Protein AF-A0A2H0RWU6-F1 (afdb_monomer_lite)

Secondary structure (DSSP, 8-state):
------EEEEE-SSEEEEEETTEEEEEEB---------SSS-------BS--EEEE-PPP--S--HHHHHHHHHHHHHHHHHHHHHHHHHHHHHHHHHHHHHHHH-----HHHHHHHHHHHHHHSTT---GGGHHHHHHHH-GGGSHHHHHHHHHHHHHHHT--HHHHHHHHHHHHHHHHHHHHHHHHHHHHHHHHHHHHHHHHHHHHHTT--HHHHHHHHHHHHHHHHTSHHHHHHHHTT-----HHHHHHHHHHHHHHHHHHHHHHHHHHHHHHHHHHHHHH-HHHHHHTT---GGGTTTS-S---S----SPPPHHHHHHHHHHHHHHHHHHHHHT-TTEEEEEEPTTS--S-SEEE-SSS-EEEEEEHHHHHHHHHHHHHHHHTTSS-HHHHHHHHHHHHTTTSSS------TT--EEEEEEE-SS--EEEEEEEEEPTT-EEEEEEEESS-EEEEEEE---TT--EEEEEEETTPPTT-EEE--SSS--EEEEEEE-SEEEEEEEEE---GGGS-S--S-EEEEEEEEEEE--TTEEEEEE--TT-SS-EEEEEEE--EEE-TTS-EEE---SSS--TTSPPPPPP-TTS-EEEEE--TT--TTSHHHHHHHHHHHTTT-EEEEEE-HHHHS--STT--GGGGGHHHHHHHHHHHHHHTT--GGGEEEEEETHHHHHHHHHHHHHS--SS--S-TTSBSEEEEESPBP--TTT--S-GGG--SGGGBSSEEEEE-STTB-HHHHTTSSEEEEEE--HHHH-TT-TT--HHHHHHHHHHHHHHTSTTHHHHHHHHHHHTTT-TTSTTS-HHHHHHT---S----TTS-SEEEEEEEEEEEETTEEEEEEEEEEEE--

pLDDT: mean 78.06, std 20.07, range [28.64, 98.69]

Radius of gyration: 38.26 Å; chains: 1; bounding box: 80×99×127 Å

Sequence (861 aa):
MHEDLDVTLVDDGTTVTVTVGQYTVSGETTGSYSGFKTGVSNWSGRTVVDDYRIAYSPAAEEGGSQLQLMQAQIAVSAELTAQLQEEAVILETELAQESAVLLTSVSVRNQELSRIQGVQLFERSSFYVHGNEIEPILQRTLPHIFPENLQAYIEEQAVLLNEEPGHIQDRILMQQSDYRSIARGLLGYYENAMGDLLNASVDMSARVTAGESEHDLMEALRYQRAIAGNGRYLTEIAFYGIHLPTAEELYQEGRQLFGQEHDLLTKIQSEQDRLQTIENFRAGNRAWQLAHGVPDLAVLIGADEGSADNGYQGELSEAQQRRLGRAQRLVETAMSSMLDRRIQMRIVPDDMVIEDRLRYGGNGITYFDVHADEQETAVRGVTGVIQGNLTSVEGAAEGITASGATFLQTARVQFSEGTDISNLGLIDTETNLRSTESLHVPQGGESALFFTLTEEKMVNIWMNGMAMRDVSLTLQGGQLPAGGYSSAHEGAAGESVSLRLPSGTYTVSVRDDTNYDGGTMATGNFTVPLELEMKSFHSANIEGRISIAERPVTMPVSMRVADYIQNQDGQLVKNENYDGLDTTKPKVNGLNADKPVWVVVHGRGDREGSSKMNDLAKALSATGRQVVTSDWEDAAKDNGFGFLEGADWIPAVGSWIASQLKAAGFHGEQIRIAGHSWGSFVAYEIGKNFLGKDGNTENDFGVQSIVALDSAKDPLPVNSYPASEVSFADVSKASWALKSSFFGSSARANSADVSFDLVIPSELQEQNNPFLIPTQKALLDAAQAYLNEHGYAVSCFANLIRAQGEEGFAALNITDLEAGTLPAIPLNAGDADGHMFLDFVQVTDETGTWWQAVPKTLQIP

Structure (mmCIF, N/CA/C/O backbone):
data_AF-A0A2H0RWU6-F1
#
_entry.id   AF-A0A2H0RWU6-F1
#
loop_
_atom_site.group_PDB
_atom_site.id
_atom_site.type_symbol
_atom_site.label_atom_id
_atom_site.label_alt_id
_atom_site.label_comp_id
_atom_site.label_asym_id
_atom_site.label_entity_id
_atom_site.label_seq_id
_atom_site.pdbx_PDB_ins_code
_atom_site.Cartn_x
_atom_site.Cartn_y
_atom_site.Cartn_z
_atom_site.occupancy
_atom_site.B_iso_or_equiv
_atom_site.auth_seq_id
_atom_site.auth_comp_id
_atom_site.auth_asym_id
_atom_site.auth_atom_id
_atom_site.pdbx_PDB_model_num
ATOM 1 N N . MET A 1 1 ? 21.820 -35.920 66.438 1.00 35.28 1 MET A N 1
ATOM 2 C CA . MET A 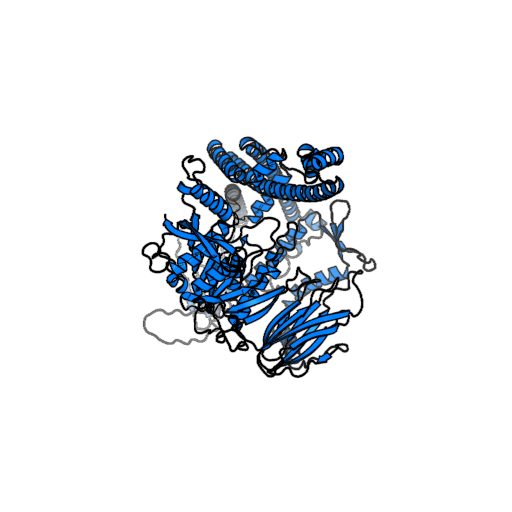1 1 ? 21.216 -36.952 67.305 1.00 35.28 1 MET A CA 1
ATOM 3 C C . MET A 1 1 ? 19.857 -37.256 66.707 1.00 35.28 1 MET A C 1
ATOM 5 O O . MET A 1 1 ? 19.067 -36.331 66.612 1.00 35.28 1 MET A O 1
ATOM 9 N N . HIS A 1 2 ? 19.631 -38.470 66.208 1.00 34.09 2 HIS A N 1
ATOM 10 C CA . HIS A 1 2 ? 18.296 -38.921 65.813 1.00 34.09 2 HIS A CA 1
ATOM 11 C C . HIS A 1 2 ? 17.783 -39.794 66.955 1.00 34.09 2 HIS A C 1
ATOM 13 O O . HIS A 1 2 ? 18.344 -40.860 67.192 1.00 34.09 2 HIS A O 1
ATOM 19 N N . GLU A 1 3 ? 16.810 -39.294 67.712 1.00 39.75 3 GLU A N 1
ATOM 20 C CA . GLU A 1 3 ? 16.007 -40.141 68.590 1.00 39.75 3 GLU A CA 1
ATOM 21 C C . GLU A 1 3 ? 14.830 -40.656 67.767 1.00 39.75 3 GLU A C 1
ATOM 23 O O . GLU A 1 3 ? 14.078 -39.869 67.187 1.00 39.75 3 GLU A O 1
ATOM 28 N N . ASP A 1 4 ? 14.711 -41.978 67.684 1.00 41.25 4 ASP A N 1
ATOM 29 C CA . ASP A 1 4 ? 13.541 -42.630 67.112 1.00 41.25 4 ASP A CA 1
ATOM 30 C C . ASP A 1 4 ? 12.363 -42.383 68.064 1.00 41.25 4 ASP A C 1
ATOM 32 O O . ASP A 1 4 ? 12.338 -42.877 69.191 1.00 41.25 4 ASP A O 1
ATOM 36 N N . LEU A 1 5 ? 11.411 -41.553 67.637 1.00 49.50 5 LEU A N 1
ATOM 37 C CA . LEU A 1 5 ? 10.178 -41.310 68.378 1.00 49.50 5 LEU A CA 1
ATOM 38 C C . LEU A 1 5 ? 9.178 -42.418 68.050 1.00 49.50 5 LEU A C 1
ATOM 40 O O . LEU A 1 5 ? 8.772 -42.572 66.897 1.00 49.50 5 LEU A O 1
ATOM 44 N N . ASP A 1 6 ? 8.752 -43.156 69.073 1.00 55.72 6 ASP A N 1
ATOM 45 C CA . ASP A 1 6 ? 7.683 -44.140 68.939 1.00 55.72 6 ASP A CA 1
ATOM 46 C C . ASP A 1 6 ? 6.375 -43.436 68.552 1.00 55.72 6 ASP A C 1
ATOM 48 O O . ASP A 1 6 ? 5.859 -42.584 69.285 1.00 55.72 6 ASP A O 1
ATOM 52 N N . VAL A 1 7 ? 5.839 -43.805 67.386 1.00 65.69 7 VAL A N 1
ATOM 53 C CA . VAL A 1 7 ? 4.535 -43.347 66.900 1.00 65.69 7 VAL A CA 1
ATOM 54 C C . VAL A 1 7 ? 3.529 -44.476 67.052 1.00 65.69 7 VAL A C 1
ATOM 56 O O . VAL A 1 7 ? 3.676 -45.534 66.443 1.00 65.69 7 VAL A O 1
ATOM 59 N N . THR A 1 8 ? 2.483 -44.247 67.845 1.00 70.06 8 THR A N 1
ATOM 60 C CA . THR A 1 8 ? 1.382 -45.207 68.010 1.00 70.06 8 THR A CA 1
ATOM 61 C C . THR A 1 8 ? 0.109 -44.632 67.406 1.00 70.06 8 THR A C 1
ATOM 63 O O . THR A 1 8 ? -0.274 -43.514 67.747 1.00 70.06 8 THR A O 1
ATOM 66 N N . LEU A 1 9 ? -0.542 -45.392 66.519 1.00 68.75 9 LEU A N 1
ATOM 67 C CA . LEU A 1 9 ? -1.797 -45.007 65.873 1.00 68.75 9 LEU A CA 1
ATOM 68 C C . LEU A 1 9 ? -2.908 -45.986 66.265 1.00 68.75 9 LEU A C 1
ATOM 70 O O . LEU A 1 9 ? -2.756 -47.198 66.106 1.00 68.75 9 LEU A O 1
ATOM 74 N N . VAL A 1 10 ? -4.012 -45.454 66.785 1.00 74.50 10 VAL A N 1
ATOM 75 C CA . VAL A 1 10 ? -5.193 -46.217 67.208 1.00 74.50 10 VAL A CA 1
ATOM 76 C C . VAL A 1 10 ? -6.423 -45.613 66.537 1.00 74.50 10 VAL A C 1
ATOM 78 O O . VAL A 1 10 ? -6.679 -44.424 66.690 1.00 74.50 10 VAL A O 1
ATOM 81 N N . ASP A 1 11 ? -7.167 -46.431 65.798 1.00 73.06 11 ASP A N 1
ATOM 82 C CA . ASP A 1 11 ? -8.431 -46.068 65.149 1.00 73.06 11 ASP A CA 1
ATOM 83 C C . ASP A 1 11 ? -9.517 -47.022 65.656 1.00 73.06 11 ASP A C 1
ATOM 85 O O . ASP A 1 11 ? -9.409 -48.240 65.483 1.00 73.06 11 ASP A O 1
ATOM 89 N N . ASP A 1 12 ? -10.525 -46.482 66.337 1.00 75.31 12 ASP A N 1
ATOM 90 C CA . ASP A 1 12 ? -11.632 -47.262 66.900 1.00 75.31 12 ASP A CA 1
ATOM 91 C C . ASP A 1 12 ? -12.898 -47.257 66.026 1.00 75.31 12 ASP A C 1
ATOM 93 O O . ASP A 1 12 ? -13.934 -47.797 66.424 1.00 75.31 12 ASP A O 1
ATOM 97 N N . GLY A 1 13 ? -12.811 -46.697 64.815 1.00 67.31 13 GLY A N 1
ATOM 98 C CA . GLY A 1 13 ? -13.922 -46.571 63.873 1.00 67.31 13 GLY A CA 1
ATOM 99 C C . GLY A 1 13 ? -14.808 -45.348 64.111 1.00 67.31 13 GLY A C 1
ATOM 100 O O . GLY A 1 13 ? -15.739 -45.123 63.340 1.00 67.31 13 GLY A O 1
ATOM 101 N N . THR A 1 14 ? -14.524 -44.559 65.149 1.00 66.19 14 THR A N 1
ATOM 102 C CA . THR A 1 14 ? -15.128 -43.240 65.373 1.00 66.19 14 THR A CA 1
ATOM 103 C C . THR A 1 14 ? -14.079 -42.149 65.529 1.00 66.19 14 THR A C 1
ATOM 105 O O . THR A 1 14 ? -14.297 -41.047 65.038 1.00 66.19 14 THR A O 1
ATOM 108 N N . THR A 1 15 ? -12.918 -42.455 66.111 1.00 65.19 15 THR A N 1
ATOM 109 C CA . THR A 1 15 ? -11.843 -41.494 66.385 1.00 65.19 15 THR A CA 1
ATOM 110 C C . THR A 1 15 ? -10.486 -42.099 66.032 1.00 65.19 15 THR A C 1
ATOM 112 O O . THR A 1 15 ? -10.191 -43.235 66.405 1.00 65.19 15 THR A O 1
ATOM 115 N N . VAL A 1 16 ? -9.625 -41.325 65.365 1.00 72.56 16 VAL A N 1
ATOM 116 C CA . VAL A 1 16 ? -8.216 -41.685 65.139 1.00 72.56 16 VAL A CA 1
ATOM 117 C C . VAL A 1 16 ? -7.359 -40.923 66.135 1.00 72.56 16 VAL A C 1
ATOM 119 O O . VAL A 1 16 ? -7.475 -39.705 66.244 1.00 72.56 16 VAL A O 1
ATOM 122 N N . THR A 1 17 ? -6.482 -41.629 66.846 1.00 73.38 17 THR A N 1
ATOM 123 C CA . THR A 1 17 ? -5.521 -41.056 67.794 1.00 73.38 17 THR A CA 1
ATOM 124 C C . THR A 1 17 ? -4.095 -41.420 67.395 1.00 73.38 17 THR A C 1
ATOM 126 O O . THR A 1 17 ? -3.781 -42.596 67.210 1.00 73.38 17 THR A O 1
ATOM 129 N N . VAL A 1 18 ? -3.228 -40.413 67.286 1.00 74.94 18 VAL A N 1
ATOM 130 C CA . VAL A 1 18 ? -1.797 -40.537 66.997 1.00 74.94 18 VAL A CA 1
ATOM 131 C C . VAL A 1 18 ? -1.004 -39.962 68.162 1.00 74.94 18 VAL A C 1
ATOM 133 O O . VAL A 1 18 ? -1.131 -38.781 68.486 1.00 74.94 18 VAL A O 1
ATOM 136 N N . THR A 1 19 ? -0.159 -40.781 68.778 1.00 74.69 19 THR A N 1
ATOM 137 C CA . THR A 1 19 ? 0.752 -40.345 69.841 1.00 74.69 19 THR A CA 1
ATOM 138 C C . THR A 1 19 ? 2.185 -40.371 69.331 1.00 74.69 19 THR A C 1
ATOM 140 O O . THR A 1 19 ? 2.629 -41.400 68.826 1.00 74.69 19 THR A O 1
ATOM 143 N N . VAL A 1 20 ? 2.894 -39.247 69.474 1.00 70.69 20 VAL A N 1
ATOM 144 C CA . VAL A 1 20 ? 4.311 -39.079 69.122 1.00 70.69 20 VAL A CA 1
ATOM 145 C C . VAL A 1 20 ? 5.041 -38.497 70.332 1.00 70.69 20 VAL A C 1
ATOM 147 O O . VAL A 1 20 ? 4.899 -37.316 70.660 1.00 70.69 20 VAL A O 1
ATOM 150 N N . GLY A 1 21 ? 5.803 -39.334 71.036 1.00 79.44 21 GLY A N 1
ATOM 151 C CA . GLY A 1 21 ? 6.446 -38.939 72.290 1.00 79.44 21 GLY A CA 1
ATOM 152 C C . GLY A 1 21 ? 5.427 -38.466 73.336 1.00 79.44 21 GLY A C 1
ATOM 153 O O . GLY A 1 21 ? 4.594 -39.241 73.796 1.00 79.44 21 GLY A O 1
ATOM 154 N N . GLN A 1 22 ? 5.495 -37.190 73.722 1.00 71.19 22 GLN A N 1
ATOM 155 C CA . GLN A 1 22 ? 4.634 -36.595 74.764 1.00 71.19 22 GLN A CA 1
ATOM 156 C C . GLN A 1 22 ? 3.366 -35.941 74.199 1.00 71.19 22 GLN A C 1
ATOM 158 O O . GLN A 1 22 ? 2.544 -35.415 74.950 1.00 71.19 22 GLN A O 1
ATOM 163 N N . TYR A 1 23 ? 3.217 -35.948 72.875 1.00 56.75 23 TYR A N 1
ATOM 164 C CA . TYR A 1 23 ? 2.129 -35.284 72.176 1.00 56.75 23 TYR A CA 1
ATOM 165 C C . TYR A 1 23 ? 1.133 -36.325 71.693 1.00 56.75 23 TYR A C 1
ATOM 167 O O . TYR A 1 23 ? 1.509 -37.319 71.075 1.00 56.75 23 TYR A O 1
ATOM 175 N N . THR A 1 24 ? -0.146 -36.093 71.969 1.00 71.00 24 THR A N 1
ATOM 176 C CA . THR A 1 24 ? -1.239 -36.910 71.438 1.00 71.00 24 THR A CA 1
ATOM 177 C C . THR A 1 24 ? -2.176 -36.022 70.635 1.00 71.00 24 THR A C 1
ATOM 179 O O . THR A 1 24 ? -2.599 -34.967 71.113 1.00 71.00 24 THR A O 1
ATOM 182 N N . VAL A 1 25 ? -2.477 -36.458 69.414 1.00 63.91 25 VAL A N 1
ATOM 183 C CA . VAL A 1 25 ? -3.409 -35.817 68.486 1.00 63.91 25 VAL A CA 1
ATOM 184 C C . VAL A 1 25 ? -4.552 -36.789 68.240 1.00 63.91 25 VAL A C 1
ATOM 186 O O . VAL A 1 25 ? -4.308 -37.930 67.865 1.00 63.91 25 VAL A O 1
ATOM 189 N N . SER A 1 26 ? -5.793 -36.360 68.454 1.00 72.50 26 SER A N 1
ATOM 190 C CA . SER A 1 26 ? -6.977 -37.187 68.179 1.00 72.50 26 SER A CA 1
ATOM 191 C C . SER A 1 26 ? -8.073 -36.382 67.493 1.00 72.50 26 SER A C 1
ATOM 193 O O . SER A 1 26 ? -8.179 -35.180 67.756 1.00 72.50 26 SER A O 1
ATOM 195 N N . GLY A 1 27 ? -8.870 -37.038 66.647 1.00 68.94 27 GLY A N 1
ATOM 196 C CA . GLY A 1 27 ? -10.033 -36.432 65.996 1.00 68.94 27 GLY A CA 1
ATOM 197 C C . GLY A 1 27 ? -11.018 -37.457 65.429 1.00 68.94 27 GLY A C 1
ATOM 198 O O . GLY A 1 27 ? -10.654 -38.607 65.168 1.00 68.94 27 GLY A O 1
ATOM 199 N N . GLU A 1 28 ? -12.280 -37.045 65.296 1.00 66.25 28 GLU A N 1
ATOM 200 C CA . GLU A 1 28 ? -13.385 -37.899 64.846 1.00 66.25 28 GLU A CA 1
ATOM 201 C C . GLU A 1 28 ? -13.336 -38.135 63.325 1.00 66.25 28 GLU A C 1
ATOM 203 O O . GLU A 1 28 ? -12.942 -37.263 62.550 1.00 66.25 28 GLU A O 1
ATOM 208 N N . THR A 1 29 ? -13.735 -39.329 62.883 1.00 61.88 29 THR A N 1
ATOM 209 C CA . THR A 1 29 ? -13.762 -39.715 61.463 1.00 61.88 29 THR A CA 1
ATOM 210 C C . THR A 1 29 ? -15.190 -39.667 60.923 1.00 61.88 29 THR A C 1
ATOM 212 O O . THR A 1 29 ? -16.081 -40.355 61.413 1.00 61.88 29 THR A O 1
ATOM 215 N N . THR A 1 30 ? -15.431 -38.856 59.893 1.00 52.88 30 THR A N 1
ATOM 216 C CA . THR A 1 30 ? -16.785 -38.567 59.372 1.00 52.88 30 THR A CA 1
ATOM 217 C C . THR A 1 30 ? -17.097 -39.242 58.023 1.00 52.88 30 THR A C 1
ATOM 219 O O . THR A 1 30 ? -18.114 -38.952 57.394 1.00 52.88 30 THR A O 1
ATOM 222 N N . GLY A 1 31 ? -16.268 -40.190 57.562 1.00 50.38 31 GLY A N 1
ATOM 223 C CA . GLY A 1 31 ? -16.379 -40.807 56.230 1.00 50.38 31 GLY A CA 1
ATOM 224 C C . GLY A 1 31 ? -16.878 -42.261 56.204 1.00 50.38 31 GLY A C 1
ATOM 225 O O . GLY A 1 31 ? -16.491 -43.085 57.026 1.00 50.38 31 GLY A O 1
ATOM 226 N N . SER A 1 32 ? -17.691 -42.608 55.196 1.00 46.53 32 SER A N 1
ATOM 227 C CA . SER A 1 32 ? -18.121 -43.988 54.908 1.00 46.53 32 SER A CA 1
ATOM 228 C C . SER A 1 32 ? -17.179 -44.688 53.915 1.00 46.53 32 SER A C 1
ATOM 230 O O . SER A 1 32 ? -16.816 -44.141 52.875 1.00 46.53 32 SER A O 1
ATOM 232 N N . TYR A 1 33 ? -16.785 -45.925 54.234 1.00 39.94 33 TYR A N 1
ATOM 233 C CA . TYR A 1 33 ? -15.858 -46.729 53.432 1.00 39.94 33 TYR A CA 1
ATOM 234 C C . TYR A 1 33 ? -16.553 -47.375 52.223 1.00 39.94 33 TYR A C 1
ATOM 236 O O . TYR A 1 33 ? -17.485 -48.163 52.384 1.00 39.94 33 TYR A O 1
ATOM 244 N N . SER A 1 34 ? -16.033 -47.151 51.012 1.00 35.94 34 SER A N 1
ATOM 245 C CA . SER A 1 34 ? -16.282 -48.044 49.873 1.00 35.94 34 SER A CA 1
ATOM 246 C C . SER A 1 34 ? -14.955 -48.458 49.239 1.00 35.94 34 SER A C 1
ATOM 248 O O . SER A 1 34 ? -14.191 -47.634 48.746 1.00 35.94 34 SER A O 1
ATOM 250 N N . GLY A 1 35 ? -14.644 -49.752 49.313 1.00 32.72 35 GLY A N 1
ATOM 251 C CA . GLY A 1 35 ? -13.457 -50.336 48.696 1.00 32.72 35 GLY A CA 1
ATOM 252 C C . GLY A 1 35 ? -13.851 -51.213 47.515 1.00 32.72 35 GLY A C 1
ATOM 253 O O . GLY A 1 35 ? -14.580 -52.188 47.696 1.00 32.72 35 GLY A O 1
ATOM 254 N N . PHE A 1 36 ? -13.333 -50.915 46.322 1.00 33.22 36 PHE A N 1
ATOM 255 C CA . PHE A 1 36 ? -13.278 -51.881 45.223 1.00 33.22 36 PHE A CA 1
ATOM 256 C C . PHE A 1 36 ? -11.876 -52.476 45.119 1.00 33.22 36 PHE A C 1
ATOM 258 O O . PHE A 1 36 ? -10.865 -51.791 45.251 1.00 33.22 36 PHE A O 1
ATOM 265 N N . LYS A 1 37 ? -11.838 -53.792 44.910 1.00 32.00 37 LYS A N 1
ATOM 266 C CA . LYS A 1 37 ? -10.637 -54.623 44.927 1.00 32.00 37 LYS A CA 1
ATOM 267 C C . LYS A 1 37 ? -10.116 -54.805 43.502 1.00 32.00 37 LYS A C 1
ATOM 269 O O . LYS A 1 37 ? -10.743 -55.512 42.716 1.00 32.00 37 LYS A O 1
ATOM 274 N N . THR A 1 38 ? -8.945 -54.260 43.197 1.00 34.97 38 THR A N 1
ATOM 275 C CA . THR A 1 38 ? -8.104 -54.728 42.086 1.00 34.97 38 THR A CA 1
ATOM 276 C C . THR A 1 38 ? -6.775 -55.212 42.666 1.00 34.97 38 THR A C 1
ATOM 278 O O . THR A 1 38 ? -6.262 -54.666 43.637 1.00 34.97 38 THR A O 1
ATOM 281 N N . GLY A 1 39 ? -6.308 -56.366 42.189 1.00 38.25 39 GLY A N 1
ATOM 282 C CA . GLY A 1 39 ? -5.172 -57.073 42.771 1.00 38.25 39 GLY A CA 1
ATOM 283 C C . GLY A 1 39 ? -3.847 -56.324 42.623 1.00 38.25 39 GLY A C 1
ATOM 284 O O . GLY A 1 39 ? -3.645 -55.594 41.660 1.00 38.25 39 GLY A O 1
ATOM 285 N N . VAL A 1 40 ? -2.938 -56.649 43.546 1.00 33.09 40 VAL A N 1
ATOM 286 C CA . VAL A 1 40 ? -1.588 -56.107 43.787 1.00 33.09 40 VAL A CA 1
ATOM 287 C C . VAL A 1 40 ? -1.575 -54.902 44.740 1.00 33.09 40 VAL A C 1
ATOM 289 O O . VAL A 1 40 ? -2.251 -53.900 44.568 1.00 33.09 40 VAL A O 1
ATOM 292 N N . SER A 1 41 ? -0.838 -55.099 45.829 1.00 44.00 41 SER A N 1
ATOM 293 C CA . SER A 1 41 ? -0.803 -54.353 47.085 1.00 44.00 41 SER A CA 1
ATOM 294 C C . SER A 1 41 ? -0.373 -52.891 46.951 1.00 44.00 41 SER A C 1
ATOM 296 O O . SER A 1 41 ? 0.797 -52.637 46.692 1.00 44.00 41 SER A O 1
ATOM 298 N N . ASN A 1 42 ? -1.298 -51.969 47.228 1.00 32.38 42 ASN A N 1
ATOM 299 C CA . ASN A 1 42 ? -1.075 -50.714 47.954 1.00 32.38 42 ASN A CA 1
ATOM 300 C C . ASN A 1 42 ? -2.439 -50.187 48.431 1.00 32.38 42 ASN A C 1
ATOM 302 O O . ASN A 1 42 ? -3.318 -49.904 47.623 1.00 32.38 42 ASN A O 1
ATOM 306 N N . TRP A 1 43 ? -2.633 -50.096 49.749 1.00 31.92 43 TRP A N 1
ATOM 307 C CA . TRP A 1 43 ? -3.770 -49.383 50.333 1.00 31.92 43 TRP A CA 1
ATOM 308 C C . TRP A 1 43 ? -3.363 -47.916 50.470 1.00 31.92 43 TRP A C 1
ATOM 310 O O . TRP A 1 43 ? -2.586 -47.583 51.356 1.00 31.92 43 TRP A O 1
ATOM 320 N N . SER A 1 44 ? -3.865 -47.036 49.607 1.00 36.09 44 SER A N 1
ATOM 321 C CA . SER A 1 44 ? -3.850 -45.593 49.863 1.00 36.09 44 SER A CA 1
ATOM 322 C C . SER A 1 44 ? -5.270 -45.159 50.213 1.00 36.09 44 SER A C 1
ATOM 324 O O . SER A 1 44 ? -6.077 -44.873 49.330 1.00 36.09 44 SER A O 1
ATOM 326 N N . GLY A 1 45 ? -5.592 -45.174 51.505 1.00 40.56 45 GLY A N 1
ATOM 327 C CA . GLY A 1 45 ? -6.782 -44.522 52.043 1.00 40.56 45 GLY A CA 1
ATOM 328 C C . GLY A 1 45 ? -6.390 -43.153 52.586 1.00 40.56 45 GLY A C 1
ATOM 329 O O . GLY A 1 45 ? -5.460 -43.060 53.383 1.00 40.56 45 GLY A O 1
ATOM 330 N N . ARG A 1 46 ? -7.066 -42.092 52.140 1.00 41.25 46 ARG A N 1
ATOM 331 C CA . ARG A 1 46 ? -6.939 -40.750 52.718 1.00 41.25 46 ARG A CA 1
ATOM 332 C C . ARG A 1 46 ? -8.072 -40.575 53.725 1.00 41.25 46 ARG A C 1
ATOM 334 O O . ARG A 1 46 ? -9.218 -40.418 53.316 1.00 41.25 46 ARG A O 1
ATOM 341 N N . THR A 1 47 ? -7.751 -40.607 55.013 1.00 45.94 47 THR A N 1
ATOM 342 C CA . THR A 1 47 ? -8.683 -40.212 56.077 1.00 45.94 47 THR A CA 1
ATOM 343 C C . THR A 1 47 ? -8.517 -38.714 56.305 1.00 45.94 47 THR A C 1
ATOM 345 O O . THR A 1 47 ? -7.412 -38.255 56.589 1.00 45.94 47 THR A O 1
ATOM 348 N N . VAL A 1 48 ? -9.590 -37.947 56.117 1.00 46.84 48 VAL A N 1
ATOM 349 C CA . VAL A 1 48 ? -9.643 -36.524 56.474 1.00 46.84 48 VAL A CA 1
ATOM 350 C C . VAL A 1 48 ? -10.226 -36.449 57.884 1.00 46.84 48 VAL A C 1
ATOM 352 O O . VAL A 1 48 ? -11.253 -37.068 58.150 1.00 46.84 48 VAL A O 1
ATOM 355 N N . VAL A 1 49 ? -9.514 -35.781 58.790 1.00 48.25 49 VAL A N 1
ATOM 356 C CA . VAL A 1 49 ? -9.924 -35.571 60.183 1.00 48.25 49 VAL A CA 1
ATOM 357 C C . VAL A 1 49 ? -10.207 -34.081 60.318 1.00 48.25 49 VAL A C 1
ATOM 359 O O . VAL A 1 49 ? -9.278 -33.282 60.221 1.00 48.25 49 VAL A O 1
ATOM 362 N N . ASP A 1 50 ? -11.481 -33.721 60.461 1.00 44.56 50 ASP A N 1
ATOM 363 C CA . ASP A 1 50 ? -11.936 -32.330 60.325 1.00 44.56 50 ASP A CA 1
ATOM 364 C C . ASP A 1 50 ? -11.763 -31.499 61.611 1.00 44.56 50 ASP A C 1
ATOM 366 O O . ASP A 1 50 ? -11.689 -30.279 61.533 1.00 44.56 50 ASP A O 1
ATOM 370 N N . ASP A 1 51 ? -11.606 -32.140 62.776 1.00 50.78 51 ASP A N 1
ATOM 371 C CA . ASP A 1 51 ? -11.385 -31.472 64.065 1.00 50.78 51 ASP A CA 1
ATOM 372 C C . ASP A 1 51 ? -10.314 -32.213 64.877 1.00 50.78 51 ASP A C 1
ATOM 374 O O . ASP A 1 51 ? -10.535 -33.338 65.334 1.00 50.78 51 ASP A O 1
ATOM 378 N N . TYR A 1 52 ? -9.148 -31.593 65.090 1.00 42.50 52 TYR A N 1
ATOM 379 C CA . TYR A 1 52 ? -8.091 -32.160 65.932 1.00 42.50 52 TYR A CA 1
ATOM 380 C C . TYR A 1 52 ? -7.891 -31.358 67.220 1.00 42.50 52 TYR A C 1
ATOM 382 O O . TYR A 1 52 ? -7.921 -30.128 67.240 1.00 42.50 52 TYR A O 1
ATOM 390 N N . ARG A 1 53 ? -7.628 -32.068 68.323 1.00 47.00 53 ARG A N 1
ATOM 391 C CA . ARG A 1 53 ? -7.162 -31.472 69.585 1.00 47.00 53 ARG A CA 1
ATOM 392 C C . ARG A 1 53 ? -5.753 -31.954 69.900 1.00 47.00 53 ARG A C 1
ATOM 394 O O . ARG A 1 53 ? -5.513 -33.159 69.949 1.00 47.00 53 ARG A O 1
ATOM 401 N N . ILE A 1 54 ? -4.845 -31.009 70.146 1.00 43.50 54 ILE A N 1
ATOM 402 C CA . ILE A 1 54 ? -3.488 -31.279 70.632 1.00 43.50 54 ILE A CA 1
ATOM 403 C C . ILE A 1 54 ? -3.473 -31.014 72.135 1.00 43.50 54 ILE A C 1
ATOM 405 O O . ILE A 1 54 ? -3.712 -29.888 72.570 1.00 43.50 54 ILE A O 1
ATOM 409 N N . ALA A 1 55 ? -3.198 -32.043 72.933 1.00 49.88 55 ALA A N 1
ATOM 410 C CA . ALA A 1 55 ? -3.049 -31.906 74.377 1.00 49.88 55 ALA A CA 1
ATOM 411 C C . ALA A 1 55 ? -1.588 -32.144 74.778 1.00 49.88 55 ALA A C 1
ATOM 413 O O . ALA A 1 55 ? -1.021 -33.197 74.485 1.00 49.88 55 ALA A O 1
ATOM 414 N N . TYR A 1 56 ? -0.995 -31.162 75.460 1.00 39.94 56 TYR A N 1
ATOM 415 C CA . TYR A 1 56 ? 0.319 -31.273 76.091 1.00 39.94 56 TYR A CA 1
ATOM 416 C C . TYR A 1 56 ? 0.133 -31.526 77.588 1.00 39.94 56 TYR A C 1
ATOM 418 O O . TYR A 1 56 ? -0.511 -30.730 78.272 1.00 39.94 56 TYR A O 1
ATOM 426 N N . SER A 1 57 ? 0.677 -32.627 78.104 1.00 43.59 57 SER A N 1
ATOM 427 C CA . SER A 1 57 ? 0.591 -32.967 79.527 1.00 43.59 57 SER A CA 1
ATOM 428 C C . SER A 1 57 ? 1.986 -32.937 80.149 1.00 43.59 57 SER A C 1
ATOM 430 O O . SER A 1 57 ? 2.716 -33.920 80.019 1.00 43.59 57 SER A O 1
ATOM 432 N N . PRO A 1 58 ? 2.388 -31.856 80.841 1.00 45.78 58 PRO A N 1
ATOM 433 C CA . PRO A 1 58 ? 3.666 -31.846 81.528 1.00 45.78 58 PRO A CA 1
ATOM 434 C C . PRO A 1 58 ? 3.561 -32.701 82.791 1.00 45.78 58 PRO A C 1
ATOM 436 O O . PRO A 1 58 ? 2.772 -32.420 83.697 1.00 45.78 58 PRO A O 1
ATOM 439 N N . ALA A 1 59 ? 4.363 -33.762 82.841 1.00 39.94 59 ALA A N 1
ATOM 440 C CA . ALA A 1 59 ? 4.615 -34.488 84.072 1.00 39.94 59 ALA A CA 1
ATOM 441 C C . ALA A 1 59 ? 5.226 -33.524 85.100 1.00 39.94 59 ALA A C 1
ATOM 443 O O . ALA A 1 59 ? 6.161 -32.779 84.809 1.00 39.94 59 ALA A O 1
ATOM 444 N N . ALA A 1 60 ? 4.631 -33.518 86.289 1.00 50.69 60 ALA A N 1
ATOM 445 C CA . ALA A 1 60 ? 5.005 -32.670 87.401 1.00 50.69 60 ALA A CA 1
ATOM 446 C C . ALA A 1 60 ? 6.420 -32.992 87.899 1.00 50.69 60 ALA A C 1
ATOM 448 O O . ALA A 1 60 ? 6.631 -34.073 88.439 1.00 50.69 60 ALA A O 1
ATOM 449 N N . GLU A 1 61 ? 7.335 -32.026 87.820 1.00 40.41 61 GLU A N 1
ATOM 450 C CA . GLU A 1 61 ? 8.425 -31.897 88.787 1.00 40.41 61 GLU A CA 1
ATOM 451 C C . GLU A 1 61 ? 8.600 -30.424 89.178 1.00 40.41 61 GLU A C 1
ATOM 453 O O . GLU A 1 61 ? 8.754 -29.522 88.352 1.00 40.41 61 GLU A O 1
ATOM 458 N N . GLU A 1 62 ? 8.477 -30.195 90.483 1.00 48.69 62 GLU A N 1
ATOM 459 C CA . GLU A 1 62 ? 8.588 -28.913 91.160 1.00 48.69 62 GLU A CA 1
ATOM 460 C C . GLU A 1 62 ? 10.041 -28.421 91.207 1.00 48.69 62 GLU A C 1
ATOM 462 O O . GLU A 1 62 ? 10.966 -29.178 91.487 1.00 48.69 62 GLU A O 1
ATOM 467 N N . GLY A 1 63 ? 10.209 -27.100 91.104 1.00 50.09 63 GLY A N 1
ATOM 468 C CA . GLY A 1 63 ? 11.219 -26.407 91.905 1.00 50.09 63 GLY A CA 1
ATOM 469 C C . GLY A 1 63 ? 12.547 -26.082 91.226 1.00 50.09 63 GLY A C 1
ATOM 470 O O . GLY A 1 63 ? 13.588 -26.596 91.617 1.00 50.09 63 GLY A O 1
ATOM 471 N N . GLY A 1 64 ? 12.530 -25.093 90.326 1.00 54.09 64 GLY A N 1
ATOM 472 C CA . GLY A 1 64 ? 13.710 -24.271 90.030 1.00 54.09 64 GLY A CA 1
ATOM 473 C C . GLY A 1 64 ? 13.947 -24.030 88.548 1.00 54.09 64 GLY A C 1
ATOM 474 O O . GLY A 1 64 ? 14.779 -24.698 87.955 1.00 54.09 64 GLY A O 1
ATOM 475 N N . SER A 1 65 ? 13.261 -23.061 87.931 1.00 53.03 65 SER A N 1
ATOM 476 C CA . SER A 1 65 ? 13.537 -22.771 86.513 1.00 53.03 65 SER A CA 1
ATOM 477 C C . SER A 1 65 ? 13.307 -21.340 86.035 1.00 53.03 65 SER A C 1
ATOM 479 O O . SER A 1 65 ? 13.741 -21.029 84.935 1.00 53.03 65 SER A O 1
ATOM 481 N N . GLN A 1 66 ? 12.739 -20.415 86.816 1.00 52.50 66 GLN A N 1
ATOM 482 C CA . GLN A 1 66 ? 12.474 -19.066 86.284 1.00 52.50 66 GLN A CA 1
ATOM 483 C C . GLN A 1 66 ? 13.750 -18.261 85.974 1.00 52.50 66 GLN A C 1
ATOM 485 O O . GLN A 1 66 ? 13.804 -17.560 84.968 1.00 52.50 66 GLN A O 1
ATOM 490 N N . LEU A 1 67 ? 14.808 -18.398 86.783 1.00 55.91 67 LEU A N 1
ATOM 491 C CA . LEU A 1 67 ? 16.072 -17.692 86.534 1.00 55.91 67 LEU A CA 1
ATOM 492 C C . LEU A 1 67 ? 16.878 -18.324 85.384 1.00 55.91 67 LEU A C 1
ATOM 494 O O . LEU A 1 67 ? 17.533 -17.612 84.630 1.00 55.91 67 LEU A O 1
ATOM 498 N N . GLN A 1 68 ? 16.802 -19.650 85.227 1.00 57.34 68 GLN A N 1
ATOM 499 C CA . GLN A 1 68 ? 17.471 -20.374 84.141 1.00 57.34 68 GLN A CA 1
ATOM 500 C C . GLN A 1 68 ? 16.755 -20.182 82.799 1.00 57.34 68 GLN A C 1
ATOM 502 O O . GLN A 1 68 ? 17.425 -20.006 81.788 1.00 57.34 68 GLN A O 1
ATOM 507 N N . LEU A 1 69 ? 15.418 -20.109 82.791 1.00 58.00 69 LEU A N 1
ATOM 508 C CA . LEU A 1 69 ? 14.637 -19.729 81.607 1.00 58.00 69 LEU A CA 1
ATOM 509 C C . LEU A 1 69 ? 14.962 -18.307 81.150 1.00 58.00 69 LEU A C 1
ATOM 511 O O . LEU A 1 69 ? 15.149 -18.082 79.959 1.00 58.00 69 LEU A O 1
ATOM 515 N N . MET A 1 70 ? 15.102 -17.363 82.085 1.00 63.38 70 MET A N 1
ATOM 516 C CA . MET A 1 70 ? 15.441 -15.982 81.738 1.00 63.38 70 MET A CA 1
ATOM 517 C C . MET A 1 70 ? 16.877 -15.861 81.200 1.00 63.38 70 MET A C 1
ATOM 519 O O . MET A 1 70 ? 17.119 -15.128 80.246 1.00 63.38 70 MET A O 1
ATOM 523 N N . GLN A 1 71 ? 17.832 -16.614 81.757 1.00 66.25 71 GLN A N 1
ATOM 524 C CA . GLN A 1 71 ? 19.207 -16.656 81.244 1.00 66.25 71 GLN A CA 1
ATOM 525 C C . GLN A 1 71 ? 19.303 -17.342 79.873 1.00 66.25 71 GLN A C 1
ATOM 527 O O . GLN A 1 71 ? 20.033 -16.858 79.010 1.00 66.25 71 GLN A O 1
ATOM 532 N N . ALA A 1 72 ? 18.533 -18.409 79.643 1.00 65.69 72 ALA A N 1
ATOM 533 C CA . ALA A 1 72 ? 18.449 -19.063 78.340 1.00 65.69 72 ALA A CA 1
ATOM 534 C C . ALA A 1 72 ? 17.803 -18.150 77.283 1.00 65.69 72 ALA A C 1
ATOM 536 O O . ALA A 1 72 ? 18.316 -18.053 76.175 1.00 65.69 72 ALA A O 1
ATOM 537 N N . GLN A 1 73 ? 16.744 -17.409 77.632 1.00 65.81 73 GLN A N 1
ATOM 538 C CA . GLN A 1 73 ? 16.126 -16.432 76.725 1.00 65.81 73 GLN A CA 1
ATOM 539 C C . GLN A 1 73 ? 17.078 -15.292 76.346 1.00 65.81 73 GLN A C 1
ATOM 541 O O . GLN A 1 73 ? 17.097 -14.875 75.190 1.00 65.81 73 GLN A O 1
ATOM 546 N N . ILE A 1 74 ? 17.895 -14.808 77.287 1.00 72.19 74 ILE A N 1
ATOM 547 C CA . ILE A 1 74 ? 18.896 -13.769 77.003 1.00 72.19 74 ILE A CA 1
ATOM 548 C C . ILE A 1 74 ? 19.997 -14.307 76.079 1.00 72.19 74 ILE A C 1
ATOM 550 O O . ILE A 1 74 ? 20.394 -13.612 75.147 1.00 72.19 74 ILE A O 1
ATOM 554 N N . ALA A 1 75 ? 20.465 -15.539 76.301 1.00 71.50 75 ALA A N 1
ATOM 555 C CA . ALA A 1 75 ? 21.486 -16.157 75.455 1.00 71.50 75 ALA A CA 1
ATOM 556 C C . ALA A 1 75 ? 20.980 -16.397 74.022 1.00 71.50 75 ALA A C 1
ATOM 558 O O . ALA A 1 75 ? 21.651 -16.009 73.070 1.00 71.50 75 ALA A O 1
ATOM 559 N N . VAL A 1 76 ? 19.765 -16.936 73.874 1.00 71.44 76 VAL A N 1
ATOM 560 C CA . VAL A 1 76 ? 19.137 -17.173 72.563 1.00 71.44 76 VAL A CA 1
ATOM 561 C C . VAL A 1 76 ? 18.881 -15.858 71.821 1.00 71.44 76 VAL A C 1
ATOM 563 O O . VAL A 1 76 ? 19.116 -15.778 70.621 1.00 71.44 76 VAL A O 1
ATOM 566 N N . SER A 1 77 ? 18.460 -14.801 72.523 1.00 69.75 77 SER A N 1
ATOM 567 C CA . SER A 1 77 ? 18.252 -13.475 71.921 1.00 69.75 77 SER A CA 1
ATOM 568 C C . SER A 1 77 ? 19.556 -12.852 71.402 1.00 69.75 77 SER A C 1
ATOM 570 O O . SER A 1 77 ? 19.586 -12.288 70.307 1.00 69.75 77 SER A O 1
ATOM 572 N N . ALA A 1 78 ? 20.657 -12.994 72.147 1.00 73.81 78 ALA A N 1
ATOM 573 C CA . ALA A 1 78 ? 21.963 -12.488 71.728 1.00 73.81 78 ALA A CA 1
ATOM 574 C C . ALA A 1 78 ? 22.519 -13.245 70.511 1.00 73.81 78 ALA A C 1
ATOM 576 O O . ALA A 1 78 ? 23.055 -12.623 69.596 1.00 73.81 78 ALA A O 1
ATOM 577 N N . GLU A 1 79 ? 22.358 -14.569 70.480 1.00 77.44 79 GLU A N 1
ATOM 578 C CA . GLU A 1 79 ? 22.809 -15.411 69.367 1.00 77.44 79 GLU A CA 1
ATOM 579 C C . GLU A 1 79 ? 21.983 -15.171 68.096 1.00 77.44 79 GLU A C 1
ATOM 581 O O . GLU A 1 79 ? 22.552 -15.002 67.019 1.00 77.44 79 GLU A O 1
ATOM 586 N N . LEU A 1 80 ? 20.660 -15.019 68.230 1.00 68.88 80 LEU A N 1
ATOM 587 C CA . LEU A 1 80 ? 19.780 -14.660 67.116 1.00 68.88 80 LEU A CA 1
ATOM 588 C C . LEU A 1 80 ? 20.107 -13.266 66.556 1.00 68.88 80 LEU A C 1
ATOM 590 O O . LEU A 1 80 ? 20.111 -13.066 65.347 1.00 68.88 80 LEU A O 1
ATOM 594 N N . THR A 1 81 ? 20.434 -12.304 67.424 1.00 72.50 81 THR A N 1
ATOM 595 C CA . THR A 1 81 ? 20.837 -10.955 66.990 1.00 72.50 81 THR A CA 1
ATOM 596 C C . THR A 1 81 ? 22.163 -10.982 66.223 1.00 72.50 81 THR A C 1
ATOM 598 O O . THR A 1 81 ? 22.309 -10.263 65.237 1.00 72.50 81 THR A O 1
ATOM 601 N N . ALA A 1 82 ? 23.116 -11.821 66.643 1.00 78.88 82 ALA A N 1
ATOM 602 C CA . ALA A 1 82 ? 24.390 -11.985 65.947 1.00 78.88 82 ALA A CA 1
ATOM 603 C C . ALA A 1 82 ? 24.215 -12.656 64.573 1.00 78.88 82 ALA A C 1
ATOM 605 O O . ALA A 1 82 ? 24.802 -12.188 63.600 1.00 78.88 82 ALA A O 1
ATOM 606 N N . GLN A 1 83 ? 23.362 -13.683 64.474 1.00 75.31 83 GLN A N 1
ATOM 607 C CA . GLN A 1 83 ? 23.036 -14.327 63.194 1.00 75.31 83 GLN A CA 1
ATOM 608 C C . GLN A 1 83 ? 22.359 -13.360 62.219 1.00 75.31 83 GLN A C 1
ATOM 610 O O . GLN A 1 83 ? 22.770 -13.278 61.068 1.00 75.31 83 GLN A O 1
ATOM 615 N N . LEU A 1 84 ? 21.392 -12.564 62.687 1.00 70.69 84 LEU A N 1
ATOM 616 C CA . LEU A 1 84 ? 20.720 -11.569 61.845 1.00 70.69 84 LEU A CA 1
ATOM 617 C C . LEU A 1 84 ? 21.673 -10.467 61.354 1.00 70.69 84 LEU A C 1
ATOM 619 O O . LEU A 1 84 ? 21.503 -9.958 60.251 1.00 70.69 84 LEU A O 1
ATOM 623 N N . GLN A 1 85 ? 22.686 -10.095 62.146 1.00 76.06 85 GLN A N 1
ATOM 624 C CA . GLN A 1 85 ? 23.715 -9.143 61.710 1.00 76.06 85 GLN A CA 1
ATOM 625 C C . GLN A 1 85 ? 24.657 -9.738 60.658 1.00 76.06 85 GLN A C 1
ATOM 627 O O . GLN A 1 85 ? 25.043 -9.032 59.731 1.00 76.06 85 GLN A O 1
ATOM 632 N N . GLU A 1 86 ? 25.022 -11.013 60.784 1.00 81.56 86 GLU A N 1
ATOM 633 C CA . GLU A 1 86 ? 25.853 -11.704 59.794 1.00 81.56 86 GLU A CA 1
ATOM 634 C C . GLU A 1 86 ? 25.099 -11.892 58.468 1.00 81.56 86 GLU A C 1
ATOM 636 O O . GLU A 1 86 ? 25.637 -11.597 57.402 1.00 81.56 86 GLU A O 1
ATOM 641 N N . GLU A 1 87 ? 23.823 -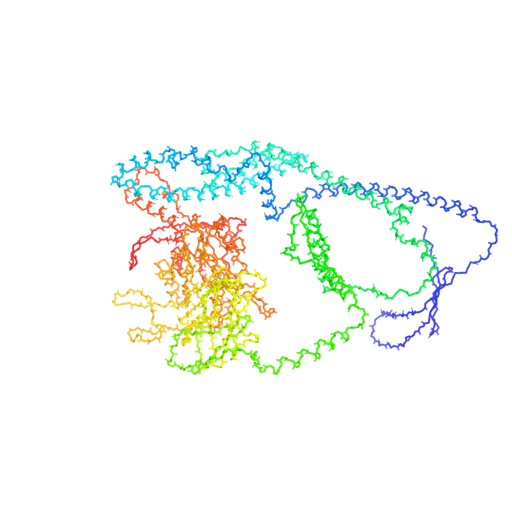12.273 58.537 1.00 73.94 87 GLU A N 1
ATOM 642 C CA . GLU A 1 87 ? 22.950 -12.444 57.373 1.00 73.94 87 GLU A CA 1
ATOM 643 C C . GLU A 1 87 ? 22.678 -11.109 56.656 1.00 73.94 87 GLU A C 1
ATOM 645 O O . GLU A 1 87 ? 22.720 -11.050 55.428 1.00 73.94 87 GLU A O 1
ATOM 650 N N . ALA A 1 88 ? 22.513 -10.008 57.402 1.00 69.25 88 ALA A N 1
ATOM 651 C CA . ALA A 1 88 ? 22.370 -8.669 56.828 1.00 69.25 88 ALA A CA 1
ATOM 652 C C . ALA A 1 88 ? 23.617 -8.213 56.047 1.00 69.25 88 ALA A C 1
ATOM 654 O O . ALA A 1 88 ? 23.483 -7.613 54.983 1.00 69.25 88 ALA A O 1
ATOM 655 N N . VAL A 1 89 ? 24.826 -8.524 56.532 1.00 81.25 89 VAL A N 1
ATOM 656 C CA . VAL A 1 89 ? 26.081 -8.190 55.830 1.00 81.25 89 VAL A CA 1
ATOM 657 C C . VAL A 1 89 ? 26.244 -9.017 54.551 1.00 81.25 89 VAL A C 1
ATOM 659 O O . VAL A 1 89 ? 26.727 -8.502 53.540 1.00 81.25 89 VAL A O 1
ATOM 662 N N . ILE A 1 90 ? 25.828 -10.288 54.570 1.00 77.19 90 ILE A N 1
ATOM 663 C CA . ILE A 1 90 ? 25.827 -11.149 53.379 1.00 77.19 90 ILE A CA 1
ATOM 664 C C . ILE A 1 90 ? 24.848 -10.597 52.336 1.00 77.19 90 ILE A C 1
ATOM 666 O O . ILE A 1 90 ? 25.252 -10.391 51.194 1.00 77.19 90 ILE A O 1
ATOM 670 N N . LEU A 1 91 ? 23.623 -10.250 52.742 1.00 67.19 91 LEU A N 1
ATOM 671 C CA . LEU A 1 91 ? 22.608 -9.640 51.875 1.00 67.19 91 LEU A CA 1
ATOM 672 C C . LEU A 1 91 ? 23.051 -8.292 51.291 1.00 67.19 91 LEU A C 1
ATOM 674 O O . LEU A 1 91 ? 22.853 -8.061 50.103 1.00 67.19 91 LEU A O 1
ATOM 678 N N . GLU A 1 92 ? 23.690 -7.413 52.072 1.00 70.00 92 GLU A N 1
ATOM 679 C CA . GLU A 1 92 ? 24.253 -6.158 51.542 1.00 70.00 92 GLU A CA 1
ATOM 680 C C . GLU A 1 92 ? 25.356 -6.417 50.503 1.00 70.00 92 GLU A C 1
ATOM 682 O O . GLU A 1 92 ? 25.449 -5.706 49.500 1.00 70.00 92 GLU A O 1
ATOM 687 N N . THR A 1 93 ? 26.178 -7.449 50.712 1.00 74.12 93 THR A N 1
ATOM 688 C CA . THR A 1 93 ? 27.264 -7.810 49.789 1.00 74.12 93 THR A CA 1
ATOM 689 C C . THR A 1 93 ? 26.721 -8.427 48.496 1.00 74.12 93 THR A C 1
ATOM 691 O O . THR A 1 93 ? 27.193 -8.083 47.410 1.00 74.12 93 THR A O 1
ATOM 694 N N . GLU A 1 94 ? 25.716 -9.299 48.597 1.00 67.75 94 GLU A N 1
ATOM 695 C CA . GLU A 1 94 ? 25.023 -9.900 47.453 1.00 67.75 94 GLU A CA 1
ATOM 696 C C . GLU A 1 94 ? 24.257 -8.839 46.658 1.00 67.75 94 GLU A C 1
ATOM 698 O O . GLU A 1 94 ? 24.424 -8.769 45.445 1.00 67.75 94 GLU A O 1
ATOM 703 N N . LEU A 1 95 ? 23.534 -7.931 47.324 1.00 60.31 95 LEU A N 1
ATOM 704 C CA . LEU A 1 95 ? 22.816 -6.831 46.674 1.00 60.31 95 LEU A CA 1
ATOM 705 C C . LEU A 1 95 ? 23.769 -5.864 45.956 1.00 60.31 95 LEU A C 1
ATOM 707 O O . LEU A 1 95 ? 23.458 -5.388 44.864 1.00 60.31 95 LEU A O 1
ATOM 711 N N . ALA A 1 96 ? 24.947 -5.587 46.526 1.00 60.00 96 ALA A N 1
ATOM 712 C CA . ALA A 1 96 ? 25.970 -4.769 45.875 1.00 60.00 96 ALA A CA 1
ATOM 713 C C . ALA A 1 96 ? 26.564 -5.460 44.631 1.00 60.00 96 ALA A C 1
ATOM 715 O O . ALA A 1 96 ? 26.807 -4.798 43.619 1.00 60.00 96 ALA A O 1
ATOM 716 N N . GLN A 1 97 ? 26.765 -6.784 44.673 1.00 56.41 97 GLN A N 1
ATOM 717 C CA . GLN A 1 97 ? 27.193 -7.567 43.507 1.00 56.41 97 GLN A CA 1
ATOM 718 C C . GLN A 1 97 ? 26.099 -7.649 42.438 1.00 56.41 97 GLN A C 1
ATOM 720 O O . GLN A 1 97 ? 26.385 -7.443 41.259 1.00 56.41 97 GLN A O 1
ATOM 725 N N . GLU A 1 98 ? 24.852 -7.894 42.832 1.00 47.88 98 GLU A N 1
ATOM 726 C CA . GLU A 1 98 ? 23.710 -7.993 41.925 1.00 47.88 98 GLU A CA 1
ATOM 727 C C . GLU A 1 98 ? 23.405 -6.639 41.272 1.00 47.88 98 GLU A C 1
ATOM 729 O O . GLU A 1 98 ? 23.182 -6.580 40.067 1.00 47.88 98 GLU A O 1
ATOM 734 N N . SER A 1 99 ? 23.525 -5.533 42.016 1.00 47.09 99 SER A N 1
ATOM 735 C CA . SER A 1 99 ? 23.400 -4.168 41.482 1.00 47.09 99 SER A CA 1
ATOM 736 C C . SER A 1 99 ? 24.501 -3.835 40.468 1.00 47.09 99 SER A C 1
ATOM 738 O O . SER A 1 99 ? 24.221 -3.220 39.440 1.00 47.09 99 SER A O 1
ATOM 740 N N . ALA A 1 100 ? 25.744 -4.281 40.697 1.00 46.00 100 ALA A N 1
ATOM 741 C CA . ALA A 1 100 ? 26.841 -4.111 39.738 1.00 46.00 100 ALA A CA 1
ATOM 742 C C . ALA A 1 100 ? 26.636 -4.940 38.450 1.00 46.00 100 ALA A C 1
ATOM 744 O O . ALA A 1 100 ? 26.992 -4.496 37.354 1.00 46.00 100 ALA A O 1
ATOM 745 N N . VAL A 1 101 ? 26.019 -6.122 38.564 1.00 43.31 101 VAL A N 1
ATOM 746 C CA . VAL A 1 101 ? 25.645 -6.979 37.424 1.00 43.31 101 VAL A CA 1
ATOM 747 C C . VAL A 1 101 ? 24.410 -6.438 36.690 1.00 43.31 101 VAL A C 1
ATOM 749 O O . VAL A 1 101 ? 24.368 -6.461 35.462 1.00 43.31 101 VAL A O 1
ATOM 752 N N . LEU A 1 102 ? 23.420 -5.884 37.391 1.00 39.09 102 LEU A N 1
ATOM 753 C CA . LEU A 1 102 ? 22.239 -5.241 36.799 1.00 39.09 102 LEU A CA 1
ATOM 754 C C . LEU A 1 102 ? 22.611 -3.965 36.033 1.00 39.09 102 LEU A C 1
ATOM 756 O O . LEU A 1 102 ? 22.162 -3.782 34.906 1.00 39.09 102 LEU A O 1
ATOM 760 N N . LEU A 1 103 ? 23.513 -3.138 36.568 1.00 39.81 103 LEU A N 1
ATOM 761 C CA . LEU A 1 103 ? 24.005 -1.935 35.879 1.00 39.81 103 LEU A CA 1
ATOM 762 C C . LEU A 1 103 ? 24.788 -2.240 34.590 1.00 39.81 103 LEU A C 1
ATOM 764 O O . LEU A 1 103 ? 24.852 -1.390 33.708 1.00 39.81 103 LEU A O 1
ATOM 768 N N . THR A 1 104 ? 25.354 -3.443 34.455 1.00 38.53 104 THR A N 1
ATOM 769 C CA . THR A 1 104 ? 26.090 -3.882 33.253 1.00 38.53 104 THR A CA 1
ATOM 770 C C . THR A 1 104 ? 25.259 -4.760 32.308 1.00 38.53 104 THR A C 1
ATOM 772 O O . THR A 1 104 ? 25.588 -4.865 31.128 1.00 38.53 104 THR A O 1
ATOM 775 N N . SER A 1 105 ? 24.162 -5.364 32.784 1.00 33.03 105 SER A N 1
ATOM 776 C CA . SER A 1 105 ? 23.272 -6.241 31.999 1.00 33.03 105 SER A CA 1
ATOM 777 C C . SER A 1 105 ? 21.987 -5.573 31.502 1.00 33.03 105 SER A C 1
ATOM 779 O O . SER A 1 105 ? 21.356 -6.105 30.587 1.00 33.03 105 SER A O 1
ATOM 781 N N . VAL A 1 106 ? 21.655 -4.363 31.971 1.00 35.34 106 VAL A N 1
ATOM 782 C CA . VAL A 1 106 ? 20.709 -3.449 31.297 1.00 35.34 106 VAL A CA 1
ATOM 783 C C . VAL A 1 106 ? 21.402 -2.814 30.078 1.00 35.34 106 VAL A C 1
ATOM 785 O O . VAL A 1 106 ? 21.452 -1.605 29.885 1.00 35.34 106 VAL A O 1
ATOM 788 N N . SER A 1 107 ? 21.967 -3.659 29.216 1.00 38.62 107 SER A N 1
ATOM 789 C CA . SER A 1 107 ? 22.276 -3.305 27.837 1.00 38.62 107 SER A CA 1
ATOM 790 C C . SER A 1 107 ? 20.944 -3.314 27.089 1.00 38.62 107 SER A C 1
ATOM 792 O O . SER A 1 107 ? 20.401 -4.358 26.719 1.00 38.62 107 SER A O 1
ATOM 794 N N . VAL A 1 108 ? 20.358 -2.123 26.991 1.00 40.03 108 VAL A N 1
ATOM 795 C CA . VAL A 1 108 ? 19.053 -1.826 26.399 1.00 40.03 108 VAL A CA 1
ATOM 796 C C . VAL A 1 108 ? 19.008 -2.333 24.952 1.00 40.03 108 VAL A C 1
ATOM 798 O O . VAL A 1 108 ? 19.501 -1.687 24.036 1.00 40.03 108 VAL A O 1
ATOM 801 N N . ARG A 1 109 ? 18.370 -3.488 24.723 1.00 39.38 109 ARG A N 1
ATOM 802 C CA . ARG A 1 109 ? 17.929 -3.948 23.389 1.00 39.38 109 ARG A CA 1
ATOM 803 C C . ARG A 1 109 ? 16.501 -3.500 23.087 1.00 39.38 109 ARG A C 1
ATOM 805 O O . ARG A 1 109 ? 15.687 -4.274 22.596 1.00 39.38 109 ARG A O 1
ATOM 812 N N . ASN A 1 110 ? 16.187 -2.254 23.413 1.00 47.72 110 ASN A N 1
ATOM 813 C CA . ASN A 1 110 ? 14.938 -1.630 23.013 1.00 47.72 110 ASN A CA 1
ATOM 814 C C . ASN A 1 110 ? 15.315 -0.405 22.182 1.00 47.72 110 ASN A C 1
ATOM 816 O O . ASN A 1 110 ? 15.643 0.639 22.741 1.00 47.72 110 ASN A O 1
ATOM 820 N N . GLN A 1 111 ? 15.358 -0.574 20.857 1.00 47.91 111 GLN A N 1
ATOM 821 C CA . GLN A 1 111 ? 15.830 0.451 19.914 1.00 47.91 111 GLN A CA 1
ATOM 822 C C . GLN A 1 111 ? 15.134 1.802 20.135 1.00 47.91 111 GLN A C 1
ATOM 824 O O . GLN A 1 111 ? 15.772 2.842 20.014 1.00 47.91 111 GLN A O 1
ATOM 829 N N . GLU A 1 112 ? 13.867 1.791 20.558 1.00 39.38 112 GLU A N 1
ATOM 830 C CA . GLU A 1 112 ? 13.102 3.008 20.832 1.00 39.38 112 GLU A CA 1
ATOM 831 C C . GLU A 1 112 ? 13.546 3.730 22.115 1.00 39.38 112 GLU A C 1
ATOM 833 O O . GLU A 1 112 ? 13.618 4.957 22.147 1.00 39.38 112 GLU A O 1
ATOM 838 N N . LEU A 1 113 ? 13.934 2.987 23.160 1.00 45.41 113 LEU A N 1
ATOM 839 C CA . LEU A 1 113 ? 14.532 3.584 24.360 1.00 45.41 113 LEU A CA 1
ATOM 840 C C . LEU A 1 113 ? 15.928 4.131 24.057 1.00 45.41 113 LEU A C 1
ATOM 842 O O . LEU A 1 113 ? 16.240 5.237 24.490 1.00 45.41 113 LEU A O 1
ATOM 846 N N . SER A 1 114 ? 16.729 3.410 23.267 1.00 59.44 114 SER A N 1
ATOM 847 C CA . SER A 1 114 ? 18.029 3.902 22.799 1.00 59.44 114 SER A CA 1
ATOM 848 C C . SER A 1 114 ? 17.881 5.172 21.958 1.00 59.44 114 SER A C 1
ATOM 850 O O . SER A 1 114 ? 18.674 6.096 22.113 1.00 59.44 114 SER A O 1
ATOM 852 N N . ARG A 1 115 ? 16.831 5.279 21.133 1.00 60.88 115 ARG A N 1
ATOM 853 C CA . ARG A 1 115 ? 16.524 6.487 20.354 1.00 60.88 115 ARG A CA 1
ATOM 854 C C . ARG A 1 115 ? 16.173 7.674 21.249 1.00 60.88 115 ARG A C 1
ATOM 856 O O . ARG A 1 115 ? 16.758 8.742 21.094 1.00 60.88 115 ARG A O 1
ATOM 863 N N . ILE A 1 116 ? 15.261 7.489 22.208 1.00 58.59 116 ILE A N 1
ATOM 864 C CA . ILE A 1 116 ? 14.872 8.542 23.165 1.00 58.59 116 ILE A CA 1
ATOM 865 C C . ILE A 1 116 ? 16.088 9.005 23.978 1.00 58.59 116 ILE A C 1
ATOM 867 O O . ILE A 1 116 ? 16.298 10.206 24.145 1.00 58.59 116 ILE A O 1
ATOM 871 N N . GLN A 1 117 ? 16.917 8.065 24.435 1.00 78.56 117 GLN A N 1
ATOM 872 C CA . GLN A 1 117 ? 18.172 8.369 25.123 1.00 78.56 117 GLN A CA 1
ATOM 873 C C . GLN A 1 117 ? 19.149 9.115 24.207 1.00 78.56 117 GLN A C 1
ATOM 875 O O . GLN A 1 117 ? 19.740 10.103 24.630 1.00 78.56 117 GLN A O 1
ATOM 880 N N . GLY A 1 118 ? 19.257 8.712 22.940 1.00 81.06 118 GLY A N 1
ATOM 881 C CA . GLY A 1 118 ? 20.113 9.359 21.945 1.00 81.06 118 GLY A CA 1
ATOM 882 C C . GLY A 1 118 ? 19.746 10.823 21.711 1.00 81.06 118 GLY A C 1
ATOM 883 O O . GLY A 1 118 ? 20.631 11.676 21.726 1.00 81.06 118 GLY A O 1
ATOM 884 N N . VAL A 1 119 ? 18.452 11.135 21.580 1.00 78.94 119 VAL A N 1
ATOM 885 C CA . VAL A 1 119 ? 17.961 12.520 21.440 1.00 78.94 119 VAL A CA 1
ATOM 886 C C . VAL A 1 119 ? 18.299 13.347 22.683 1.00 78.94 119 VAL A C 1
ATOM 888 O O . VAL A 1 119 ? 18.873 14.427 22.569 1.00 78.94 119 VAL A O 1
ATOM 891 N N . GLN A 1 120 ? 18.039 12.820 23.883 1.00 86.31 120 GLN A N 1
ATOM 892 C CA . GLN A 1 120 ? 18.356 13.520 25.135 1.00 86.31 120 GLN A CA 1
ATOM 893 C C . GLN A 1 120 ? 19.862 13.756 25.317 1.00 86.31 120 GLN A C 1
ATOM 895 O O . GLN A 1 120 ? 20.276 14.808 25.811 1.00 86.31 120 GLN A O 1
ATOM 900 N N . LEU A 1 121 ? 20.695 12.786 24.928 1.00 89.56 121 LEU A N 1
ATOM 901 C CA . LEU A 1 121 ? 22.148 12.937 24.936 1.00 89.56 121 LEU A CA 1
ATOM 902 C C . LEU A 1 121 ? 22.593 13.987 23.918 1.00 89.56 121 LEU A C 1
ATOM 904 O O . LEU A 1 121 ? 23.450 14.806 24.245 1.00 89.56 121 LEU A O 1
ATOM 908 N N . PHE A 1 122 ? 21.998 14.004 22.723 1.00 92.75 122 PHE A N 1
ATOM 909 C CA . PHE A 1 122 ? 22.296 14.996 21.696 1.00 92.75 122 PHE A CA 1
ATOM 910 C C . PHE A 1 122 ? 21.954 16.414 22.152 1.00 92.75 122 PHE A C 1
ATOM 912 O O . PHE A 1 122 ? 22.830 17.272 22.081 1.00 92.75 122 PHE A O 1
ATOM 919 N N . GLU A 1 123 ? 20.762 16.649 22.710 1.00 91.50 123 GLU A N 1
ATOM 920 C CA . GLU A 1 123 ? 20.338 17.953 23.252 1.00 91.50 123 GLU A CA 1
ATOM 921 C C . GLU A 1 123 ? 21.256 18.477 24.369 1.00 91.50 123 GLU A C 1
ATOM 923 O O . GLU A 1 123 ? 21.445 19.685 24.521 1.00 91.50 123 GLU A O 1
ATOM 928 N N . ARG A 1 124 ? 21.835 17.570 25.164 1.00 92.19 124 ARG A N 1
ATOM 929 C CA . ARG A 1 124 ? 22.786 17.900 26.239 1.00 92.19 124 ARG A CA 1
ATOM 930 C C . ARG A 1 124 ? 24.225 18.037 25.749 1.00 92.19 124 ARG A C 1
ATOM 932 O O . ARG A 1 124 ? 25.066 18.517 26.514 1.00 92.19 124 ARG A O 1
ATOM 939 N N . SER A 1 125 ? 24.513 17.586 24.531 1.00 95.81 125 SER A N 1
ATOM 940 C CA . SER A 1 125 ? 25.866 17.549 23.997 1.00 95.81 125 SER A CA 1
ATOM 941 C C . SER A 1 125 ? 26.335 18.915 23.506 1.00 95.81 125 SER A C 1
ATOM 943 O O . SER A 1 125 ? 25.547 19.754 23.066 1.00 95.81 125 SER A O 1
ATOM 945 N N . SER A 1 126 ? 27.650 19.116 23.479 1.00 95.62 126 SER A N 1
ATOM 946 C CA . SER A 1 126 ? 28.269 20.267 22.811 1.00 95.62 126 SER A CA 1
ATOM 947 C C . SER A 1 126 ? 28.083 20.283 21.282 1.00 95.62 126 SER A C 1
ATOM 949 O O . SER A 1 126 ? 28.388 21.292 20.644 1.00 95.62 126 SER A O 1
ATOM 951 N N . PHE A 1 127 ? 27.562 19.199 20.692 1.00 94.88 127 PHE A N 1
ATOM 952 C CA . PHE A 1 127 ? 27.288 19.069 19.256 1.00 94.88 127 PHE A CA 1
ATOM 953 C C . PHE A 1 127 ? 25.855 19.438 18.865 1.00 94.88 127 PHE A C 1
ATOM 955 O O . PHE A 1 127 ? 25.524 19.370 17.676 1.00 94.88 127 PHE A O 1
ATOM 962 N N . TYR A 1 128 ? 25.015 19.801 19.838 1.00 94.69 128 TYR A N 1
ATOM 963 C CA . TYR A 1 128 ? 23.642 20.214 19.592 1.00 94.69 128 TYR A CA 1
ATOM 964 C C . TYR A 1 128 ? 23.601 21.469 18.718 1.00 94.69 128 TYR A C 1
ATOM 966 O O . TYR A 1 128 ? 24.221 22.484 19.037 1.00 94.69 128 TYR A O 1
ATOM 974 N N . VAL A 1 129 ? 22.839 21.402 17.629 1.00 91.44 129 VAL A N 1
ATOM 975 C CA . VAL A 1 129 ? 22.580 22.541 16.747 1.00 91.44 129 VAL A CA 1
ATOM 976 C C . VAL A 1 129 ? 21.123 22.919 16.918 1.00 91.44 129 VAL A C 1
ATOM 978 O O . VAL A 1 129 ? 20.215 22.166 16.564 1.00 91.44 129 VAL A O 1
ATOM 981 N N . HIS A 1 130 ? 20.891 24.095 17.482 1.00 89.88 130 HIS A N 1
ATOM 982 C CA . HIS A 1 130 ? 19.544 24.514 17.831 1.00 89.88 130 HIS A CA 1
ATOM 983 C C . HIS A 1 130 ? 18.787 24.930 16.559 1.00 89.88 130 HIS A C 1
ATOM 985 O O . HIS A 1 130 ? 19.345 25.553 15.658 1.00 89.88 130 HIS A O 1
ATOM 991 N N . GLY A 1 131 ? 17.484 24.641 16.462 1.00 79.75 131 GLY A N 1
ATOM 992 C CA . GLY A 1 131 ? 16.709 24.928 15.240 1.00 79.75 131 GLY A CA 1
ATOM 993 C C . GLY A 1 131 ? 16.689 26.408 14.799 1.00 79.75 131 GLY A C 1
ATOM 994 O O . GLY A 1 131 ? 16.414 26.708 13.639 1.00 79.75 131 GLY A O 1
ATOM 995 N N . ASN A 1 132 ? 17.017 27.345 15.695 1.00 87.88 132 ASN A N 1
ATOM 996 C CA . ASN A 1 132 ? 17.171 28.773 15.391 1.00 87.88 132 ASN A CA 1
ATOM 997 C C . ASN A 1 132 ? 18.534 29.120 14.754 1.00 87.88 132 ASN A C 1
ATOM 999 O O . ASN A 1 132 ? 18.687 30.226 14.239 1.00 87.88 132 ASN A O 1
ATOM 1003 N N . GLU A 1 133 ? 19.497 28.198 14.743 1.00 87.44 133 GLU A N 1
ATOM 1004 C CA . GLU A 1 133 ? 20.804 28.352 14.095 1.00 87.44 133 GLU A CA 1
ATOM 1005 C C . GLU A 1 133 ? 20.763 28.042 12.594 1.00 87.44 133 GLU A C 1
ATOM 1007 O O . GLU A 1 133 ? 21.677 28.434 11.869 1.00 87.44 133 GLU A O 1
ATOM 1012 N N . ILE A 1 134 ? 19.681 27.427 12.100 1.00 85.19 134 ILE A N 1
ATOM 1013 C CA . ILE A 1 134 ? 19.502 27.103 10.675 1.00 85.19 134 ILE A CA 1
ATOM 1014 C C . ILE A 1 134 ? 19.610 28.359 9.804 1.00 85.19 134 ILE A C 1
ATOM 1016 O O . ILE A 1 134 ? 20.306 28.348 8.792 1.00 85.19 134 ILE A O 1
ATOM 1020 N N . GLU A 1 135 ? 18.956 29.456 10.190 1.00 86.19 135 GLU A N 1
ATOM 1021 C CA . GLU A 1 135 ? 18.972 30.686 9.390 1.00 86.19 135 GLU A CA 1
ATOM 1022 C C . GLU A 1 135 ? 20.378 31.329 9.361 1.00 86.19 135 GLU A C 1
ATOM 1024 O O . GLU A 1 135 ? 20.875 31.579 8.262 1.00 86.19 135 GLU A O 1
ATOM 1029 N N . PRO A 1 136 ? 21.093 31.508 10.496 1.00 90.44 136 PRO A N 1
ATOM 1030 C CA . PRO A 1 136 ? 22.510 31.891 10.491 1.00 90.44 136 PRO A CA 1
ATOM 1031 C C . PRO A 1 136 ? 23.421 30.971 9.662 1.00 90.44 136 PRO A C 1
ATOM 1033 O O . PRO A 1 136 ? 24.335 31.442 8.980 1.00 90.44 136 PRO A O 1
ATOM 1036 N N . ILE A 1 137 ? 23.187 29.657 9.706 1.00 87.38 137 ILE A N 1
ATOM 1037 C CA . ILE A 1 137 ? 23.948 28.663 8.940 1.00 87.38 137 ILE A CA 1
ATOM 1038 C C . ILE A 1 137 ? 23.734 28.863 7.437 1.00 87.38 137 ILE A C 1
ATOM 1040 O O . ILE A 1 137 ? 24.706 28.935 6.676 1.00 87.38 137 ILE A O 1
ATOM 1044 N N . LEU A 1 138 ? 22.480 29.010 7.008 1.00 87.69 138 LEU A N 1
ATOM 1045 C CA . LEU A 1 138 ? 22.131 29.300 5.620 1.00 87.69 138 LEU A CA 1
ATOM 1046 C C . LEU A 1 138 ? 22.685 30.665 5.186 1.00 87.69 138 LEU A C 1
ATOM 1048 O O . LEU A 1 138 ? 23.255 30.760 4.103 1.00 87.69 138 LEU A O 1
ATOM 1052 N N . GLN A 1 139 ? 22.625 31.693 6.039 1.00 90.12 139 GLN A N 1
ATOM 1053 C CA . GLN A 1 139 ? 23.210 33.016 5.763 1.00 90.12 139 GLN A CA 1
ATOM 1054 C C . GLN A 1 139 ? 24.710 32.947 5.500 1.00 90.12 139 GLN A C 1
ATOM 1056 O O . GLN A 1 139 ? 25.223 33.623 4.610 1.00 90.12 139 GLN A O 1
ATOM 1061 N N . ARG A 1 140 ? 25.429 32.123 6.262 1.00 90.12 140 ARG A N 1
ATOM 1062 C CA . ARG A 1 140 ? 26.876 31.952 6.109 1.00 90.12 140 ARG A CA 1
ATOM 1063 C C . ARG A 1 140 ? 27.245 31.164 4.852 1.00 90.12 140 ARG A C 1
ATOM 1065 O O . ARG A 1 140 ? 28.270 31.449 4.239 1.00 90.12 140 ARG A O 1
ATOM 1072 N N . THR A 1 141 ? 26.452 30.157 4.501 1.00 86.88 141 THR A N 1
ATOM 1073 C CA . THR A 1 141 ? 26.778 29.177 3.447 1.00 86.88 141 THR A CA 1
ATOM 1074 C C . THR A 1 141 ? 26.244 29.586 2.081 1.00 86.88 141 THR A C 1
ATOM 1076 O O . THR A 1 141 ? 26.915 29.398 1.068 1.00 86.88 141 THR A O 1
ATOM 1079 N N . LEU A 1 142 ? 25.078 30.225 2.057 1.00 88.25 142 LEU A N 1
ATOM 1080 C CA . LEU A 1 142 ? 24.400 30.725 0.869 1.00 88.25 142 LEU A CA 1
ATOM 1081 C C . LEU A 1 142 ? 24.085 32.222 1.033 1.00 88.25 142 LEU A C 1
ATOM 1083 O O . LEU A 1 142 ? 22.934 32.627 0.926 1.00 88.25 142 LEU A O 1
ATOM 1087 N N . PRO A 1 143 ? 25.076 33.105 1.254 1.00 92.25 143 PRO A N 1
ATOM 1088 C CA . PRO A 1 143 ? 24.808 34.516 1.553 1.00 92.25 143 PRO A CA 1
ATOM 1089 C C . PRO A 1 143 ? 24.024 35.242 0.450 1.00 92.25 143 PRO A C 1
ATOM 1091 O O . PRO A 1 143 ? 23.344 36.227 0.723 1.00 92.25 143 PRO A O 1
ATOM 1094 N N . HIS A 1 144 ? 24.104 34.757 -0.791 1.00 86.06 144 HIS A N 1
ATOM 1095 C CA . HIS A 1 144 ? 23.467 35.337 -1.972 1.00 86.06 144 HIS A CA 1
ATOM 1096 C C . HIS A 1 144 ? 21.943 35.161 -2.008 1.00 86.06 144 HIS A C 1
ATOM 1098 O O . HIS A 1 144 ? 21.270 35.943 -2.674 1.00 86.06 144 HIS A O 1
ATOM 1104 N N . ILE A 1 145 ? 21.386 34.187 -1.276 1.00 84.12 145 ILE A N 1
ATOM 1105 C CA . ILE A 1 145 ? 19.930 34.015 -1.189 1.00 84.12 145 ILE A CA 1
ATOM 1106 C C . ILE A 1 145 ? 19.305 34.865 -0.079 1.00 84.12 145 ILE A C 1
ATOM 1108 O O . ILE A 1 145 ? 18.105 34.772 0.118 1.00 84.12 145 ILE A O 1
ATOM 1112 N N . PHE A 1 146 ? 20.058 35.694 0.649 1.00 89.25 146 PHE A N 1
ATOM 1113 C CA . PHE A 1 146 ? 19.522 36.508 1.749 1.00 89.25 146 PHE A CA 1
ATOM 1114 C C . PHE A 1 146 ? 19.298 37.966 1.354 1.00 89.25 146 PHE A C 1
ATOM 1116 O O . PHE A 1 146 ? 20.011 38.455 0.476 1.00 89.25 146 PHE A O 1
ATOM 1123 N N . PRO A 1 147 ? 18.328 38.673 1.972 1.00 86.12 147 PRO A N 1
ATOM 1124 C CA . PRO A 1 147 ? 17.883 40.002 1.539 1.00 86.12 147 PRO A CA 1
ATOM 1125 C C . PRO A 1 147 ? 19.007 41.014 1.296 1.00 86.12 147 PRO A C 1
ATOM 1127 O O . PRO A 1 147 ? 18.901 41.840 0.393 1.00 86.12 147 PRO A O 1
ATOM 1130 N N . GLU A 1 148 ? 20.093 40.931 2.063 1.00 86.50 148 GLU A N 1
ATOM 1131 C CA . GLU A 1 148 ? 21.247 41.824 1.977 1.00 86.50 148 GLU A CA 1
ATOM 1132 C C . GLU A 1 148 ? 22.005 41.700 0.644 1.00 86.50 148 GLU A C 1
ATOM 1134 O O . GLU A 1 148 ? 22.566 42.687 0.172 1.00 86.50 148 GLU A O 1
ATOM 1139 N N . ASN A 1 149 ? 21.996 40.515 0.022 1.00 90.31 149 ASN A N 1
ATOM 1140 C CA . ASN A 1 149 ? 22.693 40.223 -1.239 1.00 90.31 149 ASN A CA 1
ATOM 1141 C C . ASN A 1 149 ? 21.746 39.796 -2.375 1.00 90.31 149 ASN A C 1
ATOM 1143 O O . ASN A 1 149 ? 22.169 39.712 -3.530 1.00 90.31 149 ASN A O 1
ATOM 1147 N N . LEU A 1 150 ? 20.473 39.542 -2.059 1.00 90.06 150 LEU A N 1
ATOM 1148 C CA . LEU A 1 150 ? 19.489 38.941 -2.956 1.00 90.06 150 LEU A CA 1
ATOM 1149 C C . LEU A 1 150 ? 19.294 39.761 -4.231 1.00 90.06 150 LEU A C 1
ATOM 1151 O O . LEU A 1 150 ? 19.261 39.197 -5.318 1.00 90.06 150 LEU A O 1
ATOM 1155 N N . GLN A 1 151 ? 19.221 41.089 -4.118 1.00 93.38 151 GLN A N 1
ATOM 1156 C CA . GLN A 1 151 ? 19.007 41.958 -5.278 1.00 93.38 151 GLN A CA 1
ATOM 1157 C C . GLN A 1 151 ? 20.177 41.897 -6.272 1.00 93.38 151 GLN A C 1
ATOM 1159 O O . GLN A 1 151 ? 19.957 41.766 -7.473 1.00 93.38 151 GLN A O 1
ATOM 1164 N N . ALA A 1 152 ? 21.417 41.936 -5.775 1.00 92.94 152 ALA A N 1
ATOM 1165 C CA . ALA A 1 152 ? 22.607 41.841 -6.620 1.00 92.94 152 ALA A CA 1
ATOM 1166 C C . ALA A 1 152 ? 22.702 40.466 -7.302 1.00 92.94 152 ALA A C 1
ATOM 1168 O O . ALA A 1 152 ? 23.048 40.379 -8.478 1.00 92.94 152 ALA A O 1
ATOM 1169 N N . TYR A 1 153 ? 22.338 39.402 -6.582 1.00 92.44 153 TYR A N 1
ATOM 1170 C CA . TYR A 1 153 ? 22.306 38.047 -7.123 1.00 92.44 153 TYR A CA 1
ATOM 1171 C C . TYR A 1 153 ? 21.205 37.860 -8.180 1.00 92.44 153 TYR A C 1
ATOM 1173 O O . TYR A 1 153 ? 21.459 37.266 -9.227 1.00 92.44 153 TYR A O 1
ATOM 1181 N N . ILE A 1 154 ? 20.006 38.415 -7.958 1.00 93.50 154 ILE A N 1
ATOM 1182 C CA . ILE A 1 154 ? 18.917 38.425 -8.947 1.00 93.50 154 ILE A CA 1
ATOM 1183 C C . ILE A 1 154 ? 19.375 39.105 -10.240 1.00 93.50 154 ILE A C 1
ATOM 1185 O O . ILE A 1 154 ? 19.169 38.563 -11.323 1.00 93.50 154 ILE A O 1
ATOM 1189 N N . GLU A 1 155 ? 20.006 40.276 -10.136 1.00 95.19 155 GLU A N 1
ATOM 1190 C CA . GLU A 1 155 ? 20.494 41.029 -11.295 1.00 95.19 155 GLU A CA 1
ATOM 1191 C C . GLU A 1 155 ? 21.580 40.260 -12.062 1.00 95.19 155 GLU A C 1
ATOM 1193 O O . GLU A 1 155 ? 21.542 40.202 -13.292 1.00 95.19 155 GLU A O 1
ATOM 1198 N N . GLU A 1 156 ? 22.508 39.611 -11.354 1.00 94.56 156 GLU A N 1
ATOM 1199 C CA . GLU A 1 156 ? 23.543 38.766 -11.959 1.00 94.56 156 GLU A CA 1
ATOM 1200 C C . GLU A 1 156 ? 22.942 37.562 -12.704 1.00 94.56 156 GLU A C 1
ATOM 1202 O O . GLU A 1 156 ? 23.287 37.305 -13.861 1.00 94.56 156 GLU A O 1
ATOM 1207 N N . GLN A 1 157 ? 22.011 36.842 -12.072 1.00 94.19 157 GLN A N 1
ATOM 1208 C CA . GLN A 1 157 ? 21.365 35.668 -12.665 1.00 94.19 157 GLN A CA 1
ATOM 1209 C C . GLN A 1 157 ? 20.440 36.034 -13.834 1.00 94.19 157 GLN A C 1
ATOM 1211 O O . GLN A 1 157 ? 20.406 35.312 -14.830 1.00 94.19 157 GLN A O 1
ATOM 1216 N N . ALA A 1 158 ? 19.741 37.170 -13.761 1.00 95.06 158 ALA A N 1
ATOM 1217 C CA . ALA A 1 158 ? 18.911 37.687 -14.850 1.00 95.06 158 ALA A CA 1
ATOM 1218 C C . ALA A 1 158 ? 19.739 37.951 -16.116 1.00 95.06 158 ALA A C 1
ATOM 1220 O O . ALA A 1 158 ? 19.347 37.552 -17.214 1.00 95.06 158 ALA A O 1
ATOM 1221 N N . VAL A 1 159 ? 20.930 38.545 -15.963 1.00 95.44 159 VAL A N 1
ATOM 1222 C CA . VAL A 1 159 ? 21.873 38.749 -17.074 1.00 95.44 159 VAL A CA 1
ATOM 1223 C C . VAL A 1 159 ? 22.409 37.418 -17.601 1.00 95.44 159 VAL A C 1
ATOM 1225 O O . VAL A 1 159 ? 22.466 37.227 -18.816 1.00 95.44 159 VAL A O 1
ATOM 1228 N N . LEU A 1 160 ? 22.788 36.495 -16.711 1.00 92.94 160 LEU A N 1
ATOM 1229 C CA . LEU A 1 160 ? 23.354 35.196 -17.089 1.00 92.94 160 LEU A CA 1
ATOM 1230 C C . LEU A 1 160 ? 22.361 34.331 -17.881 1.00 92.94 160 LEU A C 1
ATOM 1232 O O . LEU A 1 160 ? 22.746 33.688 -18.857 1.00 92.94 160 LEU A O 1
ATOM 1236 N N . LEU A 1 161 ? 21.098 34.317 -17.457 1.00 92.50 161 LEU A N 1
ATOM 1237 C CA . LEU A 1 161 ? 20.040 33.484 -18.032 1.00 92.50 161 LEU A CA 1
ATOM 1238 C C . LEU A 1 161 ? 19.230 34.202 -19.121 1.00 92.50 161 LEU A C 1
ATOM 1240 O O . LEU A 1 161 ? 18.421 33.564 -19.791 1.00 92.50 161 LEU A O 1
ATOM 1244 N N . ASN A 1 162 ? 19.476 35.500 -19.336 1.00 95.69 162 ASN A N 1
ATOM 1245 C CA . ASN A 1 162 ? 18.713 36.353 -20.248 1.00 95.69 162 ASN A CA 1
ATOM 1246 C C . ASN A 1 162 ? 17.200 36.327 -19.932 1.00 95.69 162 ASN A C 1
ATOM 1248 O O . ASN A 1 162 ? 16.360 36.181 -20.823 1.00 95.69 162 ASN A O 1
ATOM 1252 N N . GLU A 1 163 ? 16.872 36.451 -18.645 1.00 95.81 163 GLU A N 1
ATOM 1253 C CA . GLU A 1 163 ? 15.508 36.472 -18.107 1.00 95.81 163 GLU A CA 1
ATOM 1254 C C . GLU A 1 163 ? 15.222 37.794 -17.374 1.00 95.81 163 GLU A C 1
ATOM 1256 O O . GLU A 1 163 ? 16.134 38.493 -16.936 1.00 95.81 163 GLU A O 1
ATOM 1261 N N . GLU A 1 164 ? 13.941 38.137 -17.210 1.00 95.12 164 GLU A N 1
ATOM 1262 C CA . GLU A 1 164 ? 13.531 39.296 -16.409 1.00 95.12 164 GLU A CA 1
ATOM 1263 C C . GLU A 1 164 ? 13.806 39.052 -14.907 1.00 95.12 164 GLU A C 1
ATOM 1265 O O . GLU A 1 164 ? 13.457 37.982 -14.394 1.00 95.12 164 GLU A O 1
ATOM 1270 N N . PRO A 1 165 ? 14.345 40.041 -14.162 1.00 93.00 165 PRO A N 1
ATOM 1271 C CA . PRO A 1 165 ? 14.650 39.922 -12.731 1.00 93.00 165 PRO A CA 1
ATOM 1272 C C . PRO A 1 165 ? 13.504 39.389 -11.861 1.00 93.00 165 PRO A C 1
ATOM 1274 O O . PRO A 1 165 ? 13.753 38.654 -10.909 1.00 93.00 165 PRO A O 1
ATOM 1277 N N . GLY A 1 166 ? 12.249 39.708 -12.199 1.00 91.81 166 GLY A N 1
ATOM 1278 C CA . GLY A 1 166 ? 11.078 39.220 -11.461 1.00 91.81 166 GLY A CA 1
ATOM 1279 C C . GLY A 1 166 ? 10.926 37.694 -11.498 1.00 91.81 166 GLY A C 1
ATOM 1280 O O . GLY A 1 166 ? 10.649 37.084 -10.472 1.00 91.81 166 GLY A O 1
ATOM 1281 N N . HIS A 1 167 ? 11.196 37.051 -12.639 1.00 89.00 167 HIS A N 1
ATOM 1282 C CA . HIS A 1 167 ? 11.122 35.586 -12.743 1.00 89.00 167 HIS A CA 1
ATOM 1283 C C . HIS A 1 167 ? 12.243 34.898 -11.956 1.00 89.00 167 HIS A C 1
ATOM 1285 O O . HIS A 1 167 ? 12.042 33.838 -11.359 1.00 89.00 167 HIS A O 1
ATOM 1291 N N . ILE A 1 168 ? 13.426 35.514 -11.936 1.00 90.94 168 ILE A N 1
ATOM 1292 C CA . ILE A 1 168 ? 14.559 35.057 -11.133 1.00 90.94 168 ILE A CA 1
ATOM 1293 C C . ILE A 1 168 ? 14.249 35.206 -9.640 1.00 90.94 168 ILE A C 1
ATOM 1295 O O . ILE A 1 168 ? 14.516 34.287 -8.867 1.00 90.94 168 ILE A O 1
ATOM 1299 N N . GLN A 1 169 ? 13.623 36.315 -9.240 1.00 90.06 169 GLN A N 1
ATOM 1300 C CA . GLN A 1 169 ? 13.189 36.553 -7.866 1.00 90.06 169 GLN A CA 1
ATOM 1301 C C . GLN A 1 169 ? 12.195 35.489 -7.384 1.00 90.06 169 GLN A C 1
ATOM 1303 O O . GLN A 1 169 ? 12.415 34.906 -6.324 1.00 90.06 169 GLN A O 1
ATOM 1308 N N . ASP A 1 170 ? 11.152 35.191 -8.162 1.00 84.94 170 ASP A N 1
ATOM 1309 C CA . ASP A 1 170 ? 10.157 34.171 -7.802 1.00 84.94 170 ASP A CA 1
ATOM 1310 C C . ASP A 1 170 ? 10.798 32.782 -7.657 1.00 84.94 170 ASP A C 1
ATOM 1312 O O . ASP A 1 170 ? 10.523 32.051 -6.701 1.00 84.94 170 ASP A O 1
ATOM 1316 N N . ARG A 1 171 ? 11.731 32.438 -8.558 1.00 85.62 171 ARG A N 1
ATOM 1317 C CA . ARG A 1 171 ? 12.490 31.181 -8.496 1.00 85.62 171 ARG A CA 1
ATOM 1318 C C . ARG A 1 171 ? 13.359 31.105 -7.242 1.00 85.62 171 ARG A C 1
ATOM 1320 O O . ARG A 1 171 ? 13.390 30.059 -6.600 1.00 85.62 171 ARG A O 1
ATOM 1327 N N . ILE A 1 172 ? 14.034 32.193 -6.871 1.00 84.19 172 ILE A N 1
ATOM 1328 C CA . ILE A 1 172 ? 14.882 32.227 -5.674 1.00 84.19 172 ILE A CA 1
ATOM 1329 C C . ILE A 1 172 ? 14.039 32.172 -4.395 1.00 84.19 172 ILE A C 1
ATOM 1331 O O . ILE A 1 172 ? 14.425 31.484 -3.456 1.00 84.19 172 ILE A O 1
ATOM 1335 N N . LEU A 1 173 ? 12.879 32.834 -4.344 1.00 79.94 173 LEU A N 1
ATOM 1336 C CA . LEU A 1 173 ? 11.970 32.747 -3.194 1.00 79.94 173 LEU A CA 1
ATOM 1337 C C . LEU A 1 173 ? 11.451 31.318 -2.987 1.00 79.94 173 LEU A C 1
ATOM 1339 O O . LEU A 1 173 ? 11.397 30.841 -1.852 1.00 79.94 173 LEU A O 1
ATOM 1343 N N . MET A 1 174 ? 11.137 30.610 -4.075 1.00 75.25 174 MET A N 1
ATOM 1344 C CA . MET A 1 174 ? 10.795 29.187 -4.022 1.00 75.25 174 MET A CA 1
ATOM 1345 C C . MET A 1 174 ? 11.987 28.353 -3.522 1.00 75.25 174 MET A C 1
ATOM 1347 O O . MET A 1 174 ? 11.857 27.609 -2.552 1.00 75.25 174 MET A O 1
ATOM 1351 N N . GLN A 1 175 ? 13.179 28.578 -4.083 1.00 79.94 175 GLN A N 1
ATOM 1352 C CA . GLN A 1 175 ? 14.407 27.899 -3.661 1.00 79.94 175 GLN A CA 1
ATOM 1353 C C . GLN A 1 175 ? 14.768 28.162 -2.191 1.00 79.94 175 GLN A C 1
ATOM 1355 O O . GLN A 1 175 ? 15.262 27.261 -1.527 1.00 79.94 175 GLN A O 1
ATOM 1360 N N . GLN A 1 176 ? 14.518 29.354 -1.640 1.00 81.62 176 GLN A N 1
ATOM 1361 C CA . GLN A 1 176 ? 14.745 29.635 -0.214 1.00 81.62 176 GLN A CA 1
ATOM 1362 C C . GLN A 1 176 ? 13.889 28.740 0.686 1.00 81.62 176 GLN A C 1
ATOM 1364 O O . GLN A 1 176 ? 14.366 28.265 1.719 1.00 81.62 176 GLN A O 1
ATOM 1369 N N . SER A 1 177 ? 12.625 28.523 0.314 1.00 75.88 177 SER A N 1
ATOM 1370 C CA . SER A 1 177 ? 11.744 27.597 1.029 1.00 75.88 177 SER A CA 1
ATOM 1371 C C . SER A 1 177 ? 12.294 26.172 0.955 1.00 75.88 177 SER A C 1
ATOM 1373 O O . SER A 1 177 ? 12.390 25.495 1.982 1.00 75.88 177 SER A O 1
ATOM 1375 N N . ASP A 1 178 ? 12.751 25.758 -0.229 1.00 76.44 178 ASP A N 1
ATOM 1376 C CA . ASP A 1 178 ? 13.335 24.435 -0.450 1.00 76.44 178 ASP A CA 1
ATOM 1377 C C . ASP A 1 178 ? 14.623 24.240 0.358 1.00 76.44 178 ASP A C 1
ATOM 1379 O O . ASP A 1 178 ? 14.759 23.240 1.058 1.00 76.44 178 ASP A O 1
ATOM 1383 N N . TYR A 1 179 ? 15.541 25.211 0.361 1.00 80.38 179 TYR A N 1
ATOM 1384 C CA . TYR A 1 179 ? 16.782 25.139 1.139 1.00 80.38 179 TYR A CA 1
ATOM 1385 C C . TYR A 1 179 ? 16.524 25.069 2.644 1.00 80.38 179 TYR A C 1
ATOM 1387 O O . TYR A 1 179 ? 17.211 24.324 3.339 1.00 80.38 179 TYR A O 1
ATOM 1395 N N . ARG A 1 180 ? 15.518 25.788 3.164 1.00 82.69 180 ARG A N 1
ATOM 1396 C CA . ARG A 1 180 ? 15.121 25.670 4.577 1.00 82.69 180 ARG A CA 1
ATOM 1397 C C . ARG A 1 180 ? 14.551 24.291 4.891 1.00 82.69 180 ARG A C 1
ATOM 1399 O O . ARG 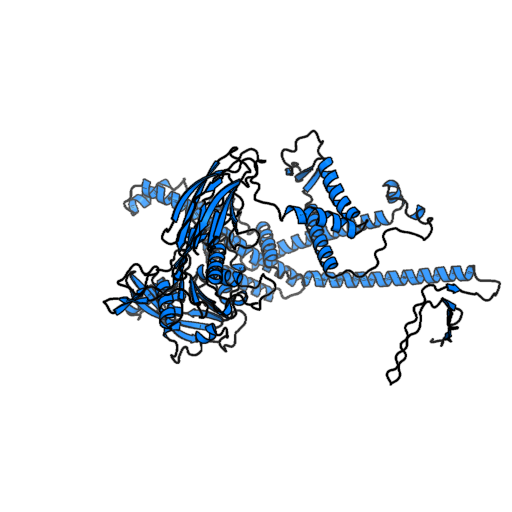A 1 180 ? 14.863 23.739 5.944 1.00 82.69 180 ARG A O 1
ATOM 1406 N N . SER A 1 181 ? 13.736 23.737 3.995 1.00 78.06 181 SER A N 1
ATOM 1407 C CA . SER A 1 181 ? 13.187 22.385 4.139 1.00 78.06 181 SER A CA 1
ATOM 1408 C C . SER A 1 181 ? 14.296 21.327 4.121 1.00 78.06 181 SER A C 1
ATOM 1410 O O . SER A 1 181 ? 14.397 20.517 5.041 1.00 78.06 181 SER A O 1
ATOM 1412 N N . ILE A 1 182 ? 15.206 21.408 3.145 1.00 79.38 182 ILE A N 1
ATOM 1413 C CA . ILE A 1 182 ? 16.373 20.528 3.019 1.00 79.38 182 ILE A CA 1
ATOM 1414 C C . ILE A 1 182 ? 17.270 20.640 4.254 1.00 79.38 182 ILE A C 1
ATOM 1416 O O . ILE A 1 182 ? 17.630 19.619 4.828 1.00 79.38 182 ILE A O 1
ATOM 1420 N N . ALA A 1 183 ? 17.596 21.854 4.708 1.00 82.06 183 ALA A N 1
ATOM 1421 C CA . ALA A 1 183 ? 18.435 22.057 5.887 1.00 82.06 183 ALA A CA 1
ATOM 1422 C C . ALA A 1 183 ? 17.801 21.475 7.159 1.00 82.06 183 ALA A C 1
ATOM 1424 O O . ALA A 1 183 ? 18.504 20.852 7.950 1.00 82.06 183 ALA A O 1
ATOM 1425 N N . ARG A 1 184 ? 16.479 21.611 7.340 1.00 82.94 184 ARG A N 1
ATOM 1426 C CA . ARG A 1 184 ? 15.754 20.967 8.451 1.00 82.94 184 ARG A CA 1
ATOM 1427 C C . ARG A 1 184 ? 15.785 19.446 8.352 1.00 82.94 184 ARG A C 1
ATOM 1429 O O . ARG A 1 184 ? 16.033 18.788 9.356 1.00 82.94 184 ARG A O 1
ATOM 1436 N N . GLY A 1 185 ? 15.568 18.896 7.158 1.00 79.75 185 GLY A N 1
ATOM 1437 C CA . GLY A 1 185 ? 15.649 17.454 6.925 1.00 79.75 185 GLY A CA 1
ATOM 1438 C C . GLY A 1 185 ? 17.041 16.908 7.243 1.00 79.75 185 GLY A C 1
ATOM 1439 O O . GLY A 1 185 ? 17.174 15.962 8.013 1.00 79.75 185 GLY A O 1
ATOM 1440 N N . LEU A 1 186 ? 18.087 17.556 6.719 1.00 83.25 186 LEU A N 1
ATOM 1441 C CA . LEU A 1 186 ? 19.483 17.227 7.015 1.00 83.25 186 LEU A CA 1
ATOM 1442 C C . LEU A 1 186 ? 19.790 17.318 8.509 1.00 83.25 186 LEU A C 1
ATOM 1444 O O . LEU A 1 186 ? 20.460 16.432 9.034 1.00 83.25 186 LEU A O 1
ATOM 1448 N N . LEU A 1 187 ? 19.270 18.337 9.200 1.00 86.12 187 LEU A N 1
ATOM 1449 C CA . LEU A 1 187 ? 19.454 18.490 10.640 1.00 86.12 187 LEU A CA 1
ATOM 1450 C C . LEU A 1 187 ? 18.821 17.340 11.431 1.00 86.12 187 LEU A C 1
ATOM 1452 O O . LEU A 1 187 ? 19.467 16.821 12.332 1.00 86.12 187 LEU A O 1
ATOM 1456 N N . GLY A 1 188 ? 17.625 16.883 11.050 1.00 83.44 188 GLY A N 1
ATOM 1457 C CA . GLY A 1 188 ? 17.003 15.707 11.667 1.00 83.44 188 GLY A CA 1
ATOM 1458 C C . GLY A 1 188 ? 17.807 14.418 11.445 1.00 83.44 188 GLY A C 1
ATOM 1459 O O . GLY A 1 188 ? 17.929 13.590 12.345 1.00 83.44 188 GLY A O 1
ATOM 1460 N N . TYR A 1 189 ? 18.423 14.245 10.269 1.00 84.44 189 TYR A N 1
ATOM 1461 C CA . TYR A 1 189 ? 19.342 13.123 10.035 1.00 84.44 189 TYR A CA 1
ATOM 1462 C C . TYR A 1 189 ? 20.618 13.227 10.874 1.00 84.44 189 TYR A C 1
ATOM 1464 O O . TYR A 1 189 ? 21.096 12.215 11.388 1.00 84.44 189 TYR A O 1
ATOM 1472 N N . TYR A 1 190 ? 21.167 14.436 11.005 1.00 88.94 190 TYR A N 1
ATOM 1473 C CA . TYR A 1 190 ? 22.329 14.703 11.847 1.00 88.94 190 TYR A CA 1
ATOM 1474 C C . TYR A 1 190 ? 22.030 14.414 13.317 1.00 88.94 190 TYR A C 1
ATOM 1476 O O . TYR A 1 190 ? 22.803 13.704 13.946 1.00 88.94 190 TYR A O 1
ATOM 1484 N N . GLU A 1 191 ? 20.892 14.879 13.832 1.00 89.62 191 GLU A N 1
ATOM 1485 C CA . GLU A 1 191 ? 20.417 14.611 15.192 1.00 89.62 191 GLU A CA 1
ATOM 1486 C C . GLU A 1 191 ? 20.342 13.109 15.485 1.00 89.62 191 GLU A C 1
ATOM 1488 O O . GLU A 1 191 ? 20.938 12.649 16.457 1.00 89.62 191 GLU A O 1
ATOM 1493 N N . ASN A 1 192 ? 19.703 12.326 14.610 1.00 85.25 192 ASN A N 1
ATOM 1494 C CA . ASN A 1 192 ? 19.599 10.876 14.794 1.00 85.25 192 ASN A CA 1
ATOM 1495 C C . ASN A 1 192 ? 20.976 10.195 14.800 1.00 85.25 192 ASN A C 1
ATOM 1497 O O . ASN A 1 192 ? 21.302 9.450 15.722 1.00 85.25 192 ASN A O 1
ATOM 1501 N N . ALA A 1 193 ? 21.811 10.485 13.798 1.00 88.25 193 ALA A N 1
ATOM 1502 C CA . ALA A 1 193 ? 23.141 9.889 13.704 1.00 88.25 193 ALA A CA 1
ATOM 1503 C C . ALA A 1 193 ? 24.041 10.290 14.886 1.00 88.25 193 ALA A C 1
ATOM 1505 O O . ALA A 1 193 ? 24.826 9.480 15.376 1.00 88.25 193 ALA A O 1
ATOM 1506 N N . MET A 1 194 ? 23.924 11.530 15.362 1.00 93.25 194 MET A N 1
ATOM 1507 C CA . MET A 1 194 ? 24.647 12.004 16.536 1.00 93.25 194 MET A CA 1
ATOM 1508 C C . MET A 1 194 ? 24.137 11.366 17.825 1.00 93.25 194 MET A C 1
ATOM 1510 O O . MET A 1 194 ? 24.960 11.020 18.669 1.00 93.25 194 MET A O 1
ATOM 1514 N N . GLY A 1 195 ? 22.829 11.149 17.965 1.00 90.44 195 GLY A N 1
ATOM 1515 C CA . GLY A 1 195 ? 22.252 10.409 19.086 1.00 90.44 195 GLY A CA 1
ATOM 1516 C C . GLY A 1 195 ? 22.814 8.989 19.192 1.00 90.44 195 GLY A C 1
ATOM 1517 O O . GLY A 1 195 ? 23.249 8.579 20.268 1.00 90.44 195 GLY A O 1
ATOM 1518 N N . ASP A 1 196 ? 22.907 8.271 18.070 1.00 88.31 196 ASP A N 1
ATOM 1519 C CA . ASP A 1 196 ? 23.497 6.926 18.020 1.00 88.31 196 ASP A CA 1
ATOM 1520 C C . ASP A 1 196 ? 24.988 6.930 18.395 1.00 88.31 196 ASP A C 1
ATOM 1522 O O . ASP A 1 196 ? 25.444 6.110 19.198 1.00 88.31 196 ASP A O 1
ATOM 1526 N N . LEU A 1 197 ? 25.757 7.883 17.857 1.00 94.19 197 LEU A N 1
ATOM 1527 C CA . LEU A 1 197 ? 27.188 8.013 18.149 1.00 94.19 197 LEU A CA 1
ATOM 1528 C C . LEU A 1 197 ? 27.456 8.423 19.605 1.00 94.19 197 LEU A C 1
ATOM 1530 O O . LEU A 1 197 ? 28.424 7.955 20.208 1.00 94.19 197 LEU A O 1
ATOM 1534 N N . LEU A 1 198 ? 26.608 9.274 20.188 1.00 95.12 198 LEU A N 1
ATOM 1535 C CA . LEU A 1 198 ? 26.700 9.673 21.592 1.00 95.12 198 LEU A CA 1
ATOM 1536 C C . LEU A 1 198 ? 26.319 8.526 22.529 1.00 95.12 198 LEU A C 1
ATOM 1538 O O . LEU A 1 198 ? 27.025 8.310 23.512 1.00 95.12 198 LEU A O 1
ATOM 1542 N N . ASN A 1 199 ? 25.287 7.745 22.201 1.00 91.06 199 ASN A N 1
ATOM 1543 C CA . ASN A 1 199 ? 24.948 6.519 22.929 1.00 91.06 199 ASN A CA 1
ATOM 1544 C C . ASN A 1 199 ? 26.133 5.548 22.968 1.00 91.06 199 ASN A C 1
ATOM 1546 O O . ASN A 1 199 ? 26.536 5.101 24.041 1.00 91.06 199 ASN A O 1
ATOM 1550 N N . ALA A 1 200 ? 26.735 5.267 21.809 1.00 91.44 200 ALA A N 1
ATOM 1551 C CA . ALA A 1 200 ? 27.902 4.395 21.729 1.00 91.44 200 ALA A CA 1
ATOM 1552 C C . ALA A 1 200 ? 29.100 4.936 22.524 1.00 91.44 200 ALA A C 1
ATOM 1554 O O . ALA A 1 200 ? 29.841 4.177 23.145 1.00 91.44 200 ALA A O 1
ATOM 1555 N N . SER A 1 201 ? 29.281 6.256 22.534 1.00 95.12 201 SER A N 1
ATOM 1556 C CA . SER A 1 201 ? 30.340 6.913 23.295 1.00 95.12 201 SER A CA 1
ATOM 1557 C C . SER A 1 201 ? 30.126 6.854 24.820 1.00 95.12 201 SER A C 1
ATOM 1559 O O . SER A 1 201 ? 31.077 6.653 25.585 1.00 95.12 201 SER A O 1
ATOM 1561 N N . VAL A 1 202 ? 28.878 6.989 25.283 1.00 91.56 202 VAL A N 1
ATOM 1562 C CA . VAL A 1 202 ? 28.505 6.821 26.698 1.00 91.56 202 VAL A CA 1
ATOM 1563 C C . VAL A 1 202 ? 28.687 5.363 27.135 1.00 91.56 202 VAL A C 1
ATOM 1565 O O . VAL A 1 202 ? 29.303 5.128 28.175 1.00 91.56 202 VAL A O 1
ATOM 1568 N N . ASP A 1 203 ? 28.248 4.391 26.325 1.00 88.50 203 ASP A N 1
ATOM 1569 C CA . ASP A 1 203 ? 28.483 2.956 26.567 1.00 88.50 203 ASP A CA 1
ATOM 1570 C C . ASP A 1 203 ? 29.981 2.645 26.657 1.00 88.50 203 ASP A C 1
ATOM 1572 O O . ASP A 1 203 ? 30.456 2.054 27.629 1.00 88.50 203 ASP A O 1
ATOM 1576 N N . MET A 1 204 ? 30.758 3.142 25.692 1.00 91.69 204 MET A N 1
ATOM 1577 C CA . MET A 1 204 ? 32.210 3.034 25.718 1.00 91.69 204 MET A CA 1
ATOM 1578 C C . MET A 1 204 ? 32.794 3.598 27.024 1.00 91.69 204 MET A C 1
ATOM 1580 O O . MET A 1 204 ? 33.662 2.970 27.629 1.00 91.69 204 MET A O 1
ATOM 1584 N N . SER A 1 205 ? 32.324 4.760 27.483 1.00 90.56 205 SER A N 1
ATOM 1585 C CA . SER A 1 205 ? 32.802 5.386 28.724 1.00 90.56 205 SER A CA 1
ATOM 1586 C C . SER A 1 205 ? 32.500 4.533 29.962 1.00 90.56 205 SER A C 1
ATOM 1588 O O . SER A 1 205 ? 33.354 4.399 30.847 1.00 90.56 205 SER A O 1
ATOM 1590 N N . ALA A 1 206 ? 31.323 3.905 30.008 1.00 85.75 206 ALA A N 1
ATOM 1591 C CA . ALA A 1 206 ? 30.951 2.962 31.058 1.00 85.75 206 ALA A CA 1
ATOM 1592 C C . ALA A 1 206 ? 31.854 1.714 31.052 1.00 85.75 206 ALA A C 1
ATOM 1594 O O . ALA A 1 206 ? 32.371 1.314 32.096 1.00 85.75 206 ALA A O 1
ATOM 1595 N N . ARG A 1 207 ? 32.130 1.147 29.872 1.00 89.44 207 ARG A N 1
ATOM 1596 C CA . ARG A 1 207 ? 32.967 -0.053 29.699 1.00 89.44 207 ARG A CA 1
ATOM 1597 C C . ARG A 1 207 ? 34.439 0.187 30.025 1.00 89.44 207 ARG A C 1
ATOM 1599 O O . ARG A 1 207 ? 35.061 -0.628 30.705 1.00 89.44 207 ARG A O 1
ATOM 1606 N N . VAL A 1 208 ? 34.985 1.344 29.644 1.00 91.44 208 VAL A N 1
ATOM 1607 C CA . VAL A 1 208 ? 36.327 1.771 30.087 1.00 91.44 208 VAL A CA 1
ATOM 1608 C C . VAL A 1 208 ? 36.377 1.894 31.613 1.00 91.44 208 VAL A C 1
ATOM 1610 O O . VAL A 1 208 ? 37.345 1.462 32.237 1.00 91.44 208 VAL A O 1
ATOM 1613 N N . THR A 1 209 ? 35.318 2.419 32.238 1.00 86.12 209 THR A N 1
ATOM 1614 C CA . THR A 1 209 ? 35.219 2.518 33.706 1.00 86.12 209 THR A CA 1
ATOM 1615 C C . THR A 1 209 ? 35.141 1.132 34.364 1.00 86.12 209 THR A C 1
ATOM 1617 O O . THR A 1 209 ? 35.686 0.937 35.450 1.00 86.12 209 THR A O 1
ATOM 1620 N N . ALA A 1 210 ? 34.553 0.148 33.678 1.00 87.44 210 ALA A N 1
ATOM 1621 C CA . ALA A 1 210 ? 34.521 -1.260 34.077 1.00 87.44 210 ALA A CA 1
ATOM 1622 C C . ALA A 1 210 ? 35.841 -2.027 33.822 1.00 87.44 210 ALA A C 1
ATOM 1624 O O . ALA A 1 210 ? 35.941 -3.206 34.160 1.00 87.44 210 ALA A O 1
ATOM 1625 N N . GLY A 1 211 ? 36.872 -1.373 33.272 1.00 92.81 211 GLY A N 1
ATOM 1626 C CA . GLY A 1 211 ? 38.205 -1.947 33.067 1.00 92.81 211 GLY A CA 1
ATOM 1627 C C . GLY A 1 211 ? 38.456 -2.545 31.681 1.00 92.81 211 GLY A C 1
ATOM 1628 O O . GLY A 1 211 ? 39.482 -3.202 31.491 1.00 92.81 211 GLY A O 1
ATOM 1629 N N . GLU A 1 212 ? 37.562 -2.330 30.711 1.00 93.50 212 GLU A N 1
ATOM 1630 C CA . GLU A 1 212 ? 37.806 -2.720 29.320 1.00 93.50 212 GLU A CA 1
ATOM 1631 C C . GLU A 1 212 ? 38.873 -1.844 28.637 1.00 93.50 212 GLU A C 1
ATOM 1633 O O . GLU A 1 212 ? 39.152 -0.711 29.035 1.00 93.50 212 GLU A O 1
ATOM 1638 N N . SER A 1 213 ? 39.487 -2.388 27.582 1.00 95.31 213 SER A N 1
ATOM 1639 C CA . SER A 1 213 ? 40.529 -1.717 26.799 1.00 95.31 213 SER A CA 1
ATOM 1640 C C . SER A 1 213 ? 39.966 -0.502 26.054 1.00 95.31 213 SER A C 1
ATOM 1642 O O . SER A 1 213 ? 39.228 -0.637 25.079 1.00 95.31 213 SER A O 1
ATOM 1644 N N . GLU A 1 214 ? 40.371 0.700 26.472 1.00 95.75 214 GLU A N 1
ATOM 1645 C CA . GLU A 1 214 ? 40.027 1.962 25.798 1.00 95.75 214 GLU A CA 1
ATOM 1646 C C . GLU A 1 214 ? 40.447 1.965 24.320 1.00 95.75 214 GLU A C 1
ATOM 1648 O O . GLU A 1 214 ? 39.767 2.554 23.484 1.00 95.75 214 GLU A O 1
ATOM 1653 N N . HIS A 1 215 ? 41.540 1.275 23.978 1.00 94.31 215 HIS A N 1
ATOM 1654 C CA . HIS A 1 215 ? 42.028 1.195 22.604 1.00 94.31 215 HIS A CA 1
ATOM 1655 C C . HIS A 1 215 ? 41.041 0.478 21.673 1.00 94.31 215 HIS A C 1
ATOM 1657 O O . HIS A 1 215 ? 40.688 1.027 20.629 1.00 94.31 215 HIS A O 1
ATOM 1663 N N . ASP A 1 216 ? 40.565 -0.703 22.073 1.00 89.81 216 ASP A N 1
ATOM 1664 C CA . ASP A 1 216 ? 39.700 -1.545 21.237 1.00 89.81 216 ASP A CA 1
ATOM 1665 C C . ASP A 1 216 ? 38.318 -0.900 21.060 1.00 89.81 216 ASP A C 1
ATOM 1667 O O . ASP A 1 216 ? 37.745 -0.886 19.968 1.00 89.81 216 ASP A O 1
ATOM 1671 N N . LEU A 1 217 ? 37.810 -0.273 22.125 1.00 88.69 217 LEU A N 1
ATOM 1672 C CA . LEU A 1 217 ? 36.557 0.478 22.082 1.00 88.69 217 LEU A CA 1
ATOM 1673 C C . LEU A 1 217 ? 36.666 1.729 21.198 1.00 88.69 217 LEU A C 1
ATOM 1675 O O . LEU A 1 217 ? 35.717 2.068 20.490 1.00 88.69 217 LEU A O 1
ATOM 1679 N N . MET A 1 218 ? 37.834 2.382 21.162 1.00 96.88 218 MET A N 1
ATOM 1680 C CA . MET A 1 218 ? 38.059 3.533 20.286 1.00 96.88 218 MET A CA 1
ATOM 1681 C C . MET A 1 218 ? 38.064 3.138 18.806 1.00 96.88 218 MET A C 1
ATOM 1683 O O . MET A 1 218 ? 37.577 3.894 17.964 1.00 96.88 218 MET A O 1
ATOM 1687 N N . GLU A 1 219 ? 38.583 1.956 18.461 1.00 92.69 219 GLU A N 1
ATOM 1688 C CA . GLU A 1 219 ? 38.476 1.435 17.093 1.00 92.69 219 GLU A CA 1
ATOM 1689 C C . GLU A 1 219 ? 37.021 1.152 16.703 1.00 92.69 219 GLU A C 1
ATOM 1691 O O . GLU A 1 219 ? 36.603 1.529 15.605 1.00 92.69 219 GLU A O 1
ATOM 1696 N N . ALA A 1 220 ? 36.224 0.588 17.616 1.00 88.94 220 ALA A N 1
ATOM 1697 C CA . ALA A 1 220 ? 34.796 0.371 17.393 1.00 88.94 220 ALA A CA 1
ATOM 1698 C C . ALA A 1 220 ? 34.036 1.692 17.175 1.00 88.94 220 ALA A C 1
ATOM 1700 O O . ALA A 1 220 ? 33.257 1.805 16.225 1.00 88.94 220 ALA A O 1
ATOM 1701 N N . LEU A 1 221 ? 34.313 2.723 17.982 1.00 94.00 221 LEU A N 1
ATOM 1702 C CA . LEU A 1 221 ? 33.695 4.042 17.827 1.00 94.00 221 LEU A CA 1
ATOM 1703 C C . LEU A 1 221 ? 34.100 4.715 16.503 1.00 94.00 221 LEU A C 1
ATOM 1705 O O . LEU A 1 221 ? 33.262 5.302 15.817 1.00 94.00 221 LEU A O 1
ATOM 1709 N N . ARG A 1 222 ? 35.368 4.590 16.083 1.00 96.06 222 ARG A N 1
ATOM 1710 C CA . ARG A 1 222 ? 35.828 5.066 14.762 1.00 96.06 222 ARG A CA 1
ATOM 1711 C C . ARG A 1 222 ? 35.113 4.355 13.618 1.00 96.06 222 ARG A C 1
ATOM 1713 O O . ARG A 1 222 ? 34.770 5.006 12.631 1.00 96.06 222 ARG A O 1
ATOM 1720 N N . TYR A 1 223 ? 34.883 3.051 13.748 1.00 90.69 223 TYR A N 1
ATOM 1721 C CA . TYR A 1 223 ? 34.155 2.261 12.761 1.00 90.69 223 TYR A CA 1
ATOM 1722 C C . TYR A 1 223 ? 32.682 2.682 12.665 1.00 90.69 223 TYR A C 1
ATOM 1724 O O . TYR A 1 223 ? 32.200 2.966 11.569 1.00 90.69 223 TYR A O 1
ATOM 1732 N N . GLN A 1 224 ? 31.990 2.834 13.796 1.00 88.69 224 GLN A N 1
ATOM 1733 C CA . GLN A 1 224 ? 30.607 3.327 13.825 1.00 88.69 224 GLN A CA 1
ATOM 1734 C C . GLN A 1 224 ? 30.487 4.742 13.255 1.00 88.69 224 GLN A C 1
ATOM 1736 O O . GLN A 1 224 ? 29.605 5.010 12.440 1.00 88.69 224 GLN A O 1
ATOM 1741 N N . ARG A 1 225 ? 31.430 5.632 13.588 1.00 92.56 225 ARG A N 1
ATOM 1742 C CA . ARG A 1 225 ? 31.525 6.962 12.976 1.00 92.56 225 ARG A CA 1
ATOM 1743 C C . ARG A 1 225 ? 31.726 6.883 11.464 1.00 92.56 225 ARG A C 1
ATOM 1745 O O . ARG A 1 225 ? 31.139 7.681 10.742 1.00 92.56 225 ARG A O 1
ATOM 1752 N N . ALA A 1 226 ? 32.554 5.963 10.972 1.00 86.88 226 ALA A N 1
ATOM 1753 C CA . ALA A 1 226 ? 32.760 5.787 9.536 1.00 86.88 226 ALA A CA 1
ATOM 1754 C C . ALA A 1 226 ? 31.479 5.304 8.834 1.00 86.88 226 ALA A C 1
ATOM 1756 O O . ALA A 1 226 ? 31.150 5.814 7.766 1.00 86.88 226 ALA A O 1
ATOM 1757 N N . ILE A 1 227 ? 30.721 4.390 9.452 1.00 82.12 227 ILE A N 1
ATOM 1758 C CA . ILE A 1 227 ? 29.412 3.949 8.945 1.00 82.12 227 ILE A CA 1
ATOM 1759 C C . ILE A 1 227 ? 28.429 5.119 8.900 1.00 82.12 227 ILE A C 1
ATOM 1761 O O . ILE A 1 227 ? 27.837 5.376 7.852 1.00 82.12 227 ILE A O 1
ATOM 1765 N N . ALA A 1 228 ? 28.297 5.858 10.004 1.00 82.31 228 ALA A N 1
ATOM 1766 C CA . ALA A 1 228 ? 27.430 7.028 10.073 1.00 82.31 228 ALA A CA 1
ATOM 1767 C C . ALA A 1 228 ? 27.841 8.078 9.022 1.00 82.31 228 ALA A C 1
ATOM 1769 O O . ALA A 1 228 ? 26.999 8.608 8.297 1.00 82.31 228 ALA A O 1
ATOM 1770 N N . GLY A 1 229 ? 29.149 8.322 8.877 1.00 75.75 229 GLY A N 1
ATOM 1771 C CA . GLY A 1 229 ? 29.740 9.273 7.931 1.00 75.75 229 GLY A CA 1
ATOM 1772 C C . GLY A 1 229 ? 29.575 8.902 6.455 1.00 75.75 229 GLY A C 1
ATOM 1773 O O . GLY A 1 229 ? 29.548 9.795 5.611 1.00 75.75 229 GLY A O 1
ATOM 1774 N N . ASN A 1 230 ? 29.411 7.615 6.134 1.00 72.12 230 ASN A N 1
ATOM 1775 C CA . ASN A 1 230 ? 29.074 7.162 4.781 1.00 72.12 230 ASN A CA 1
ATOM 1776 C C . ASN A 1 230 ? 27.609 7.456 4.409 1.00 72.12 230 ASN A C 1
ATOM 1778 O O . ASN A 1 230 ? 27.238 7.379 3.236 1.00 72.12 230 ASN A O 1
ATOM 1782 N N . GLY A 1 231 ? 26.773 7.835 5.381 1.00 67.12 231 GLY A N 1
ATOM 1783 C CA . GLY A 1 231 ? 25.473 8.427 5.113 1.00 67.12 231 GLY A CA 1
ATOM 1784 C C . GLY A 1 231 ? 25.637 9.770 4.400 1.00 67.12 231 GLY A C 1
ATOM 1785 O O . GLY A 1 231 ? 26.209 10.712 4.950 1.00 67.12 231 GLY A O 1
ATOM 1786 N N . ARG A 1 232 ? 25.083 9.875 3.183 1.00 60.28 232 ARG A N 1
ATOM 1787 C CA . ARG A 1 232 ? 25.043 11.099 2.357 1.00 60.28 232 ARG A CA 1
ATOM 1788 C C . ARG A 1 232 ? 24.675 12.359 3.161 1.00 60.28 232 ARG A C 1
ATOM 1790 O O . ARG A 1 232 ? 25.210 13.429 2.912 1.00 60.28 232 ARG A O 1
ATOM 1797 N N . TYR A 1 233 ? 23.823 12.219 4.173 1.00 68.81 233 TYR A N 1
ATOM 1798 C CA . TYR A 1 233 ? 23.309 13.333 4.966 1.00 68.81 233 TYR A CA 1
ATOM 1799 C C . TYR A 1 233 ? 24.328 13.961 5.932 1.00 68.81 233 TYR A C 1
ATOM 1801 O O . TYR A 1 233 ? 24.310 15.177 6.102 1.00 68.81 233 TYR A O 1
ATOM 1809 N N . LEU A 1 234 ? 25.260 13.193 6.519 1.00 76.06 234 LEU A N 1
ATOM 1810 C CA . LEU A 1 234 ? 26.297 13.773 7.391 1.00 76.06 234 LEU A CA 1
ATOM 1811 C C . LEU A 1 234 ? 27.345 14.544 6.585 1.00 76.06 234 LEU A C 1
ATOM 1813 O O . LEU A 1 234 ? 27.792 15.616 6.985 1.00 76.06 234 LEU A O 1
ATOM 1817 N N . THR A 1 235 ? 27.716 14.033 5.415 1.00 76.12 235 THR A N 1
ATOM 1818 C CA . THR A 1 235 ? 28.635 14.743 4.516 1.00 76.12 235 THR A CA 1
ATOM 1819 C C . THR A 1 235 ? 27.985 15.985 3.904 1.00 76.12 235 THR A C 1
ATOM 1821 O O . THR A 1 235 ? 28.643 17.019 3.788 1.00 76.12 235 THR A O 1
ATOM 1824 N N . GLU A 1 236 ? 26.688 15.935 3.591 1.00 80.69 236 GLU A N 1
ATOM 1825 C CA . GLU A 1 236 ? 25.928 17.100 3.127 1.00 80.69 236 GLU A CA 1
ATOM 1826 C C . GLU A 1 236 ? 25.737 18.155 4.219 1.00 80.69 236 GLU A C 1
ATOM 1828 O O . GLU A 1 236 ? 25.858 19.343 3.931 1.00 80.69 236 GLU A O 1
ATOM 1833 N N . ILE A 1 237 ? 25.510 17.776 5.482 1.00 85.88 237 ILE A N 1
ATOM 1834 C CA . ILE A 1 237 ? 25.361 18.778 6.545 1.00 85.88 237 ILE A CA 1
ATOM 1835 C C . ILE A 1 237 ? 26.684 19.487 6.874 1.00 85.88 237 ILE A C 1
ATOM 1837 O O . ILE A 1 237 ? 26.695 20.676 7.200 1.00 85.88 237 ILE A O 1
ATOM 1841 N N . ALA A 1 238 ? 27.819 18.806 6.683 1.00 86.88 238 ALA A N 1
ATOM 1842 C CA . ALA A 1 238 ? 29.141 19.418 6.796 1.00 86.88 238 ALA A CA 1
ATOM 1843 C C . ALA A 1 238 ? 29.369 20.531 5.757 1.00 86.88 238 ALA A C 1
ATOM 1845 O O . ALA A 1 238 ? 30.080 21.498 6.040 1.00 86.88 238 ALA A O 1
ATOM 1846 N N . PHE A 1 239 ? 28.722 20.460 4.585 1.00 85.81 239 PHE A N 1
ATOM 1847 C CA . PHE A 1 239 ? 28.743 21.543 3.593 1.00 85.81 239 PHE A CA 1
ATOM 1848 C C . PHE A 1 239 ? 28.130 22.840 4.143 1.00 85.81 239 PHE A C 1
ATOM 1850 O O . PHE A 1 239 ? 28.576 23.935 3.800 1.00 85.81 239 PHE A O 1
ATOM 1857 N N . TYR A 1 240 ? 27.179 22.728 5.075 1.00 85.44 240 TYR A N 1
ATOM 1858 C CA . TYR A 1 240 ? 26.601 23.870 5.782 1.00 85.44 240 TYR A CA 1
ATOM 1859 C C . TYR A 1 240 ? 27.502 24.397 6.929 1.00 85.44 240 TYR A C 1
ATOM 1861 O O . TYR A 1 240 ? 27.149 25.313 7.680 1.00 85.44 240 TYR A O 1
ATOM 1869 N N . GLY A 1 241 ? 28.720 23.865 7.060 1.00 88.12 241 GLY A N 1
ATOM 1870 C CA . GLY A 1 241 ? 29.681 24.261 8.085 1.00 88.12 241 GLY A CA 1
ATOM 1871 C C . GLY A 1 241 ? 29.292 23.794 9.487 1.00 88.12 241 GLY A C 1
ATOM 1872 O O . GLY A 1 241 ? 29.671 24.445 10.463 1.00 88.12 241 GLY A O 1
ATOM 1873 N N . ILE A 1 242 ? 28.508 22.716 9.581 1.00 90.88 242 ILE A N 1
ATOM 1874 C CA . ILE A 1 242 ? 28.275 21.993 10.833 1.00 90.88 242 ILE A CA 1
ATOM 1875 C C . ILE A 1 242 ? 29.469 21.064 11.066 1.00 90.88 242 ILE A C 1
ATOM 1877 O O . ILE A 1 242 ? 29.895 20.345 10.161 1.00 90.88 242 ILE A O 1
ATOM 1881 N N . HIS A 1 243 ? 30.053 21.130 12.263 1.00 91.81 243 HIS A N 1
ATOM 1882 C CA . HIS A 1 243 ? 31.224 20.332 12.626 1.00 91.81 243 HIS A CA 1
ATOM 1883 C C . HIS A 1 243 ? 30.827 18.867 12.810 1.00 91.81 243 HIS A C 1
ATOM 1885 O O . HIS A 1 243 ? 29.956 18.568 13.618 1.00 91.81 243 HIS A O 1
ATOM 1891 N N . LEU A 1 244 ? 31.482 17.959 12.084 1.00 92.50 244 LEU A N 1
ATOM 1892 C CA . LEU A 1 244 ? 31.347 16.522 12.316 1.00 92.50 244 LEU A CA 1
ATOM 1893 C C . LEU A 1 244 ? 32.416 16.083 13.322 1.00 92.50 244 LEU A C 1
ATOM 1895 O O . LEU A 1 244 ? 33.601 16.076 12.957 1.00 92.50 244 LEU A O 1
ATOM 1899 N N . PRO A 1 245 ? 32.043 15.677 14.546 1.00 94.62 245 PRO A N 1
ATOM 1900 C CA . PRO A 1 245 ? 33.030 15.357 15.559 1.00 94.62 245 PRO A CA 1
ATOM 1901 C C . PRO A 1 245 ? 33.855 14.132 15.177 1.00 94.62 245 PRO A C 1
ATOM 1903 O O . PRO A 1 245 ? 33.398 13.201 14.509 1.00 94.62 245 PRO A O 1
ATOM 1906 N N . THR A 1 246 ? 35.115 14.147 15.581 1.00 96.19 246 THR A N 1
ATOM 1907 C CA . THR A 1 246 ? 36.033 13.006 15.559 1.00 96.19 246 THR A CA 1
ATOM 1908 C C . THR A 1 246 ? 35.619 11.961 16.598 1.00 96.19 246 THR A C 1
ATOM 1910 O O . THR A 1 246 ? 34.829 12.244 17.496 1.00 96.19 246 THR A O 1
ATOM 1913 N N . ALA A 1 247 ? 36.139 10.734 16.491 1.00 95.94 247 ALA A N 1
ATOM 1914 C CA . ALA A 1 247 ? 35.865 9.705 17.500 1.00 95.94 247 ALA A CA 1
ATOM 1915 C C . ALA A 1 247 ? 36.400 10.124 18.880 1.00 95.94 247 ALA A C 1
ATOM 1917 O O . ALA A 1 247 ? 35.778 9.856 19.901 1.00 95.94 247 ALA A O 1
ATOM 1918 N N . GLU A 1 248 ? 37.515 10.853 18.903 1.00 97.19 248 GLU A N 1
ATOM 1919 C CA . GLU A 1 248 ? 38.108 11.407 20.112 1.00 97.19 248 GLU A CA 1
ATOM 1920 C C . GLU A 1 248 ? 37.218 12.489 20.741 1.00 97.19 248 GLU A C 1
ATOM 1922 O O . GLU A 1 248 ? 37.022 12.476 21.953 1.00 97.19 248 GLU A O 1
ATOM 1927 N N . GLU A 1 249 ? 36.650 13.398 19.941 1.00 97.19 249 GLU A N 1
ATOM 1928 C CA . GLU A 1 249 ? 35.686 14.400 20.423 1.00 97.19 249 GLU A CA 1
ATOM 1929 C C . GLU A 1 249 ? 34.398 13.742 20.932 1.00 97.19 249 GLU A C 1
ATOM 1931 O O . GLU A 1 249 ? 33.946 14.072 22.027 1.00 97.19 249 GLU A O 1
ATOM 1936 N N . LEU A 1 250 ? 33.856 12.768 20.189 1.00 96.69 250 LEU A N 1
ATOM 1937 C CA . LEU A 1 250 ? 32.704 11.970 20.621 1.00 96.69 250 LEU A CA 1
ATOM 1938 C C . LEU A 1 250 ? 32.974 11.303 21.966 1.00 96.69 250 LEU A C 1
ATOM 1940 O O . LEU A 1 250 ? 32.123 11.358 22.848 1.00 96.69 250 LEU A O 1
ATOM 1944 N N . TYR A 1 251 ? 34.149 10.701 22.140 1.00 96.50 251 TYR A N 1
ATOM 1945 C CA . TYR A 1 251 ? 34.547 10.035 23.377 1.00 96.50 251 TYR A CA 1
ATOM 1946 C C . TYR A 1 251 ? 34.671 10.989 24.567 1.00 96.50 251 TYR A C 1
ATOM 1948 O O . TYR A 1 251 ? 34.185 10.678 25.653 1.00 96.50 251 TYR A O 1
ATOM 1956 N N . GLN A 1 252 ? 35.274 12.168 24.385 1.00 96.94 252 GLN A N 1
ATOM 1957 C CA . GLN A 1 252 ? 35.334 13.166 25.459 1.00 96.94 252 GLN A CA 1
ATOM 1958 C C . GLN A 1 252 ? 33.936 13.646 25.863 1.00 96.94 252 GLN A C 1
ATOM 1960 O O . GLN A 1 252 ? 33.645 13.744 27.057 1.00 96.94 252 GLN A O 1
ATOM 1965 N N . GLU A 1 253 ? 33.061 13.879 24.884 1.00 97.19 253 GLU A N 1
ATOM 1966 C CA . GLU A 1 253 ? 31.672 14.263 25.134 1.00 97.19 253 GLU A CA 1
ATOM 1967 C C . GLU A 1 253 ? 30.904 13.146 25.857 1.00 97.19 253 GLU A C 1
ATOM 1969 O O . GLU A 1 253 ? 30.249 13.393 26.867 1.00 97.19 253 GLU A O 1
ATOM 1974 N N . GLY A 1 254 ? 31.047 11.893 25.413 1.00 94.94 254 GLY A N 1
ATOM 1975 C CA . GLY A 1 254 ? 30.426 10.734 26.059 1.00 94.94 254 GLY A CA 1
ATOM 1976 C C . GLY A 1 254 ? 30.892 10.543 27.498 1.00 94.94 254 GLY A C 1
ATOM 1977 O O . GLY A 1 254 ? 30.069 10.282 28.371 1.00 94.94 254 GLY A O 1
ATOM 1978 N N . ARG A 1 255 ? 32.178 10.773 27.794 1.00 95.06 255 ARG A N 1
ATOM 1979 C CA . ARG A 1 255 ? 32.692 10.760 29.173 1.00 95.06 255 ARG A CA 1
ATOM 1980 C C . ARG A 1 255 ? 32.079 11.857 30.033 1.00 95.06 255 ARG A C 1
ATOM 1982 O O . ARG A 1 255 ? 31.761 11.608 31.197 1.00 95.06 255 ARG A O 1
ATOM 1989 N N . GLN A 1 256 ? 31.933 13.063 29.486 1.00 96.50 256 GLN A N 1
ATOM 1990 C CA . GLN A 1 256 ? 31.277 14.170 30.178 1.00 96.50 256 GLN A CA 1
ATOM 1991 C C . GLN A 1 256 ? 29.813 13.829 30.480 1.00 96.50 256 GLN A C 1
ATOM 1993 O O . GLN A 1 256 ? 29.381 13.977 31.625 1.00 96.50 256 GLN A O 1
ATOM 1998 N N . LEU A 1 257 ? 29.063 13.360 29.480 1.00 92.50 257 LEU A N 1
ATOM 1999 C CA . LEU A 1 257 ? 27.651 12.998 29.614 1.00 92.50 257 LEU A CA 1
ATOM 2000 C C . LEU A 1 257 ? 27.459 11.829 30.590 1.00 92.50 257 LEU A C 1
ATOM 2002 O O . LEU A 1 257 ? 26.614 11.920 31.479 1.00 92.50 257 LEU A O 1
ATOM 2006 N N . PHE A 1 258 ? 28.298 10.793 30.502 1.00 92.25 258 PHE A N 1
ATOM 2007 C CA . PHE A 1 258 ? 28.315 9.670 31.442 1.00 92.25 258 PHE A CA 1
ATOM 2008 C C . PHE A 1 258 ? 28.563 10.134 32.882 1.00 92.25 258 PHE A C 1
ATOM 2010 O O . PHE A 1 258 ? 27.846 9.724 33.789 1.00 92.25 258 PHE A O 1
ATOM 2017 N N . GLY A 1 259 ? 29.529 11.033 33.103 1.00 87.06 259 GLY A N 1
ATOM 2018 C CA . GLY A 1 259 ? 29.799 11.590 34.431 1.00 87.06 259 GLY A CA 1
ATOM 2019 C C . GLY A 1 259 ? 28.608 12.362 35.007 1.00 87.06 259 GLY A C 1
ATOM 2020 O O . GLY A 1 259 ? 28.256 12.178 36.170 1.00 87.06 259 GLY A O 1
ATOM 2021 N N . GLN A 1 260 ? 27.940 13.179 34.187 1.00 87.62 260 GLN A N 1
ATOM 2022 C CA . GLN A 1 260 ? 26.730 13.893 34.606 1.00 87.62 260 GLN A CA 1
ATOM 2023 C C . GLN A 1 260 ? 25.582 12.937 34.959 1.00 87.62 260 GLN A C 1
ATOM 2025 O O . GLN A 1 260 ? 24.865 13.178 35.931 1.00 87.62 260 GLN A O 1
ATOM 2030 N N . GLU A 1 261 ? 25.402 11.873 34.173 1.00 83.56 261 GLU A N 1
ATOM 2031 C CA . GLU A 1 261 ? 24.355 10.875 34.399 1.00 83.56 261 GLU A CA 1
ATOM 2032 C C . GLU A 1 261 ? 24.631 10.050 35.658 1.00 83.56 261 GLU A C 1
ATOM 2034 O O . GLU A 1 261 ? 23.759 9.886 36.508 1.00 83.56 261 GLU A O 1
ATOM 2039 N N . HIS A 1 262 ? 25.878 9.623 35.845 1.00 79.94 262 HIS A N 1
ATOM 2040 C CA . HIS A 1 262 ? 26.324 8.933 37.048 1.00 79.94 262 HIS A CA 1
ATOM 2041 C C . HIS A 1 262 ? 26.111 9.788 38.312 1.00 79.94 262 HIS A C 1
ATOM 2043 O O . HIS A 1 262 ? 25.609 9.294 39.325 1.00 79.94 262 HIS A O 1
ATOM 2049 N N . ASP A 1 263 ? 26.430 11.085 38.263 1.00 77.94 263 ASP A N 1
ATOM 2050 C CA . ASP A 1 263 ? 26.188 12.016 39.371 1.00 77.94 263 ASP A CA 1
ATOM 2051 C C . ASP A 1 263 ? 24.691 12.189 39.671 1.00 77.94 263 ASP A C 1
ATOM 2053 O O . ASP A 1 263 ? 24.294 12.317 40.835 1.00 77.94 263 ASP A O 1
ATOM 2057 N N . LEU A 1 264 ? 23.846 12.207 38.635 1.00 71.44 264 LEU A N 1
ATOM 2058 C CA . LEU A 1 264 ? 22.394 12.275 38.785 1.00 71.44 264 LEU A CA 1
ATOM 2059 C C . LEU A 1 264 ? 21.846 10.997 39.428 1.00 71.44 264 LEU A C 1
ATOM 2061 O O . LEU A 1 264 ? 21.102 11.092 40.404 1.00 71.44 264 LEU A O 1
ATOM 2065 N N . LEU A 1 265 ? 22.255 9.825 38.941 1.00 70.88 265 LEU A N 1
ATOM 2066 C CA . LEU A 1 265 ? 21.867 8.530 39.503 1.00 70.88 265 LEU A CA 1
ATOM 2067 C C . LEU A 1 265 ? 22.317 8.399 40.960 1.00 70.88 265 LEU A C 1
ATOM 2069 O O . LEU A 1 265 ? 21.527 8.006 41.812 1.00 70.88 265 LEU A O 1
ATOM 2073 N N . THR A 1 266 ? 23.534 8.842 41.280 1.00 73.75 266 THR A N 1
ATOM 2074 C CA . THR A 1 266 ? 24.044 8.869 42.660 1.00 73.75 266 THR A CA 1
ATOM 2075 C C . THR A 1 266 ? 23.186 9.763 43.560 1.00 73.75 266 THR A C 1
ATOM 2077 O O . THR A 1 266 ? 22.878 9.400 44.695 1.00 73.75 266 THR A O 1
ATOM 2080 N N . LYS A 1 267 ? 22.747 10.929 43.064 1.00 71.81 267 LYS A N 1
ATOM 2081 C CA . LYS A 1 267 ? 21.832 11.817 43.800 1.00 71.81 267 LYS A CA 1
ATOM 2082 C C . LYS A 1 267 ? 20.460 11.183 44.001 1.00 71.81 267 LYS A C 1
ATOM 2084 O O . LYS A 1 267 ? 19.935 11.266 45.108 1.00 71.81 267 LYS A O 1
ATOM 2089 N N . ILE A 1 268 ? 19.894 10.565 42.963 1.00 65.69 268 ILE A N 1
ATOM 2090 C CA . ILE A 1 268 ? 18.601 9.871 43.037 1.00 65.69 268 ILE A CA 1
ATOM 2091 C C . ILE A 1 268 ? 18.678 8.740 44.059 1.00 65.69 268 ILE A C 1
ATOM 2093 O O . ILE A 1 268 ? 17.832 8.696 44.948 1.00 65.69 268 ILE A O 1
ATOM 2097 N N . GLN A 1 269 ? 19.719 7.909 43.997 1.00 68.75 269 GLN A N 1
ATOM 2098 C CA . GLN A 1 269 ? 19.950 6.838 44.962 1.00 68.75 269 GLN A CA 1
ATOM 2099 C C . GLN A 1 269 ? 20.068 7.399 46.382 1.00 68.75 269 GLN A C 1
ATOM 2101 O O . GLN A 1 269 ? 19.353 6.964 47.275 1.00 68.75 269 GLN A O 1
ATOM 2106 N N . SER A 1 270 ? 20.868 8.452 46.587 1.00 74.75 270 SER A N 1
ATOM 2107 C CA . SER A 1 270 ? 21.001 9.079 47.910 1.00 74.75 270 SER A CA 1
ATOM 2108 C C . SER A 1 270 ? 19.683 9.655 48.444 1.00 74.75 270 SER A C 1
ATOM 2110 O O . SER A 1 270 ? 19.439 9.651 49.650 1.00 74.75 270 SER A O 1
ATOM 2112 N N . GLU A 1 271 ? 18.815 10.152 47.559 1.00 73.06 271 GLU A N 1
ATOM 2113 C CA . GLU A 1 271 ? 17.500 10.669 47.927 1.00 73.06 271 GLU A CA 1
ATOM 2114 C C . GLU A 1 271 ? 16.525 9.530 48.232 1.00 73.06 271 GLU A C 1
ATOM 2116 O O . GLU A 1 271 ? 15.745 9.646 49.174 1.00 73.06 271 GLU A O 1
ATOM 2121 N N . GLN A 1 272 ? 16.589 8.422 47.493 1.00 70.62 272 GLN A N 1
ATOM 2122 C CA . GLN A 1 272 ? 15.840 7.203 47.797 1.00 70.62 272 GLN A CA 1
ATOM 2123 C C . GLN A 1 272 ? 16.263 6.631 49.151 1.00 70.62 272 GLN A C 1
ATOM 2125 O O . GLN A 1 272 ? 15.403 6.406 49.998 1.00 70.62 272 GLN A O 1
ATOM 2130 N N . ASP A 1 273 ? 17.564 6.522 49.416 1.00 76.50 273 ASP A N 1
ATOM 2131 C CA . ASP A 1 273 ? 18.099 6.084 50.708 1.00 76.50 273 ASP A CA 1
ATOM 2132 C C . ASP A 1 273 ? 17.645 7.023 51.840 1.00 76.50 273 ASP A C 1
ATOM 2134 O O . ASP A 1 273 ? 17.267 6.584 52.934 1.00 76.50 273 ASP A O 1
ATOM 2138 N N . ARG A 1 274 ? 17.608 8.340 51.581 1.00 86.38 274 ARG A N 1
ATOM 2139 C CA . ARG A 1 274 ? 17.077 9.339 52.520 1.00 86.38 274 ARG A CA 1
ATOM 2140 C C . ARG A 1 274 ? 15.584 9.136 52.775 1.00 86.38 274 ARG A C 1
ATOM 2142 O O . ARG A 1 274 ? 15.163 9.193 53.931 1.00 86.38 274 ARG A O 1
ATOM 2149 N N . LEU A 1 275 ? 14.782 8.926 51.732 1.00 75.06 275 LEU A N 1
ATOM 2150 C CA . LEU A 1 275 ? 13.340 8.690 51.844 1.00 75.06 275 LEU A CA 1
ATOM 2151 C C . LEU A 1 275 ? 13.056 7.385 52.590 1.00 75.06 275 LEU A C 1
ATOM 2153 O O . LEU A 1 275 ? 12.273 7.405 53.537 1.00 75.06 275 LEU A O 1
ATOM 2157 N N . GLN A 1 276 ? 13.773 6.311 52.267 1.00 81.06 276 GLN A N 1
ATOM 2158 C CA . GLN A 1 276 ? 13.698 5.036 52.972 1.00 81.06 276 GLN A CA 1
ATOM 2159 C C . GLN A 1 276 ? 14.074 5.196 54.448 1.00 81.06 276 GLN A C 1
ATOM 2161 O O . GLN A 1 276 ? 13.396 4.677 55.330 1.00 81.06 276 GLN A O 1
ATOM 2166 N N . THR A 1 277 ? 15.110 5.981 54.754 1.00 83.25 277 THR A N 1
ATOM 2167 C CA . THR A 1 277 ? 15.493 6.293 56.140 1.00 83.25 277 THR A CA 1
ATOM 2168 C C . THR A 1 277 ? 14.381 7.044 56.878 1.00 83.25 277 THR A C 1
ATOM 2170 O O . THR A 1 277 ? 14.110 6.762 58.047 1.00 83.25 277 THR A O 1
ATOM 2173 N N . ILE A 1 278 ? 13.708 7.988 56.212 1.00 78.44 278 ILE A N 1
ATOM 2174 C CA . ILE A 1 278 ? 12.559 8.708 56.778 1.00 78.44 278 ILE A CA 1
ATOM 2175 C C . ILE A 1 278 ? 11.389 7.753 57.011 1.00 78.44 278 ILE A C 1
ATOM 2177 O O . ILE A 1 278 ? 10.757 7.828 58.062 1.00 78.44 278 ILE A O 1
ATOM 2181 N N . GLU A 1 279 ? 11.091 6.864 56.069 1.00 76.62 279 GLU A N 1
ATOM 2182 C CA . GLU A 1 279 ? 10.033 5.864 56.212 1.00 76.62 279 GLU A CA 1
ATOM 2183 C C . GLU A 1 279 ? 10.330 4.888 57.346 1.00 76.62 279 GLU A C 1
ATOM 2185 O O . GLU A 1 279 ? 9.483 4.697 58.216 1.00 76.62 279 GLU A O 1
ATOM 2190 N N . ASN A 1 280 ? 11.560 4.384 57.434 1.00 79.94 280 ASN A N 1
ATOM 2191 C CA . ASN A 1 280 ? 12.017 3.542 58.535 1.00 79.94 280 ASN A CA 1
ATOM 2192 C C . ASN A 1 280 ? 11.918 4.281 59.881 1.00 79.94 280 ASN A C 1
ATOM 2194 O O . ASN A 1 280 ? 11.463 3.713 60.874 1.00 79.94 280 ASN A O 1
ATOM 2198 N N . PHE A 1 281 ? 12.264 5.574 59.931 1.00 85.62 281 PHE A N 1
ATOM 2199 C CA . PHE A 1 281 ? 12.068 6.406 61.123 1.00 85.62 281 PHE A CA 1
ATOM 2200 C C . PHE A 1 281 ? 10.584 6.563 61.478 1.00 85.62 281 PHE A C 1
ATOM 2202 O O . PHE A 1 281 ? 10.221 6.439 62.645 1.00 85.62 281 PHE A O 1
ATOM 2209 N N . ARG A 1 282 ? 9.713 6.814 60.496 1.00 80.69 282 ARG A N 1
ATOM 2210 C CA . ARG A 1 282 ? 8.257 6.917 60.699 1.00 80.69 282 ARG A CA 1
ATOM 2211 C C . ARG A 1 282 ? 7.663 5.594 61.179 1.00 80.69 282 ARG A C 1
ATOM 2213 O O . ARG A 1 282 ? 6.790 5.606 62.041 1.00 80.69 282 ARG A O 1
ATOM 2220 N N . ALA A 1 283 ? 8.153 4.471 60.662 1.00 73.81 283 ALA A N 1
ATOM 2221 C CA . ALA A 1 283 ? 7.752 3.126 61.059 1.00 73.81 283 ALA A CA 1
ATOM 2222 C C . ALA A 1 283 ? 8.260 2.752 62.466 1.00 73.81 283 ALA A C 1
ATOM 2224 O O . ALA A 1 283 ? 7.548 2.092 63.218 1.00 73.81 283 ALA A O 1
ATOM 2225 N N . GLY A 1 284 ? 9.455 3.209 62.856 1.00 77.75 284 GLY A N 1
ATOM 2226 C CA . GLY A 1 284 ? 10.060 2.912 64.159 1.00 77.75 284 GLY A CA 1
ATOM 2227 C C . GLY A 1 284 ? 9.747 3.910 65.285 1.00 77.75 284 GLY A C 1
ATOM 2228 O O . GLY A 1 284 ? 9.920 3.586 66.460 1.00 77.75 284 GLY A O 1
ATOM 2229 N N . ASN A 1 285 ? 9.296 5.131 64.975 1.00 84.75 285 ASN A N 1
ATOM 2230 C CA . ASN A 1 285 ? 9.087 6.190 65.966 1.00 84.75 285 ASN A CA 1
ATOM 2231 C C . ASN A 1 285 ? 7.617 6.314 66.392 1.00 84.75 285 ASN A C 1
ATOM 2233 O O . ASN A 1 285 ? 6.828 7.064 65.813 1.00 84.75 285 ASN A O 1
ATOM 2237 N N . ARG A 1 286 ? 7.283 5.647 67.499 1.00 76.12 286 ARG A N 1
ATOM 2238 C CA . ARG A 1 286 ? 5.939 5.650 68.099 1.00 76.12 286 ARG A CA 1
ATOM 2239 C C . ARG A 1 286 ? 5.400 7.049 68.418 1.00 76.12 286 ARG A C 1
ATOM 2241 O O . ARG A 1 286 ? 4.212 7.300 68.251 1.00 76.12 286 ARG A O 1
ATOM 2248 N N . ALA A 1 287 ? 6.246 7.978 68.867 1.00 76.50 287 ALA A N 1
ATOM 2249 C CA . ALA A 1 287 ? 5.806 9.341 69.175 1.00 76.50 287 ALA A CA 1
ATOM 2250 C C . ALA A 1 287 ? 5.405 10.107 67.903 1.00 76.50 287 ALA A C 1
ATOM 2252 O O . ALA A 1 287 ? 4.425 10.850 67.918 1.00 76.50 287 ALA A O 1
ATOM 2253 N N . TRP A 1 288 ? 6.129 9.891 66.799 1.00 83.62 288 TRP A N 1
ATOM 2254 C CA . TRP A 1 288 ? 5.776 10.447 65.494 1.00 83.62 288 TRP A CA 1
ATOM 2255 C C . TRP A 1 288 ? 4.452 9.865 64.976 1.00 83.62 288 TRP A C 1
ATOM 2257 O O . TRP A 1 288 ? 3.587 10.633 64.559 1.00 83.62 288 TRP A O 1
ATOM 2267 N N . GLN A 1 289 ? 4.263 8.544 65.080 1.00 78.31 289 GLN A N 1
ATOM 2268 C CA . GLN A 1 289 ? 3.031 7.845 64.680 1.00 78.31 289 GLN A CA 1
ATOM 2269 C C . GLN A 1 289 ? 1.797 8.359 65.434 1.00 78.31 289 GLN A C 1
ATOM 2271 O O . GLN A 1 289 ? 0.806 8.742 64.812 1.00 78.31 289 GLN A O 1
ATOM 2276 N N . LEU A 1 290 ? 1.890 8.462 66.765 1.00 77.44 290 LEU A N 1
ATOM 2277 C CA . LEU A 1 290 ? 0.810 8.971 67.616 1.00 77.44 290 LEU A CA 1
ATOM 2278 C C . LEU A 1 290 ? 0.475 10.440 67.320 1.00 77.44 290 LEU A C 1
ATOM 2280 O O . LEU A 1 290 ? -0.696 10.815 67.300 1.00 77.44 290 LEU A O 1
ATOM 2284 N N . ALA A 1 291 ? 1.486 11.277 67.067 1.00 79.00 291 ALA A N 1
ATOM 2285 C CA . ALA A 1 291 ? 1.283 12.692 66.753 1.00 79.00 291 ALA A CA 1
ATOM 2286 C C . ALA A 1 291 ? 0.610 12.928 65.387 1.00 79.00 291 ALA A C 1
ATOM 2288 O O . ALA A 1 291 ? 0.018 13.987 65.187 1.00 79.00 291 ALA A O 1
ATOM 2289 N N . HIS A 1 292 ? 0.679 11.960 64.467 1.00 81.75 292 HIS A N 1
ATOM 2290 C CA . HIS A 1 292 ? 0.126 12.062 63.110 1.00 81.75 292 HIS A CA 1
ATOM 2291 C C . HIS A 1 292 ? -1.093 11.157 62.888 1.00 81.75 292 HIS A C 1
ATOM 2293 O O . HIS A 1 292 ? -1.448 10.868 61.748 1.00 81.75 292 HIS A O 1
ATOM 2299 N N . GLY A 1 293 ? -1.757 10.725 63.966 1.00 71.56 293 GLY A N 1
ATOM 2300 C CA . GLY A 1 293 ? -3.031 10.009 63.883 1.00 71.56 293 GLY A CA 1
ATOM 2301 C C . GLY A 1 293 ? -2.934 8.603 63.292 1.00 71.56 293 GLY A C 1
ATOM 2302 O O . GLY A 1 293 ? -3.964 8.038 62.930 1.00 71.56 293 GLY A O 1
ATOM 2303 N N . VAL A 1 294 ? -1.731 8.023 63.210 1.00 65.69 294 VAL A N 1
ATOM 2304 C CA . VAL A 1 294 ? -1.578 6.596 62.917 1.00 65.69 294 VAL A CA 1
ATOM 2305 C C . VAL A 1 294 ? -2.102 5.849 64.151 1.00 65.69 294 VAL A C 1
ATOM 2307 O O . VAL A 1 294 ? -1.560 6.062 65.241 1.00 65.69 294 VAL A O 1
ATOM 2310 N N . PRO A 1 295 ? -3.181 5.048 64.034 1.00 53.16 295 PRO A N 1
ATOM 2311 C CA . PRO A 1 295 ? -3.778 4.388 65.186 1.00 53.16 295 PRO A CA 1
ATOM 2312 C C . PRO A 1 295 ? -2.730 3.526 65.889 1.00 53.16 295 PRO A C 1
ATOM 2314 O O . PRO A 1 295 ? -1.985 2.795 65.236 1.00 53.16 295 PRO A O 1
ATOM 2317 N N . ASP A 1 296 ? -2.668 3.615 67.218 1.00 50.34 296 ASP A N 1
ATOM 2318 C CA . ASP A 1 296 ? -1.771 2.790 68.025 1.00 50.34 296 ASP A CA 1
ATOM 2319 C C . ASP A 1 296 ? -2.188 1.320 67.879 1.00 50.34 296 ASP A C 1
ATOM 2321 O O . ASP A 1 296 ? -3.110 0.854 68.549 1.00 50.34 296 ASP A O 1
ATOM 2325 N N . LEU A 1 297 ? -1.531 0.585 66.978 1.00 48.94 297 LEU A N 1
ATOM 2326 C CA . LEU A 1 297 ? -1.803 -0.836 66.756 1.00 48.94 297 LEU A CA 1
ATOM 2327 C C . LEU A 1 297 ? -1.574 -1.669 68.024 1.00 48.94 297 LEU A C 1
ATOM 2329 O O . LEU A 1 297 ? -2.173 -2.731 68.149 1.00 48.94 297 LEU A O 1
ATOM 2333 N N . ALA A 1 298 ? -0.808 -1.179 69.008 1.00 46.50 298 ALA A N 1
ATOM 2334 C CA . ALA A 1 298 ? -0.674 -1.851 70.300 1.00 46.50 298 ALA A CA 1
ATOM 2335 C C . ALA A 1 298 ? -1.954 -1.774 71.160 1.00 46.50 298 ALA A C 1
ATOM 2337 O O . ALA A 1 298 ? -2.107 -2.565 72.086 1.00 46.50 298 ALA A O 1
ATOM 2338 N N . VAL A 1 299 ? -2.892 -0.871 70.849 1.00 46.25 299 VAL A N 1
ATOM 2339 C CA . VAL A 1 299 ? -4.227 -0.820 71.475 1.00 46.25 299 VAL A CA 1
ATOM 2340 C C . VAL A 1 299 ? -5.208 -1.785 70.787 1.00 46.25 299 VAL A C 1
ATOM 2342 O O . VAL A 1 299 ? -6.237 -2.122 71.368 1.00 46.25 299 VAL A O 1
ATOM 2345 N N . LEU A 1 300 ? -4.872 -2.305 69.598 1.00 39.62 300 LEU A N 1
ATOM 2346 C CA . LEU A 1 300 ? -5.657 -3.328 68.894 1.00 39.62 300 LEU A CA 1
ATOM 2347 C C . LEU A 1 300 ? -5.259 -4.778 69.229 1.00 39.62 300 LEU A C 1
ATOM 2349 O O . LEU A 1 300 ? -6.007 -5.690 68.886 1.00 39.62 300 LEU A O 1
ATOM 2353 N N . ILE A 1 301 ? -4.163 -5.021 69.961 1.00 41.12 301 ILE A N 1
ATOM 2354 C CA . ILE A 1 301 ? -3.751 -6.374 70.407 1.00 41.12 301 ILE A CA 1
ATOM 2355 C C . ILE A 1 301 ? -4.444 -6.741 71.734 1.00 41.12 301 ILE A C 1
ATOM 2357 O O . ILE A 1 301 ? -3.823 -7.113 72.727 1.00 41.12 301 ILE A O 1
ATOM 2361 N N . GLY A 1 302 ? -5.764 -6.572 71.758 1.00 39.94 302 GLY A N 1
ATOM 2362 C CA . GLY A 1 302 ? -6.643 -6.983 72.854 1.00 39.94 302 GLY A CA 1
ATOM 2363 C C . GLY A 1 302 ? -8.015 -7.463 72.380 1.00 39.94 302 GLY A C 1
ATOM 2364 O O . GLY A 1 302 ? -8.905 -7.633 73.207 1.00 39.94 302 GLY A O 1
ATOM 2365 N N . ALA A 1 303 ? -8.201 -7.651 71.071 1.00 33.56 303 ALA A N 1
ATOM 2366 C CA . ALA A 1 303 ? -9.411 -8.230 70.507 1.00 33.56 303 ALA A CA 1
ATOM 2367 C C . ALA A 1 303 ? -9.157 -9.702 70.162 1.00 33.56 303 ALA A C 1
ATOM 2369 O O . ALA A 1 303 ? -8.159 -10.025 69.520 1.00 33.56 303 ALA A O 1
ATOM 2370 N N . ASP A 1 304 ? -10.057 -10.555 70.647 1.00 33.31 304 ASP A N 1
ATOM 2371 C CA . ASP A 1 304 ? -10.108 -12.000 70.444 1.00 33.31 304 ASP A CA 1
ATOM 2372 C C . ASP A 1 304 ? -9.786 -12.428 69.004 1.00 33.31 304 ASP A C 1
ATOM 2374 O O . ASP A 1 304 ? -10.291 -11.871 68.026 1.00 33.31 304 ASP A O 1
ATOM 2378 N N . GLU A 1 305 ? -8.987 -13.488 68.895 1.00 41.22 305 GLU A N 1
ATOM 2379 C CA . GLU A 1 305 ? -8.825 -14.286 67.684 1.00 41.22 305 GLU A CA 1
ATOM 2380 C C . GLU A 1 305 ? -10.183 -14.890 67.287 1.00 41.22 305 GLU A C 1
ATOM 2382 O O . GLU A 1 305 ? -10.625 -15.898 67.836 1.00 41.22 305 GLU A O 1
ATOM 2387 N N . GLY A 1 306 ? -10.878 -14.267 66.336 1.00 36.38 306 GLY A N 1
ATOM 2388 C CA . GLY A 1 306 ? -12.113 -14.823 65.793 1.00 36.38 306 GLY A CA 1
ATOM 2389 C C . GLY A 1 306 ? -12.913 -13.836 64.953 1.00 36.38 306 GLY A C 1
ATOM 2390 O O . GLY A 1 306 ? -13.556 -12.940 65.485 1.00 36.38 306 GLY A O 1
ATOM 2391 N N . SER A 1 307 ? -12.942 -14.086 63.643 1.00 39.72 307 SER A N 1
ATOM 2392 C CA . SER A 1 307 ? -13.673 -13.375 62.578 1.00 39.72 307 SER A CA 1
ATOM 2393 C C . SER A 1 307 ? -13.064 -12.050 62.087 1.00 39.72 307 SER A C 1
ATOM 2395 O O . SER A 1 307 ? -13.400 -10.958 62.535 1.00 39.72 307 SER A O 1
ATOM 2397 N N . ALA A 1 308 ? -12.200 -12.166 61.073 1.00 32.31 308 ALA A N 1
ATOM 2398 C CA . ALA A 1 308 ? -12.055 -11.141 60.044 1.00 32.31 308 ALA A CA 1
ATOM 2399 C C . ALA A 1 308 ? -12.833 -11.597 58.794 1.00 32.31 308 ALA A C 1
ATOM 2401 O O . ALA A 1 308 ? -12.593 -12.675 58.249 1.00 32.31 308 ALA A O 1
ATOM 2402 N N . ASP A 1 309 ? -13.788 -10.768 58.386 1.00 40.12 309 ASP A N 1
ATOM 2403 C CA . ASP A 1 309 ? -14.838 -10.988 57.384 1.00 40.12 309 ASP A CA 1
ATOM 2404 C C . ASP A 1 309 ? -14.369 -10.827 55.918 1.00 40.12 309 ASP A C 1
ATOM 2406 O O . ASP A 1 309 ? -15.057 -10.246 55.082 1.00 40.12 309 ASP A O 1
ATOM 2410 N N . ASN A 1 310 ? -13.176 -11.302 55.556 1.00 38.75 310 ASN A N 1
ATOM 2411 C CA . ASN A 1 310 ? -12.685 -11.168 54.173 1.00 38.75 310 ASN A CA 1
ATOM 2412 C C . ASN A 1 310 ? -11.729 -12.281 53.719 1.00 38.75 310 ASN A C 1
ATOM 2414 O O . ASN A 1 310 ? -10.805 -12.044 52.943 1.00 38.75 310 ASN A O 1
ATOM 2418 N N . GLY A 1 311 ? -11.985 -13.513 54.165 1.00 46.34 311 GLY A N 1
ATOM 2419 C CA . GLY A 1 311 ? -11.224 -14.706 53.798 1.00 46.34 311 GLY A CA 1
ATOM 2420 C C . GLY A 1 311 ? -10.977 -14.879 52.294 1.00 46.34 311 GLY A C 1
ATOM 2421 O O . GLY A 1 311 ? -11.840 -15.357 51.561 1.00 46.34 311 GLY A O 1
ATOM 2422 N N . TYR A 1 312 ? -9.748 -14.608 51.854 1.00 35.34 312 TYR A N 1
ATOM 2423 C CA . TYR A 1 312 ? -9.234 -15.137 50.596 1.00 35.34 312 TYR A CA 1
ATOM 2424 C C . TYR A 1 312 ? -7.906 -15.859 50.844 1.00 35.34 312 TYR A C 1
ATOM 2426 O O . TYR A 1 312 ? -6.863 -15.238 51.032 1.00 35.34 312 TYR A O 1
ATOM 2434 N N . GLN A 1 313 ? -7.959 -17.192 50.850 1.00 37.31 313 GLN A N 1
ATOM 2435 C CA . GLN A 1 313 ? -6.803 -18.081 50.731 1.00 37.31 313 GLN A CA 1
ATOM 2436 C C . GLN A 1 313 ? -7.096 -19.077 49.600 1.00 37.31 313 GLN A C 1
ATOM 2438 O O . GLN A 1 313 ? -7.748 -20.095 49.812 1.00 37.31 313 GLN A O 1
ATOM 2443 N N . GLY A 1 314 ? -6.663 -18.760 48.378 1.00 43.44 314 GLY A N 1
ATOM 2444 C CA . GLY A 1 314 ? -6.788 -19.640 47.214 1.00 43.44 314 GLY A CA 1
ATOM 2445 C C . GLY A 1 314 ? -5.843 -19.220 46.088 1.00 43.44 314 GLY A C 1
ATOM 2446 O O . GLY A 1 314 ? -5.588 -18.027 45.911 1.00 43.44 314 GLY A O 1
ATOM 2447 N N . GLU A 1 315 ? -5.312 -20.195 45.344 1.00 39.69 315 GLU A N 1
ATOM 2448 C CA . GLU A 1 315 ? -4.445 -19.939 44.189 1.00 39.69 315 GLU A CA 1
ATOM 2449 C C . GLU A 1 315 ? -5.204 -19.184 43.090 1.00 39.69 315 GLU A C 1
ATOM 2451 O O . GLU A 1 315 ? -6.341 -19.508 42.738 1.00 39.69 315 GLU A O 1
ATOM 2456 N N . LEU A 1 316 ? -4.566 -18.139 42.559 1.00 42.16 316 LEU A N 1
ATOM 2457 C CA . LEU A 1 316 ? -5.133 -17.291 41.517 1.00 42.16 316 LEU A CA 1
ATOM 2458 C C . LEU A 1 316 ? -5.156 -18.049 40.189 1.00 42.16 316 LEU A C 1
ATOM 2460 O O . LEU A 1 316 ? -4.120 -18.490 39.697 1.00 42.16 316 LEU A O 1
ATOM 2464 N N . SER A 1 317 ? -6.329 -18.128 39.563 1.00 54.69 317 SER A N 1
ATOM 2465 C CA . SER A 1 317 ? -6.446 -18.599 38.184 1.00 54.69 317 SER A CA 1
ATOM 2466 C C . SER A 1 317 ? -5.647 -17.704 37.230 1.00 54.69 317 SER A C 1
ATOM 2468 O O . SER A 1 317 ? -5.482 -16.502 37.447 1.00 54.69 317 SER A O 1
ATOM 2470 N N . GLU A 1 318 ? -5.207 -18.263 36.109 1.00 42.03 318 GLU A N 1
ATOM 2471 C CA . GLU A 1 318 ? -4.435 -17.556 35.079 1.00 42.03 318 GLU A CA 1
ATOM 2472 C C . GLU A 1 318 ? -5.162 -16.291 34.553 1.00 42.03 318 GLU A C 1
ATOM 2474 O O . GLU A 1 318 ? -4.556 -15.273 34.215 1.00 42.03 318 GLU A O 1
ATOM 2479 N N . ALA A 1 319 ? -6.501 -16.296 34.558 1.00 42.28 319 ALA A N 1
ATOM 2480 C CA . ALA A 1 319 ? -7.318 -15.124 34.244 1.00 42.28 319 ALA A CA 1
ATOM 2481 C C . ALA A 1 319 ? -7.273 -14.039 35.338 1.00 42.28 319 ALA A C 1
ATOM 2483 O O . ALA A 1 319 ? -7.293 -12.849 35.015 1.00 42.28 319 ALA A O 1
ATOM 2484 N N . GLN A 1 320 ? -7.188 -14.426 36.615 1.00 43.38 320 GLN A N 1
ATOM 2485 C CA . GLN A 1 320 ? -6.989 -13.507 37.739 1.00 43.38 320 GLN A CA 1
ATOM 2486 C C . GLN A 1 320 ? -5.570 -12.931 37.740 1.00 43.38 320 GLN A C 1
ATOM 2488 O O . GLN A 1 320 ? -5.428 -11.727 37.929 1.00 43.38 320 GLN A O 1
ATOM 2493 N N . GLN A 1 321 ? -4.547 -13.725 37.411 1.00 45.91 321 GLN A N 1
ATOM 2494 C CA . GLN A 1 321 ? -3.177 -13.229 37.221 1.00 45.91 321 GLN A CA 1
ATOM 2495 C C . GLN A 1 321 ? -3.089 -12.223 36.064 1.00 45.91 321 GLN A C 1
ATOM 2497 O O . GLN A 1 321 ? -2.510 -11.151 36.220 1.00 45.91 321 GLN A O 1
ATOM 2502 N N . ARG A 1 322 ? -3.753 -12.487 34.928 1.00 48.47 322 ARG A N 1
ATOM 2503 C CA . ARG A 1 322 ? -3.839 -11.528 33.807 1.00 48.47 322 ARG A CA 1
ATOM 2504 C C . ARG A 1 322 ? -4.568 -10.235 34.181 1.00 48.47 322 ARG A C 1
ATOM 2506 O O . ARG A 1 322 ? -4.208 -9.164 33.695 1.00 48.47 322 ARG A O 1
ATOM 2513 N N . ARG A 1 323 ? -5.594 -10.312 35.035 1.00 43.66 323 ARG A N 1
ATOM 2514 C CA . ARG A 1 323 ? -6.310 -9.134 35.557 1.00 43.66 323 ARG A CA 1
ATOM 2515 C C . ARG A 1 323 ? -5.451 -8.345 36.547 1.00 43.66 323 ARG A C 1
ATOM 2517 O O . ARG A 1 323 ? -5.406 -7.126 36.416 1.00 43.66 323 ARG A O 1
ATOM 2524 N N . LEU A 1 324 ? -4.722 -9.019 37.440 1.00 43.03 324 LEU A N 1
ATOM 2525 C CA . LEU A 1 324 ? -3.750 -8.383 38.333 1.00 43.03 324 LEU A CA 1
ATOM 2526 C C . LEU A 1 324 ? -2.624 -7.709 37.543 1.00 43.03 324 LEU A C 1
ATOM 2528 O O . LEU A 1 324 ? -2.325 -6.556 37.805 1.00 43.03 324 LEU A O 1
ATOM 2532 N N . GLY A 1 325 ? -2.078 -8.363 36.515 1.00 47.84 325 GLY A N 1
ATOM 2533 C CA . GLY A 1 325 ? -1.044 -7.777 35.657 1.00 47.84 325 GLY A CA 1
ATOM 2534 C C . GLY A 1 325 ? -1.533 -6.569 34.850 1.00 47.84 325 GLY A C 1
ATOM 2535 O O . GLY A 1 325 ? -0.768 -5.648 34.586 1.00 47.84 325 GLY A O 1
ATOM 2536 N N . ARG A 1 326 ? -2.822 -6.517 34.480 1.00 49.22 326 ARG A N 1
ATOM 2537 C CA . ARG A 1 326 ? -3.423 -5.310 33.882 1.00 49.22 326 ARG A CA 1
ATOM 2538 C C . ARG A 1 326 ? -3.619 -4.194 34.903 1.00 49.22 326 ARG A C 1
ATOM 2540 O O . ARG A 1 326 ? -3.319 -3.053 34.581 1.00 49.22 326 ARG A O 1
ATOM 2547 N N . ALA A 1 327 ? -4.083 -4.517 36.109 1.00 40.56 327 ALA A N 1
ATOM 2548 C CA . ALA A 1 327 ? -4.226 -3.546 37.191 1.00 40.56 327 ALA A CA 1
ATOM 2549 C C . ALA A 1 327 ? -2.865 -2.982 37.624 1.00 40.56 327 ALA A C 1
ATOM 2551 O O . ALA A 1 327 ? -2.739 -1.779 37.805 1.00 40.56 327 ALA A O 1
ATOM 2552 N N . GLN A 1 328 ? -1.835 -3.826 37.699 1.00 42.47 328 GLN A N 1
ATOM 2553 C CA . GLN A 1 328 ? -0.466 -3.427 38.001 1.00 42.47 328 GLN A CA 1
ATOM 2554 C C . GLN A 1 328 ? 0.105 -2.515 36.913 1.00 42.47 328 GLN A C 1
ATOM 2556 O O . GLN A 1 328 ? 0.619 -1.461 37.251 1.00 42.47 328 GLN A O 1
ATOM 2561 N N . ARG A 1 329 ? -0.082 -2.833 35.623 1.00 46.38 329 ARG A N 1
ATOM 2562 C CA . ARG A 1 329 ? 0.315 -1.931 34.527 1.00 46.38 329 ARG A CA 1
ATOM 2563 C C . ARG A 1 329 ? -0.428 -0.598 34.558 1.00 46.38 329 ARG A C 1
ATOM 2565 O O . ARG A 1 329 ? 0.181 0.434 34.339 1.00 46.38 329 ARG A O 1
ATOM 2572 N N . LEU A 1 330 ? -1.721 -0.600 34.880 1.00 41.44 330 LEU A N 1
ATOM 2573 C CA . LEU A 1 330 ? -2.504 0.628 35.062 1.00 41.44 330 LEU A CA 1
ATOM 2574 C C . LEU A 1 330 ? -2.016 1.458 36.255 1.00 41.44 330 LEU A C 1
ATOM 2576 O O . LEU A 1 330 ? -1.990 2.681 36.167 1.00 41.44 330 LEU A O 1
ATOM 2580 N N . VAL A 1 331 ? -1.595 0.810 37.343 1.00 38.84 331 VAL A N 1
ATOM 2581 C CA . VAL A 1 331 ? -0.972 1.470 38.497 1.00 38.84 331 VAL A CA 1
ATOM 2582 C C . VAL A 1 331 ? 0.434 1.960 38.154 1.00 38.84 331 VAL A C 1
ATOM 2584 O O . VAL A 1 331 ? 0.771 3.068 38.532 1.00 38.84 331 VAL A O 1
ATOM 2587 N N . GLU A 1 332 ? 1.232 1.221 37.388 1.00 41.25 332 GLU A N 1
ATOM 2588 C CA . GLU A 1 332 ? 2.547 1.653 36.896 1.00 41.25 332 GLU A CA 1
ATOM 2589 C C . GLU A 1 332 ? 2.422 2.839 35.933 1.00 41.25 332 GLU A C 1
ATOM 2591 O O . GLU A 1 332 ? 3.180 3.796 36.050 1.00 41.25 332 GLU A O 1
ATOM 2596 N N . THR A 1 333 ? 1.420 2.849 35.049 1.00 41.72 333 THR A N 1
ATOM 2597 C CA . THR A 1 333 ? 1.093 3.998 34.192 1.00 41.72 333 THR A CA 1
ATOM 2598 C C . THR A 1 333 ? 0.589 5.179 35.021 1.00 41.72 333 THR A C 1
ATOM 2600 O O . THR A 1 333 ? 1.054 6.300 34.826 1.00 41.72 333 THR A O 1
ATOM 2603 N N . ALA A 1 334 ? -0.297 4.957 35.996 1.00 40.19 334 ALA A N 1
ATOM 2604 C CA . ALA A 1 334 ? -0.780 6.006 36.892 1.00 40.19 334 ALA A CA 1
ATOM 2605 C C . ALA A 1 334 ? 0.337 6.564 37.791 1.00 40.19 334 ALA A C 1
ATOM 2607 O O . ALA A 1 334 ? 0.408 7.771 37.986 1.00 40.19 334 ALA A O 1
ATOM 2608 N N . MET A 1 335 ? 1.258 5.726 38.275 1.00 39.78 335 MET A N 1
ATOM 2609 C CA . MET A 1 335 ? 2.423 6.148 39.054 1.00 39.78 335 MET A CA 1
ATOM 2610 C C . MET A 1 335 ? 3.480 6.825 38.179 1.00 39.78 335 MET A C 1
ATOM 2612 O O . MET A 1 335 ? 4.040 7.827 38.600 1.00 39.78 335 MET A O 1
ATOM 2616 N N . SER A 1 336 ? 3.709 6.364 36.948 1.00 38.50 336 SER A N 1
ATOM 2617 C CA . SER A 1 336 ? 4.556 7.049 35.962 1.00 38.50 336 SER A CA 1
ATOM 2618 C C . SER A 1 336 ? 4.007 8.443 35.625 1.00 38.50 336 SER A C 1
ATOM 2620 O O . SER A 1 336 ? 4.779 9.391 35.515 1.00 38.50 336 SER A O 1
ATOM 2622 N N . SER A 1 337 ? 2.678 8.588 35.583 1.00 38.69 337 SER A N 1
ATOM 2623 C CA . SER A 1 337 ? 1.981 9.872 35.404 1.00 38.69 337 SER A CA 1
ATOM 2624 C C . SER A 1 337 ? 2.015 10.751 36.664 1.00 38.69 337 SER A C 1
ATOM 2626 O O . SER A 1 337 ? 2.130 11.968 36.569 1.00 38.69 337 SER A O 1
ATOM 2628 N N . MET A 1 338 ? 1.935 10.146 37.856 1.00 37.34 338 MET A N 1
ATOM 2629 C CA . MET A 1 338 ? 1.992 10.832 39.158 1.00 37.34 338 MET A CA 1
ATOM 2630 C C . MET A 1 338 ? 3.417 11.206 39.597 1.00 37.34 338 MET A C 1
ATOM 2632 O O . MET A 1 338 ? 3.582 12.036 40.491 1.00 37.34 338 MET A O 1
ATOM 2636 N N . LEU A 1 339 ? 4.449 10.610 38.993 1.00 39.75 339 LEU A N 1
ATOM 2637 C CA . LEU A 1 339 ? 5.857 10.912 39.268 1.00 39.75 339 LEU A CA 1
ATOM 2638 C C . LEU A 1 339 ? 6.422 12.042 38.403 1.00 39.75 339 LEU A C 1
ATOM 2640 O O . LEU A 1 339 ? 7.535 12.501 38.683 1.00 39.75 339 LEU A O 1
ATOM 2644 N N . ASP A 1 340 ? 5.658 12.582 37.444 1.00 43.94 340 ASP A N 1
ATOM 2645 C CA . ASP A 1 340 ? 5.952 13.930 36.971 1.00 43.94 340 ASP A CA 1
ATOM 2646 C C . ASP A 1 340 ? 5.628 14.903 38.114 1.00 43.94 340 ASP A C 1
ATOM 2648 O O . ASP A 1 340 ? 4.485 15.305 38.334 1.00 43.94 340 ASP A O 1
ATOM 2652 N N . ARG A 1 341 ? 6.669 15.292 38.866 1.00 46.16 341 ARG A N 1
ATOM 2653 C CA . ARG A 1 341 ? 6.602 16.263 39.978 1.00 46.16 341 ARG A CA 1
ATOM 2654 C C . ARG A 1 341 ? 6.003 17.616 39.565 1.00 46.16 341 ARG A C 1
ATOM 2656 O O . ARG A 1 341 ? 5.813 18.484 40.418 1.00 46.16 341 ARG A O 1
ATOM 2663 N N . ARG A 1 342 ? 5.729 17.800 38.274 1.00 53.47 342 ARG A N 1
ATOM 2664 C CA . ARG A 1 342 ? 5.093 18.960 37.677 1.00 53.47 342 ARG A CA 1
ATOM 2665 C C . ARG A 1 342 ? 3.584 18.803 37.505 1.00 53.47 342 ARG A C 1
ATOM 2667 O O . ARG A 1 342 ? 3.013 19.751 37.006 1.00 53.47 342 ARG A O 1
ATOM 2674 N N . ILE A 1 343 ? 2.908 17.713 37.891 1.00 46.47 343 ILE A N 1
ATOM 2675 C CA . ILE A 1 343 ? 1.431 17.639 37.814 1.00 46.47 343 ILE A CA 1
ATOM 2676 C C . ILE A 1 343 ? 0.805 17.394 39.195 1.00 46.47 343 ILE A C 1
ATOM 2678 O O . ILE A 1 343 ? 1.137 16.428 39.874 1.00 46.47 343 ILE A O 1
ATOM 2682 N N . GLN A 1 344 ? -0.103 18.273 39.637 1.00 68.06 344 GLN A N 1
ATOM 2683 C CA . GLN A 1 344 ? -0.781 18.174 40.941 1.00 68.06 344 GLN A CA 1
ATOM 2684 C C . GLN A 1 344 ? -2.301 18.272 40.803 1.00 68.06 344 GLN A C 1
ATOM 2686 O O . GLN A 1 344 ? -2.808 19.229 40.229 1.00 68.06 344 GLN A O 1
ATOM 2691 N N . MET A 1 345 ? -3.047 17.329 41.380 1.00 65.81 345 MET A N 1
ATOM 2692 C CA . MET A 1 345 ? -4.510 17.416 41.425 1.00 65.81 345 MET A CA 1
ATOM 2693 C C . MET A 1 345 ? -4.954 18.476 42.438 1.00 65.81 345 MET A C 1
ATOM 2695 O O . MET A 1 345 ? -4.492 18.483 43.582 1.00 65.81 345 MET A O 1
ATOM 2699 N N . ARG A 1 346 ? -5.857 19.366 42.026 1.00 85.50 346 ARG A N 1
ATOM 2700 C CA . ARG A 1 346 ? -6.388 20.446 42.859 1.00 85.50 346 ARG A CA 1
ATOM 2701 C C . ARG A 1 346 ? -7.911 20.424 42.809 1.00 85.50 346 ARG A C 1
ATOM 2703 O O . ARG A 1 346 ? -8.505 20.479 41.742 1.00 85.50 346 ARG A O 1
ATOM 2710 N N . ILE A 1 347 ? -8.538 20.361 43.979 1.00 83.75 347 ILE A N 1
ATOM 2711 C CA . ILE A 1 347 ? -9.997 20.415 44.086 1.00 83.75 347 ILE A CA 1
ATOM 2712 C C . ILE A 1 347 ? -10.418 21.879 43.991 1.00 83.75 347 ILE A C 1
ATOM 2714 O O . ILE A 1 347 ? -9.961 22.704 44.791 1.00 83.75 347 ILE A O 1
ATOM 2718 N N . VAL A 1 348 ? -11.265 22.205 43.022 1.00 85.50 348 VAL A N 1
ATOM 2719 C CA . VAL A 1 348 ? -11.858 23.537 42.882 1.00 85.50 348 VAL A CA 1
ATOM 2720 C C . VAL A 1 348 ? -13.277 23.565 43.467 1.00 85.50 348 VAL A C 1
ATOM 2722 O O . VAL A 1 348 ? -13.962 22.543 43.451 1.00 85.50 348 VAL A O 1
ATOM 2725 N N . PRO A 1 349 ? -13.731 24.709 44.014 1.00 87.81 349 PRO A N 1
ATOM 2726 C CA . PRO A 1 349 ? -15.100 24.860 44.506 1.00 87.81 349 PRO A CA 1
ATOM 2727 C C . PRO A 1 349 ? -16.150 24.547 43.430 1.00 87.81 349 PRO A C 1
ATOM 2729 O O . PRO A 1 349 ? -15.960 24.886 42.265 1.00 87.81 349 PRO A O 1
ATOM 2732 N N . ASP A 1 350 ? -17.278 23.953 43.821 1.00 76.50 350 ASP A N 1
ATOM 2733 C CA . ASP A 1 350 ? -18.340 23.524 42.892 1.00 76.50 350 ASP A CA 1
ATOM 2734 C C . ASP A 1 350 ? -19.013 24.689 42.137 1.00 76.50 350 ASP A C 1
ATOM 2736 O O . ASP A 1 350 ? -19.647 24.485 41.105 1.00 76.50 350 ASP A O 1
ATOM 2740 N N . ASP A 1 351 ? -18.873 25.928 42.619 1.00 80.38 351 ASP A N 1
ATOM 2741 C CA . ASP A 1 351 ? -19.366 27.140 41.955 1.00 80.38 351 ASP A CA 1
ATOM 2742 C C . ASP A 1 351 ? -18.356 27.767 40.973 1.00 80.38 351 ASP A C 1
ATOM 2744 O O . ASP A 1 351 ? -18.678 28.745 40.292 1.00 80.38 351 ASP A O 1
ATOM 2748 N N . MET A 1 352 ? -17.144 27.211 40.868 1.00 76.56 352 MET A N 1
ATOM 2749 C CA . MET A 1 352 ? -16.079 27.702 39.997 1.00 76.56 352 MET A CA 1
ATOM 2750 C C . MET A 1 352 ? -16.008 26.897 38.697 1.00 76.56 352 MET A C 1
ATOM 2752 O O . MET A 1 352 ? -15.494 25.789 38.681 1.00 76.56 352 MET A O 1
ATOM 2756 N N . VAL A 1 353 ? -16.444 27.478 37.578 1.00 75.69 353 VAL A N 1
ATOM 2757 C CA . VAL A 1 353 ? -16.335 26.834 36.257 1.00 75.69 353 VAL A CA 1
ATOM 2758 C C . VAL A 1 353 ? -14.864 26.539 35.925 1.00 75.69 353 VAL A C 1
ATOM 2760 O O . VAL A 1 353 ? -14.041 27.456 35.862 1.00 75.69 353 VAL A O 1
ATOM 2763 N N . ILE A 1 354 ? -14.530 25.262 35.710 1.00 81.94 354 ILE A N 1
ATOM 2764 C CA . ILE A 1 354 ? -13.207 24.837 35.235 1.00 81.94 354 ILE A CA 1
ATOM 2765 C C . ILE A 1 354 ? -13.130 25.103 33.730 1.00 81.94 354 ILE A C 1
ATOM 2767 O O . ILE A 1 354 ? -13.617 24.314 32.927 1.00 81.94 354 ILE A O 1
ATOM 2771 N N . GLU A 1 355 ? -12.537 26.231 33.346 1.00 71.38 355 GLU A N 1
ATOM 2772 C CA . GLU A 1 355 ? -12.345 26.585 31.929 1.00 71.38 355 GLU A CA 1
ATOM 2773 C C . GLU A 1 355 ? -11.251 25.738 31.254 1.00 71.38 355 GLU A C 1
ATOM 2775 O O . GLU A 1 355 ? -11.313 25.502 30.051 1.00 71.38 355 GLU A O 1
ATOM 2780 N N . ASP A 1 356 ? -10.271 25.259 32.028 1.00 70.25 356 ASP A N 1
ATOM 2781 C CA . ASP A 1 356 ? -9.205 24.361 31.580 1.00 70.25 356 ASP A CA 1
ATOM 2782 C C . ASP A 1 356 ? -8.806 23.428 32.732 1.00 70.25 356 ASP A C 1
ATOM 2784 O O . ASP A 1 356 ? -8.430 23.887 33.816 1.00 70.25 356 ASP A O 1
ATOM 2788 N N . ARG A 1 357 ? -8.915 22.113 32.510 1.00 74.75 357 ARG A N 1
ATOM 2789 C CA . ARG A 1 357 ? -8.599 21.104 33.529 1.00 74.75 357 ARG A CA 1
ATOM 2790 C C . ARG A 1 357 ? -7.101 20.982 33.767 1.00 74.75 357 ARG A C 1
ATOM 2792 O O . ARG A 1 357 ? -6.731 20.504 34.830 1.00 74.75 357 ARG A O 1
ATOM 2799 N N . LEU A 1 358 ? -6.247 21.401 32.830 1.00 66.25 358 LEU A N 1
ATOM 2800 C CA . LEU A 1 358 ? -4.792 21.369 32.978 1.00 66.25 358 LEU A CA 1
ATOM 2801 C C . LEU A 1 358 ? -4.240 22.789 33.017 1.00 66.25 358 LEU A C 1
ATOM 2803 O O . LEU A 1 358 ? -3.902 23.393 32.005 1.00 66.25 358 LEU A O 1
ATOM 2807 N N . ARG A 1 359 ? -4.090 23.329 34.222 1.00 75.06 359 ARG A N 1
ATOM 2808 C CA . ARG A 1 359 ? -3.697 24.723 34.407 1.00 75.06 359 ARG A CA 1
ATOM 2809 C C . ARG A 1 359 ? -2.234 24.866 34.796 1.00 75.06 359 ARG A C 1
ATOM 2811 O O . ARG A 1 359 ? -1.844 24.508 35.904 1.00 75.06 359 ARG A O 1
ATOM 2818 N N . TYR A 1 360 ? -1.425 25.497 33.949 1.00 67.12 360 TYR A N 1
ATOM 2819 C CA . TYR A 1 360 ? -0.035 25.800 34.295 1.00 67.12 360 TYR A CA 1
ATOM 2820 C C . TYR A 1 360 ? 0.052 26.843 35.424 1.00 67.12 360 TYR A C 1
ATOM 2822 O O . TYR A 1 360 ? -0.372 27.991 35.286 1.00 67.12 360 TYR A O 1
ATOM 2830 N N . GLY A 1 361 ? 0.621 26.445 36.559 1.00 70.19 361 GLY A N 1
ATOM 2831 C CA . GLY A 1 361 ? 0.715 27.221 37.794 1.00 70.19 361 GLY A CA 1
ATOM 2832 C C . GLY A 1 361 ? 1.781 28.315 37.820 1.00 70.19 361 GLY A C 1
ATOM 2833 O O . GLY A 1 361 ? 1.917 29.007 38.826 1.00 70.19 361 GLY A O 1
ATOM 2834 N N . GLY A 1 362 ? 2.573 28.468 36.752 1.00 54.12 362 GLY A N 1
ATOM 2835 C CA . GLY A 1 362 ? 3.659 29.456 36.658 1.00 54.12 362 GLY A CA 1
ATOM 2836 C C . GLY A 1 362 ? 4.907 29.142 37.499 1.00 54.12 362 GLY A C 1
ATOM 2837 O O . GLY A 1 362 ? 5.936 29.785 37.329 1.00 54.12 362 GLY A O 1
ATOM 2838 N N . ASN A 1 363 ? 4.853 28.129 38.364 1.00 69.06 363 ASN A N 1
ATOM 2839 C CA . ASN A 1 363 ? 5.946 27.624 39.204 1.00 69.06 363 ASN A CA 1
ATOM 2840 C C . ASN A 1 363 ? 6.563 26.314 38.672 1.00 69.06 363 ASN A C 1
ATOM 2842 O O . ASN A 1 363 ? 7.283 25.638 39.402 1.00 69.06 363 ASN A O 1
ATOM 2846 N N . GLY A 1 364 ? 6.263 25.940 37.424 1.00 56.44 364 GLY A N 1
ATOM 2847 C CA . GLY A 1 364 ? 6.658 24.651 36.854 1.00 56.44 364 GLY A CA 1
ATOM 2848 C C . GLY A 1 364 ? 5.745 23.487 37.241 1.00 56.44 364 GLY A C 1
ATOM 2849 O O . GLY A 1 364 ? 6.088 22.358 36.919 1.00 56.44 364 GLY A O 1
ATOM 2850 N N . ILE A 1 365 ? 4.612 23.743 37.910 1.00 61.94 365 ILE A N 1
ATOM 2851 C CA . ILE A 1 365 ? 3.588 22.746 38.246 1.00 61.94 365 ILE A CA 1
ATOM 2852 C C . ILE A 1 365 ? 2.312 23.055 37.454 1.00 61.94 365 ILE A C 1
ATOM 2854 O O . ILE A 1 365 ? 1.760 24.147 37.549 1.00 61.94 365 ILE A O 1
ATOM 2858 N N . THR A 1 366 ? 1.838 22.096 36.680 1.00 66.75 366 THR A N 1
ATOM 2859 C CA . THR A 1 366 ? 0.525 22.019 36.050 1.00 66.75 366 THR A CA 1
ATOM 2860 C C . THR A 1 366 ? -0.477 21.428 37.040 1.00 66.75 366 THR A C 1
ATOM 2862 O O . THR A 1 366 ? -0.262 20.366 37.615 1.00 66.75 366 THR A O 1
ATOM 2865 N N . TYR A 1 367 ? -1.585 22.116 37.267 1.00 78.44 367 TYR A N 1
ATOM 2866 C CA . TYR A 1 367 ? -2.651 21.646 38.136 1.00 78.44 367 TYR A CA 1
ATOM 2867 C C . TYR A 1 367 ? -3.709 20.907 37.322 1.00 78.44 367 TYR A C 1
ATOM 2869 O O . TYR A 1 367 ? -4.126 21.411 36.284 1.00 78.44 367 TYR A O 1
ATOM 2877 N N . PHE A 1 368 ? -4.130 19.735 37.795 1.00 78.00 368 PHE A N 1
ATOM 2878 C CA . PHE A 1 368 ? -5.304 19.035 37.289 1.00 78.00 368 PHE A CA 1
ATOM 2879 C C . PHE A 1 368 ? -6.510 19.405 38.156 1.00 78.00 368 PHE A C 1
ATOM 2881 O O . PHE A 1 368 ? -6.643 18.902 39.276 1.00 78.00 368 PHE A O 1
ATOM 2888 N N . ASP A 1 369 ? -7.325 20.342 37.677 1.00 86.19 369 ASP A N 1
ATOM 2889 C CA . ASP A 1 369 ? -8.471 20.868 38.416 1.00 86.19 369 ASP A CA 1
ATOM 2890 C C . ASP A 1 369 ? -9.669 19.912 38.291 1.00 86.19 369 ASP A C 1
ATOM 2892 O O . ASP A 1 369 ? -10.064 19.529 37.187 1.00 86.19 369 ASP A O 1
ATOM 2896 N N . VAL A 1 370 ? -10.244 19.525 39.430 1.00 81.31 370 VAL A N 1
ATOM 2897 C CA . VAL A 1 370 ? -11.455 18.689 39.515 1.00 81.31 370 VAL A CA 1
ATOM 2898 C C . VAL A 1 370 ? -12.421 19.261 40.541 1.00 81.31 370 VAL A C 1
ATOM 2900 O O . VAL A 1 370 ? -11.992 19.859 41.531 1.00 81.31 370 VAL A O 1
ATOM 2903 N N . HIS A 1 371 ? -13.718 19.065 40.333 1.00 86.88 371 HIS A N 1
ATOM 2904 C CA . HIS A 1 371 ? -14.718 19.396 41.348 1.00 86.88 371 HIS A CA 1
ATOM 2905 C C . HIS A 1 371 ? -14.750 18.359 42.477 1.00 86.88 371 HIS A C 1
ATOM 2907 O O . HIS A 1 371 ? -14.230 17.243 42.347 1.00 86.88 371 HIS A O 1
ATOM 2913 N N . ALA A 1 372 ? -15.328 18.732 43.623 1.00 76.31 372 ALA A N 1
ATOM 2914 C CA . ALA A 1 372 ? -15.359 17.861 44.795 1.00 76.31 372 ALA A CA 1
ATOM 2915 C C . ALA A 1 372 ? -16.224 16.612 44.554 1.00 76.31 372 ALA A C 1
ATOM 2917 O O . ALA A 1 372 ? -15.872 15.521 45.002 1.00 76.31 372 ALA A O 1
ATOM 2918 N N . ASP A 1 373 ? -17.312 16.750 43.800 1.00 65.38 373 ASP A N 1
ATOM 2919 C CA . ASP A 1 373 ? -18.203 15.659 43.406 1.00 65.38 373 ASP A CA 1
ATOM 2920 C C . ASP A 1 373 ? -17.581 14.732 42.352 1.00 65.38 373 ASP A C 1
ATOM 2922 O O . ASP A 1 373 ? -17.809 13.526 42.392 1.00 65.38 373 ASP A O 1
ATOM 2926 N N . GLU A 1 374 ? -16.749 15.248 41.449 1.00 62.28 374 GLU A N 1
ATOM 2927 C CA . GLU A 1 374 ? -15.974 14.460 40.485 1.00 62.28 374 GLU A CA 1
ATOM 2928 C C . GLU A 1 374 ? -14.897 13.631 41.182 1.00 62.28 374 GLU A C 1
ATOM 2930 O O . GLU A 1 374 ? -14.742 12.439 40.906 1.00 62.28 374 GLU A O 1
ATOM 2935 N N . GLN A 1 375 ? -14.191 14.236 42.141 1.00 76.00 375 GLN A N 1
ATOM 2936 C CA . GLN A 1 375 ? -13.261 13.520 43.004 1.00 76.00 375 GLN A CA 1
ATOM 2937 C C . GLN A 1 375 ? -14.007 12.460 43.824 1.00 76.00 375 GLN A C 1
ATOM 2939 O O . GLN A 1 375 ? -13.565 11.315 43.895 1.00 76.00 375 GLN A O 1
ATOM 2944 N N . GLU A 1 376 ? -15.155 12.806 44.409 1.00 56.69 376 GLU A N 1
ATOM 2945 C CA . GLU A 1 376 ? -15.980 11.870 45.168 1.00 56.69 376 GLU A CA 1
ATOM 2946 C C . GLU A 1 376 ? -16.545 10.760 44.273 1.00 56.69 376 GLU A C 1
ATOM 2948 O O . GLU A 1 376 ? -16.627 9.619 44.709 1.00 56.69 376 GLU A O 1
ATOM 2953 N N . THR A 1 377 ? -16.866 11.040 43.011 1.00 53.75 377 THR A N 1
ATOM 2954 C CA . THR A 1 377 ? -17.345 10.061 42.024 1.00 53.75 377 THR A CA 1
ATOM 2955 C C . THR A 1 377 ? -16.225 9.137 41.565 1.00 53.75 377 THR A C 1
ATOM 2957 O O . THR A 1 377 ? -16.440 7.932 41.469 1.00 53.75 377 THR A O 1
ATOM 2960 N N . ALA A 1 378 ? -15.008 9.648 41.370 1.00 47.97 378 ALA A N 1
ATOM 2961 C CA . ALA A 1 378 ? -13.826 8.830 41.113 1.00 47.97 378 ALA A CA 1
ATOM 2962 C C . ALA A 1 378 ? -13.497 7.942 42.326 1.00 47.97 378 ALA A C 1
ATOM 2964 O O . ALA A 1 378 ? -13.273 6.740 42.185 1.00 47.97 378 ALA A O 1
ATOM 2965 N N . VAL A 1 379 ? -13.574 8.502 43.537 1.00 49.56 379 VAL A N 1
ATOM 2966 C CA . VAL A 1 379 ? -13.398 7.769 44.797 1.00 49.56 379 VAL A CA 1
ATOM 2967 C C . VAL A 1 379 ? -14.518 6.746 44.998 1.00 49.56 379 VAL A C 1
ATOM 2969 O O . VAL A 1 379 ? -14.231 5.621 45.393 1.00 49.56 379 VAL A O 1
ATOM 2972 N N . ARG A 1 380 ? -15.776 7.058 44.671 1.00 45.97 380 ARG A N 1
ATOM 2973 C CA . ARG A 1 380 ? -16.923 6.135 44.727 1.00 45.97 380 ARG A CA 1
ATOM 2974 C C . ARG A 1 380 ? -16.880 5.086 43.625 1.00 45.97 380 ARG A C 1
ATOM 2976 O O . ARG A 1 380 ? -17.340 3.981 43.866 1.00 45.97 380 ARG A O 1
ATOM 2983 N N . GLY A 1 381 ? -16.307 5.379 42.462 1.00 42.56 381 GLY A N 1
ATOM 2984 C CA . GLY A 1 381 ? -16.049 4.406 41.401 1.00 42.56 381 GLY A CA 1
ATOM 2985 C C . GLY A 1 381 ? -15.002 3.388 41.840 1.00 42.56 381 GLY A C 1
ATOM 2986 O O . GLY A 1 381 ? -15.229 2.185 41.749 1.00 42.56 381 GLY A O 1
ATOM 2987 N N . VAL A 1 382 ? -13.911 3.857 42.449 1.00 41.81 382 VAL A N 1
ATOM 2988 C CA . VAL A 1 382 ? -12.898 2.995 43.075 1.00 41.81 382 VAL A CA 1
ATOM 2989 C C . VAL A 1 382 ? -13.495 2.221 44.258 1.00 41.81 382 VAL A C 1
ATOM 2991 O O . VAL A 1 382 ? -13.305 1.014 44.366 1.00 41.81 382 VAL A O 1
ATOM 2994 N N . THR A 1 383 ? -14.306 2.869 45.096 1.00 39.16 383 THR A N 1
ATOM 2995 C CA . THR A 1 383 ? -14.979 2.231 46.242 1.00 39.16 383 THR A CA 1
ATOM 2996 C C . THR A 1 383 ? -16.069 1.252 45.797 1.00 39.16 383 THR A C 1
ATOM 2998 O O . THR A 1 383 ? -16.265 0.234 46.444 1.00 39.16 383 THR A O 1
ATOM 3001 N N . GLY A 1 384 ? -16.732 1.496 44.668 1.00 41.62 384 GLY A N 1
ATOM 3002 C CA . GLY A 1 384 ? -17.738 0.628 44.057 1.00 41.62 384 GLY A CA 1
ATOM 3003 C C . GLY A 1 384 ? -17.125 -0.590 43.371 1.00 41.62 384 GLY A C 1
ATOM 3004 O O . GLY A 1 384 ? -17.700 -1.671 43.426 1.00 41.62 384 GLY A O 1
ATOM 3005 N N . VAL A 1 385 ? -15.915 -0.460 42.823 1.00 43.84 385 VAL A N 1
ATOM 3006 C CA . VAL A 1 385 ? -15.094 -1.597 42.372 1.00 43.84 385 VAL A CA 1
ATOM 3007 C C . VAL A 1 385 ? -14.589 -2.421 43.566 1.00 43.84 385 VAL A C 1
ATOM 3009 O O . VAL A 1 385 ? -14.501 -3.646 43.479 1.00 43.84 385 VAL A O 1
ATOM 3012 N N . ILE A 1 386 ? -14.324 -1.777 44.708 1.00 42.44 386 ILE A N 1
ATOM 3013 C CA . ILE A 1 386 ? -13.945 -2.447 45.963 1.00 42.44 386 ILE A CA 1
ATOM 3014 C C . ILE A 1 386 ? -15.157 -3.129 46.634 1.00 42.44 386 ILE A C 1
ATOM 3016 O O . ILE A 1 386 ? -15.037 -4.256 47.107 1.00 42.44 386 ILE A O 1
ATOM 3020 N N . GLN A 1 387 ? -16.337 -2.501 46.644 1.00 39.00 387 GLN A N 1
ATOM 3021 C CA . GLN A 1 387 ? -17.550 -3.008 47.307 1.00 39.00 387 GLN A CA 1
ATOM 3022 C C . GLN A 1 387 ? -18.371 -3.970 46.435 1.00 39.00 387 GLN A C 1
ATOM 3024 O O . GLN A 1 387 ? -18.990 -4.892 46.962 1.00 39.00 387 GLN A O 1
ATOM 3029 N N . GLY A 1 388 ? -18.338 -3.823 45.108 1.00 42.81 388 GLY A N 1
ATOM 3030 C CA . GLY A 1 388 ? -18.992 -4.729 44.154 1.00 42.81 388 GLY A CA 1
ATOM 3031 C C . GLY A 1 388 ? -18.388 -6.138 44.107 1.00 42.81 388 GLY A C 1
ATOM 3032 O O . GLY A 1 388 ? -18.994 -7.047 43.549 1.00 42.81 388 GLY A O 1
ATOM 3033 N N . ASN A 1 389 ? -17.233 -6.346 44.745 1.00 44.59 389 ASN A N 1
ATOM 3034 C CA . ASN A 1 389 ? -16.610 -7.657 44.929 1.00 44.59 389 ASN A CA 1
ATOM 3035 C C . ASN A 1 389 ? -17.081 -8.408 46.192 1.00 44.59 389 ASN A C 1
ATOM 3037 O O . ASN A 1 389 ? -16.570 -9.495 46.452 1.00 44.59 389 ASN A O 1
ATOM 3041 N N . LEU A 1 390 ? -18.034 -7.878 46.978 1.00 40.81 390 LEU A N 1
ATOM 3042 C CA . LEU A 1 390 ? -18.335 -8.409 48.320 1.00 40.81 390 LEU A CA 1
ATOM 3043 C C . LEU A 1 390 ? -19.739 -9.005 48.560 1.00 40.81 390 LEU A C 1
ATOM 3045 O O . LEU A 1 390 ? -19.989 -9.427 49.685 1.00 40.81 390 LEU A O 1
ATOM 3049 N N . THR A 1 391 ? -20.660 -9.116 47.588 1.00 42.72 391 THR A N 1
ATOM 3050 C CA . THR A 1 391 ? -22.040 -9.590 47.907 1.00 42.72 391 THR A CA 1
ATOM 3051 C C . THR A 1 391 ? -22.722 -10.566 46.926 1.00 42.72 391 THR A C 1
ATOM 3053 O O . THR A 1 391 ? -23.943 -10.682 46.939 1.00 42.72 391 THR A O 1
ATOM 3056 N N . SER A 1 392 ? -21.950 -11.386 46.198 1.00 45.44 392 SER A N 1
ATOM 3057 C CA . SER A 1 392 ? -22.355 -12.560 45.373 1.00 45.44 392 SER A CA 1
ATOM 3058 C C . SER A 1 392 ? -22.435 -12.364 43.849 1.00 45.44 392 SER A C 1
ATOM 3060 O O . SER A 1 392 ? -22.981 -11.396 43.322 1.00 45.44 392 SER A O 1
ATOM 3062 N N . VAL A 1 393 ? -21.887 -13.363 43.144 1.00 42.69 393 VAL A N 1
ATOM 3063 C CA . VAL A 1 393 ? -21.783 -13.481 41.676 1.00 42.69 393 VAL A CA 1
ATOM 3064 C C . VAL A 1 393 ? -23.155 -13.644 41.003 1.00 42.69 393 VAL A C 1
ATOM 3066 O O . VAL A 1 393 ? -23.330 -13.233 39.857 1.00 42.69 393 VAL A O 1
ATOM 3069 N N . GLU A 1 394 ? -24.150 -14.175 41.716 1.00 43.16 394 GLU A N 1
ATOM 3070 C CA . GLU A 1 394 ? -25.498 -14.421 41.182 1.00 43.16 394 GLU A CA 1
ATOM 3071 C C . GLU A 1 394 ? -26.313 -13.125 41.041 1.00 43.16 394 GLU A C 1
ATOM 3073 O O . GLU A 1 394 ? -26.975 -12.934 40.024 1.00 43.16 394 GLU A O 1
ATOM 3078 N N . GLY A 1 395 ? -26.160 -12.159 41.958 1.00 40.56 395 GLY A N 1
ATOM 3079 C CA . GLY A 1 395 ? -26.819 -10.849 41.843 1.00 40.56 395 GLY A CA 1
ATOM 3080 C C . GLY A 1 395 ? -26.257 -9.967 40.719 1.00 40.56 395 GLY A C 1
ATOM 3081 O O . GLY A 1 395 ? -27.003 -9.233 40.068 1.00 40.56 395 GLY A O 1
ATOM 3082 N N . ALA A 1 396 ? -24.952 -10.071 40.442 1.00 42.88 396 ALA A N 1
ATOM 3083 C CA . ALA A 1 396 ? -24.301 -9.349 39.348 1.00 42.88 396 ALA A CA 1
ATOM 3084 C C . ALA A 1 396 ? -24.631 -9.961 37.974 1.00 42.88 396 ALA A C 1
ATOM 3086 O O . ALA A 1 396 ? -24.832 -9.232 37.003 1.00 42.88 396 ALA A O 1
ATOM 3087 N N . ALA A 1 397 ? -24.744 -11.291 37.892 1.00 40.75 397 ALA A N 1
ATOM 3088 C CA . ALA A 1 397 ? -25.126 -11.979 36.666 1.00 40.75 397 ALA A CA 1
ATOM 3089 C C . ALA A 1 397 ? -26.619 -11.789 36.341 1.00 40.75 397 ALA A C 1
ATOM 3091 O O . ALA A 1 397 ? -26.954 -11.470 35.201 1.00 40.75 397 ALA A O 1
ATOM 3092 N N . GLU A 1 398 ? -27.532 -11.898 37.309 1.00 40.31 398 GLU A N 1
ATOM 3093 C CA . GLU A 1 398 ? -28.974 -11.764 37.045 1.00 40.31 398 GLU A CA 1
ATOM 3094 C C . GLU A 1 398 ? -29.390 -10.325 36.696 1.00 40.31 398 GLU A C 1
ATOM 3096 O O . GLU A 1 398 ? -30.224 -10.131 35.809 1.00 40.31 398 GLU A O 1
ATOM 3101 N N . GLY A 1 399 ? -28.750 -9.307 37.287 1.00 37.53 399 GLY A N 1
ATOM 3102 C CA . GLY A 1 399 ? -29.011 -7.897 36.958 1.00 37.53 399 GLY A CA 1
ATOM 3103 C C . GLY A 1 399 ? -28.563 -7.489 35.547 1.00 37.53 399 GLY A C 1
ATOM 3104 O O . GLY A 1 399 ? -29.242 -6.702 34.880 1.00 37.53 399 GLY A O 1
ATOM 3105 N N . ILE A 1 400 ? -27.457 -8.066 35.064 1.00 41.12 400 ILE A N 1
ATOM 3106 C CA . ILE A 1 400 ? -26.899 -7.799 33.727 1.00 41.12 400 ILE A CA 1
ATOM 3107 C C . ILE A 1 400 ? -27.633 -8.620 32.652 1.00 41.12 400 ILE A C 1
ATOM 3109 O O . ILE A 1 400 ? -27.919 -8.114 31.565 1.00 41.12 400 ILE A O 1
ATOM 3113 N N . THR A 1 401 ? -28.016 -9.863 32.960 1.00 39.56 401 THR A N 1
ATOM 3114 C CA . THR A 1 401 ? -28.614 -10.778 31.971 1.00 39.56 401 THR A CA 1
ATOM 3115 C C . THR A 1 401 ? -30.114 -10.527 31.761 1.00 39.56 401 THR A C 1
ATOM 3117 O O . THR A 1 401 ? -30.600 -10.645 30.636 1.00 39.56 401 THR A O 1
ATOM 3120 N N . ALA A 1 402 ? -30.853 -10.106 32.797 1.00 35.12 402 ALA A N 1
ATOM 3121 C CA . ALA A 1 402 ? -32.295 -9.853 32.691 1.00 35.12 402 ALA A CA 1
ATOM 3122 C C . ALA A 1 402 ? -32.648 -8.524 31.988 1.00 35.12 402 ALA A C 1
ATOM 3124 O O . ALA A 1 402 ? -33.725 -8.409 31.401 1.00 35.12 402 ALA A O 1
ATOM 3125 N N . SER A 1 403 ? -31.735 -7.544 31.989 1.00 33.50 403 SER A N 1
ATOM 3126 C CA . SER A 1 403 ? -31.958 -6.227 31.365 1.00 33.50 403 SER A CA 1
ATOM 3127 C C . SER A 1 403 ? -31.422 -6.128 29.927 1.00 33.50 403 SER A C 1
ATOM 3129 O O . SER A 1 403 ? -31.932 -5.334 29.142 1.00 33.50 403 SER A O 1
ATOM 3131 N N . GLY A 1 404 ? -30.430 -6.945 29.545 1.00 32.59 404 GLY A N 1
ATOM 3132 C CA . GLY A 1 404 ? -29.791 -6.867 28.221 1.00 32.59 404 GLY A CA 1
ATOM 3133 C C . GLY A 1 404 ? -30.423 -7.747 27.136 1.00 32.59 404 GLY A C 1
ATOM 3134 O O . GLY A 1 404 ? -30.480 -7.357 25.970 1.00 32.59 404 GLY A O 1
ATOM 3135 N N . ALA A 1 405 ? -30.943 -8.925 27.495 1.00 30.36 405 ALA A N 1
ATOM 3136 C CA . ALA A 1 405 ? -31.328 -9.935 26.502 1.00 30.36 405 ALA A CA 1
ATOM 3137 C C . ALA A 1 405 ? -32.691 -9.680 25.826 1.00 30.36 405 ALA A C 1
AT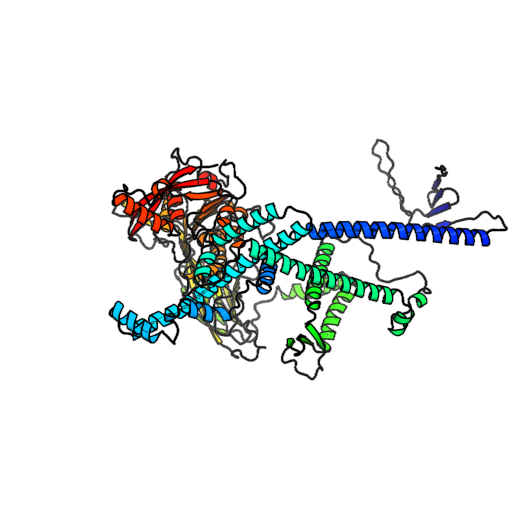OM 3139 O O . ALA A 1 405 ? -32.921 -10.137 24.710 1.00 30.36 405 ALA A O 1
ATOM 3140 N N . THR A 1 406 ? -33.578 -8.898 26.449 1.00 31.08 406 THR A N 1
ATOM 3141 C CA . THR A 1 406 ? -34.906 -8.570 25.885 1.00 31.08 406 THR A CA 1
ATOM 3142 C C . THR A 1 406 ? -34.926 -7.234 25.126 1.00 31.08 406 THR A C 1
ATOM 3144 O O . THR A 1 406 ? -35.894 -6.930 24.430 1.00 31.08 406 THR A O 1
ATOM 3147 N N . PHE A 1 407 ? -33.845 -6.450 25.216 1.00 31.95 407 PHE A N 1
ATOM 3148 C CA . PHE A 1 407 ? -33.704 -5.145 24.560 1.00 31.95 407 PHE A CA 1
ATOM 3149 C C . PHE A 1 407 ? -33.164 -5.263 23.122 1.00 31.95 407 PHE A C 1
ATOM 3151 O O . PHE A 1 407 ? -33.567 -4.506 22.244 1.00 31.95 407 PHE A O 1
ATOM 3158 N N . LEU A 1 408 ? -32.329 -6.269 22.839 1.00 28.64 408 LEU A N 1
ATOM 3159 C CA . LEU A 1 408 ? -31.624 -6.389 21.553 1.00 28.64 408 LEU A CA 1
ATOM 3160 C C . LEU A 1 408 ? -32.353 -7.203 20.472 1.00 28.64 408 LEU A C 1
ATOM 3162 O O . LEU A 1 408 ? -31.936 -7.183 19.319 1.00 28.64 408 LEU A O 1
ATOM 3166 N N . GLN A 1 409 ? -33.459 -7.882 20.795 1.00 34.56 409 GLN A N 1
ATOM 3167 C CA . GLN A 1 409 ? -34.168 -8.740 19.829 1.00 34.56 409 GLN A CA 1
ATOM 3168 C C . GLN A 1 409 ? -35.508 -8.173 19.331 1.00 34.56 409 GLN A C 1
ATOM 3170 O O . GLN A 1 409 ? -36.119 -8.741 18.427 1.00 34.56 409 GLN A O 1
ATOM 3175 N N . THR A 1 410 ? -35.937 -7.020 19.861 1.00 30.45 410 THR A N 1
ATOM 3176 C CA . THR A 1 410 ? -37.153 -6.313 19.404 1.00 30.45 410 THR A CA 1
ATOM 3177 C C . THR A 1 410 ? -36.899 -4.858 19.007 1.00 30.45 410 THR A C 1
ATOM 3179 O O . THR A 1 410 ? -37.852 -4.117 18.759 1.00 30.45 410 THR A O 1
ATOM 3182 N N . ALA A 1 411 ? -35.631 -4.459 18.864 1.00 31.34 411 ALA A N 1
ATOM 3183 C CA . ALA A 1 411 ? -35.255 -3.256 18.137 1.00 31.34 411 ALA A CA 1
ATOM 3184 C C . ALA A 1 411 ? -35.514 -3.475 16.633 1.00 31.34 411 ALA A C 1
ATOM 3186 O O . ALA A 1 411 ? -34.610 -3.643 15.820 1.00 31.34 411 ALA A O 1
ATOM 3187 N N . ARG A 1 412 ? -36.797 -3.430 16.242 1.00 35.72 412 ARG A N 1
ATOM 3188 C CA . ARG A 1 412 ? -37.147 -2.662 15.045 1.00 35.72 412 ARG A CA 1
ATOM 3189 C C . ARG A 1 412 ? -36.432 -1.336 15.209 1.00 35.72 412 ARG A C 1
ATOM 3191 O O . ARG A 1 412 ? -36.588 -0.743 16.271 1.00 35.72 412 ARG A O 1
ATOM 3198 N N . VAL A 1 413 ? -35.677 -0.929 14.195 1.00 40.06 413 VAL A N 1
ATOM 3199 C CA . VAL A 1 413 ? -35.046 0.384 14.093 1.00 40.06 413 VAL A CA 1
ATOM 3200 C C . VAL A 1 413 ? -36.087 1.446 14.459 1.00 40.06 413 VAL A C 1
ATOM 3202 O O . VAL A 1 413 ? -36.907 1.856 13.640 1.00 40.06 413 VAL A O 1
ATOM 3205 N N . GLN A 1 414 ? -36.145 1.803 15.741 1.00 36.75 414 GLN A N 1
ATOM 3206 C CA . GLN A 1 414 ? -36.804 2.999 16.209 1.00 36.75 414 GLN A CA 1
ATOM 3207 C C . GLN A 1 414 ? -35.756 4.057 15.966 1.00 36.75 414 GLN A C 1
ATOM 3209 O O . GLN A 1 414 ? -34.934 4.346 16.829 1.00 36.75 414 GLN A O 1
ATOM 3214 N N . PHE A 1 415 ? -35.748 4.548 14.732 1.00 46.78 415 PHE A N 1
ATOM 3215 C CA . PHE A 1 415 ? -35.181 5.845 14.437 1.00 46.78 415 PHE A CA 1
ATOM 3216 C C . PHE A 1 415 ? -35.636 6.801 15.537 1.00 46.78 415 PHE A C 1
ATOM 3218 O O . PHE A 1 415 ? -36.830 6.843 15.865 1.00 46.78 415 PHE A O 1
ATOM 3225 N N . SER A 1 416 ? -34.687 7.491 16.166 1.00 48.28 416 SER A N 1
ATOM 3226 C CA . SER A 1 416 ? -35.015 8.571 17.086 1.00 48.28 416 SER A CA 1
ATOM 3227 C C . SER A 1 416 ? -35.954 9.546 16.364 1.00 48.28 416 SER A C 1
ATOM 3229 O O . SER A 1 416 ? -35.894 9.693 15.140 1.00 48.28 416 SER A O 1
ATOM 3231 N N . GLU A 1 417 ? -36.889 10.167 17.090 1.00 46.28 417 GLU A N 1
ATOM 3232 C CA . GLU A 1 417 ? -37.756 11.200 16.514 1.00 46.28 417 GLU A CA 1
ATOM 3233 C C . GLU A 1 417 ? -36.872 12.296 15.885 1.00 46.28 417 GLU A C 1
ATOM 3235 O O . GLU A 1 417 ? -36.309 13.121 16.599 1.00 46.28 417 GLU A O 1
ATOM 3240 N N . GLY A 1 418 ? -36.702 12.268 14.556 1.00 57.62 418 GLY A N 1
ATOM 3241 C CA . GLY A 1 418 ? -35.814 13.185 13.834 1.00 57.62 418 GLY A CA 1
ATOM 3242 C C . GLY A 1 418 ? -34.997 12.601 12.673 1.00 57.62 418 GLY A C 1
ATOM 3243 O O . GLY A 1 418 ? -34.445 13.398 11.920 1.00 57.62 418 GLY A O 1
ATOM 3244 N N . THR A 1 419 ? -34.919 11.277 12.479 1.00 67.25 419 THR A N 1
ATOM 3245 C CA . THR A 1 419 ? -34.177 10.709 11.333 1.00 67.25 419 THR A CA 1
ATOM 3246 C C . THR A 1 419 ? -34.878 10.999 10.006 1.00 67.25 419 THR A C 1
ATOM 3248 O O . THR A 1 419 ? -36.020 10.581 9.795 1.00 67.25 419 THR A O 1
ATOM 3251 N N . ASP A 1 420 ? -34.183 11.687 9.098 1.00 75.88 420 ASP A N 1
ATOM 3252 C CA . ASP A 1 420 ? -34.626 11.820 7.713 1.00 75.88 420 ASP A CA 1
ATOM 3253 C C . ASP A 1 420 ? -34.352 10.502 6.977 1.00 75.88 420 ASP A C 1
ATOM 3255 O O . ASP A 1 420 ? -33.235 9.976 7.004 1.00 75.88 420 ASP A O 1
ATOM 3259 N N . ILE A 1 421 ? -35.399 9.938 6.374 1.00 81.06 421 ILE A N 1
ATOM 3260 C CA . ILE A 1 421 ? -35.356 8.640 5.701 1.00 81.06 421 ILE A CA 1
ATOM 3261 C C . ILE A 1 421 ? -35.585 8.861 4.213 1.00 81.06 421 ILE A C 1
ATOM 3263 O O . ILE A 1 421 ? -36.692 9.174 3.770 1.00 81.06 421 ILE A O 1
ATOM 3267 N N . SER A 1 422 ? -34.542 8.605 3.434 1.00 84.44 422 SER A N 1
ATOM 3268 C CA . SER A 1 422 ? -34.586 8.578 1.974 1.00 84.44 422 SER A CA 1
ATOM 3269 C C . SER A 1 422 ? -34.601 7.129 1.469 1.00 84.44 422 SER A C 1
ATOM 3271 O O . SER A 1 422 ? -34.102 6.214 2.123 1.00 84.44 422 SER A O 1
ATOM 3273 N N . ASN A 1 423 ? -35.230 6.872 0.320 1.00 91.19 423 ASN A N 1
ATOM 3274 C CA . ASN A 1 423 ? -35.370 5.521 -0.231 1.00 91.19 423 ASN A CA 1
ATOM 3275 C C . ASN A 1 423 ? -35.093 5.530 -1.738 1.00 91.19 423 ASN A C 1
ATOM 3277 O O . ASN A 1 423 ? -35.883 6.088 -2.499 1.00 91.19 423 ASN A O 1
ATOM 3281 N N . LEU A 1 424 ? -34.007 4.877 -2.159 1.00 91.94 424 LEU A N 1
ATOM 3282 C CA . LEU A 1 424 ? -33.656 4.684 -3.572 1.00 91.94 424 LEU A CA 1
ATOM 3283 C C . LEU A 1 424 ? -34.554 3.656 -4.270 1.00 91.94 424 LEU A C 1
ATOM 3285 O O . LEU A 1 424 ? -34.580 3.576 -5.496 1.00 91.94 424 LEU A O 1
ATOM 3289 N N . GLY A 1 425 ? -35.299 2.862 -3.502 1.00 92.38 425 GLY A N 1
ATOM 3290 C CA . GLY A 1 425 ? -36.180 1.829 -4.015 1.00 92.38 425 GLY A CA 1
ATOM 3291 C C . GLY A 1 425 ? -35.431 0.565 -4.431 1.00 92.38 425 GLY A C 1
ATOM 3292 O O . GLY A 1 425 ? -34.540 0.078 -3.730 1.00 92.38 425 GLY A O 1
ATOM 3293 N N . LEU A 1 426 ? -35.877 -0.016 -5.544 1.00 92.38 426 LEU A N 1
ATOM 3294 C CA . LEU A 1 426 ? -35.371 -1.274 -6.080 1.00 92.38 426 LEU A CA 1
ATOM 3295 C C . LEU A 1 426 ? -34.264 -0.996 -7.100 1.00 92.38 426 LEU A C 1
ATOM 3297 O O . LEU A 1 426 ? -34.510 -0.306 -8.086 1.00 92.38 426 LEU A O 1
ATOM 3301 N N . ILE A 1 427 ? -33.085 -1.574 -6.886 1.00 92.62 427 ILE A N 1
ATOM 3302 C CA . ILE A 1 427 ? -31.966 -1.543 -7.829 1.00 92.62 427 ILE A CA 1
ATOM 3303 C C . ILE A 1 427 ? -31.892 -2.910 -8.507 1.00 92.62 427 ILE A C 1
ATOM 3305 O O . ILE A 1 427 ? -31.617 -3.924 -7.856 1.00 92.62 427 ILE A O 1
ATOM 3309 N N . ASP A 1 428 ? -32.209 -2.930 -9.800 1.00 88.38 428 ASP A N 1
ATOM 3310 C CA . ASP A 1 428 ? -32.349 -4.154 -10.584 1.00 88.38 428 ASP A CA 1
ATOM 3311 C C . ASP A 1 428 ? -31.065 -4.571 -11.324 1.00 88.38 428 ASP A C 1
ATOM 3313 O O . ASP A 1 428 ? -29.982 -3.996 -11.164 1.00 88.38 428 ASP A O 1
ATOM 3317 N N . THR A 1 429 ? -31.177 -5.636 -12.117 1.00 73.38 429 THR A N 1
ATOM 3318 C CA . THR A 1 429 ? -30.050 -6.286 -12.788 1.00 73.38 429 THR A CA 1
ATOM 3319 C C . THR A 1 429 ? -29.453 -5.468 -13.932 1.00 73.38 429 THR A C 1
ATOM 3321 O O . THR A 1 429 ? -28.264 -5.584 -14.209 1.00 73.38 429 THR A O 1
ATOM 3324 N N . GLU A 1 430 ? -30.250 -4.630 -14.598 1.00 77.50 430 GLU A N 1
ATOM 3325 C CA . GLU A 1 430 ? -29.803 -3.860 -15.769 1.00 77.50 430 GLU A CA 1
ATOM 3326 C C . GLU A 1 430 ? -29.241 -2.486 -15.385 1.00 77.50 430 GLU A C 1
ATOM 3328 O O . GLU A 1 430 ? -28.522 -1.856 -16.165 1.00 77.50 430 GLU A O 1
ATOM 3333 N N . THR A 1 431 ? -29.535 -2.024 -14.170 1.00 78.94 431 THR A N 1
ATOM 3334 C CA . THR A 1 431 ? -29.183 -0.678 -13.730 1.00 78.94 431 THR A CA 1
ATOM 3335 C C . THR A 1 431 ? -27.839 -0.669 -13.001 1.00 78.94 431 THR A C 1
ATOM 3337 O O . THR A 1 431 ? -27.749 -1.010 -11.821 1.00 78.94 431 THR A O 1
ATOM 3340 N N . ASN A 1 432 ? -26.785 -0.222 -13.689 1.00 90.19 432 ASN A N 1
ATOM 3341 C CA . ASN A 1 432 ? -25.617 0.336 -13.005 1.00 90.19 432 ASN A CA 1
ATOM 3342 C C . ASN A 1 432 ? -26.016 1.713 -12.466 1.00 90.19 432 ASN A C 1
ATOM 3344 O O . ASN A 1 432 ? -26.317 2.621 -13.245 1.00 90.19 432 ASN A O 1
ATOM 3348 N N . LEU A 1 433 ? -26.048 1.863 -11.146 1.00 94.44 433 LEU A N 1
ATOM 3349 C CA . LEU A 1 433 ? -26.398 3.126 -10.508 1.00 94.44 433 LEU A CA 1
ATOM 3350 C C . LEU A 1 433 ? -25.126 3.915 -10.219 1.00 94.44 433 LEU A C 1
ATOM 3352 O O . LEU A 1 433 ? -24.208 3.401 -9.587 1.00 94.44 433 LEU A O 1
ATOM 3356 N N . ARG A 1 434 ? -25.110 5.184 -10.620 1.00 95.75 434 ARG A N 1
ATOM 3357 C CA . ARG A 1 434 ? -24.199 6.191 -10.079 1.00 95.75 434 ARG A CA 1
ATOM 3358 C C . ARG A 1 434 ? -25.033 7.406 -9.697 1.00 95.75 434 ARG A C 1
ATOM 3360 O O . ARG A 1 434 ? -25.637 8.013 -10.580 1.00 95.75 434 ARG A O 1
ATOM 3367 N N . SER A 1 435 ? -25.112 7.707 -8.407 1.00 95.25 435 SER A N 1
ATOM 3368 C CA . SER A 1 435 ? -25.932 8.800 -7.873 1.00 95.25 435 SER A CA 1
ATOM 3369 C C . SER A 1 435 ? -25.195 9.545 -6.771 1.00 95.25 435 SER A C 1
ATOM 3371 O O . SER A 1 435 ? -24.311 8.987 -6.126 1.00 95.25 435 SER A O 1
ATOM 3373 N N . THR A 1 436 ? -25.612 10.783 -6.541 1.00 96.56 436 THR A N 1
ATOM 3374 C CA . THR A 1 436 ? -25.202 11.592 -5.397 1.00 96.56 436 THR A CA 1
ATOM 3375 C C . THR A 1 436 ? -26.467 11.986 -4.651 1.00 96.56 436 THR A C 1
ATOM 3377 O O . THR A 1 436 ? -27.284 12.750 -5.169 1.00 96.56 436 THR A O 1
ATOM 3380 N N . GLU A 1 437 ? -26.640 11.472 -3.441 1.00 96.50 437 GLU A N 1
ATOM 3381 C CA . GLU A 1 437 ? -27.789 11.774 -2.593 1.00 96.50 437 GLU A CA 1
ATOM 3382 C C . GLU A 1 437 ? -27.412 12.826 -1.554 1.00 96.50 437 GLU A C 1
ATOM 3384 O O . GLU A 1 437 ? -26.343 12.784 -0.957 1.00 96.50 437 GLU A O 1
ATOM 3389 N N . SER A 1 438 ? -28.291 13.798 -1.328 1.00 96.12 438 SER A N 1
ATOM 3390 C CA . SER A 1 438 ? -28.093 14.816 -0.294 1.00 96.12 438 SER A CA 1
ATOM 3391 C C . SER A 1 438 ? -28.831 14.403 0.972 1.00 96.12 438 SER A C 1
ATOM 3393 O O . SER A 1 438 ? -30.055 14.500 1.026 1.00 96.12 438 SER A O 1
ATOM 3395 N N . LEU A 1 439 ? -28.097 13.955 1.989 1.00 96.12 439 LEU A N 1
ATOM 3396 C CA . LEU A 1 439 ? -28.672 13.570 3.277 1.00 96.12 439 LEU A CA 1
ATOM 3397 C C . LEU A 1 439 ? -28.628 14.742 4.247 1.00 96.12 439 LEU A C 1
ATOM 3399 O O . LEU A 1 439 ? -27.564 15.287 4.529 1.00 96.12 439 LEU A O 1
ATOM 3403 N N . HIS A 1 440 ? -29.786 15.135 4.767 1.00 96.31 440 HIS A N 1
ATOM 3404 C CA . HIS A 1 440 ? -29.883 16.179 5.781 1.00 96.31 440 HIS A CA 1
ATOM 3405 C C . HIS A 1 440 ? -29.676 15.570 7.167 1.00 96.31 440 HIS A C 1
ATOM 3407 O O . HIS A 1 440 ? -30.577 14.910 7.672 1.00 96.31 440 HIS A O 1
ATOM 3413 N N . VAL A 1 441 ? -28.500 15.759 7.765 1.00 96.25 441 VAL A N 1
ATOM 3414 C CA . VAL A 1 441 ? -28.094 15.157 9.045 1.00 96.25 441 VAL A CA 1
ATOM 3415 C C . VAL A 1 441 ? -28.354 16.146 10.190 1.00 96.25 441 VAL A C 1
ATOM 3417 O O . VAL A 1 441 ? -27.815 17.264 10.175 1.00 96.25 441 VAL A O 1
ATOM 3420 N N . PRO A 1 442 ? -29.204 15.795 11.176 1.00 94.75 442 PRO A N 1
ATOM 3421 C CA . PRO A 1 442 ? -29.387 16.609 12.369 1.00 94.75 442 PRO A CA 1
ATOM 3422 C C . PRO A 1 442 ? -28.108 16.686 13.208 1.00 94.75 442 PRO A C 1
ATOM 3424 O O . PRO A 1 442 ? -27.327 15.742 13.233 1.00 94.75 442 PRO A O 1
ATOM 3427 N N . GLN A 1 443 ? -27.922 17.783 13.945 1.00 93.56 443 GLN A N 1
ATOM 3428 C CA . GLN A 1 443 ? -26.794 17.916 14.874 1.00 93.56 443 GLN A CA 1
ATOM 3429 C C . GLN A 1 443 ? -26.808 16.795 15.933 1.00 93.56 443 GLN A C 1
ATOM 3431 O O . GLN A 1 443 ? -27.795 16.652 16.656 1.00 93.56 443 GLN A O 1
ATOM 3436 N N . GLY A 1 444 ? -25.716 16.031 16.030 1.00 93.00 444 GLY A N 1
ATOM 3437 C CA . GLY A 1 444 ? -25.583 14.844 16.885 1.00 93.00 444 GLY A CA 1
ATOM 3438 C C . GLY A 1 444 ? -26.552 13.710 16.528 1.00 93.00 444 GLY A C 1
ATOM 3439 O O . GLY A 1 444 ? -26.800 12.824 17.345 1.00 93.00 444 GLY A O 1
ATOM 3440 N N . GLY A 1 445 ? -27.182 13.797 15.354 1.00 94.69 445 GLY A N 1
ATOM 3441 C CA . GLY A 1 445 ? -28.199 12.876 14.876 1.00 94.69 445 GLY A CA 1
ATOM 3442 C C . GLY A 1 445 ? -27.690 11.958 13.774 1.00 94.69 445 GLY A C 1
ATOM 3443 O O . GLY A 1 445 ? -26.504 11.893 13.461 1.00 94.69 445 GLY A O 1
ATOM 3444 N N . GLU A 1 446 ? -28.630 11.239 13.175 1.00 95.88 446 GLU A N 1
ATOM 3445 C CA . GLU A 1 446 ? -28.376 10.259 12.126 1.00 95.88 446 GLU A CA 1
ATOM 3446 C C . GLU A 1 446 ? -29.437 10.406 11.036 1.00 95.88 446 GLU A C 1
ATOM 3448 O O . GLU A 1 446 ? -30.621 10.594 11.343 1.00 95.88 446 GLU A O 1
ATOM 3453 N N . SER A 1 447 ? -29.007 10.289 9.781 1.00 96.12 447 SER A N 1
ATOM 3454 C CA . SER A 1 447 ? -29.881 10.212 8.608 1.00 96.12 447 SER A CA 1
ATOM 3455 C C . SER A 1 447 ? -29.605 8.951 7.816 1.00 96.12 447 SER A C 1
ATOM 3457 O O . SER A 1 447 ? -28.461 8.512 7.725 1.00 96.12 447 SER A O 1
ATOM 3459 N N . ALA A 1 448 ? -30.656 8.369 7.241 1.00 96.06 448 ALA A N 1
ATOM 3460 C CA . ALA A 1 448 ? -30.577 7.057 6.617 1.00 96.06 448 ALA A CA 1
ATOM 3461 C C . ALA A 1 448 ? -31.113 7.046 5.180 1.00 96.06 448 ALA A C 1
ATOM 3463 O O . ALA A 1 448 ? -32.081 7.728 4.830 1.00 96.06 448 ALA A O 1
ATOM 3464 N N . LEU A 1 449 ? -30.491 6.208 4.357 1.00 96.38 449 LEU A N 1
ATOM 3465 C CA . LEU A 1 449 ? -30.863 5.897 2.985 1.00 96.38 449 LEU A CA 1
ATOM 3466 C C . LEU A 1 449 ? -31.107 4.392 2.864 1.00 96.38 449 LEU A C 1
ATOM 3468 O O . LEU A 1 449 ? -30.277 3.579 3.266 1.00 96.38 449 LEU A O 1
ATOM 3472 N N . PHE A 1 450 ? -32.231 4.013 2.268 1.00 96.12 450 PHE A N 1
ATOM 3473 C CA . PHE A 1 450 ? -32.586 2.615 2.036 1.00 96.12 450 PHE A CA 1
ATOM 3474 C C . PHE A 1 450 ? -32.499 2.254 0.561 1.00 96.12 450 PHE A C 1
ATOM 3476 O O . PHE A 1 450 ? -32.896 3.035 -0.305 1.00 96.12 450 PHE A O 1
ATOM 3483 N N . PHE A 1 451 ? -32.066 1.030 0.280 1.00 96.69 451 PHE A N 1
ATOM 3484 C CA . PHE A 1 451 ? -32.165 0.439 -1.050 1.00 96.69 451 PHE A CA 1
ATOM 3485 C C . PHE A 1 451 ? -32.359 -1.076 -0.965 1.00 96.69 451 PHE A C 1
ATOM 3487 O O . PHE A 1 451 ? -32.032 -1.718 0.034 1.00 96.69 451 PHE A O 1
ATOM 3494 N N . THR A 1 452 ? -32.926 -1.667 -2.014 1.00 96.44 452 THR A N 1
ATOM 3495 C CA . THR A 1 452 ? -33.038 -3.124 -2.154 1.00 96.44 452 THR A CA 1
ATOM 3496 C C . THR A 1 452 ? -32.350 -3.576 -3.429 1.00 96.44 452 THR A C 1
ATOM 3498 O O . THR A 1 452 ? -32.692 -3.109 -4.511 1.00 96.44 452 THR A O 1
ATOM 3501 N N . LEU A 1 453 ? -31.413 -4.511 -3.297 1.00 96.62 453 LEU A N 1
ATOM 3502 C CA . LEU A 1 453 ? -30.741 -5.161 -4.414 1.00 96.62 453 LEU A CA 1
ATOM 3503 C C . LEU A 1 453 ? -31.503 -6.429 -4.808 1.00 96.62 453 LEU A C 1
ATOM 3505 O O . LEU A 1 453 ? -31.755 -7.290 -3.959 1.00 96.62 453 LEU A O 1
ATOM 3509 N N . THR A 1 454 ? -31.850 -6.576 -6.088 1.00 96.06 454 THR A N 1
ATOM 3510 C CA . THR A 1 454 ? -32.471 -7.817 -6.598 1.00 96.06 454 THR A CA 1
ATOM 3511 C C . THR A 1 454 ? -31.467 -8.931 -6.858 1.00 96.06 454 THR A C 1
ATOM 3513 O O . THR A 1 454 ? -31.850 -10.089 -6.997 1.00 96.06 454 THR A O 1
ATOM 3516 N N . GLU A 1 455 ? -30.192 -8.581 -6.961 1.00 94.75 455 GLU A N 1
ATOM 3517 C CA . GLU A 1 455 ? -29.087 -9.485 -7.246 1.00 94.75 455 GLU A CA 1
ATOM 3518 C C . GLU A 1 455 ? -27.832 -9.031 -6.505 1.00 94.75 455 GLU A C 1
ATOM 3520 O O . GLU A 1 455 ? -27.833 -8.025 -5.799 1.00 94.75 455 GLU A O 1
ATOM 3525 N N . GLU A 1 456 ? -26.757 -9.780 -6.684 1.00 95.25 456 GLU A N 1
ATOM 3526 C CA . GLU A 1 456 ? -25.456 -9.415 -6.158 1.00 95.25 456 GLU A CA 1
ATOM 3527 C C . GLU A 1 456 ? -24.834 -8.228 -6.910 1.00 95.25 456 GLU A C 1
ATOM 3529 O O . GLU A 1 456 ? -24.764 -8.218 -8.142 1.00 95.25 456 GLU A O 1
ATOM 3534 N N . LYS A 1 457 ? -24.335 -7.241 -6.162 1.00 96.25 457 LYS A N 1
ATOM 3535 C CA . LYS A 1 457 ? -23.680 -6.042 -6.698 1.00 96.25 457 LYS A CA 1
ATOM 3536 C C . LYS A 1 457 ? -22.363 -5.768 -5.970 1.00 96.25 457 LYS A C 1
ATOM 3538 O O . LYS A 1 457 ? -22.221 -6.065 -4.785 1.00 96.25 457 LYS A O 1
ATOM 3543 N N . MET A 1 458 ? -21.419 -5.149 -6.673 1.00 96.81 458 MET A N 1
ATOM 3544 C CA . MET A 1 458 ? -20.367 -4.359 -6.043 1.00 96.81 458 MET A CA 1
ATOM 3545 C C . MET A 1 458 ? -20.964 -3.001 -5.674 1.00 96.81 458 MET A C 1
ATOM 3547 O O . MET A 1 458 ? -21.453 -2.288 -6.554 1.00 96.81 458 MET A O 1
ATOM 3551 N N . VAL A 1 459 ? -20.963 -2.671 -4.385 1.00 97.56 459 VAL A N 1
ATOM 3552 C CA . VAL A 1 459 ? -21.550 -1.443 -3.847 1.00 97.56 459 VAL A CA 1
ATOM 3553 C C . VAL A 1 459 ? -20.454 -0.594 -3.225 1.00 97.56 459 VAL A C 1
ATOM 3555 O O . VAL A 1 459 ? -19.842 -0.991 -2.235 1.00 97.56 459 VAL A O 1
ATOM 3558 N N . ASN A 1 460 ? -20.247 0.579 -3.818 1.00 98.12 460 ASN A N 1
ATOM 3559 C CA . ASN A 1 460 ? -19.322 1.605 -3.366 1.00 98.12 460 ASN A CA 1
ATOM 3560 C C . ASN A 1 460 ? -20.128 2.809 -2.887 1.00 98.12 460 ASN A C 1
ATOM 3562 O O . ASN A 1 460 ? -20.918 3.375 -3.641 1.00 98.12 460 ASN A O 1
ATOM 3566 N N . ILE A 1 461 ? -19.937 3.193 -1.634 1.00 98.12 461 ILE A N 1
ATOM 3567 C CA . ILE A 1 461 ? -20.628 4.308 -0.992 1.00 98.12 461 ILE A CA 1
ATOM 3568 C C . ILE A 1 461 ? -19.569 5.136 -0.300 1.00 98.12 461 ILE A C 1
ATOM 3570 O O . ILE A 1 461 ? -18.760 4.579 0.438 1.00 98.12 461 ILE A O 1
ATOM 3574 N N . TRP A 1 462 ? -19.540 6.439 -0.541 1.00 98.12 462 TRP A N 1
ATOM 3575 C CA . TRP A 1 462 ? -18.534 7.284 0.082 1.00 98.12 462 TRP A CA 1
ATOM 3576 C C . TRP A 1 462 ? -18.992 8.724 0.251 1.00 98.12 462 TRP A C 1
ATOM 3578 O O . TRP A 1 462 ? -19.930 9.193 -0.392 1.00 98.12 462 TRP A O 1
ATOM 3588 N N . MET A 1 463 ? -18.286 9.440 1.113 1.00 97.50 463 MET A N 1
ATOM 3589 C CA . MET A 1 463 ? -18.362 10.888 1.241 1.00 97.50 463 MET A CA 1
ATOM 3590 C C . MET A 1 463 ? -16.962 11.427 1.522 1.00 97.50 463 MET A C 1
ATOM 3592 O O . MET A 1 463 ? -16.144 10.766 2.160 1.00 97.50 463 MET A O 1
ATOM 3596 N N . ASN A 1 464 ? -16.675 12.631 1.040 1.00 96.50 464 ASN A N 1
ATOM 3597 C CA . ASN A 1 464 ? -15.485 13.345 1.487 1.00 96.50 464 ASN A CA 1
ATOM 3598 C C . ASN A 1 464 ? -15.759 13.977 2.852 1.00 96.50 464 ASN A C 1
ATOM 3600 O O . ASN A 1 464 ? -16.900 14.313 3.175 1.00 96.50 464 ASN A O 1
ATOM 3604 N N . GLY A 1 465 ? -14.692 14.166 3.615 1.00 93.19 465 GLY A N 1
ATOM 3605 C CA . GLY A 1 465 ? -14.749 14.801 4.914 1.00 93.19 465 GLY A CA 1
ATOM 3606 C C . GLY A 1 465 ? -15.242 16.235 4.818 1.00 93.19 465 GLY A C 1
ATOM 3607 O O . GLY A 1 465 ? -14.994 16.954 3.843 1.00 93.19 465 GLY A O 1
ATOM 3608 N N . MET A 1 466 ? -15.964 16.660 5.846 1.00 92.56 466 MET A N 1
ATOM 3609 C CA . MET A 1 466 ? -16.508 18.007 5.929 1.00 92.56 466 MET A CA 1
ATOM 3610 C C . MET A 1 466 ? -15.760 18.797 6.989 1.00 92.56 466 MET A C 1
ATOM 3612 O O . MET A 1 466 ? -15.537 18.331 8.102 1.00 92.56 466 MET A O 1
ATOM 3616 N N . ALA A 1 467 ? -15.403 20.035 6.657 1.00 90.06 467 ALA A N 1
ATOM 3617 C CA . ALA A 1 467 ? -14.707 20.901 7.594 1.00 90.06 467 ALA A CA 1
ATOM 3618 C C . ALA A 1 467 ? -15.492 21.037 8.911 1.00 90.06 467 ALA A C 1
ATOM 3620 O O . ALA A 1 467 ? -16.657 21.441 8.906 1.00 90.06 467 ALA A O 1
ATOM 3621 N N . MET A 1 468 ? -14.815 20.759 10.030 1.00 89.31 468 MET A N 1
ATOM 3622 C CA . MET A 1 468 ? -15.355 20.865 11.394 1.00 89.31 468 MET A CA 1
ATOM 3623 C C . MET A 1 468 ? -16.524 19.917 11.707 1.00 89.31 468 MET A C 1
ATOM 3625 O O . MET A 1 468 ? -17.302 20.217 12.612 1.00 89.31 468 MET A O 1
ATOM 3629 N N . ARG A 1 469 ? -16.688 18.818 10.962 1.00 92.75 469 ARG A N 1
ATOM 3630 C CA . ARG A 1 469 ? -17.659 17.769 11.289 1.00 92.75 469 ARG A CA 1
ATOM 3631 C C . ARG A 1 469 ? -16.959 16.424 11.331 1.00 92.75 469 ARG A C 1
ATOM 3633 O O . ARG A 1 469 ? -16.211 16.114 10.412 1.00 92.75 469 ARG A O 1
ATOM 3640 N N . ASP A 1 470 ? -17.238 15.679 12.384 1.00 94.50 470 ASP A N 1
ATOM 3641 C CA . ASP A 1 470 ? -16.906 14.269 12.515 1.00 94.50 470 ASP A CA 1
ATOM 3642 C C . ASP A 1 470 ? -18.155 13.471 12.149 1.00 94.50 470 ASP A C 1
ATOM 3644 O O . ASP A 1 470 ? -19.228 13.692 12.722 1.00 94.50 470 ASP A O 1
ATOM 3648 N N . VAL A 1 471 ? -18.055 12.652 11.107 1.00 95.94 471 VAL A N 1
ATOM 3649 C CA . VAL A 1 471 ? -19.188 11.899 10.574 1.00 95.94 471 VAL A CA 1
ATOM 3650 C C . VAL A 1 471 ? -18.790 10.464 10.336 1.00 95.94 471 VAL A C 1
ATOM 3652 O O . VAL A 1 471 ? -17.739 10.215 9.768 1.00 95.94 471 VAL A O 1
ATOM 3655 N N . SER A 1 472 ? -19.678 9.535 10.675 1.00 96.81 472 SER A N 1
ATOM 3656 C CA . SER A 1 472 ? -19.498 8.120 10.368 1.00 96.81 472 SER A CA 1
ATOM 3657 C C . SER A 1 472 ? -20.510 7.627 9.340 1.00 96.81 472 SER A C 1
ATOM 3659 O O . SER A 1 472 ? -21.643 8.111 9.235 1.00 96.81 472 SER A O 1
ATOM 3661 N N . LEU A 1 473 ? -20.089 6.629 8.567 1.00 97.56 473 LEU A N 1
ATOM 3662 C CA . LEU A 1 473 ? -20.870 5.942 7.549 1.00 97.56 473 LEU A CA 1
ATOM 3663 C C . LEU A 1 473 ? -21.047 4.476 7.946 1.00 97.56 473 LEU A C 1
ATOM 3665 O O . LEU A 1 473 ? -20.085 3.710 8.007 1.00 97.56 473 LEU A O 1
ATOM 3669 N N . THR A 1 474 ? -22.289 4.048 8.152 1.00 97.38 474 THR A N 1
ATOM 3670 C CA . THR A 1 474 ? -22.607 2.647 8.452 1.00 97.38 474 THR A CA 1
ATOM 3671 C C . THR A 1 474 ? -23.483 2.032 7.372 1.00 97.38 474 THR A C 1
ATOM 3673 O O . THR A 1 474 ? -24.323 2.698 6.771 1.00 97.38 474 THR A O 1
ATOM 3676 N N . LEU A 1 475 ? -23.284 0.743 7.112 1.00 97.25 475 LEU A N 1
ATOM 3677 C CA . LEU A 1 475 ? -24.087 -0.062 6.201 1.00 97.25 475 LEU A CA 1
ATOM 3678 C C . LEU A 1 475 ? -24.578 -1.311 6.935 1.00 97.25 475 LEU A C 1
ATOM 3680 O O . LEU A 1 475 ? -23.784 -2.119 7.416 1.00 97.25 475 LEU A O 1
ATOM 3684 N N . GLN A 1 476 ? -25.892 -1.501 6.980 1.00 97.25 476 GLN A N 1
ATOM 3685 C CA . GLN A 1 476 ? -26.543 -2.617 7.662 1.00 97.25 476 GLN A CA 1
ATOM 3686 C C . GLN A 1 476 ? -27.597 -3.283 6.772 1.00 97.25 476 GLN A C 1
ATOM 3688 O O . GLN A 1 476 ? -28.038 -2.724 5.768 1.00 97.25 476 GLN A O 1
ATOM 3693 N N . GLY A 1 477 ? -28.030 -4.486 7.158 1.00 95.94 477 GLY A N 1
ATOM 3694 C CA . GLY A 1 477 ? -29.078 -5.240 6.467 1.00 95.94 477 GLY A CA 1
ATOM 3695 C C . GLY A 1 477 ? -28.559 -6.385 5.594 1.00 95.94 477 GLY A C 1
ATOM 3696 O O . GLY A 1 477 ? -27.385 -6.757 5.628 1.00 95.94 477 GLY A O 1
ATOM 3697 N N . GLY A 1 478 ? -29.475 -6.989 4.835 1.00 93.75 478 GLY A N 1
ATOM 3698 C CA . GLY A 1 478 ? -29.201 -8.163 4.006 1.00 93.75 478 GLY A CA 1
ATOM 3699 C C . GLY A 1 478 ? -28.569 -9.326 4.782 1.00 93.75 478 GLY A C 1
ATOM 3700 O O . GLY A 1 478 ? -29.076 -9.743 5.821 1.00 93.75 478 GLY A O 1
ATOM 3701 N N . GLN A 1 479 ? -27.475 -9.864 4.237 1.00 93.12 479 GLN A N 1
ATOM 3702 C CA . GLN A 1 479 ? -26.687 -10.957 4.828 1.00 93.12 479 GLN A CA 1
ATOM 3703 C C . GLN A 1 479 ? -25.376 -10.477 5.475 1.00 93.12 479 GLN A C 1
ATOM 3705 O O . GLN A 1 479 ? -24.452 -11.271 5.646 1.00 93.12 479 GLN A O 1
ATOM 3710 N N . LEU A 1 480 ? -25.256 -9.186 5.800 1.00 91.94 480 LEU A N 1
ATOM 3711 C CA . LEU A 1 480 ? -24.074 -8.690 6.505 1.00 91.94 480 LEU A CA 1
ATOM 3712 C C . LEU A 1 480 ? -24.000 -9.280 7.930 1.00 91.94 480 LEU A C 1
ATOM 3714 O O . LEU A 1 480 ? -25.042 -9.604 8.511 1.00 91.94 480 LEU A O 1
ATOM 3718 N N . PRO A 1 481 ? -22.791 -9.417 8.512 1.00 87.81 481 PRO A N 1
ATOM 3719 C CA . PRO A 1 481 ? -22.626 -9.812 9.908 1.00 87.81 481 PRO A CA 1
ATOM 3720 C C . PRO A 1 481 ? -23.422 -8.922 10.872 1.00 87.81 481 PRO A C 1
ATOM 3722 O O . PRO A 1 481 ? -23.751 -7.774 10.563 1.00 87.81 481 PRO A O 1
ATOM 3725 N N . ALA A 1 482 ? -23.705 -9.438 12.071 1.00 82.31 482 ALA A N 1
ATOM 3726 C CA . ALA A 1 482 ? -24.334 -8.645 13.123 1.00 82.31 482 ALA A CA 1
ATOM 3727 C C . ALA A 1 482 ? -23.473 -7.404 13.432 1.00 82.31 482 ALA A C 1
ATOM 3729 O O . ALA A 1 482 ? -22.294 -7.538 13.742 1.00 82.31 482 ALA A O 1
ATOM 3730 N N . GLY A 1 483 ? -24.069 -6.213 13.322 1.00 85.31 483 GLY A N 1
ATOM 3731 C CA . GLY A 1 483 ? -23.369 -4.924 13.418 1.00 85.31 483 GLY A CA 1
ATOM 3732 C C . GLY A 1 483 ? -23.103 -4.241 12.070 1.00 85.31 483 GLY A C 1
ATOM 3733 O O . GLY A 1 483 ? -22.883 -3.035 12.046 1.00 85.31 483 GLY A O 1
ATOM 3734 N N . GLY A 1 484 ? -23.215 -4.963 10.950 1.00 92.38 484 GLY A N 1
ATOM 3735 C CA . GLY A 1 484 ? -22.996 -4.412 9.613 1.00 92.38 484 GLY A CA 1
ATOM 3736 C C . GLY A 1 484 ? -21.534 -4.055 9.338 1.00 92.38 484 GLY A C 1
ATOM 3737 O O . GLY A 1 484 ? -20.618 -4.679 9.870 1.00 92.38 484 GLY A O 1
ATOM 3738 N N . TYR A 1 485 ? -21.328 -3.063 8.477 1.00 93.44 485 TYR A N 1
ATOM 3739 C CA . TYR A 1 485 ? -20.038 -2.431 8.216 1.00 93.44 485 TYR A CA 1
ATOM 3740 C C . TYR A 1 485 ? -20.087 -0.980 8.697 1.00 93.44 485 TYR A C 1
ATOM 3742 O O . TYR A 1 485 ? -21.110 -0.316 8.537 1.00 93.44 485 TYR A O 1
ATOM 3750 N N . SER A 1 486 ? -18.988 -0.484 9.258 1.00 93.62 486 SER A N 1
ATOM 3751 C CA . SER A 1 486 ? -18.865 0.896 9.725 1.00 93.62 486 SER A CA 1
ATOM 3752 C C . SER A 1 486 ? -17.523 1.463 9.292 1.00 93.62 486 SER A C 1
ATOM 3754 O O . SER A 1 486 ? -16.486 0.856 9.549 1.00 93.62 486 SER A O 1
ATOM 3756 N N . SER A 1 487 ? -17.567 2.636 8.676 1.00 92.88 487 SER A N 1
ATOM 3757 C CA . SER A 1 487 ? -16.440 3.538 8.482 1.00 92.88 487 SER A CA 1
ATOM 3758 C C . SER A 1 487 ? -16.693 4.703 9.443 1.00 92.88 487 SER A C 1
ATOM 3760 O O . SER A 1 487 ? -17.718 5.371 9.333 1.00 92.88 487 SER A O 1
ATOM 3762 N N . ALA A 1 488 ? -15.888 4.796 10.498 1.00 92.19 488 ALA A N 1
ATOM 3763 C CA . ALA A 1 488 ? -16.064 5.744 11.601 1.00 92.19 488 ALA A CA 1
ATOM 3764 C C . ALA A 1 488 ? -14.687 6.263 12.009 1.00 92.19 488 ALA A C 1
ATOM 3766 O O . ALA A 1 488 ? -14.120 5.892 13.039 1.00 92.19 488 ALA A O 1
ATOM 3767 N N . HIS A 1 489 ? -14.100 6.998 11.086 1.00 92.12 489 HIS A N 1
ATOM 3768 C CA . HIS A 1 489 ? -12.838 7.669 11.246 1.00 92.12 489 HIS A CA 1
ATOM 3769 C C . HIS A 1 489 ? -13.030 8.948 12.064 1.00 92.12 489 HIS A C 1
ATOM 3771 O O . HIS A 1 489 ? -13.981 9.683 11.846 1.00 92.12 489 HIS A O 1
ATOM 3777 N N . GLU A 1 490 ? -12.117 9.230 12.992 1.00 88.69 490 GLU A N 1
ATOM 3778 C CA . GLU A 1 490 ? -12.220 10.438 13.814 1.00 88.69 490 GLU A CA 1
ATOM 3779 C C . GLU A 1 490 ? -11.951 11.714 13.000 1.00 88.69 490 GLU A C 1
ATOM 3781 O O . GLU A 1 490 ? -11.109 11.753 12.098 1.00 88.69 490 GLU A O 1
ATOM 3786 N N . GLY A 1 491 ? -12.607 12.803 13.394 1.00 89.12 491 GLY A N 1
ATOM 3787 C CA . GLY A 1 491 ? -12.396 14.126 12.821 1.00 89.12 491 GLY A CA 1
ATOM 3788 C C . GLY A 1 491 ? -13.013 14.304 11.432 1.00 89.12 491 GLY A C 1
ATOM 3789 O O . GLY A 1 491 ? -13.982 13.663 11.058 1.00 89.12 491 GLY A O 1
ATOM 3790 N N . ALA A 1 492 ? -12.475 15.239 10.648 1.00 90.50 492 ALA A N 1
ATOM 3791 C CA . ALA A 1 492 ? -13.031 15.602 9.340 1.00 90.50 492 ALA A CA 1
ATOM 3792 C C . ALA A 1 492 ? -12.614 14.633 8.218 1.00 90.50 492 ALA A C 1
ATOM 3794 O O . ALA A 1 492 ? -12.275 15.083 7.123 1.00 90.50 492 ALA A O 1
ATOM 3795 N N . ALA A 1 493 ? -12.573 13.330 8.489 1.00 92.88 493 ALA A N 1
ATOM 3796 C CA . ALA A 1 493 ? -12.125 12.319 7.543 1.00 92.88 493 ALA A CA 1
ATOM 3797 C C . ALA A 1 493 ? -13.164 12.050 6.442 1.00 92.88 493 ALA A C 1
ATOM 3799 O O . ALA A 1 493 ? -14.360 12.290 6.603 1.00 92.88 493 ALA A O 1
ATOM 3800 N N . GLY A 1 494 ? -12.705 11.565 5.289 1.00 93.88 494 GLY A N 1
ATOM 3801 C CA . GLY A 1 494 ? -13.591 10.928 4.320 1.00 93.88 494 GLY A CA 1
ATOM 3802 C C . GLY A 1 494 ? -14.057 9.577 4.850 1.00 93.88 494 GLY A C 1
ATOM 3803 O O . GLY A 1 494 ? -13.342 8.938 5.612 1.00 93.88 494 GLY A O 1
ATOM 3804 N N . GLU A 1 495 ? -15.217 9.114 4.397 1.00 96.56 495 GLU A N 1
ATOM 3805 C CA . GLU A 1 495 ? -15.770 7.817 4.792 1.00 96.56 495 GLU A CA 1
ATOM 3806 C C . GLU A 1 495 ? -16.121 6.989 3.564 1.00 96.56 495 GLU A C 1
ATOM 3808 O O . GLU A 1 495 ? -16.638 7.524 2.578 1.00 96.56 495 GLU A O 1
ATOM 3813 N N . SER A 1 496 ? -15.852 5.681 3.603 1.00 97.38 496 SER A N 1
ATOM 3814 C CA . SER A 1 496 ? -16.131 4.804 2.466 1.00 97.38 496 SER A CA 1
ATOM 3815 C C . SER A 1 496 ? -16.496 3.368 2.849 1.00 97.38 496 SER A C 1
ATOM 3817 O O . SER A 1 496 ? -15.982 2.778 3.797 1.00 97.38 496 SER A O 1
ATOM 3819 N N . VAL A 1 497 ? -17.388 2.780 2.054 1.00 96.88 497 VAL A N 1
ATOM 3820 C CA . VAL A 1 497 ? -17.786 1.372 2.096 1.00 96.88 497 VAL A CA 1
ATOM 3821 C C . VAL A 1 497 ? -17.697 0.819 0.681 1.00 96.88 497 VAL A C 1
ATOM 3823 O O . VAL A 1 497 ? -18.370 1.327 -0.211 1.00 96.88 497 VAL A O 1
ATOM 3826 N N . SER A 1 498 ? -16.903 -0.232 0.475 1.00 97.38 498 SER A N 1
ATOM 3827 C CA . SER A 1 498 ? -16.738 -0.883 -0.834 1.00 97.38 498 SER A CA 1
ATOM 3828 C C . SER A 1 498 ? -16.863 -2.396 -0.691 1.00 97.38 498 SER A C 1
ATOM 3830 O O . SER A 1 498 ? -15.882 -3.084 -0.393 1.00 97.38 498 SER A O 1
ATOM 3832 N N . LEU A 1 499 ? -18.077 -2.920 -0.869 1.00 96.50 499 LEU A N 1
ATOM 3833 C CA . LEU A 1 499 ? -18.411 -4.308 -0.545 1.00 96.50 499 LEU A CA 1
ATOM 3834 C C . LEU A 1 499 ? -19.173 -5.010 -1.672 1.00 96.50 499 LEU A C 1
ATOM 3836 O O . LEU A 1 499 ? -20.052 -4.438 -2.316 1.00 96.50 499 LEU A O 1
ATOM 3840 N N . ARG A 1 500 ? -18.898 -6.308 -1.829 1.00 96.12 500 ARG A N 1
ATOM 3841 C CA . ARG A 1 500 ? -19.774 -7.246 -2.538 1.00 96.12 500 ARG A CA 1
ATOM 3842 C C . ARG A 1 500 ? -21.001 -7.514 -1.665 1.00 96.12 500 ARG A C 1
ATOM 3844 O O . ARG A 1 500 ? -20.881 -8.144 -0.615 1.00 96.12 500 ARG A O 1
ATOM 3851 N N . LEU A 1 501 ? -22.173 -7.059 -2.096 1.00 96.38 501 LEU A N 1
ATOM 3852 C CA . LEU A 1 501 ? -23.434 -7.272 -1.386 1.00 96.38 501 LEU A CA 1
ATOM 3853 C C . LEU A 1 501 ? -24.324 -8.254 -2.158 1.00 96.38 501 LEU A C 1
ATOM 3855 O O . LEU A 1 501 ? -24.563 -8.027 -3.345 1.00 96.38 501 LEU A O 1
ATOM 3859 N N . PRO A 1 502 ? -24.838 -9.322 -1.518 1.00 96.00 502 PRO A N 1
ATOM 3860 C CA . PRO A 1 502 ? -25.846 -10.184 -2.130 1.00 96.00 502 PRO A CA 1
ATOM 3861 C C . PRO A 1 502 ? -27.192 -9.455 -2.297 1.00 96.00 502 PRO A C 1
ATOM 3863 O O . PRO A 1 502 ? -27.379 -8.322 -1.858 1.00 96.00 502 PRO A O 1
ATOM 3866 N N . SER A 1 503 ? -28.172 -10.121 -2.910 1.00 96.31 503 SER A N 1
ATOM 3867 C CA . SER A 1 503 ? -29.541 -9.596 -2.960 1.00 96.31 503 SER A CA 1
ATOM 3868 C C . SER A 1 503 ? -30.099 -9.408 -1.545 1.00 96.31 503 SER A C 1
ATOM 3870 O O . SER A 1 503 ? -30.018 -10.322 -0.718 1.00 96.31 503 SER A O 1
ATOM 3872 N N . GLY A 1 504 ? -30.723 -8.268 -1.277 1.00 96.62 504 GLY A N 1
ATOM 3873 C CA . GLY A 1 504 ? -31.239 -7.943 0.047 1.00 96.62 504 GLY A CA 1
ATOM 3874 C C . GLY A 1 504 ? -31.626 -6.478 0.179 1.00 96.62 504 GLY A C 1
ATOM 3875 O O . GLY A 1 504 ? -31.386 -5.673 -0.718 1.00 96.62 504 GLY A O 1
ATOM 3876 N N . THR A 1 505 ? -32.244 -6.138 1.307 1.00 96.81 505 THR A N 1
ATOM 3877 C CA . THR A 1 505 ? -32.526 -4.748 1.676 1.00 96.81 505 THR A CA 1
ATOM 3878 C C . THR A 1 505 ? -31.450 -4.257 2.626 1.00 96.81 505 THR A C 1
ATOM 3880 O O . THR A 1 505 ? -31.153 -4.923 3.623 1.00 96.81 505 THR A O 1
ATOM 3883 N N . TYR A 1 506 ? -30.905 -3.091 2.307 1.00 97.44 506 TYR A N 1
ATOM 3884 C CA . TYR A 1 506 ? -29.810 -2.463 3.021 1.00 97.44 506 TYR A CA 1
ATOM 3885 C C . TYR A 1 506 ? -30.198 -1.059 3.467 1.00 97.44 506 TYR A C 1
ATOM 3887 O O . TYR A 1 506 ? -30.976 -0.368 2.800 1.00 97.44 506 TYR A O 1
ATOM 3895 N N . THR A 1 507 ? -29.622 -0.658 4.592 1.00 96.88 507 THR A N 1
ATOM 3896 C CA . THR A 1 507 ? -29.720 0.685 5.150 1.00 96.88 507 THR A CA 1
ATOM 3897 C C . THR A 1 507 ? -28.319 1.251 5.254 1.00 96.88 507 THR A C 1
ATOM 3899 O O . THR A 1 507 ? -27.439 0.620 5.837 1.00 96.88 507 THR A O 1
ATOM 3902 N N . VAL A 1 508 ? -28.126 2.433 4.688 1.00 97.25 508 VAL A N 1
ATOM 3903 C CA . VAL A 1 508 ? -26.928 3.247 4.862 1.00 97.25 508 VAL A CA 1
ATOM 3904 C C . VAL A 1 508 ? -27.287 4.357 5.816 1.00 97.25 508 VAL A C 1
ATOM 3906 O O . VAL A 1 508 ? -28.254 5.068 5.557 1.00 97.25 508 VAL A O 1
ATOM 3909 N N . SER A 1 509 ? -26.512 4.531 6.870 1.00 96.94 509 SER A N 1
ATOM 3910 C CA . SER A 1 509 ? -26.700 5.637 7.793 1.00 96.94 509 SER A CA 1
ATOM 3911 C C . SER A 1 509 ? -25.468 6.518 7.830 1.00 96.94 509 SER A C 1
ATOM 3913 O O . SER A 1 509 ? -24.343 6.021 7.870 1.00 96.94 509 SER A O 1
ATOM 3915 N N . VAL A 1 510 ? -25.705 7.825 7.844 1.00 97.25 510 VAL A N 1
ATOM 3916 C CA . VAL A 1 510 ? -24.697 8.846 8.106 1.00 97.25 510 VAL A CA 1
ATOM 3917 C C . VAL A 1 510 ? -25.015 9.466 9.450 1.00 97.25 510 VAL A C 1
ATOM 3919 O O . VAL A 1 510 ? -26.109 10.008 9.638 1.00 97.25 510 VAL A O 1
ATOM 3922 N N . ARG A 1 511 ? -24.071 9.367 10.378 1.00 96.75 511 ARG A N 1
ATOM 3923 C CA . ARG A 1 511 ? -24.212 9.888 11.732 1.00 96.75 511 ARG A CA 1
ATOM 3924 C C . ARG A 1 511 ? -23.236 11.030 11.952 1.00 96.75 511 ARG A C 1
ATOM 3926 O O . ARG A 1 511 ? -22.116 10.998 11.463 1.00 96.75 511 ARG A O 1
ATOM 3933 N N . ASP A 1 512 ? -23.694 12.042 12.671 1.00 96.56 512 ASP A N 1
ATOM 3934 C CA . ASP A 1 512 ? -22.866 13.132 13.163 1.00 96.56 512 ASP A CA 1
ATOM 3935 C C . ASP A 1 512 ? -22.286 12.774 14.535 1.00 96.56 512 ASP A C 1
ATOM 3937 O O . ASP A 1 512 ? -23.006 12.775 15.538 1.00 96.56 512 ASP A O 1
ATOM 3941 N N . ASP A 1 513 ? -20.992 12.477 14.570 1.00 95.00 513 ASP A N 1
ATOM 3942 C CA . ASP A 1 513 ? -20.238 12.132 15.777 1.00 95.00 513 ASP A CA 1
ATOM 3943 C C . ASP A 1 513 ? -19.437 13.329 16.327 1.00 95.00 513 ASP A C 1
ATOM 3945 O O . ASP A 1 513 ? -18.676 13.206 17.288 1.00 95.00 513 ASP A O 1
ATOM 3949 N N . THR A 1 514 ? -19.661 14.527 15.774 1.00 93.50 514 THR A N 1
ATOM 3950 C CA . THR A 1 514 ? -18.991 15.763 16.190 1.00 93.50 514 THR A CA 1
ATOM 3951 C C . THR A 1 514 ? -19.206 16.060 17.679 1.00 93.50 514 THR A C 1
ATOM 3953 O O . THR A 1 514 ? -20.334 16.215 18.155 1.00 93.50 514 THR A O 1
ATOM 3956 N N . ASN A 1 515 ? -18.112 16.249 18.421 1.00 92.44 515 ASN A N 1
ATOM 3957 C CA . ASN A 1 515 ? -18.168 16.676 19.818 1.00 92.44 515 ASN A CA 1
ATOM 3958 C C . ASN A 1 515 ? -18.417 18.193 19.952 1.00 92.44 515 ASN A C 1
ATOM 3960 O O . ASN A 1 515 ? -17.487 18.997 19.921 1.00 92.44 515 ASN A O 1
ATOM 3964 N N . TYR A 1 516 ? -19.666 18.601 20.166 1.00 89.56 516 TYR A N 1
ATOM 3965 C CA . TYR A 1 516 ? -20.052 20.017 20.251 1.00 89.56 516 TYR A CA 1
ATOM 3966 C C . TYR A 1 516 ? -19.624 20.760 21.524 1.00 89.56 516 TYR A C 1
ATOM 3968 O O . TYR A 1 516 ? -19.793 21.982 21.585 1.00 89.56 516 TYR A O 1
ATOM 3976 N N . ASP A 1 517 ? -19.038 20.084 22.513 1.00 85.75 517 ASP A N 1
ATOM 3977 C CA . ASP A 1 517 ? -18.729 20.689 23.814 1.00 85.75 517 ASP A CA 1
ATOM 3978 C C . ASP A 1 517 ? -17.558 21.702 23.755 1.00 85.75 517 ASP A C 1
ATOM 3980 O O . ASP A 1 517 ? -17.363 22.490 24.678 1.00 85.75 517 ASP A O 1
ATOM 3984 N N . GLY A 1 518 ? -16.814 21.763 22.638 1.00 76.12 518 GLY A N 1
ATOM 3985 C CA . GLY A 1 518 ? -15.619 22.606 22.440 1.00 76.12 518 GLY A CA 1
ATOM 3986 C C . GLY A 1 518 ? -15.837 24.064 21.982 1.00 76.12 518 GLY A C 1
ATOM 3987 O O . GLY A 1 518 ? -14.881 24.732 21.586 1.00 76.12 518 GLY A O 1
ATOM 3988 N N . GLY A 1 519 ? -17.071 24.581 21.978 1.00 60.84 519 GLY A N 1
ATOM 3989 C CA . GLY A 1 519 ? -17.370 26.025 21.883 1.00 60.84 519 GLY A CA 1
ATOM 3990 C C . GLY A 1 519 ? -17.079 26.763 20.558 1.00 60.84 519 GLY A C 1
ATOM 3991 O O . GLY A 1 519 ? -17.399 27.946 20.456 1.00 60.84 519 GLY A O 1
ATOM 3992 N N . THR A 1 520 ? -16.519 26.117 19.529 1.00 60.72 520 THR A N 1
ATOM 3993 C CA . THR A 1 520 ? -16.168 26.779 18.246 1.00 60.72 520 THR A CA 1
ATOM 3994 C C . THR A 1 520 ? -16.645 26.062 16.981 1.00 60.72 520 THR A C 1
ATOM 3996 O O . THR A 1 520 ? -16.444 26.578 15.882 1.00 60.72 520 THR A O 1
ATOM 3999 N N . MET A 1 521 ? -17.315 24.915 17.098 1.00 69.81 521 MET A N 1
ATOM 4000 C CA . MET A 1 521 ? -17.770 24.163 15.926 1.00 69.81 521 MET A CA 1
ATOM 4001 C C . MET A 1 521 ? -19.084 24.695 15.355 1.00 69.81 521 MET A C 1
ATOM 4003 O O . MET A 1 521 ? -19.910 25.276 16.062 1.00 69.81 521 MET A O 1
ATOM 4007 N N . ALA A 1 522 ? -19.266 24.509 14.045 1.00 71.69 522 ALA A N 1
ATOM 4008 C CA . ALA A 1 522 ? -20.500 24.866 13.362 1.00 71.69 522 ALA A CA 1
ATOM 4009 C C . ALA A 1 522 ? -21.669 24.116 14.018 1.00 71.69 522 ALA A C 1
ATOM 4011 O O . ALA A 1 522 ? -21.733 22.895 13.959 1.00 71.69 522 ALA A O 1
ATOM 4012 N N . THR A 1 523 ? -22.583 24.836 14.664 1.00 81.75 523 THR A N 1
ATOM 4013 C CA . THR A 1 523 ? -23.798 24.247 15.234 1.00 81.75 523 THR A CA 1
ATOM 4014 C C . THR A 1 523 ? -24.894 24.156 14.176 1.00 81.75 523 THR A C 1
ATOM 4016 O O . THR A 1 523 ? -24.887 24.868 13.168 1.00 81.75 523 THR A O 1
ATOM 4019 N N . GLY A 1 524 ? -25.852 23.263 14.403 1.00 88.31 524 GLY A N 1
ATOM 4020 C CA . GLY A 1 524 ? -26.993 23.044 13.526 1.00 88.31 524 GLY A CA 1
ATOM 4021 C C . GLY A 1 524 ? -26.802 21.923 12.510 1.00 88.31 524 GLY A C 1
ATOM 4022 O O . GLY A 1 524 ? -25.698 21.417 12.287 1.00 88.31 524 GLY A O 1
ATOM 4023 N N . ASN A 1 525 ? -27.935 21.553 11.914 1.00 92.25 525 ASN A N 1
ATOM 4024 C CA . ASN A 1 525 ? -28.052 20.514 10.899 1.00 92.25 525 ASN A CA 1
ATOM 4025 C C . ASN A 1 525 ? -27.223 20.862 9.657 1.00 92.25 525 ASN A C 1
ATOM 4027 O O . ASN A 1 525 ? -27.072 22.037 9.312 1.00 92.25 525 ASN A O 1
ATOM 4031 N N . PHE A 1 526 ? -26.756 19.845 8.949 1.00 94.88 526 PHE A N 1
ATOM 4032 C CA . PHE A 1 526 ? -25.979 20.004 7.724 1.00 94.88 526 PHE A CA 1
ATOM 4033 C C . PHE A 1 526 ? -26.427 18.999 6.667 1.00 94.88 526 PHE A C 1
ATOM 4035 O O . PHE A 1 526 ? -27.170 18.063 6.946 1.00 94.88 526 PHE A O 1
ATOM 4042 N N . THR A 1 527 ? -26.000 19.220 5.428 1.00 96.19 527 THR A N 1
ATOM 4043 C CA . THR A 1 527 ? -26.292 18.319 4.314 1.00 96.19 527 THR A CA 1
ATOM 4044 C C . THR A 1 527 ? -25.008 17.644 3.868 1.00 96.19 527 THR A C 1
ATOM 4046 O O . THR A 1 527 ? -24.035 18.328 3.556 1.00 96.19 527 THR A O 1
ATOM 4049 N N . VAL A 1 528 ? -25.028 16.316 3.817 1.00 95.50 528 VAL A N 1
ATOM 4050 C CA . VAL A 1 528 ? -23.913 15.486 3.362 1.00 95.50 528 VAL A CA 1
ATOM 4051 C C . VAL A 1 528 ? -24.185 15.013 1.939 1.00 95.50 528 VAL A C 1
ATOM 4053 O O . VAL A 1 528 ? -25.237 14.410 1.708 1.00 95.50 528 VAL A O 1
ATOM 4056 N N . PRO A 1 529 ? -23.271 15.251 0.982 1.00 96.94 529 PRO A N 1
ATOM 4057 C CA . PRO A 1 529 ? -23.313 14.580 -0.307 1.00 96.94 529 PRO A CA 1
ATOM 4058 C C . PRO A 1 529 ? -22.813 13.140 -0.138 1.00 96.94 529 PRO A C 1
ATOM 4060 O O . PRO A 1 529 ? -21.621 12.903 0.056 1.00 96.94 529 PRO A O 1
ATOM 4063 N N . LEU A 1 530 ? -23.734 12.184 -0.196 1.00 97.50 530 LEU A N 1
ATOM 4064 C CA . LEU A 1 530 ? -23.439 10.760 -0.202 1.00 97.50 530 LEU A CA 1
ATOM 4065 C C . LEU A 1 530 ? -23.332 10.285 -1.651 1.00 97.50 530 LEU A C 1
ATOM 4067 O O . LEU A 1 530 ? -24.320 10.264 -2.383 1.00 97.50 530 LEU A O 1
ATOM 4071 N N . GLU A 1 531 ? -22.134 9.906 -2.070 1.00 98.06 531 GLU A N 1
ATOM 4072 C CA . GLU A 1 531 ? -21.879 9.355 -3.396 1.00 98.06 531 GLU A CA 1
ATOM 4073 C C . GLU A 1 531 ? -22.111 7.841 -3.379 1.00 98.06 531 GLU A C 1
ATOM 4075 O O . GLU A 1 531 ? -21.649 7.139 -2.475 1.00 98.06 531 GLU A O 1
ATOM 4080 N N . LEU A 1 532 ? -22.822 7.327 -4.383 1.00 97.56 532 LEU A N 1
ATOM 4081 C CA . LEU A 1 532 ? -23.118 5.906 -4.538 1.00 97.56 532 LEU A CA 1
ATOM 4082 C C . LEU A 1 532 ? -22.775 5.433 -5.946 1.00 97.56 532 LEU A C 1
ATOM 4084 O O . LEU A 1 532 ? -23.179 6.033 -6.943 1.00 97.56 532 LEU A O 1
ATOM 4088 N N . GLU A 1 533 ? -22.104 4.292 -6.024 1.00 97.62 533 GLU A N 1
ATOM 4089 C CA . GLU A 1 533 ? -21.867 3.551 -7.253 1.00 97.62 533 GLU A CA 1
ATOM 4090 C C . GLU A 1 533 ? -22.162 2.067 -7.019 1.00 97.62 533 GLU A C 1
ATOM 4092 O O . GLU A 1 533 ? -21.509 1.401 -6.218 1.00 97.62 533 GLU A O 1
ATOM 4097 N N . MET A 1 534 ? -23.170 1.543 -7.714 1.00 97.06 534 MET A N 1
ATOM 4098 C CA . MET A 1 534 ? -23.592 0.146 -7.623 1.00 97.06 534 MET A CA 1
ATOM 4099 C C . MET A 1 534 ? -23.511 -0.489 -9.006 1.00 97.06 534 MET A C 1
ATOM 4101 O O . MET A 1 534 ? -24.217 -0.076 -9.930 1.00 97.06 534 MET A O 1
ATOM 4105 N N . LYS A 1 535 ? -22.657 -1.501 -9.147 1.00 95.38 535 LYS A N 1
ATOM 4106 C CA . LYS A 1 535 ? -22.441 -2.240 -10.400 1.00 95.38 535 LYS A CA 1
ATOM 4107 C C . LYS A 1 535 ? -22.644 -3.726 -10.172 1.00 95.38 535 LYS A C 1
ATOM 4109 O O . LYS A 1 535 ? -22.472 -4.208 -9.056 1.00 95.38 535 LYS A O 1
ATOM 4114 N N . SER A 1 536 ? -22.989 -4.476 -11.213 1.00 93.31 536 SER A N 1
ATOM 4115 C CA . SER A 1 536 ? -22.967 -5.941 -11.116 1.00 93.31 536 SER A CA 1
ATOM 4116 C C . SER A 1 536 ? -21.573 -6.418 -10.701 1.00 93.31 536 SER A C 1
ATOM 4118 O O . SER A 1 536 ? -20.563 -5.933 -11.215 1.00 93.31 536 SER A O 1
ATOM 4120 N N . PHE A 1 537 ? -21.508 -7.335 -9.731 1.00 93.69 537 PHE A N 1
ATOM 4121 C CA . PHE A 1 537 ? -20.224 -7.832 -9.245 1.00 93.69 537 PHE A CA 1
ATOM 4122 C C . PHE A 1 537 ? -19.568 -8.712 -10.316 1.00 93.69 537 PHE A C 1
ATOM 4124 O O . PHE A 1 537 ? -20.110 -9.738 -10.737 1.00 93.69 537 PHE A O 1
ATOM 4131 N N . HIS A 1 538 ? -18.381 -8.312 -10.764 1.00 93.75 538 HIS A N 1
ATOM 4132 C CA . HIS A 1 538 ? -17.579 -9.061 -11.721 1.00 93.75 538 HIS A CA 1
ATOM 4133 C C . HIS A 1 538 ? -16.170 -9.203 -11.167 1.00 93.75 538 HIS A C 1
ATOM 4135 O O . HIS A 1 538 ? -15.404 -8.248 -11.158 1.00 93.75 538 HIS A O 1
ATOM 4141 N N . SER A 1 539 ? -15.787 -10.413 -10.758 1.00 96.38 539 SER A N 1
ATOM 4142 C CA . SER A 1 539 ? -14.448 -10.656 -10.205 1.00 96.38 539 SER A CA 1
ATOM 4143 C C . SER A 1 539 ? -13.306 -10.393 -11.200 1.00 96.38 539 SER A C 1
ATOM 4145 O O . SER A 1 539 ? -12.151 -10.352 -10.796 1.00 96.38 539 SER A O 1
ATOM 4147 N N . ALA A 1 540 ? -13.616 -10.187 -12.487 1.00 97.31 540 ALA A N 1
ATOM 4148 C CA . ALA A 1 540 ? -12.662 -9.746 -13.503 1.00 97.31 540 ALA A CA 1
ATOM 4149 C C . ALA A 1 540 ? -12.278 -8.253 -13.395 1.00 97.31 540 ALA A C 1
ATOM 4151 O O . ALA A 1 540 ? -11.183 -7.890 -13.816 1.00 97.31 540 ALA A O 1
ATOM 4152 N N . ASN A 1 541 ? -13.160 -7.402 -12.857 1.00 97.44 541 ASN A N 1
ATOM 4153 C CA . ASN A 1 541 ? -12.939 -5.968 -12.651 1.00 97.44 541 ASN A CA 1
ATOM 4154 C C . ASN A 1 541 ? -13.701 -5.514 -11.400 1.00 97.44 541 ASN A C 1
ATOM 4156 O O . ASN A 1 541 ? -14.913 -5.293 -11.449 1.00 97.44 541 ASN A O 1
ATOM 4160 N N . ILE A 1 542 ? -12.984 -5.396 -10.285 1.00 97.56 542 ILE A N 1
ATOM 4161 C CA . ILE A 1 542 ? -13.529 -4.924 -9.014 1.00 97.56 542 ILE A CA 1
ATOM 4162 C C . ILE A 1 542 ? -13.017 -3.504 -8.788 1.00 97.56 542 ILE A C 1
ATOM 4164 O O . ILE A 1 542 ? -11.812 -3.272 -8.762 1.00 97.56 542 ILE A O 1
ATOM 4168 N N . GLU A 1 543 ? -13.929 -2.556 -8.615 1.00 97.75 543 GLU A N 1
ATOM 4169 C CA . GLU A 1 543 ? -13.627 -1.141 -8.385 1.00 97.75 543 GLU A CA 1
ATOM 4170 C C . GLU A 1 543 ? -14.179 -0.729 -7.026 1.00 97.75 543 GLU A C 1
ATOM 4172 O O . GLU A 1 543 ? -15.248 -1.199 -6.629 1.00 97.75 543 GLU A O 1
ATOM 4177 N N . GLY A 1 544 ? -13.466 0.146 -6.324 1.00 97.75 544 GLY A N 1
ATOM 4178 C CA . GLY A 1 544 ? -13.825 0.577 -4.984 1.00 97.75 544 GLY A CA 1
ATOM 4179 C C . GLY A 1 544 ? -13.280 1.944 -4.600 1.00 97.75 544 GLY A C 1
ATOM 4180 O O . GLY A 1 544 ? -12.656 2.662 -5.384 1.00 97.75 544 GLY A O 1
ATOM 4181 N N . ARG A 1 545 ? -13.555 2.289 -3.348 1.00 97.81 545 ARG A N 1
ATOM 4182 C CA . ARG A 1 545 ? -13.097 3.474 -2.630 1.00 97.81 545 ARG A CA 1
ATOM 4183 C C . ARG A 1 545 ? -12.491 3.065 -1.296 1.00 97.81 545 ARG A C 1
ATOM 4185 O O . ARG A 1 545 ? -12.984 2.131 -0.660 1.00 97.81 545 ARG A O 1
ATOM 4192 N N . ILE A 1 546 ? -11.464 3.797 -0.888 1.00 97.56 546 ILE A N 1
ATOM 4193 C CA . ILE A 1 546 ? -10.860 3.713 0.442 1.00 97.56 546 ILE A CA 1
ATOM 4194 C C . ILE A 1 546 ? -10.863 5.083 1.122 1.00 97.56 546 ILE A C 1
ATOM 4196 O O . ILE A 1 546 ? -10.798 6.121 0.456 1.00 97.56 546 ILE A O 1
ATOM 4200 N N . SER A 1 547 ? -10.906 5.061 2.448 1.00 96.69 547 SER A N 1
ATOM 4201 C CA . SER A 1 547 ? -10.817 6.198 3.367 1.00 96.69 547 SER A CA 1
ATOM 4202 C C . SER A 1 547 ? -9.818 5.874 4.480 1.00 96.69 547 SER A C 1
ATOM 4204 O O . SER A 1 547 ? -9.564 4.698 4.753 1.00 96.69 547 SER A O 1
ATOM 4206 N N . ILE A 1 548 ? -9.241 6.912 5.087 1.00 95.12 548 ILE A N 1
ATOM 4207 C CA . ILE A 1 548 ? -8.387 6.826 6.280 1.00 95.12 548 ILE A CA 1
ATOM 4208 C C . ILE A 1 548 ? -8.680 8.012 7.199 1.00 95.12 548 ILE A C 1
ATOM 4210 O O . ILE A 1 548 ? -9.183 9.036 6.733 1.00 95.12 548 ILE A O 1
ATOM 4214 N N . ALA A 1 549 ? -8.346 7.891 8.484 1.00 92.56 549 ALA A N 1
ATOM 4215 C CA . ALA A 1 549 ? -8.787 8.849 9.494 1.00 92.56 549 ALA A CA 1
ATOM 4216 C C . ALA A 1 549 ? -8.161 10.236 9.365 1.00 92.56 549 ALA A C 1
ATOM 4218 O O . ALA A 1 549 ? -8.760 11.255 9.687 1.00 92.56 549 ALA A O 1
ATOM 4219 N N . GLU A 1 550 ? -6.964 10.298 8.814 1.00 90.06 550 GLU A N 1
ATOM 4220 C CA . GLU A 1 550 ? -6.182 11.517 8.736 1.00 90.06 550 GLU A CA 1
ATOM 4221 C C . GLU A 1 550 ? -6.550 12.365 7.509 1.00 90.06 550 GLU A C 1
ATOM 4223 O O . GLU A 1 550 ? -6.010 13.461 7.327 1.00 90.06 550 GLU A O 1
ATOM 4228 N N . ARG A 1 551 ? -7.435 11.873 6.624 1.00 92.81 551 ARG A N 1
ATOM 4229 C CA . ARG A 1 551 ? -7.655 12.468 5.299 1.00 92.81 551 ARG A CA 1
ATOM 4230 C C . ARG A 1 551 ? -9.126 12.774 5.024 1.00 92.81 551 ARG A C 1
ATOM 4232 O O . ARG A 1 551 ? -9.947 11.866 5.039 1.00 92.81 551 ARG A O 1
ATOM 4239 N N . PRO A 1 552 ? -9.464 14.012 4.614 1.00 94.62 552 PRO A N 1
ATOM 4240 C CA . PRO A 1 552 ? -10.835 14.420 4.300 1.00 94.62 552 PRO A CA 1
ATOM 4241 C C . PRO A 1 552 ? -11.301 13.963 2.908 1.00 94.62 552 PRO A C 1
ATOM 4243 O O . PRO A 1 552 ? -12.238 14.522 2.343 1.00 94.62 552 PRO A O 1
ATOM 4246 N N . VAL A 1 553 ? -10.622 13.004 2.288 1.00 95.19 553 VAL A N 1
ATOM 4247 C CA . VAL A 1 553 ? -10.898 12.565 0.917 1.00 95.19 553 VAL A CA 1
ATOM 4248 C C . VAL A 1 553 ? -10.984 11.053 0.869 1.00 95.19 553 VAL A C 1
ATOM 4250 O O . VAL A 1 553 ? -10.461 10.370 1.740 1.00 95.19 553 VAL A O 1
ATOM 4253 N N . THR A 1 554 ? -11.625 10.535 -0.170 1.00 96.25 554 THR A N 1
ATOM 4254 C CA . THR A 1 554 ? -11.615 9.102 -0.474 1.00 96.25 554 THR A CA 1
ATOM 4255 C C . THR A 1 554 ? -10.892 8.858 -1.788 1.00 96.25 554 THR A C 1
ATOM 4257 O O . THR A 1 554 ? -11.039 9.626 -2.744 1.00 96.25 554 THR A O 1
ATOM 4260 N N . MET A 1 555 ? -10.121 7.777 -1.856 1.00 97.25 555 MET A N 1
ATOM 4261 C CA . MET A 1 555 ? -9.314 7.456 -3.033 1.00 97.25 555 MET A CA 1
ATOM 4262 C C . MET A 1 555 ? -9.922 6.290 -3.814 1.00 97.25 555 MET A C 1
ATOM 4264 O O . MET A 1 555 ? -10.407 5.337 -3.197 1.00 97.25 555 MET A O 1
ATOM 4268 N N . PRO A 1 556 ? -9.949 6.350 -5.158 1.00 98.00 556 PRO A N 1
ATOM 4269 C CA . PRO A 1 556 ? -10.345 5.209 -5.965 1.00 98.00 556 PRO A CA 1
ATOM 4270 C C . PRO A 1 556 ? -9.273 4.119 -5.910 1.00 98.00 556 PRO A C 1
ATOM 4272 O O . PRO A 1 556 ? -8.074 4.397 -5.901 1.00 98.00 556 PRO A O 1
ATOM 4275 N N . VAL A 1 557 ? -9.726 2.871 -5.911 1.00 98.38 557 VAL A N 1
ATOM 4276 C CA . VAL A 1 557 ? -8.883 1.677 -6.007 1.00 98.38 557 VAL A CA 1
ATOM 4277 C C . VAL A 1 557 ? -9.552 0.659 -6.918 1.00 98.38 557 VAL A C 1
ATOM 4279 O O . VAL A 1 557 ? -10.778 0.640 -7.057 1.00 98.38 557 VAL A O 1
ATOM 4282 N N . SER A 1 558 ? -8.767 -0.202 -7.557 1.00 98.50 558 SER A N 1
ATOM 4283 C CA . SER A 1 558 ? -9.323 -1.288 -8.362 1.00 98.50 558 SER A CA 1
ATOM 4284 C C . SER A 1 558 ? -8.416 -2.510 -8.427 1.00 98.50 558 SER A C 1
ATOM 4286 O O . SER A 1 558 ? -7.207 -2.414 -8.236 1.00 98.50 558 SER A O 1
ATOM 4288 N N . MET A 1 559 ? -9.023 -3.664 -8.700 1.00 98.44 559 MET A N 1
ATOM 4289 C CA . MET A 1 559 ? -8.360 -4.942 -8.927 1.00 98.44 559 MET A CA 1
ATOM 4290 C C . MET A 1 559 ? -8.911 -5.563 -10.213 1.00 98.44 559 MET A C 1
ATOM 4292 O O . MET A 1 559 ? -10.112 -5.832 -10.316 1.00 98.44 559 MET A O 1
ATOM 4296 N N . ARG A 1 560 ? -8.039 -5.790 -11.200 1.00 98.44 560 ARG A N 1
ATOM 4297 C CA . ARG A 1 560 ? -8.424 -6.225 -12.553 1.00 98.44 560 ARG A CA 1
ATOM 4298 C C . ARG A 1 560 ? -7.673 -7.472 -12.978 1.00 98.44 560 ARG A C 1
ATOM 4300 O O . ARG A 1 560 ? -6.470 -7.571 -12.763 1.00 98.44 560 ARG A O 1
ATOM 4307 N N . VAL A 1 561 ? -8.358 -8.416 -13.617 1.00 98.38 561 VAL A N 1
ATOM 4308 C CA . VAL A 1 561 ? -7.713 -9.604 -14.194 1.00 98.38 561 VAL A CA 1
ATOM 4309 C C . VAL A 1 561 ? -6.819 -9.190 -15.365 1.00 98.38 561 VAL A C 1
ATOM 4311 O O . VAL A 1 561 ? -7.267 -8.545 -16.309 1.00 98.38 561 VAL A O 1
ATOM 4314 N N . ALA A 1 562 ? -5.551 -9.593 -15.325 1.00 97.69 562 ALA A N 1
ATOM 4315 C CA . ALA A 1 562 ? -4.587 -9.355 -16.392 1.00 97.69 562 ALA A CA 1
ATOM 4316 C C . ALA A 1 562 ? -4.615 -10.506 -17.415 1.00 97.69 562 ALA A C 1
ATOM 4318 O O . ALA A 1 562 ? -3.778 -11.416 -17.405 1.00 97.69 562 ALA A O 1
ATOM 4319 N N . ASP A 1 563 ? -5.615 -10.462 -18.296 1.00 96.94 563 ASP A N 1
ATOM 4320 C CA . ASP A 1 563 ? -5.730 -11.331 -19.471 1.00 96.94 563 ASP A CA 1
ATOM 4321 C C . ASP A 1 563 ? -5.087 -10.664 -20.697 1.00 96.94 563 ASP A C 1
ATOM 4323 O O . ASP A 1 563 ? -5.138 -9.441 -20.839 1.00 96.94 563 ASP A O 1
ATOM 4327 N N . TYR A 1 564 ? -4.473 -11.446 -21.588 1.00 96.62 564 TYR A N 1
ATOM 4328 C CA . TYR A 1 564 ? -3.764 -10.922 -22.761 1.00 96.62 564 TYR A CA 1
ATOM 4329 C C . TYR A 1 564 ? -4.194 -11.641 -24.037 1.00 96.62 564 TYR A C 1
ATOM 4331 O O . TYR A 1 564 ? -4.167 -12.868 -24.124 1.00 96.62 564 TYR A O 1
ATOM 4339 N N . ILE A 1 565 ? -4.520 -10.861 -25.066 1.00 96.12 565 ILE A N 1
ATOM 4340 C CA . ILE A 1 565 ? -4.922 -11.350 -26.390 1.00 96.12 565 ILE A CA 1
ATOM 4341 C C . ILE A 1 565 ? -3.948 -10.860 -27.456 1.00 96.12 565 ILE A C 1
ATOM 4343 O O . ILE A 1 565 ? -3.325 -9.810 -27.312 1.00 96.12 565 ILE A O 1
ATOM 4347 N N . GLN A 1 566 ? -3.808 -11.611 -28.548 1.00 96.06 566 GLN A N 1
ATOM 4348 C CA . GLN A 1 566 ? -3.052 -11.139 -29.708 1.00 96.06 566 GLN A CA 1
ATOM 4349 C C . GLN A 1 566 ? -3.886 -10.123 -30.493 1.00 96.06 566 GLN A C 1
ATOM 4351 O O . GLN A 1 566 ? -5.027 -10.405 -30.865 1.00 96.06 566 GLN A O 1
ATOM 4356 N N . ASN A 1 567 ? -3.318 -8.948 -30.753 1.00 93.38 567 ASN A N 1
ATOM 4357 C CA . ASN A 1 567 ? -3.894 -7.972 -31.672 1.00 93.38 567 ASN A CA 1
ATOM 4358 C C . ASN A 1 567 ? -3.660 -8.388 -33.144 1.00 93.38 567 ASN A C 1
ATOM 4360 O O . ASN A 1 567 ? -3.099 -9.447 -33.433 1.00 93.38 567 ASN A O 1
ATOM 4364 N N . GLN A 1 568 ? -4.088 -7.549 -34.093 1.00 93.62 568 GLN A N 1
ATOM 4365 C CA . GLN A 1 568 ? -3.943 -7.821 -35.532 1.00 93.62 568 GLN A CA 1
ATOM 4366 C C . GLN A 1 568 ? -2.478 -7.926 -35.992 1.00 93.62 568 GLN A C 1
ATOM 4368 O O . GLN A 1 568 ? -2.200 -8.614 -36.972 1.00 93.62 568 GLN A O 1
ATOM 4373 N N . ASP A 1 569 ? -1.553 -7.306 -35.256 1.00 93.31 569 ASP A N 1
ATOM 4374 C CA . ASP A 1 569 ? -0.111 -7.338 -35.514 1.00 93.31 569 ASP A CA 1
ATOM 4375 C C . ASP A 1 569 ? 0.590 -8.521 -34.816 1.00 93.31 569 ASP A C 1
ATOM 4377 O O . ASP A 1 569 ? 1.814 -8.646 -34.861 1.00 93.31 569 ASP A O 1
ATOM 4381 N N . GLY A 1 570 ? -0.171 -9.403 -34.153 1.00 92.31 570 GLY A N 1
ATOM 4382 C CA . GLY A 1 570 ? 0.348 -10.549 -33.402 1.00 92.31 570 GLY A CA 1
ATOM 4383 C C . GLY A 1 570 ? 0.967 -10.184 -32.048 1.00 92.31 570 GLY A C 1
ATOM 4384 O O . GLY A 1 570 ? 1.527 -11.050 -31.373 1.00 92.31 570 GLY A O 1
ATOM 4385 N N . GLN A 1 571 ? 0.870 -8.922 -31.622 1.00 89.19 571 GLN A N 1
ATOM 4386 C CA . GLN A 1 571 ? 1.361 -8.467 -30.325 1.00 89.19 571 GLN A CA 1
ATOM 4387 C C . GLN A 1 571 ? 0.350 -8.804 -29.228 1.00 89.19 571 GLN A C 1
ATOM 4389 O O . GLN A 1 571 ? -0.850 -8.582 -29.377 1.00 89.19 571 GLN A O 1
ATOM 4394 N N . LEU A 1 572 ? 0.840 -9.322 -28.103 1.00 91.81 572 LEU A N 1
ATOM 4395 C CA . LEU A 1 572 ? 0.025 -9.538 -26.909 1.00 91.81 572 LEU A CA 1
ATOM 4396 C C . LEU A 1 572 ? -0.281 -8.199 -26.224 1.00 91.81 572 LEU A C 1
ATOM 4398 O O . LEU A 1 572 ? 0.645 -7.564 -25.707 1.00 91.81 572 LEU A O 1
ATOM 4402 N N . VAL A 1 573 ? -1.560 -7.832 -26.191 1.00 93.88 573 VAL A N 1
ATOM 4403 C CA . VAL A 1 573 ? -2.120 -6.631 -25.551 1.00 93.88 573 VAL A CA 1
ATOM 4404 C C . VAL A 1 573 ? -3.081 -7.030 -24.430 1.00 93.88 573 VAL A C 1
ATOM 4406 O O . VAL A 1 573 ? -3.689 -8.101 -24.500 1.00 93.88 573 VAL A O 1
ATOM 4409 N N . LYS A 1 574 ? -3.215 -6.193 -23.391 1.00 95.75 574 LYS A N 1
ATOM 4410 C CA . LYS A 1 574 ? -4.136 -6.452 -22.270 1.00 95.75 574 LYS A CA 1
ATOM 4411 C C . LYS A 1 574 ? -5.581 -6.477 -22.791 1.00 95.75 574 LYS A C 1
ATOM 4413 O O . LYS A 1 574 ? -5.989 -5.617 -23.574 1.00 95.75 574 LYS A O 1
ATOM 4418 N N . ASN A 1 575 ? -6.345 -7.491 -22.405 1.00 96.88 575 ASN A N 1
ATOM 4419 C CA . ASN A 1 575 ? -7.757 -7.621 -22.729 1.00 96.88 575 ASN A CA 1
ATOM 4420 C C . ASN A 1 575 ? -8.590 -6.910 -21.660 1.00 96.88 575 ASN A C 1
ATOM 4422 O O . ASN A 1 575 ? -8.644 -7.353 -20.521 1.00 96.88 575 ASN A O 1
ATOM 4426 N N . GLU A 1 576 ? -9.250 -5.817 -22.036 1.00 95.94 576 GLU A N 1
ATOM 4427 C CA . GLU A 1 576 ? -10.055 -4.994 -21.120 1.00 95.94 576 GLU A CA 1
ATOM 4428 C C . GLU A 1 576 ? -11.568 -5.225 -21.278 1.00 95.94 576 GLU A C 1
ATOM 4430 O O . GLU A 1 576 ? -12.381 -4.461 -20.764 1.00 95.94 576 GLU A O 1
ATOM 4435 N N . ASN A 1 577 ? -11.980 -6.278 -21.997 1.00 96.38 577 ASN A N 1
ATOM 4436 C CA . ASN A 1 577 ? -13.392 -6.614 -22.199 1.00 96.38 577 ASN A CA 1
ATOM 4437 C C . ASN A 1 577 ? -13.986 -7.351 -20.982 1.00 96.38 577 ASN A C 1
ATOM 4439 O O . ASN A 1 577 ? -14.384 -8.518 -21.069 1.00 96.38 577 ASN A O 1
ATOM 4443 N N . TYR A 1 578 ? -13.990 -6.692 -19.823 1.00 95.38 578 TYR A N 1
ATOM 4444 C CA . TYR A 1 578 ? -14.414 -7.283 -18.549 1.00 95.38 578 TYR A CA 1
ATOM 4445 C C . TYR A 1 578 ? -15.927 -7.542 -18.480 1.00 95.38 578 TYR A C 1
ATOM 4447 O O . TYR A 1 578 ? -16.369 -8.556 -17.934 1.00 95.38 578 TYR A O 1
ATOM 4455 N N . ASP A 1 579 ? -16.735 -6.652 -19.057 1.00 91.12 579 ASP A N 1
ATOM 4456 C CA . ASP A 1 579 ? -18.198 -6.767 -19.089 1.00 91.12 579 ASP A CA 1
ATOM 4457 C C . ASP A 1 579 ? -18.694 -7.688 -20.222 1.00 91.12 579 ASP A C 1
ATOM 4459 O O . ASP A 1 579 ? -19.721 -8.364 -20.078 1.00 91.12 579 ASP A O 1
ATOM 4463 N N . GLY A 1 580 ? -17.914 -7.825 -21.297 1.00 92.44 580 GLY A N 1
ATOM 4464 C CA . GLY A 1 580 ? -18.287 -8.555 -22.505 1.00 92.44 580 GLY A CA 1
ATOM 4465 C C . GLY A 1 580 ? -19.073 -7.707 -23.508 1.00 92.44 580 GLY A C 1
ATOM 4466 O O . GLY A 1 580 ? -19.685 -8.274 -24.415 1.00 92.44 580 GLY A O 1
ATOM 4467 N N . LEU A 1 581 ? -19.097 -6.378 -23.348 1.00 90.75 581 LEU A N 1
ATOM 4468 C CA . LEU A 1 581 ? -19.792 -5.465 -24.256 1.00 90.75 581 LEU A CA 1
ATOM 4469 C C . LEU A 1 581 ? -19.035 -5.280 -25.578 1.00 90.75 581 LEU A C 1
ATOM 4471 O O . LEU A 1 581 ? -19.664 -5.086 -26.622 1.00 90.75 581 LEU A O 1
ATOM 4475 N N . ASP A 1 582 ? -17.702 -5.389 -25.574 1.00 94.50 582 ASP A N 1
ATOM 4476 C CA . ASP A 1 582 ? -16.912 -5.382 -26.805 1.00 94.50 582 ASP A CA 1
ATOM 4477 C C . ASP A 1 582 ? -16.979 -6.756 -27.482 1.00 94.50 582 ASP A C 1
ATOM 4479 O O . ASP A 1 582 ? -16.182 -7.656 -27.228 1.00 94.50 582 ASP A O 1
ATOM 4483 N N . THR A 1 583 ? -17.935 -6.916 -28.396 1.00 95.44 583 THR A N 1
ATOM 4484 C CA . THR A 1 583 ? -18.115 -8.163 -29.164 1.00 95.44 583 THR A CA 1
ATOM 4485 C C . THR A 1 583 ? -16.935 -8.523 -30.080 1.00 95.44 583 THR A C 1
ATOM 4487 O O . THR A 1 583 ? -16.925 -9.618 -30.646 1.00 95.44 583 THR A O 1
ATOM 4490 N N . THR A 1 584 ? -15.944 -7.637 -30.249 1.00 95.19 584 THR A N 1
ATOM 4491 C CA . THR A 1 584 ? -14.744 -7.902 -31.059 1.00 95.19 584 THR A CA 1
ATOM 4492 C C . THR A 1 584 ? -13.626 -8.590 -30.275 1.00 95.19 584 THR A C 1
ATOM 4494 O O . THR A 1 584 ? -12.700 -9.129 -30.884 1.00 95.19 584 THR A O 1
ATOM 4497 N N . LYS A 1 585 ? -13.724 -8.622 -28.941 1.00 96.06 585 LYS A N 1
ATOM 4498 C CA . LYS A 1 585 ? -12.757 -9.256 -28.041 1.00 96.06 585 LYS A CA 1
ATOM 4499 C C . LYS A 1 585 ? -13.432 -10.375 -27.243 1.00 96.06 585 LYS A C 1
ATOM 4501 O O . LYS A 1 585 ? -14.615 -10.272 -26.925 1.00 96.06 585 LYS A O 1
ATOM 4506 N N . PRO A 1 586 ? -12.721 -11.453 -26.876 1.00 96.56 586 PRO A N 1
ATOM 4507 C CA . PRO A 1 586 ? -13.264 -12.413 -25.923 1.00 96.56 586 PRO A CA 1
ATOM 4508 C C . PRO A 1 586 ? -13.508 -11.723 -24.574 1.00 96.56 586 PRO A C 1
ATOM 4510 O O . PRO A 1 586 ? -12.721 -10.871 -24.161 1.00 96.56 586 PRO A O 1
ATOM 4513 N N . LYS A 1 587 ? -14.594 -12.086 -23.887 1.00 97.19 587 LYS A N 1
ATOM 4514 C CA . LYS A 1 587 ? -14.855 -11.606 -22.526 1.00 97.19 587 LYS A CA 1
ATOM 4515 C C . LYS A 1 587 ? -13.755 -12.105 -21.585 1.00 97.19 587 LYS A C 1
ATOM 4517 O O . LYS A 1 587 ? -13.419 -13.289 -21.624 1.00 97.19 587 LYS A O 1
ATOM 4522 N N . VAL A 1 588 ? -13.237 -11.226 -20.729 1.00 97.44 588 VAL A N 1
ATOM 4523 C CA . VAL A 1 588 ? -12.285 -11.612 -19.680 1.00 97.44 588 VAL A CA 1
ATOM 4524 C C . VAL A 1 588 ? -13.002 -12.501 -18.667 1.00 97.44 588 VAL A C 1
ATOM 4526 O O . VAL A 1 588 ? -14.064 -12.152 -18.146 1.00 97.44 588 VAL A O 1
ATOM 4529 N N . ASN A 1 589 ? -12.434 -13.673 -18.390 1.00 96.75 589 ASN A N 1
ATOM 4530 C CA . ASN A 1 589 ? -12.996 -14.572 -17.390 1.00 96.75 589 ASN A CA 1
ATOM 4531 C C . ASN A 1 589 ? -12.815 -13.989 -15.983 1.00 96.75 589 ASN A C 1
ATOM 4533 O O . ASN A 1 589 ? -11.769 -13.428 -15.661 1.00 96.75 589 ASN A O 1
ATOM 4537 N N . GLY A 1 590 ? -13.831 -14.159 -15.136 1.00 96.38 590 GLY A N 1
ATOM 4538 C CA . GLY A 1 590 ? -13.719 -13.847 -13.714 1.00 96.38 590 GLY A CA 1
ATOM 4539 C C . GLY A 1 590 ? -12.719 -14.756 -13.001 1.00 96.38 590 GLY A C 1
ATOM 4540 O O . GLY A 1 590 ? -12.341 -15.816 -13.506 1.00 96.38 590 GLY A O 1
ATOM 4541 N N . LEU A 1 591 ? -12.328 -14.341 -11.799 1.00 97.12 591 LEU A N 1
ATOM 4542 C CA . LEU A 1 591 ? -11.480 -15.133 -10.920 1.00 97.12 591 LEU A CA 1
ATOM 4543 C C . LEU A 1 591 ? -12.130 -16.471 -10.568 1.00 97.12 591 LEU A C 1
ATOM 4545 O O . LEU A 1 591 ? -13.303 -16.528 -10.197 1.00 97.12 591 LEU A O 1
ATOM 4549 N N . ASN A 1 592 ? -11.335 -17.532 -10.648 1.00 97.62 592 ASN A N 1
ATOM 4550 C CA . ASN A 1 592 ? -11.667 -18.859 -10.163 1.00 97.62 592 ASN A CA 1
ATOM 4551 C C . ASN A 1 592 ? -10.918 -19.113 -8.848 1.00 97.62 592 ASN A C 1
ATOM 4553 O O . ASN A 1 592 ? -9.691 -19.229 -8.857 1.00 97.62 592 ASN A O 1
ATOM 4557 N N . ALA A 1 593 ? -11.667 -19.209 -7.749 1.00 96.75 593 ALA A N 1
ATOM 4558 C CA . ALA A 1 593 ? -11.132 -19.468 -6.418 1.00 96.75 593 ALA A CA 1
ATOM 4559 C C . ALA A 1 593 ? -10.529 -20.872 -6.260 1.00 96.75 593 ALA A C 1
ATOM 4561 O O . ALA A 1 593 ? -9.736 -21.073 -5.359 1.00 96.75 593 ALA A O 1
ATOM 4562 N N . ASP A 1 594 ? -10.813 -21.837 -7.140 1.00 96.69 594 ASP A N 1
ATOM 4563 C CA . ASP A 1 594 ? -10.180 -23.167 -7.099 1.00 96.69 594 ASP A CA 1
ATOM 4564 C C . ASP A 1 594 ? -8.740 -23.156 -7.643 1.00 96.69 594 ASP A C 1
ATOM 4566 O O . ASP A 1 594 ? -8.052 -24.181 -7.637 1.00 96.69 594 ASP A O 1
ATOM 4570 N N . LYS A 1 595 ? -8.278 -22.016 -8.169 1.00 96.25 595 LYS A N 1
ATOM 4571 C CA . LYS A 1 595 ? -6.950 -21.863 -8.764 1.00 96.25 595 LYS A CA 1
ATOM 4572 C C . LYS A 1 595 ? -6.128 -20.824 -8.002 1.00 96.25 595 LYS A C 1
ATOM 4574 O O . LYS A 1 595 ? -6.675 -19.808 -7.595 1.00 96.25 595 LYS A O 1
ATOM 4579 N N . PRO A 1 596 ? -4.805 -21.017 -7.890 1.00 96.75 596 PRO A N 1
ATOM 4580 C CA . PRO A 1 596 ? -3.874 -19.967 -7.497 1.00 96.75 596 PRO A CA 1
ATOM 4581 C C . PRO A 1 596 ? -4.084 -18.644 -8.239 1.00 96.75 596 PRO A C 1
ATOM 4583 O O . PRO A 1 596 ? -4.283 -18.645 -9.456 1.00 96.75 596 PRO A O 1
ATOM 4586 N N . VAL A 1 597 ? -3.946 -17.529 -7.523 1.00 98.00 597 VAL A N 1
ATOM 4587 C CA . VAL A 1 597 ? -3.929 -16.175 -8.083 1.00 98.00 597 VAL A CA 1
ATOM 4588 C C . VAL A 1 597 ? -2.631 -15.454 -7.728 1.00 98.00 597 VAL A C 1
ATOM 4590 O O . VAL A 1 597 ? -2.142 -15.540 -6.601 1.00 98.00 597 VAL A O 1
ATOM 4593 N N . TRP A 1 598 ? -2.078 -14.744 -8.708 1.00 98.50 598 TRP A N 1
ATOM 4594 C CA . TRP A 1 598 ? -1.007 -13.771 -8.525 1.00 98.50 598 TRP A CA 1
ATOM 4595 C C . TRP A 1 598 ? -1.587 -12.363 -8.480 1.00 98.50 598 TRP A C 1
ATOM 4597 O O . TRP A 1 598 ? -2.304 -11.972 -9.395 1.00 98.50 598 TRP A O 1
ATOM 4607 N N . VAL A 1 599 ? -1.256 -11.600 -7.446 1.00 98.69 599 VAL A N 1
ATOM 4608 C CA . VAL A 1 599 ? -1.626 -10.193 -7.289 1.00 98.69 599 VAL A CA 1
ATOM 4609 C C . VAL A 1 599 ? -0.391 -9.341 -7.551 1.00 98.69 599 VAL A C 1
ATOM 4611 O O . VAL A 1 599 ? 0.637 -9.513 -6.904 1.00 98.69 599 VAL A O 1
ATOM 4614 N N . VAL A 1 600 ? -0.477 -8.430 -8.511 1.00 98.56 600 VAL A N 1
ATOM 4615 C CA . VAL A 1 600 ? 0.607 -7.525 -8.897 1.00 98.56 600 VAL A CA 1
ATOM 4616 C C . VAL A 1 600 ? 0.261 -6.116 -8.427 1.00 98.56 600 VAL A C 1
ATOM 4618 O O . VAL A 1 600 ? -0.776 -5.577 -8.814 1.00 98.56 600 VAL A O 1
ATOM 4621 N N . VAL A 1 601 ? 1.121 -5.519 -7.601 1.00 98.69 601 VAL A N 1
ATOM 4622 C CA . VAL A 1 601 ? 0.871 -4.216 -6.966 1.00 98.69 601 VAL A CA 1
ATOM 4623 C C . VAL A 1 601 ? 1.993 -3.235 -7.300 1.00 98.69 601 VAL A C 1
ATOM 4625 O O . VAL A 1 601 ? 3.163 -3.495 -7.011 1.00 98.69 601 VAL A O 1
ATOM 4628 N N . HIS A 1 602 ? 1.635 -2.108 -7.921 1.00 98.19 602 HIS A N 1
ATOM 4629 C CA . HIS A 1 602 ? 2.582 -1.040 -8.256 1.00 98.19 602 HIS A CA 1
ATOM 4630 C C . HIS A 1 602 ? 2.928 -0.174 -7.037 1.00 98.19 602 HIS A C 1
ATOM 4632 O O . HIS A 1 602 ? 2.252 -0.233 -6.007 1.00 98.19 602 HIS A O 1
ATOM 4638 N N . GLY A 1 603 ? 3.977 0.639 -7.167 1.00 95.81 603 GLY A N 1
ATOM 4639 C CA . GLY A 1 603 ? 4.463 1.529 -6.116 1.00 95.81 603 GLY A CA 1
ATOM 4640 C C . GLY A 1 603 ? 4.037 2.992 -6.251 1.00 95.81 603 GLY A C 1
ATOM 4641 O O . GLY A 1 603 ? 3.097 3.335 -6.970 1.00 95.81 603 GLY A O 1
ATOM 4642 N N . ARG A 1 604 ? 4.779 3.849 -5.542 1.00 93.50 604 ARG A N 1
ATOM 4643 C CA . ARG A 1 604 ? 4.640 5.312 -5.505 1.00 93.50 604 ARG A CA 1
ATOM 4644 C C . ARG A 1 604 ? 4.732 5.937 -6.896 1.00 93.50 604 ARG A C 1
ATOM 4646 O O . ARG A 1 604 ? 5.687 5.668 -7.623 1.00 93.50 604 ARG A O 1
ATOM 4653 N N . GLY A 1 605 ? 3.790 6.824 -7.219 1.00 92.06 605 GLY A N 1
ATOM 4654 C CA . GLY A 1 605 ? 3.765 7.560 -8.489 1.00 92.06 605 GLY A CA 1
ATOM 4655 C C . GLY A 1 605 ? 3.689 6.671 -9.737 1.00 92.06 605 GLY A C 1
ATOM 4656 O O . GLY A 1 605 ? 4.010 7.133 -10.831 1.00 92.06 605 GLY A O 1
ATOM 4657 N N . ASP A 1 606 ? 3.305 5.406 -9.566 1.00 94.44 606 ASP A N 1
ATOM 4658 C CA . ASP A 1 606 ? 3.161 4.412 -10.623 1.00 94.44 606 ASP A CA 1
ATOM 4659 C C . ASP A 1 606 ? 1.690 3.980 -10.742 1.00 94.44 606 ASP A C 1
ATOM 4661 O O . ASP A 1 606 ? 0.827 4.460 -10.006 1.00 94.44 606 ASP A O 1
ATOM 4665 N N . ARG A 1 607 ? 1.401 3.086 -11.687 1.00 96.62 607 ARG A N 1
ATOM 4666 C CA . ARG A 1 607 ? 0.062 2.564 -11.979 1.00 96.62 607 ARG A CA 1
ATOM 4667 C C . ARG A 1 607 ? 0.131 1.167 -12.578 1.00 96.62 607 ARG A C 1
ATOM 4669 O O . ARG A 1 607 ? 1.160 0.768 -13.122 1.00 96.62 607 ARG A O 1
ATOM 4676 N N . GLU A 1 608 ? -0.982 0.437 -12.584 1.00 96.31 608 GLU A N 1
ATOM 4677 C CA . GLU A 1 608 ? -1.010 -0.927 -13.142 1.00 96.31 608 GLU A CA 1
ATOM 4678 C C . GLU A 1 608 ? -0.663 -0.997 -14.641 1.00 96.31 608 GLU A C 1
ATOM 4680 O O . GLU A 1 608 ? -0.152 -2.008 -15.123 1.00 96.31 608 GLU A O 1
ATOM 4685 N N . GLY A 1 609 ? -0.962 0.074 -15.384 1.00 94.94 609 GLY A N 1
ATOM 4686 C CA . GLY A 1 609 ? -0.753 0.173 -16.829 1.00 94.94 609 GLY A CA 1
ATOM 4687 C C . GLY A 1 609 ? 0.623 0.702 -17.234 1.00 94.94 609 GLY A C 1
ATOM 4688 O O . GLY A 1 609 ? 0.834 0.983 -18.413 1.00 94.94 609 GLY A O 1
ATOM 4689 N N . SER A 1 610 ? 1.552 0.908 -16.294 1.00 94.44 610 SER A N 1
ATOM 4690 C CA . SER A 1 610 ? 2.921 1.281 -16.655 1.00 94.44 610 SER A CA 1
ATOM 4691 C C . SER A 1 610 ? 3.636 0.123 -17.350 1.00 94.44 610 SER A C 1
ATOM 4693 O O . SER A 1 610 ? 3.301 -1.047 -17.159 1.00 94.44 610 SER A O 1
ATOM 4695 N N . SER A 1 611 ? 4.636 0.435 -18.174 1.00 93.88 611 SER A N 1
ATOM 4696 C CA . SER A 1 611 ? 5.338 -0.553 -19.005 1.00 93.88 611 SER A CA 1
ATOM 4697 C C . SER A 1 611 ? 5.921 -1.689 -18.168 1.00 93.88 611 SER A C 1
ATOM 4699 O O . SER A 1 611 ? 5.761 -2.855 -18.513 1.00 93.88 611 SER A O 1
ATOM 4701 N N . LYS A 1 612 ? 6.543 -1.356 -17.030 1.00 94.06 612 LYS A N 1
ATOM 4702 C CA . LYS A 1 612 ? 7.181 -2.321 -16.123 1.00 94.06 612 LYS A CA 1
ATOM 4703 C C . LYS A 1 612 ? 6.148 -3.227 -15.447 1.00 94.06 612 LYS A C 1
ATOM 4705 O O . LYS A 1 612 ? 6.324 -4.444 -15.432 1.00 94.06 612 LYS A O 1
ATOM 4710 N N . MET A 1 613 ? 5.059 -2.653 -14.937 1.00 97.25 613 MET A N 1
ATOM 4711 C CA . MET A 1 613 ? 4.015 -3.409 -14.238 1.00 97.25 613 MET A CA 1
ATOM 4712 C C . MET A 1 613 ? 3.206 -4.287 -15.198 1.00 97.25 613 MET A C 1
ATOM 4714 O O . MET A 1 613 ? 2.956 -5.459 -14.906 1.00 97.25 613 MET A O 1
ATOM 4718 N N . ASN A 1 614 ? 2.885 -3.767 -16.385 1.00 96.19 614 ASN A N 1
ATOM 4719 C CA . ASN A 1 614 ? 2.238 -4.530 -17.446 1.00 96.19 614 ASN A CA 1
ATOM 4720 C C . ASN A 1 614 ? 3.145 -5.657 -17.972 1.00 96.19 614 ASN A C 1
ATOM 4722 O O . ASN A 1 614 ? 2.663 -6.758 -18.228 1.00 96.19 614 ASN A O 1
ATOM 4726 N N . ASP A 1 615 ? 4.459 -5.425 -18.096 1.00 95.75 615 ASP A N 1
ATOM 4727 C CA . ASP A 1 615 ? 5.422 -6.459 -18.495 1.00 95.75 615 ASP A CA 1
ATOM 4728 C C . ASP A 1 615 ? 5.489 -7.611 -17.479 1.00 95.75 615 ASP A C 1
ATOM 4730 O O . ASP A 1 615 ? 5.472 -8.781 -17.873 1.00 95.75 615 ASP A O 1
ATOM 4734 N N . LEU A 1 616 ? 5.484 -7.292 -16.179 1.00 97.19 616 LEU A N 1
ATOM 4735 C CA . LEU A 1 616 ? 5.433 -8.285 -15.105 1.00 97.19 616 LEU A CA 1
ATOM 4736 C C . LEU A 1 616 ? 4.128 -9.093 -15.131 1.00 97.19 616 LEU A C 1
ATOM 4738 O O . LEU A 1 616 ? 4.165 -10.327 -15.130 1.00 97.19 616 LEU A O 1
ATOM 4742 N N . ALA A 1 617 ? 2.977 -8.422 -15.196 1.00 97.50 617 ALA A N 1
ATOM 4743 C CA . ALA A 1 617 ? 1.680 -9.093 -15.255 1.00 97.50 617 ALA A CA 1
ATOM 4744 C C . ALA A 1 617 ? 1.566 -10.000 -16.494 1.00 97.50 617 ALA A C 1
ATOM 4746 O O . ALA A 1 617 ? 1.096 -11.138 -16.402 1.00 97.50 617 ALA A O 1
ATOM 4747 N N . LYS A 1 618 ? 2.095 -9.549 -17.636 1.00 96.25 618 LYS A N 1
ATOM 4748 C CA . LYS A 1 618 ? 2.188 -10.324 -18.877 1.00 96.25 618 LYS A CA 1
ATOM 4749 C C . LYS A 1 618 ? 3.105 -11.537 -18.752 1.00 96.25 618 LYS A C 1
ATOM 4751 O O . LYS A 1 618 ? 2.742 -12.609 -19.234 1.00 96.25 618 LYS A O 1
ATOM 4756 N N . ALA A 1 619 ? 4.270 -11.398 -18.112 1.00 95.69 619 ALA A N 1
ATOM 4757 C CA . ALA A 1 619 ? 5.186 -12.514 -17.868 1.00 95.69 619 ALA A CA 1
ATOM 4758 C C . ALA A 1 619 ? 4.524 -13.607 -17.020 1.00 95.69 619 ALA A C 1
ATOM 4760 O O . ALA A 1 619 ? 4.580 -14.781 -17.381 1.00 95.69 619 ALA A O 1
ATOM 4761 N N . LEU A 1 620 ? 3.838 -13.221 -15.940 1.00 95.44 620 LEU A N 1
ATOM 4762 C CA . LEU A 1 620 ? 3.083 -14.147 -15.095 1.00 95.44 620 LEU A CA 1
ATOM 4763 C C . LEU A 1 620 ? 1.933 -14.806 -15.870 1.00 95.44 620 LEU A C 1
ATOM 4765 O O . LEU A 1 620 ? 1.803 -16.028 -15.854 1.00 95.44 620 LEU A O 1
ATOM 4769 N N . SER A 1 621 ? 1.134 -14.030 -16.602 1.00 94.81 621 SER A N 1
ATOM 4770 C CA . SER A 1 621 ? -0.021 -14.541 -17.354 1.00 94.81 621 SER A CA 1
ATOM 4771 C C . SER A 1 621 ? 0.391 -15.548 -18.440 1.00 94.81 621 SER A C 1
ATOM 4773 O O . SER A 1 621 ? -0.234 -16.599 -18.594 1.00 94.81 621 SER A O 1
ATOM 4775 N N . ALA A 1 622 ? 1.530 -15.320 -19.110 1.00 93.56 622 ALA A N 1
ATOM 4776 C CA . ALA A 1 622 ? 2.080 -16.216 -20.134 1.00 93.56 622 ALA A CA 1
ATOM 4777 C C . ALA A 1 622 ? 2.397 -17.639 -19.631 1.00 93.56 622 ALA A C 1
ATOM 4779 O O . ALA A 1 622 ? 2.527 -18.564 -20.432 1.00 93.56 622 ALA A O 1
ATOM 4780 N N . THR A 1 623 ? 2.484 -17.836 -18.315 1.00 91.50 623 THR A N 1
ATOM 4781 C CA . THR A 1 623 ? 2.697 -19.153 -17.696 1.00 91.50 623 THR A CA 1
ATOM 4782 C C . THR A 1 623 ? 1.397 -19.911 -17.388 1.00 91.50 623 THR A C 1
ATOM 4784 O O . THR A 1 623 ? 1.430 -20.979 -16.780 1.00 91.50 623 THR A O 1
ATOM 4787 N N . GLY A 1 624 ? 0.241 -19.379 -17.808 1.00 92.25 624 GLY A N 1
ATOM 4788 C CA . GLY A 1 624 ? -1.078 -19.985 -17.590 1.00 92.25 624 GLY A CA 1
ATOM 4789 C C . GLY A 1 624 ? -1.669 -19.728 -16.200 1.00 92.25 624 GLY A C 1
ATOM 4790 O O . GLY A 1 624 ? -2.621 -20.403 -15.801 1.00 92.25 624 GLY A O 1
ATOM 4791 N N . ARG A 1 625 ? -1.103 -18.773 -15.455 1.00 93.50 625 ARG A N 1
ATOM 4792 C CA . ARG A 1 625 ? -1.532 -18.386 -14.106 1.00 93.50 625 ARG A CA 1
ATOM 4793 C C . ARG A 1 625 ? -2.659 -17.362 -14.165 1.00 93.50 625 ARG A C 1
ATOM 4795 O O . ARG A 1 625 ? -2.719 -16.546 -15.079 1.00 93.50 625 ARG A O 1
ATOM 4802 N N . GLN A 1 626 ? -3.531 -17.376 -13.160 1.00 97.25 626 GLN A N 1
ATOM 4803 C CA . GLN A 1 626 ? -4.503 -16.304 -12.969 1.00 97.25 626 GLN A CA 1
ATOM 4804 C C . GLN A 1 626 ? -3.788 -15.112 -12.335 1.00 97.25 626 GLN A C 1
ATOM 4806 O O . GLN A 1 626 ? -3.202 -15.249 -11.264 1.00 97.25 626 GLN A O 1
ATOM 4811 N N . VAL A 1 627 ? -3.819 -13.962 -13.001 1.00 98.31 627 VAL A N 1
ATOM 4812 C CA . VAL A 1 627 ? -3.132 -12.748 -12.551 1.00 98.31 627 VAL A CA 1
ATOM 4813 C C . VAL A 1 627 ? -4.155 -11.639 -12.377 1.00 98.31 627 VAL A C 1
ATOM 4815 O O . VAL A 1 627 ? -5.004 -11.445 -13.246 1.00 98.31 627 VAL A O 1
ATOM 4818 N N . VAL A 1 628 ? -4.056 -10.905 -11.276 1.00 98.50 628 VAL A N 1
ATOM 4819 C CA . VAL A 1 628 ? -4.736 -9.629 -11.071 1.00 98.50 628 VAL A CA 1
ATOM 4820 C C . VAL A 1 628 ? -3.717 -8.528 -10.863 1.00 98.50 628 VAL A C 1
ATOM 4822 O O . VAL A 1 628 ? -2.693 -8.730 -10.215 1.00 98.50 628 VAL A O 1
ATOM 4825 N N . THR A 1 629 ? -4.005 -7.357 -11.403 1.00 98.69 629 THR A N 1
ATOM 4826 C CA . THR A 1 629 ? -3.272 -6.128 -11.130 1.00 98.69 629 THR A CA 1
ATOM 4827 C C . THR A 1 629 ? -4.111 -5.244 -10.219 1.00 98.69 629 THR A C 1
ATOM 4829 O O . THR A 1 629 ? -5.332 -5.181 -10.362 1.00 98.69 629 THR A O 1
ATOM 4832 N N . SER A 1 630 ? -3.461 -4.609 -9.247 1.00 98.44 630 SER A N 1
ATOM 4833 C CA . SER A 1 630 ? -4.074 -3.590 -8.402 1.00 98.44 630 SER A CA 1
ATOM 4834 C C . SER A 1 630 ? -3.682 -2.214 -8.908 1.00 98.44 630 SER A C 1
ATOM 4836 O O . SER A 1 630 ? -2.497 -1.964 -9.123 1.00 98.44 630 SER A O 1
ATOM 4838 N N . ASP A 1 631 ? -4.658 -1.322 -9.013 1.00 98.56 631 ASP A N 1
ATOM 4839 C CA . ASP A 1 631 ? -4.456 0.079 -9.359 1.00 98.56 631 ASP A CA 1
ATOM 4840 C C . ASP A 1 631 ? -4.947 0.970 -8.221 1.00 98.56 631 ASP A C 1
ATOM 4842 O O . ASP A 1 631 ? -6.126 0.950 -7.854 1.00 98.56 631 ASP A O 1
ATOM 4846 N N . TRP A 1 632 ? -4.007 1.712 -7.654 1.00 98.19 632 TRP A N 1
ATOM 4847 C CA . TRP A 1 632 ? -4.202 2.694 -6.598 1.00 98.19 632 TRP A CA 1
ATOM 4848 C C . TRP A 1 632 ? -3.431 3.978 -6.937 1.00 98.19 632 TRP A C 1
ATOM 4850 O O . TRP A 1 632 ? -3.006 4.687 -6.031 1.00 98.19 632 TRP A O 1
ATOM 4860 N N . GLU A 1 633 ? -3.238 4.276 -8.234 1.00 97.31 633 GLU A N 1
ATOM 4861 C CA . GLU A 1 633 ? -2.439 5.407 -8.739 1.00 97.31 633 GLU A CA 1
ATOM 4862 C C . GLU A 1 633 ? -2.760 6.724 -8.012 1.00 97.31 633 GLU A C 1
ATOM 4864 O O . GLU A 1 633 ? -1.852 7.461 -7.637 1.00 97.31 633 GLU A O 1
ATOM 4869 N N . ASP A 1 634 ? -4.040 7.015 -7.767 1.00 95.75 634 ASP A N 1
ATOM 4870 C CA . ASP A 1 634 ? -4.455 8.256 -7.105 1.00 95.75 634 ASP A CA 1
ATOM 4871 C C . ASP A 1 634 ? -4.037 8.327 -5.631 1.00 95.75 634 ASP A C 1
ATOM 4873 O O . ASP A 1 634 ? -3.609 9.382 -5.171 1.00 95.75 634 ASP A O 1
ATOM 4877 N N . ALA A 1 635 ? -4.099 7.205 -4.912 1.00 95.19 635 ALA A N 1
ATOM 4878 C CA . ALA A 1 635 ? -3.598 7.099 -3.544 1.00 95.19 635 ALA A CA 1
ATOM 4879 C C . ALA A 1 635 ? -2.063 6.998 -3.493 1.00 95.19 635 ALA A C 1
ATOM 4881 O O . ALA A 1 635 ? -1.455 7.403 -2.510 1.00 95.19 635 ALA A O 1
ATOM 4882 N N . ALA A 1 636 ? -1.426 6.485 -4.548 1.00 94.75 636 ALA A N 1
ATOM 4883 C CA . ALA A 1 636 ? 0.023 6.329 -4.649 1.00 94.75 636 ALA A CA 1
ATOM 4884 C C . ALA A 1 636 ? 0.754 7.615 -5.077 1.00 94.75 636 ALA A C 1
ATOM 4886 O O . ALA A 1 636 ? 1.990 7.643 -5.075 1.00 94.75 636 ALA A O 1
ATOM 4887 N N . LYS A 1 637 ? 0.026 8.661 -5.492 1.00 91.38 637 LYS A N 1
ATOM 4888 C CA . LYS A 1 637 ? 0.589 9.978 -5.822 1.00 91.38 637 LYS A CA 1
ATOM 4889 C C . LYS A 1 637 ? 1.076 10.678 -4.557 1.00 91.38 637 LYS A C 1
ATOM 4891 O O . LYS A 1 637 ? 0.392 10.702 -3.538 1.00 91.38 637 LYS A O 1
ATOM 4896 N N . ASP A 1 638 ? 2.233 11.327 -4.648 1.00 76.44 638 ASP A N 1
ATOM 4897 C CA . ASP A 1 638 ? 2.589 12.331 -3.648 1.00 76.44 638 ASP A CA 1
ATOM 4898 C C . ASP A 1 638 ? 1.854 13.625 -3.968 1.00 76.44 638 ASP A C 1
ATOM 4900 O O . ASP A 1 638 ? 1.939 14.136 -5.088 1.00 76.44 638 ASP A O 1
ATOM 4904 N N . ASN A 1 639 ? 1.202 14.216 -2.974 1.00 59.16 639 ASN A N 1
ATOM 4905 C CA . ASN A 1 639 ? 0.465 15.464 -3.167 1.00 59.16 639 ASN A CA 1
ATOM 4906 C C . ASN A 1 639 ? 1.345 16.727 -3.050 1.00 59.16 639 ASN A C 1
ATOM 4908 O O . ASN A 1 639 ? 0.846 17.813 -2.760 1.00 59.16 639 ASN A O 1
ATOM 4912 N N . GLY A 1 640 ? 2.649 16.627 -3.329 1.00 52.41 640 GLY A N 1
ATOM 4913 C CA . GLY A 1 640 ? 3.552 17.778 -3.444 1.00 52.41 640 GLY A CA 1
ATOM 4914 C C . GLY A 1 640 ? 4.535 17.985 -2.282 1.00 52.41 640 GLY A C 1
ATOM 4915 O O . GLY A 1 640 ? 4.795 17.088 -1.488 1.00 52.41 640 GLY A O 1
ATOM 4916 N N . PHE A 1 641 ? 5.157 19.173 -2.281 1.00 47.25 641 PHE A N 1
ATOM 4917 C CA . PHE A 1 641 ? 6.378 19.608 -1.575 1.00 47.25 641 PHE A CA 1
ATOM 4918 C C . PHE A 1 641 ? 6.759 18.845 -0.292 1.00 47.25 641 PHE A C 1
ATOM 4920 O O . PHE A 1 641 ? 6.508 19.291 0.824 1.00 47.25 641 PHE A O 1
ATOM 4927 N N . GLY A 1 642 ? 7.472 17.732 -0.474 1.00 53.22 642 GLY A N 1
ATOM 4928 C CA . GLY A 1 642 ? 8.230 17.062 0.578 1.00 53.22 642 GLY A CA 1
ATOM 4929 C C . GLY A 1 642 ? 7.475 16.017 1.394 1.00 53.22 642 GLY A C 1
ATOM 4930 O O . GLY A 1 642 ? 8.158 15.256 2.065 1.00 53.22 642 GLY A O 1
ATOM 4931 N N . PHE A 1 643 ? 6.143 15.913 1.311 1.00 60.62 643 PHE A N 1
ATOM 4932 C CA . PHE A 1 643 ? 5.369 14.957 2.114 1.00 60.62 643 PHE A CA 1
ATOM 4933 C C . PHE A 1 643 ? 4.998 13.699 1.328 1.00 60.62 643 PHE A C 1
ATOM 4935 O O . PHE A 1 643 ? 4.472 13.777 0.220 1.00 60.62 643 PHE A O 1
ATOM 4942 N N . LEU A 1 644 ? 5.262 12.527 1.912 1.00 71.81 644 LEU A N 1
ATOM 4943 C CA . LEU A 1 644 ? 4.972 11.228 1.300 1.00 71.81 644 LEU A CA 1
ATOM 4944 C C . LEU A 1 644 ? 3.580 10.729 1.668 1.00 71.81 644 LEU A C 1
ATOM 4946 O O . LEU A 1 644 ? 3.398 9.610 2.136 1.00 71.81 644 LEU A O 1
ATOM 4950 N N . GLU A 1 645 ? 2.596 11.591 1.439 1.00 84.62 645 GLU A N 1
ATOM 4951 C CA . GLU A 1 645 ? 1.204 11.378 1.837 1.00 84.62 645 GLU A CA 1
ATOM 4952 C C . GLU A 1 645 ? 0.596 10.095 1.270 1.00 84.62 645 GLU A C 1
ATOM 4954 O O . GLU A 1 645 ? -0.295 9.508 1.874 1.00 84.62 645 GLU A O 1
ATOM 4959 N N . GLY A 1 646 ? 1.075 9.642 0.109 1.00 89.12 646 GLY A N 1
ATOM 4960 C CA . GLY A 1 646 ? 0.548 8.433 -0.507 1.00 89.12 646 GLY A CA 1
ATOM 4961 C C . GLY A 1 646 ? 0.781 7.169 0.333 1.00 89.12 646 GLY A C 1
ATOM 4962 O O . GLY A 1 646 ? 0.019 6.209 0.245 1.00 89.12 646 GLY A O 1
ATOM 4963 N N . ALA A 1 647 ? 1.791 7.174 1.207 1.00 92.12 647 ALA A N 1
ATOM 4964 C CA . ALA A 1 647 ? 2.081 6.042 2.071 1.00 92.12 647 ALA A CA 1
ATOM 4965 C C . ALA A 1 647 ? 1.050 5.851 3.196 1.00 92.12 647 ALA A C 1
ATOM 4967 O O . ALA A 1 647 ? 0.849 4.717 3.629 1.00 92.12 647 ALA A O 1
ATOM 4968 N N . ASP A 1 648 ? 0.340 6.912 3.604 1.00 92.62 648 ASP A N 1
ATOM 4969 C CA . ASP A 1 648 ? -0.774 6.827 4.563 1.00 92.62 648 ASP A CA 1
ATOM 4970 C C . ASP A 1 648 ? -1.857 5.837 4.094 1.00 92.62 648 ASP A C 1
ATOM 4972 O O . ASP A 1 648 ? -2.536 5.197 4.894 1.00 92.62 648 ASP A O 1
ATOM 4976 N N . TRP A 1 649 ? -2.018 5.689 2.775 1.00 95.69 649 TRP A N 1
ATOM 4977 C CA . TRP A 1 649 ? -3.061 4.860 2.175 1.00 95.69 649 TRP A CA 1
ATOM 4978 C C . TRP A 1 649 ? -2.715 3.370 2.123 1.00 95.69 649 TRP A C 1
ATOM 4980 O O . TRP A 1 649 ? -3.607 2.555 1.885 1.00 95.69 649 TRP A O 1
ATOM 4990 N N . ILE A 1 650 ? -1.455 2.989 2.356 1.00 96.75 650 ILE A N 1
ATOM 4991 C CA . ILE A 1 650 ? -0.971 1.606 2.217 1.00 96.75 650 ILE A CA 1
ATOM 4992 C C . ILE A 1 650 ? -1.814 0.595 3.026 1.00 96.75 650 ILE A C 1
ATOM 4994 O O . ILE A 1 650 ? -2.261 -0.390 2.424 1.00 96.75 650 ILE A O 1
ATOM 4998 N N . PRO A 1 651 ? -2.110 0.813 4.331 1.00 96.69 651 PRO A N 1
ATOM 4999 C CA . PRO A 1 651 ? -2.956 -0.100 5.105 1.00 96.69 651 PRO A CA 1
ATOM 5000 C C . PRO A 1 651 ? -4.358 -0.267 4.514 1.00 96.69 651 PRO A C 1
ATOM 5002 O O . PRO A 1 651 ? -4.868 -1.386 4.413 1.00 96.69 651 PRO A O 1
ATOM 5005 N N . ALA A 1 652 ? -4.980 0.838 4.092 1.00 96.81 652 ALA A N 1
ATOM 5006 C CA . ALA A 1 652 ? -6.338 0.830 3.561 1.00 96.81 652 ALA A CA 1
ATOM 5007 C C . ALA A 1 652 ? -6.415 0.126 2.200 1.00 96.81 652 ALA A C 1
ATOM 5009 O O . ALA A 1 652 ? -7.321 -0.680 1.982 1.00 96.81 652 ALA A O 1
ATOM 5010 N N . VAL A 1 653 ? -5.434 0.349 1.315 1.00 98.12 653 VAL A N 1
ATOM 5011 C CA . VAL A 1 653 ? -5.320 -0.372 0.036 1.00 98.12 653 VAL A CA 1
ATOM 5012 C C . VAL A 1 653 ? -5.156 -1.875 0.285 1.00 98.12 653 VAL A C 1
ATOM 5014 O O . VAL A 1 653 ? -5.904 -2.673 -0.281 1.00 98.12 653 VAL A O 1
ATOM 5017 N N . GLY A 1 654 ? -4.223 -2.279 1.155 1.00 98.19 654 GLY A N 1
ATOM 5018 C CA . GLY A 1 654 ? -3.973 -3.695 1.442 1.00 98.19 654 GLY A CA 1
ATOM 5019 C C . GLY A 1 654 ? -5.184 -4.408 2.053 1.00 98.19 654 GLY A C 1
ATOM 5020 O O . GLY A 1 654 ? -5.552 -5.501 1.613 1.00 98.19 654 GLY A O 1
ATOM 5021 N N . SER A 1 655 ? -5.860 -3.757 3.003 1.00 96.69 655 SER A N 1
ATOM 5022 C CA . SER A 1 655 ? -7.105 -4.247 3.610 1.00 96.69 655 SER A CA 1
ATOM 5023 C C . SER A 1 655 ? -8.236 -4.393 2.586 1.00 96.69 655 SER A C 1
ATOM 5025 O O . SER A 1 655 ? -8.931 -5.419 2.552 1.00 96.69 655 SER A O 1
ATOM 5027 N N . TRP A 1 656 ? -8.394 -3.404 1.699 1.00 97.62 656 TRP A N 1
ATOM 5028 C CA . TRP A 1 656 ? -9.401 -3.445 0.645 1.00 97.62 656 TRP A CA 1
ATOM 5029 C C . TRP A 1 656 ? -9.158 -4.614 -0.315 1.00 97.62 656 TRP A C 1
ATOM 5031 O O . TRP A 1 656 ? -10.068 -5.419 -0.520 1.00 97.62 656 TRP A O 1
ATOM 5041 N N . ILE A 1 657 ? -7.932 -4.777 -0.833 1.00 98.31 657 ILE A N 1
ATOM 5042 C CA . ILE A 1 657 ? -7.579 -5.882 -1.743 1.00 98.31 657 ILE A CA 1
ATOM 5043 C C . ILE A 1 657 ? -7.827 -7.236 -1.069 1.00 98.31 657 ILE A C 1
ATOM 5045 O O . ILE A 1 657 ? -8.457 -8.114 -1.662 1.00 98.31 657 ILE A O 1
ATOM 5049 N N . ALA A 1 658 ? -7.384 -7.408 0.182 1.00 97.31 658 ALA A N 1
ATOM 5050 C CA . ALA A 1 658 ? -7.595 -8.647 0.925 1.00 97.31 658 ALA A CA 1
ATOM 5051 C C . ALA A 1 658 ? -9.088 -8.974 1.080 1.00 97.31 658 ALA A C 1
ATOM 5053 O O . ALA A 1 658 ? -9.502 -10.118 0.879 1.00 97.31 658 ALA A O 1
ATOM 5054 N N . SER A 1 659 ? -9.910 -7.965 1.369 1.00 95.00 659 SER A N 1
ATOM 5055 C CA . SER A 1 659 ? -11.363 -8.114 1.467 1.00 95.00 659 SER A CA 1
ATOM 5056 C C . SER A 1 659 ? -11.988 -8.532 0.135 1.00 95.00 659 SER A C 1
ATOM 5058 O O . SER A 1 659 ? -12.842 -9.419 0.123 1.00 95.00 659 SER A O 1
ATOM 5060 N N . GLN A 1 660 ? -11.527 -7.980 -0.995 1.00 96.94 660 GLN A N 1
ATOM 5061 C CA . GLN A 1 660 ? -12.021 -8.379 -2.318 1.00 96.94 660 GLN A CA 1
ATOM 5062 C C . GLN A 1 660 ? -11.601 -9.806 -2.697 1.00 96.94 660 GLN A C 1
ATOM 5064 O O . GLN A 1 660 ? -12.398 -10.545 -3.274 1.00 96.94 660 GLN A O 1
ATOM 5069 N N . LEU A 1 661 ? -10.386 -10.233 -2.339 1.00 96.88 661 LEU A N 1
ATOM 5070 C CA . LEU A 1 661 ? -9.931 -11.613 -2.546 1.00 96.88 661 LEU A CA 1
ATOM 5071 C C . LEU A 1 661 ? -10.756 -12.606 -1.713 1.00 96.88 661 LEU A C 1
ATOM 5073 O O . LEU A 1 661 ? -11.236 -13.602 -2.254 1.00 96.88 661 LEU A O 1
ATOM 5077 N N . LYS A 1 662 ? -11.014 -12.305 -0.433 1.00 95.00 662 LYS A N 1
ATOM 5078 C CA . LYS A 1 662 ? -11.913 -13.110 0.416 1.00 95.00 662 LYS A CA 1
ATOM 5079 C C . LYS A 1 662 ? -13.329 -13.153 -0.152 1.00 95.00 662 LYS A C 1
ATOM 5081 O O . LYS A 1 662 ? -13.923 -14.223 -0.249 1.00 95.00 662 LYS A O 1
ATOM 5086 N N . ALA A 1 663 ? -13.854 -12.008 -0.590 1.00 92.50 663 ALA A N 1
ATOM 5087 C CA . ALA A 1 663 ? -15.164 -11.925 -1.224 1.00 92.50 663 ALA A CA 1
ATOM 5088 C C . ALA A 1 663 ? -15.221 -12.729 -2.529 1.00 92.50 663 ALA A C 1
ATOM 5090 O O . ALA A 1 663 ? -16.268 -13.282 -2.846 1.00 92.50 663 ALA A O 1
ATOM 5091 N N . ALA A 1 664 ? -14.119 -12.839 -3.273 1.00 95.25 664 ALA A N 1
ATOM 5092 C CA . ALA A 1 664 ? -14.004 -13.693 -4.452 1.00 95.25 664 ALA A CA 1
ATOM 5093 C C . ALA A 1 664 ? -13.786 -15.187 -4.121 1.00 95.25 664 ALA A C 1
ATOM 5095 O O . ALA A 1 664 ? -13.768 -16.001 -5.042 1.00 95.25 664 ALA A O 1
ATOM 5096 N N . GLY A 1 665 ? -13.683 -15.552 -2.838 1.00 94.81 665 GLY A N 1
ATOM 5097 C CA . GLY A 1 665 ? -13.588 -16.931 -2.353 1.00 94.81 665 GLY A CA 1
ATOM 5098 C C . GLY A 1 665 ? -12.165 -17.460 -2.166 1.00 94.81 665 GLY A C 1
ATOM 5099 O O . GLY A 1 665 ? -12.008 -18.660 -1.970 1.00 94.81 665 GLY A O 1
ATOM 5100 N N . PHE A 1 666 ? -11.137 -16.609 -2.240 1.00 95.69 666 PHE A N 1
ATOM 5101 C CA . PHE A 1 666 ? -9.750 -17.043 -2.061 1.00 95.69 666 PHE A CA 1
ATOM 5102 C C . PHE A 1 666 ? -9.381 -17.233 -0.593 1.00 95.69 666 PHE A C 1
ATOM 5104 O O . PHE A 1 666 ? -9.740 -16.428 0.270 1.00 95.69 666 PHE A O 1
ATOM 5111 N N . HIS A 1 667 ? -8.558 -18.248 -0.355 1.00 94.75 667 HIS A N 1
ATOM 5112 C CA . HIS A 1 667 ? -7.835 -18.468 0.891 1.00 94.75 667 HIS A CA 1
ATOM 5113 C C . HIS A 1 667 ? -6.359 -18.063 0.753 1.00 94.75 667 HIS A C 1
ATOM 5115 O O . HIS A 1 667 ? -5.839 -17.934 -0.360 1.00 94.75 667 HIS A O 1
ATOM 5121 N N . GLY A 1 668 ? -5.669 -17.874 1.880 1.00 93.88 668 GLY A N 1
ATOM 5122 C CA . GLY A 1 668 ? -4.275 -17.424 1.908 1.00 93.88 668 GLY A CA 1
ATOM 5123 C C . GLY A 1 668 ? -3.325 -18.310 1.091 1.00 93.88 668 GLY A C 1
ATOM 5124 O O . GLY A 1 668 ? -2.506 -17.799 0.329 1.00 93.88 668 GLY A O 1
ATOM 5125 N N . GLU A 1 669 ? -3.508 -19.635 1.139 1.00 94.25 669 GLU A N 1
ATOM 5126 C CA . GLU A 1 669 ? -2.757 -20.674 0.399 1.00 94.25 669 GLU A CA 1
ATOM 5127 C C . GLU A 1 669 ? -2.823 -20.494 -1.132 1.00 94.25 669 GLU A C 1
ATOM 5129 O O . GLU A 1 669 ? -2.024 -21.034 -1.908 1.00 94.25 669 GLU A O 1
ATOM 5134 N N . GLN A 1 670 ? -3.817 -19.749 -1.606 1.00 95.69 670 GLN A N 1
ATOM 5135 C CA . GLN A 1 670 ? -4.084 -19.561 -3.025 1.00 95.69 670 GLN A CA 1
ATOM 5136 C C . GLN A 1 670 ? -3.521 -18.237 -3.541 1.00 95.69 670 GLN A C 1
ATOM 5138 O O . GLN A 1 670 ? -3.461 -18.046 -4.754 1.00 95.69 670 GLN A O 1
ATOM 5143 N N . ILE A 1 671 ? -3.055 -17.355 -2.655 1.00 97.31 671 ILE A N 1
ATOM 5144 C CA . ILE A 1 671 ? -2.684 -15.980 -2.985 1.00 97.31 671 ILE A CA 1
ATOM 5145 C C . ILE A 1 671 ? -1.167 -15.826 -2.996 1.00 97.31 671 ILE A C 1
ATOM 5147 O O . ILE A 1 671 ? -0.487 -16.105 -2.013 1.00 97.31 671 ILE A O 1
ATOM 5151 N N . ARG A 1 672 ? -0.639 -15.345 -4.119 1.00 97.88 672 ARG A N 1
ATOM 5152 C CA . ARG A 1 672 ? 0.772 -14.983 -4.299 1.00 97.88 672 ARG A CA 1
ATOM 5153 C C . ARG A 1 672 ? 0.827 -13.524 -4.699 1.00 97.88 672 ARG A C 1
ATOM 5155 O O . ARG A 1 672 ? -0.022 -13.086 -5.470 1.00 97.88 672 ARG A O 1
ATOM 5162 N N . ILE A 1 673 ? 1.789 -12.768 -4.195 1.00 98.44 673 ILE A N 1
ATOM 5163 C CA . ILE A 1 673 ? 1.815 -11.320 -4.402 1.00 98.44 673 ILE A CA 1
ATOM 5164 C C . ILE A 1 673 ? 3.185 -10.902 -4.916 1.00 98.44 673 ILE A C 1
ATOM 5166 O O . ILE A 1 673 ? 4.194 -11.345 -4.385 1.00 98.44 673 ILE A O 1
ATOM 5170 N N . ALA A 1 674 ? 3.229 -10.044 -5.930 1.00 98.44 674 ALA A N 1
ATOM 5171 C CA . ALA A 1 674 ? 4.427 -9.337 -6.358 1.00 98.44 674 ALA A CA 1
ATOM 5172 C C . ALA A 1 674 ? 4.187 -7.833 -6.183 1.00 98.44 674 ALA A C 1
ATOM 5174 O O . ALA A 1 674 ? 3.360 -7.248 -6.885 1.00 98.44 674 ALA A O 1
ATOM 5175 N N . GLY A 1 675 ? 4.880 -7.222 -5.225 1.00 98.38 675 GLY A N 1
ATOM 5176 C CA . GLY A 1 675 ? 4.706 -5.815 -4.870 1.00 98.38 675 GLY A CA 1
ATOM 5177 C C . GLY A 1 675 ? 5.981 -5.023 -5.114 1.00 98.38 675 GLY A C 1
ATOM 5178 O O . GLY A 1 675 ? 7.045 -5.423 -4.644 1.00 98.38 675 GLY A O 1
ATOM 5179 N N . HIS A 1 676 ? 5.887 -3.909 -5.838 1.00 98.00 676 HIS A N 1
ATOM 5180 C CA . HIS A 1 676 ? 7.025 -3.037 -6.147 1.00 98.00 676 HIS A CA 1
ATOM 5181 C C . HIS A 1 676 ? 7.049 -1.782 -5.279 1.00 98.00 676 HIS A C 1
ATOM 5183 O O . HIS A 1 676 ? 6.025 -1.115 -5.164 1.00 98.00 676 HIS A O 1
ATOM 5189 N N . SER A 1 677 ? 8.210 -1.407 -4.726 1.00 96.19 677 SER A N 1
ATOM 5190 C CA . SER A 1 677 ? 8.360 -0.171 -3.942 1.00 96.19 677 SER A CA 1
ATOM 5191 C C . SER A 1 677 ? 7.325 -0.114 -2.800 1.00 96.19 677 SER A C 1
ATOM 5193 O O . SER A 1 677 ? 7.279 -1.037 -1.996 1.00 96.19 677 SER A O 1
ATOM 5195 N N . TRP A 1 678 ? 6.461 0.905 -2.715 1.00 96.12 678 TRP A N 1
ATOM 5196 C CA . TRP A 1 678 ? 5.335 0.942 -1.764 1.00 96.12 678 TRP A CA 1
ATOM 5197 C C . TRP A 1 678 ? 4.316 -0.185 -1.957 1.00 96.12 678 TRP A C 1
ATOM 5199 O O . TRP A 1 678 ? 3.679 -0.613 -0.998 1.00 96.12 678 TRP A O 1
ATOM 5209 N N . GLY A 1 679 ? 4.195 -0.721 -3.169 1.00 97.81 679 GLY A N 1
ATOM 5210 C CA . GLY A 1 679 ? 3.381 -1.894 -3.454 1.00 97.81 679 GLY A CA 1
ATOM 5211 C C . GLY A 1 679 ? 3.851 -3.147 -2.712 1.00 97.81 679 GLY A C 1
ATOM 5212 O O . GLY A 1 679 ? 3.044 -4.047 -2.495 1.00 97.81 679 GLY A O 1
ATOM 5213 N N . SER A 1 680 ? 5.115 -3.221 -2.265 1.00 98.00 680 SER A N 1
ATOM 5214 C CA . SER A 1 680 ? 5.554 -4.317 -1.391 1.00 98.00 680 SER A CA 1
ATOM 5215 C C . SER A 1 680 ? 4.968 -4.192 0.017 1.00 98.00 680 SER A C 1
ATOM 5217 O O . SER A 1 680 ? 4.580 -5.193 0.608 1.00 98.00 680 SER A O 1
ATOM 5219 N N . PHE A 1 681 ? 4.793 -2.976 0.531 1.00 97.75 681 PHE A N 1
ATOM 5220 C CA . PHE A 1 681 ? 4.109 -2.747 1.804 1.00 97.75 681 PHE A CA 1
ATOM 5221 C C . PHE A 1 681 ? 2.612 -3.027 1.702 1.00 97.75 681 PHE A C 1
ATOM 5223 O O . PHE A 1 681 ? 2.043 -3.656 2.588 1.00 97.75 681 PHE A O 1
ATOM 5230 N N . VAL A 1 682 ? 1.988 -2.682 0.572 1.00 98.38 682 VAL A N 1
ATOM 5231 C CA . VAL A 1 682 ? 0.617 -3.126 0.284 1.00 98.38 682 VAL A CA 1
ATOM 5232 C C . VAL A 1 682 ? 0.544 -4.659 0.259 1.00 98.38 682 VAL A C 1
ATOM 5234 O O . VAL A 1 682 ? -0.387 -5.228 0.822 1.00 98.38 682 VAL A O 1
ATOM 5237 N N . ALA A 1 683 ? 1.535 -5.349 -0.320 1.00 98.44 683 ALA A N 1
ATOM 5238 C CA . ALA A 1 683 ? 1.611 -6.812 -0.285 1.00 98.44 683 ALA A CA 1
ATOM 5239 C C . ALA A 1 683 ? 1.705 -7.369 1.146 1.00 98.44 683 ALA A C 1
ATOM 5241 O O . ALA A 1 683 ? 1.011 -8.336 1.465 1.00 98.44 683 ALA A O 1
ATOM 5242 N N . TYR A 1 684 ? 2.506 -6.739 2.010 1.00 98.12 684 TYR A N 1
ATOM 5243 C CA . TYR A 1 684 ? 2.571 -7.070 3.435 1.00 98.12 684 TYR A CA 1
ATOM 5244 C C . TYR A 1 684 ? 1.207 -6.894 4.119 1.00 98.12 684 TYR A C 1
ATOM 5246 O O . TYR A 1 684 ? 0.742 -7.806 4.800 1.00 98.12 684 TYR A O 1
ATOM 5254 N N . GLU A 1 685 ? 0.519 -5.773 3.889 1.00 98.06 685 GLU A N 1
ATOM 5255 C CA . GLU A 1 685 ? -0.802 -5.518 4.474 1.00 98.06 685 GLU A CA 1
ATOM 5256 C C . GLU A 1 685 ? -1.863 -6.506 3.970 1.00 98.06 685 GLU A C 1
ATOM 5258 O O . GLU A 1 685 ? -2.712 -6.940 4.750 1.00 98.06 685 GLU A O 1
ATOM 5263 N N . ILE A 1 686 ? -1.804 -6.939 2.704 1.00 97.94 686 ILE A N 1
ATOM 5264 C CA . ILE A 1 686 ? -2.657 -8.033 2.214 1.00 97.94 686 ILE A CA 1
ATOM 5265 C C . ILE A 1 686 ? -2.377 -9.306 3.023 1.00 97.94 686 ILE A C 1
ATOM 5267 O O . ILE A 1 686 ? -3.316 -9.886 3.568 1.00 97.94 686 ILE A O 1
ATOM 5271 N N . GLY A 1 687 ? -1.107 -9.712 3.151 1.00 97.00 687 GLY A N 1
ATOM 5272 C CA . GLY A 1 687 ? -0.698 -10.887 3.930 1.00 97.00 687 GLY A CA 1
ATOM 5273 C C . GLY A 1 687 ? -1.187 -10.839 5.379 1.00 97.00 687 GLY A C 1
ATOM 5274 O O . GLY A 1 687 ? -1.849 -11.762 5.857 1.00 97.00 687 GLY A O 1
ATOM 5275 N N . LYS A 1 688 ? -0.962 -9.705 6.046 1.00 95.75 688 LYS A N 1
ATOM 5276 C CA . LYS A 1 688 ? -1.389 -9.432 7.423 1.00 95.75 688 LYS A CA 1
ATOM 5277 C C . LYS A 1 688 ? -2.900 -9.550 7.604 1.00 95.75 688 LYS A C 1
ATOM 5279 O O . LYS A 1 688 ? -3.362 -10.042 8.630 1.00 95.75 688 LYS A O 1
ATOM 5284 N N . ASN A 1 689 ? -3.686 -9.131 6.611 1.00 94.88 689 ASN A N 1
ATOM 5285 C CA . ASN A 1 689 ? -5.143 -9.245 6.644 1.00 94.88 689 ASN A CA 1
ATOM 5286 C C . ASN A 1 689 ? -5.655 -10.678 6.403 1.00 94.88 689 ASN A C 1
ATOM 5288 O O . ASN A 1 689 ? -6.844 -10.924 6.614 1.00 94.88 689 ASN A O 1
ATOM 5292 N N . PHE A 1 690 ? -4.801 -11.626 6.007 1.00 93.81 690 PHE A N 1
ATOM 5293 C CA . PHE A 1 690 ? -5.118 -13.059 5.963 1.00 93.81 690 PHE A CA 1
ATOM 5294 C C . PHE A 1 690 ? -4.629 -13.846 7.188 1.00 93.81 690 PHE A C 1
ATOM 5296 O O . PHE A 1 690 ? -5.032 -14.998 7.339 1.00 93.81 690 PHE A O 1
ATOM 5303 N N . LEU A 1 691 ? -3.833 -13.247 8.084 1.00 91.50 691 LEU A N 1
ATOM 5304 C CA . LEU A 1 691 ? -3.464 -13.891 9.347 1.00 91.50 691 LEU A CA 1
ATOM 5305 C C . LEU A 1 691 ? -4.712 -14.161 10.200 1.00 91.50 691 LEU A C 1
ATOM 5307 O O . LEU A 1 691 ? -5.580 -13.295 10.351 1.00 91.50 691 LEU A O 1
ATOM 5311 N N . GLY A 1 692 ? -4.794 -15.368 10.767 1.00 70.75 692 GLY A N 1
ATOM 5312 C CA . GLY A 1 692 ? -5.936 -15.842 11.547 1.00 70.75 692 GLY A CA 1
ATOM 5313 C C . GLY A 1 692 ? -6.222 -15.001 12.795 1.00 70.75 692 GLY A C 1
ATOM 5314 O O . GLY A 1 692 ? -5.728 -15.292 13.880 1.00 70.75 692 GLY A O 1
ATOM 5315 N N . LYS A 1 693 ? -7.081 -13.983 12.674 1.00 60.47 693 LYS A N 1
ATOM 5316 C CA . LYS A 1 693 ? -7.640 -13.239 13.821 1.00 60.47 693 LYS A CA 1
ATOM 5317 C C . LYS A 1 693 ? -8.820 -13.956 14.480 1.00 60.47 693 LYS A C 1
ATOM 5319 O O . LYS A 1 693 ? -9.183 -13.635 15.609 1.00 60.47 693 LYS A O 1
ATOM 5324 N N . ASP A 1 694 ? -9.381 -14.959 13.811 1.00 55.16 694 ASP A N 1
ATOM 5325 C CA . ASP A 1 694 ? -10.699 -15.501 14.153 1.00 55.16 694 ASP A CA 1
ATOM 5326 C C . ASP A 1 694 ? -10.619 -16.706 15.110 1.00 55.16 694 ASP A C 1
ATOM 5328 O O . ASP A 1 694 ? -11.625 -17.355 15.389 1.00 55.16 694 ASP A O 1
ATOM 5332 N N . GLY A 1 695 ? -9.419 -17.025 15.617 1.00 49.47 695 GLY A N 1
ATOM 5333 C CA . GLY A 1 695 ? -9.182 -18.083 16.606 1.00 49.47 695 GLY A CA 1
ATOM 5334 C C . GLY A 1 695 ? -9.528 -19.502 16.140 1.00 49.47 695 GLY A C 1
ATOM 5335 O O . GLY A 1 695 ? -9.559 -20.407 16.971 1.00 49.47 695 GLY A O 1
ATOM 5336 N N . ASN A 1 696 ? -9.819 -19.699 14.847 1.00 50.53 696 ASN A N 1
ATOM 5337 C CA . ASN A 1 696 ? -10.450 -20.924 14.353 1.00 50.53 696 ASN A CA 1
ATOM 5338 C C . ASN A 1 696 ? -9.982 -21.404 12.965 1.00 50.53 696 ASN A C 1
ATOM 5340 O O . ASN A 1 696 ? -10.650 -22.251 12.377 1.00 50.53 696 ASN A O 1
ATOM 5344 N N . THR A 1 697 ? -8.874 -20.901 12.411 1.00 51.78 697 THR A N 1
ATOM 5345 C CA . THR A 1 697 ? -8.422 -21.315 11.068 1.00 51.78 697 THR A CA 1
ATOM 5346 C C . THR A 1 697 ? -6.917 -21.517 10.986 1.00 51.78 697 THR A C 1
ATOM 5348 O O . THR A 1 697 ? -6.146 -20.656 11.387 1.00 51.78 697 THR A O 1
ATOM 5351 N N . GLU A 1 698 ? -6.558 -22.655 10.400 1.00 55.78 698 GLU A N 1
ATOM 5352 C CA . GLU A 1 698 ? -5.256 -23.307 10.202 1.00 55.78 698 GLU A CA 1
ATOM 5353 C C . GLU A 1 698 ? -4.184 -22.502 9.431 1.00 55.78 698 GLU A C 1
ATOM 5355 O O . GLU A 1 698 ? -3.187 -23.081 9.000 1.00 55.78 698 GLU A O 1
ATOM 5360 N N . ASN A 1 699 ? -4.363 -21.193 9.226 1.00 70.56 699 ASN A N 1
ATOM 5361 C CA . ASN A 1 699 ? -3.451 -20.376 8.429 1.00 70.56 699 ASN A CA 1
ATOM 5362 C C . ASN A 1 699 ? -2.714 -19.345 9.299 1.00 70.56 699 ASN A C 1
ATOM 5364 O O . ASN A 1 699 ? -3.106 -18.182 9.417 1.00 70.56 699 ASN A O 1
ATOM 5368 N N . ASP A 1 700 ? -1.618 -19.814 9.895 1.00 82.69 700 ASP A N 1
ATOM 5369 C CA . ASP A 1 700 ? -0.713 -19.022 10.735 1.00 82.69 700 ASP A CA 1
ATOM 5370 C C . ASP A 1 700 ? 0.250 -18.140 9.918 1.00 82.69 700 ASP A C 1
ATOM 5372 O O . ASP A 1 700 ? 1.039 -17.401 10.500 1.00 82.69 700 ASP A O 1
ATOM 5376 N N . PHE A 1 701 ? 0.218 -18.216 8.581 1.00 83.69 701 PHE A N 1
ATOM 5377 C CA . PHE A 1 701 ? 1.222 -17.595 7.710 1.00 83.69 701 PHE A CA 1
ATOM 5378 C C . PHE A 1 701 ? 0.670 -16.485 6.807 1.00 83.69 701 PHE A C 1
ATOM 5380 O O . PHE A 1 701 ? 1.439 -15.875 6.081 1.00 83.69 701 PHE A O 1
ATOM 5387 N N . GLY A 1 702 ? -0.636 -16.206 6.793 1.00 93.81 702 GLY A N 1
ATOM 5388 C CA . GLY A 1 702 ? -1.209 -15.125 5.985 1.00 93.81 702 GLY A CA 1
ATOM 5389 C C . GLY A 1 702 ? -1.424 -15.550 4.532 1.00 93.81 702 GLY A C 1
ATOM 5390 O O . GLY A 1 702 ? -2.478 -16.090 4.207 1.00 93.81 702 GLY A O 1
ATOM 5391 N N . VAL A 1 703 ? -0.455 -15.315 3.639 1.00 95.75 703 VAL A N 1
ATOM 5392 C CA . VAL A 1 703 ? -0.558 -15.676 2.204 1.00 95.75 703 VAL A CA 1
ATOM 5393 C C . VAL A 1 703 ? 0.517 -16.656 1.739 1.00 95.75 703 VAL A C 1
ATOM 5395 O O . VAL A 1 703 ? 1.576 -16.791 2.339 1.00 95.75 703 VAL A O 1
ATOM 5398 N N . GLN A 1 704 ? 0.270 -17.362 0.637 1.00 95.62 704 GLN A N 1
ATOM 5399 C CA . GLN A 1 704 ? 1.166 -18.408 0.147 1.00 95.62 704 GLN A CA 1
ATOM 5400 C C . GLN A 1 704 ? 2.569 -17.889 -0.163 1.00 95.62 704 GLN A C 1
ATOM 5402 O O . GLN A 1 704 ? 3.544 -18.541 0.206 1.00 95.62 704 GLN A O 1
ATOM 5407 N N . SER A 1 705 ? 2.681 -16.747 -0.846 1.00 96.94 705 SER A N 1
ATOM 5408 C CA . SER A 1 705 ? 3.990 -16.136 -1.064 1.00 96.94 705 SER A CA 1
ATOM 5409 C C . SER A 1 705 ? 3.961 -14.637 -1.330 1.00 96.94 705 SER A C 1
ATOM 5411 O O . SER A 1 705 ? 3.030 -14.132 -1.962 1.00 96.94 705 SER A O 1
ATOM 5413 N N . ILE A 1 706 ? 5.042 -13.950 -0.961 1.00 97.88 706 ILE A N 1
ATOM 5414 C CA . ILE A 1 706 ? 5.290 -12.544 -1.309 1.00 97.88 706 ILE A CA 1
ATOM 5415 C C . ILE A 1 706 ? 6.611 -12.412 -2.073 1.00 97.88 706 ILE A C 1
ATOM 5417 O O . ILE A 1 706 ? 7.629 -12.968 -1.687 1.00 97.88 706 ILE A O 1
ATOM 5421 N N . VAL A 1 707 ? 6.607 -11.635 -3.151 1.00 97.75 707 VAL A N 1
ATOM 5422 C CA . VAL A 1 707 ? 7.803 -11.190 -3.865 1.00 97.75 707 VAL A CA 1
ATOM 5423 C C . VAL A 1 707 ? 7.893 -9.672 -3.740 1.00 97.75 707 VAL A C 1
ATOM 5425 O O . VAL A 1 707 ? 7.154 -8.925 -4.382 1.00 97.75 707 VAL A O 1
ATOM 5428 N N . ALA A 1 708 ? 8.793 -9.226 -2.876 1.00 97.88 708 ALA A N 1
ATOM 5429 C CA . ALA A 1 708 ? 9.080 -7.836 -2.576 1.00 97.88 708 ALA A CA 1
ATOM 5430 C C . ALA A 1 708 ? 10.116 -7.277 -3.567 1.00 97.88 708 ALA A C 1
ATOM 5432 O O . ALA A 1 708 ? 11.307 -7.581 -3.507 1.00 97.88 708 ALA A O 1
ATOM 5433 N N . LEU A 1 709 ? 9.662 -6.461 -4.513 1.00 97.75 709 LEU A N 1
ATOM 5434 C CA . LEU A 1 709 ? 10.482 -5.923 -5.595 1.00 97.75 709 LEU A CA 1
ATOM 5435 C C . LEU A 1 709 ? 10.950 -4.519 -5.216 1.00 97.75 709 LEU A C 1
ATOM 5437 O O . LEU A 1 709 ? 10.187 -3.561 -5.284 1.00 97.75 709 LEU A O 1
ATOM 5441 N N . ASP A 1 710 ? 12.211 -4.405 -4.813 1.00 96.56 710 ASP A N 1
ATOM 5442 C CA . ASP A 1 710 ? 12.849 -3.160 -4.388 1.00 96.56 710 ASP A CA 1
ATOM 5443 C C . ASP A 1 710 ? 12.031 -2.391 -3.338 1.00 96.56 710 ASP A C 1
ATOM 5445 O O . ASP A 1 710 ? 11.711 -1.220 -3.526 1.00 96.56 710 ASP A O 1
ATOM 5449 N N . SER A 1 711 ? 11.643 -3.066 -2.247 1.00 96.38 711 SER A N 1
ATOM 5450 C CA . SER A 1 711 ? 10.855 -2.473 -1.153 1.00 96.38 711 SER A CA 1
ATOM 5451 C C . SER A 1 711 ? 11.410 -1.126 -0.725 1.00 96.38 711 SER A C 1
ATOM 5453 O O . SER A 1 711 ? 12.601 -1.027 -0.433 1.00 96.38 711 SER A O 1
ATOM 5455 N N . ALA A 1 712 ? 10.557 -0.105 -0.664 1.00 92.31 712 ALA A N 1
ATOM 5456 C CA . ALA A 1 712 ? 11.009 1.259 -0.425 1.00 92.31 712 ALA A CA 1
ATOM 5457 C C . ALA A 1 712 ? 11.754 1.402 0.916 1.00 92.31 712 ALA A C 1
ATOM 5459 O O . ALA A 1 712 ? 11.469 0.729 1.905 1.00 92.31 712 ALA A O 1
ATOM 5460 N N . LYS A 1 713 ? 12.737 2.295 0.958 1.00 87.94 713 LYS A N 1
ATOM 5461 C CA . LYS A 1 713 ? 13.393 2.739 2.187 1.00 87.94 713 LYS A CA 1
ATOM 5462 C C . LYS A 1 713 ? 12.504 3.721 2.924 1.00 87.94 713 LYS A C 1
ATOM 5464 O O . LYS A 1 713 ? 11.925 4.588 2.280 1.00 87.94 713 LYS A O 1
ATOM 5469 N N . ASP A 1 714 ? 12.474 3.619 4.253 1.00 73.50 714 ASP A N 1
ATOM 5470 C CA . ASP A 1 714 ? 11.869 4.622 5.125 1.00 73.50 714 ASP A CA 1
ATOM 5471 C C . ASP A 1 714 ? 12.563 5.971 4.917 1.00 73.50 714 ASP A C 1
ATOM 5473 O O . ASP A 1 714 ? 13.720 6.149 5.317 1.00 73.50 714 ASP A O 1
ATOM 5477 N N . PRO A 1 715 ? 11.897 6.945 4.290 1.00 56.47 715 PRO A N 1
ATOM 5478 C CA . PRO A 1 715 ? 12.370 8.310 4.269 1.00 56.47 715 PRO A CA 1
ATOM 5479 C C . PRO A 1 715 ? 11.926 8.944 5.588 1.00 56.47 715 PRO A C 1
ATOM 5481 O O . PRO A 1 715 ? 10.918 9.645 5.670 1.00 56.47 715 PRO A O 1
ATOM 5484 N N . LEU A 1 716 ? 12.659 8.636 6.656 1.00 56.69 716 LEU A N 1
ATOM 5485 C CA . LEU A 1 716 ? 12.501 9.326 7.933 1.00 56.69 716 LEU A CA 1
ATOM 5486 C C . LEU A 1 716 ? 12.804 10.822 7.741 1.00 56.69 716 LEU A C 1
ATOM 5488 O O . LEU A 1 716 ? 13.747 11.147 7.020 1.00 56.69 716 LEU A O 1
ATOM 5492 N N . PRO A 1 717 ? 12.067 11.752 8.372 1.00 53.16 717 PRO A N 1
ATOM 5493 C CA . PRO A 1 717 ? 10.913 11.583 9.263 1.00 53.16 717 PRO A CA 1
ATOM 5494 C C . PRO A 1 717 ? 9.556 11.816 8.559 1.00 53.16 717 PRO A C 1
ATOM 5496 O O . PRO A 1 717 ? 8.602 12.249 9.196 1.00 53.16 717 PRO A O 1
ATOM 5499 N N . VAL A 1 718 ? 9.471 11.627 7.238 1.00 57.47 718 VAL A N 1
ATOM 5500 C CA . VAL A 1 718 ? 8.352 12.162 6.438 1.00 57.47 718 VAL A CA 1
ATOM 5501 C C . VAL A 1 718 ? 7.313 11.116 6.041 1.00 57.47 718 VAL A C 1
ATOM 5503 O O . VAL A 1 718 ? 6.281 11.454 5.463 1.00 57.47 718 VAL A O 1
ATOM 5506 N N . ASN A 1 719 ? 7.590 9.850 6.335 1.00 60.06 719 ASN A N 1
ATOM 5507 C CA . ASN A 1 719 ? 6.666 8.761 6.090 1.00 60.06 719 ASN A CA 1
ATOM 5508 C C . ASN A 1 719 ? 5.927 8.393 7.377 1.00 60.06 719 ASN A C 1
ATOM 5510 O O . ASN A 1 719 ? 6.547 8.148 8.409 1.00 60.06 719 ASN A O 1
ATOM 5514 N N . SER A 1 720 ? 4.609 8.374 7.293 1.00 78.12 720 SER A N 1
ATOM 5515 C CA . SER A 1 720 ? 3.675 7.984 8.349 1.00 78.12 720 SER A CA 1
ATOM 5516 C C . SER A 1 720 ? 3.479 6.473 8.442 1.00 78.12 720 SER A C 1
ATOM 5518 O O . SER A 1 720 ? 3.110 5.968 9.500 1.00 78.12 720 SER A O 1
ATOM 5520 N N . TYR A 1 721 ? 3.733 5.738 7.354 1.00 89.06 721 TYR A N 1
ATOM 5521 C CA . TYR A 1 721 ? 3.639 4.286 7.366 1.00 89.06 721 TYR A CA 1
ATOM 5522 C C . TYR A 1 721 ? 4.825 3.696 8.149 1.00 89.06 721 TYR A C 1
ATOM 5524 O O . TYR A 1 721 ? 5.974 3.974 7.786 1.00 89.06 721 TYR A O 1
ATOM 5532 N N . PRO A 1 722 ? 4.590 2.873 9.190 1.00 89.00 722 PRO A N 1
ATOM 5533 C CA . PRO A 1 722 ? 5.642 2.329 10.043 1.00 89.00 722 PRO A CA 1
ATOM 5534 C C . PRO A 1 722 ? 6.354 1.169 9.339 1.00 89.00 722 PRO A C 1
ATOM 5536 O O . PRO A 1 722 ? 6.256 0.013 9.751 1.00 89.00 722 PRO A O 1
ATOM 5539 N N . ALA A 1 723 ? 7.088 1.444 8.255 1.00 89.12 723 ALA A N 1
ATOM 5540 C CA . ALA A 1 723 ? 7.712 0.366 7.493 1.00 89.12 723 ALA A CA 1
ATOM 5541 C C . ALA A 1 723 ? 8.774 -0.381 8.311 1.00 89.12 723 ALA A C 1
ATOM 5543 O O . ALA A 1 723 ? 9.105 -1.511 7.963 1.00 89.12 723 ALA A O 1
ATOM 5544 N N . SER A 1 724 ? 9.228 0.178 9.441 1.00 86.88 724 SER A N 1
ATOM 5545 C CA . SER A 1 724 ? 10.061 -0.507 10.429 1.00 86.88 724 SER A CA 1
ATOM 5546 C C . SER A 1 724 ? 9.468 -1.835 10.932 1.00 86.88 724 SER A C 1
ATOM 5548 O O . SER A 1 724 ? 10.230 -2.757 11.238 1.00 86.88 724 SER A O 1
ATOM 5550 N N . GLU A 1 725 ? 8.138 -1.957 10.948 1.00 90.31 725 GLU A N 1
ATOM 5551 C CA . GLU A 1 725 ? 7.372 -3.123 11.412 1.00 90.31 725 GLU A CA 1
ATOM 5552 C C . GLU A 1 725 ? 7.131 -4.180 10.319 1.00 90.31 725 GLU A C 1
ATOM 5554 O O . GLU A 1 725 ? 6.634 -5.270 10.599 1.00 90.31 725 GLU A O 1
ATOM 5559 N N . VAL A 1 726 ? 7.480 -3.886 9.063 1.00 94.38 726 VAL A N 1
ATOM 5560 C CA . VAL A 1 726 ? 7.229 -4.799 7.941 1.00 94.38 726 VAL A CA 1
ATOM 5561 C C . VAL A 1 726 ? 8.222 -5.953 7.957 1.00 94.38 726 VAL A C 1
ATOM 5563 O O . VAL A 1 726 ? 9.411 -5.748 7.702 1.00 94.38 726 VAL A O 1
ATOM 5566 N N . SER A 1 727 ? 7.711 -7.162 8.171 1.00 96.19 727 SER A N 1
ATOM 5567 C CA . SER A 1 727 ? 8.416 -8.424 7.945 1.00 96.19 727 SER A CA 1
ATOM 5568 C C . SER A 1 727 ? 7.643 -9.265 6.934 1.00 96.19 727 SER A C 1
ATOM 5570 O O . SER A 1 727 ? 6.501 -9.649 7.189 1.00 96.19 727 SER A O 1
ATOM 5572 N N . PHE A 1 728 ? 8.223 -9.519 5.756 1.00 96.69 728 PHE A N 1
ATOM 5573 C CA . PHE A 1 728 ? 7.529 -10.274 4.703 1.00 96.69 728 PHE A CA 1
ATOM 5574 C C . PHE A 1 728 ? 7.367 -11.758 5.057 1.00 96.69 728 PHE A C 1
ATOM 5576 O O . PHE A 1 728 ? 6.350 -12.357 4.695 1.00 96.69 728 PHE A O 1
ATOM 5583 N N . ALA A 1 729 ? 8.325 -12.326 5.791 1.00 95.88 729 ALA A N 1
ATOM 5584 C CA . ALA A 1 729 ? 8.255 -13.698 6.286 1.00 95.88 729 ALA A CA 1
ATOM 5585 C C . ALA A 1 729 ? 7.155 -13.887 7.351 1.00 95.88 729 ALA A C 1
ATOM 5587 O O . ALA A 1 729 ? 6.566 -14.957 7.441 1.00 95.88 729 ALA A O 1
ATOM 5588 N N . ASP A 1 730 ? 6.800 -12.841 8.108 1.00 95.06 730 ASP A N 1
ATOM 5589 C CA . ASP A 1 730 ? 5.775 -12.936 9.166 1.00 95.06 730 ASP A CA 1
ATOM 5590 C C . ASP A 1 730 ? 4.345 -13.054 8.612 1.00 95.06 730 ASP A C 1
ATOM 5592 O O . ASP A 1 730 ? 3.419 -13.432 9.330 1.00 95.06 730 ASP A O 1
ATOM 5596 N N . VAL A 1 731 ? 4.142 -12.679 7.347 1.00 95.81 731 VAL A N 1
ATOM 5597 C CA . VAL A 1 731 ? 2.816 -12.601 6.712 1.00 95.81 731 VAL A CA 1
ATOM 5598 C C . VAL A 1 731 ? 2.732 -13.413 5.421 1.00 95.81 731 VAL A C 1
ATOM 5600 O O . VAL A 1 731 ? 1.782 -13.251 4.645 1.00 95.81 731 VAL A O 1
ATOM 5603 N N . SER A 1 732 ? 3.720 -14.278 5.172 1.00 95.44 732 SER A N 1
ATOM 5604 C CA . SER A 1 732 ? 3.655 -15.253 4.090 1.00 95.44 732 SER A CA 1
ATOM 5605 C C . SER A 1 732 ? 4.330 -16.578 4.441 1.00 95.44 732 SER A C 1
ATOM 5607 O O . SER A 1 732 ? 5.193 -16.640 5.306 1.00 95.44 732 SER A O 1
ATOM 5609 N N . LYS A 1 733 ? 3.965 -17.661 3.745 1.00 94.38 733 LYS A N 1
ATOM 5610 C CA . LYS A 1 733 ? 4.639 -18.964 3.903 1.00 94.38 733 LYS A CA 1
ATOM 5611 C C . LYS A 1 733 ? 6.035 -18.994 3.271 1.00 94.38 733 LYS A C 1
ATOM 5613 O O . LYS A 1 733 ? 6.878 -19.785 3.683 1.00 94.38 733 LYS A O 1
ATOM 5618 N N . ALA A 1 734 ? 6.234 -18.205 2.220 1.00 94.25 734 ALA A N 1
ATOM 5619 C CA . ALA A 1 734 ? 7.521 -18.012 1.572 1.00 94.25 734 ALA A CA 1
ATOM 5620 C C . ALA A 1 734 ? 7.605 -16.601 0.994 1.00 94.25 734 ALA A C 1
ATOM 5622 O O . ALA A 1 734 ? 6.721 -16.162 0.257 1.00 94.25 734 ALA A O 1
ATOM 5623 N N . SER A 1 735 ? 8.703 -15.913 1.253 1.00 95.44 735 SER A N 1
ATOM 5624 C CA . SER A 1 735 ? 8.921 -14.553 0.786 1.00 95.44 735 SER A CA 1
ATOM 5625 C C . SER A 1 735 ? 10.276 -14.398 0.118 1.00 95.44 735 SER A C 1
ATOM 5627 O O . SER A 1 735 ? 11.296 -14.837 0.641 1.00 95.44 735 SER A O 1
ATOM 5629 N N . TRP A 1 736 ? 10.288 -13.765 -1.055 1.00 95.62 736 TRP A N 1
ATOM 5630 C CA . TRP A 1 736 ? 11.508 -13.352 -1.745 1.00 95.62 736 TRP A CA 1
ATOM 5631 C C . TRP A 1 736 ? 11.586 -11.832 -1.799 1.00 95.62 736 TRP A C 1
ATOM 5633 O O . TRP A 1 736 ? 10.578 -11.172 -2.043 1.00 95.62 736 TRP A O 1
ATOM 5643 N N . ALA A 1 737 ? 12.781 -11.271 -1.663 1.00 96.31 737 ALA A N 1
ATOM 5644 C CA . ALA A 1 737 ? 13.037 -9.860 -1.895 1.00 96.31 737 ALA A CA 1
ATOM 5645 C C . ALA A 1 737 ? 14.138 -9.655 -2.937 1.00 96.31 737 ALA A C 1
ATOM 5647 O O . ALA A 1 737 ? 15.182 -10.298 -2.897 1.00 96.31 737 ALA A O 1
ATOM 5648 N N . LEU A 1 738 ? 13.916 -8.738 -3.876 1.00 96.00 738 LEU A N 1
ATOM 5649 C CA . LEU A 1 738 ? 14.912 -8.323 -4.862 1.00 96.00 738 LEU A CA 1
ATOM 5650 C C . LEU A 1 738 ? 15.229 -6.853 -4.611 1.00 96.00 738 LEU A C 1
ATOM 5652 O O . LEU A 1 738 ? 14.495 -5.977 -5.071 1.00 96.00 738 LEU A O 1
ATOM 5656 N N . LYS A 1 739 ? 16.304 -6.571 -3.876 1.00 94.69 739 LYS A N 1
ATOM 5657 C CA . LYS A 1 739 ? 16.766 -5.203 -3.657 1.00 94.69 739 LYS A CA 1
ATOM 5658 C C . LYS A 1 739 ? 17.582 -4.758 -4.851 1.00 94.69 739 LYS A C 1
ATOM 5660 O O . LYS A 1 739 ? 18.553 -5.396 -5.240 1.00 94.69 739 LYS A O 1
ATOM 5665 N N . SER A 1 740 ? 17.188 -3.635 -5.419 1.00 92.19 740 SER A N 1
ATOM 5666 C CA . SER A 1 740 ? 17.747 -3.162 -6.663 1.00 92.19 740 SER A CA 1
ATOM 5667 C C . SER A 1 740 ? 18.446 -1.834 -6.449 1.00 92.19 740 SER A C 1
ATOM 5669 O O . SER A 1 740 ? 19.657 -1.775 -6.629 1.00 92.19 740 SER A O 1
ATOM 5671 N N . SER A 1 741 ? 17.760 -0.809 -5.952 1.00 87.38 741 SER A N 1
ATOM 5672 C CA . SER A 1 741 ? 18.254 0.569 -6.004 1.00 87.38 741 SER A CA 1
ATOM 5673 C C . SER A 1 741 ? 18.627 1.140 -4.632 1.00 87.38 741 SER A C 1
ATOM 5675 O O . SER A 1 741 ? 18.415 0.530 -3.583 1.00 87.38 741 SER A O 1
ATOM 5677 N N . PHE A 1 742 ? 19.141 2.374 -4.633 1.00 82.56 742 PHE A N 1
ATOM 5678 C CA . PHE A 1 742 ? 19.335 3.176 -3.418 1.00 82.56 742 PHE A CA 1
ATOM 5679 C C . PHE A 1 742 ? 18.016 3.518 -2.698 1.00 82.56 742 PHE A C 1
ATOM 5681 O O . PHE A 1 742 ? 18.014 3.746 -1.487 1.00 82.56 742 PHE A O 1
ATOM 5688 N N . PHE A 1 743 ? 16.898 3.564 -3.429 1.00 84.88 743 PHE A N 1
ATOM 5689 C CA . PHE A 1 743 ? 15.569 3.757 -2.846 1.00 84.88 743 PHE A CA 1
ATOM 5690 C C . PHE A 1 743 ? 15.017 2.469 -2.230 1.00 84.88 743 PHE A C 1
ATOM 5692 O O . PHE A 1 743 ? 14.064 2.536 -1.458 1.00 84.88 743 PHE A O 1
ATOM 5699 N N . GLY A 1 744 ? 15.622 1.320 -2.538 1.00 89.62 744 GLY A N 1
ATOM 5700 C CA . GLY A 1 744 ? 15.351 0.042 -1.899 1.00 89.62 744 GLY A CA 1
ATOM 5701 C C . GLY A 1 744 ? 15.944 -0.056 -0.493 1.00 89.62 744 GLY A C 1
ATOM 5702 O O . GLY A 1 744 ? 17.054 0.406 -0.216 1.00 89.62 744 GLY A O 1
ATOM 5703 N N . SER A 1 745 ? 15.221 -0.701 0.414 1.00 90.75 745 SER A N 1
ATOM 5704 C CA . SER A 1 745 ? 15.656 -0.953 1.784 1.00 90.75 745 SER A CA 1
ATOM 5705 C C . SER A 1 745 ? 16.282 -2.332 1.928 1.00 90.75 745 SER A C 1
ATOM 5707 O O . SER A 1 745 ? 15.585 -3.338 1.808 1.00 90.75 745 SER A O 1
ATOM 5709 N N . SER A 1 746 ? 17.573 -2.392 2.274 1.00 90.06 746 SER A N 1
ATOM 5710 C CA . SER A 1 746 ? 18.211 -3.661 2.667 1.00 90.06 746 SER A CA 1
ATOM 5711 C C . SER A 1 746 ? 17.527 -4.264 3.889 1.00 90.06 746 SER A C 1
ATOM 5713 O O . SER A 1 746 ? 17.229 -5.447 3.894 1.00 90.06 746 SER A O 1
ATOM 5715 N N . ALA A 1 747 ? 17.200 -3.444 4.894 1.00 89.62 747 ALA A N 1
ATOM 5716 C CA . ALA A 1 747 ? 16.545 -3.924 6.107 1.00 89.62 747 ALA A CA 1
ATOM 5717 C C . ALA A 1 747 ? 15.183 -4.576 5.816 1.00 89.62 747 ALA A C 1
ATOM 5719 O O . ALA A 1 747 ? 14.865 -5.603 6.405 1.00 89.62 747 ALA A O 1
ATOM 5720 N N . ARG A 1 748 ? 14.392 -4.019 4.884 1.00 93.38 748 ARG A N 1
ATOM 5721 C CA . ARG A 1 748 ? 13.115 -4.637 4.487 1.00 93.38 748 ARG A CA 1
ATOM 5722 C C . ARG A 1 748 ? 13.325 -5.850 3.594 1.00 93.38 748 ARG A C 1
ATOM 5724 O O . ARG A 1 748 ? 12.610 -6.830 3.755 1.00 93.38 748 ARG A O 1
ATOM 5731 N N . ALA A 1 749 ? 14.283 -5.805 2.669 1.00 94.25 749 ALA A N 1
ATOM 5732 C CA . ALA A 1 749 ? 14.594 -6.955 1.826 1.00 94.25 749 ALA A CA 1
ATOM 5733 C C . ALA A 1 749 ? 15.002 -8.174 2.671 1.00 94.25 749 ALA A C 1
ATOM 5735 O O . ALA A 1 749 ? 14.455 -9.251 2.476 1.00 94.25 749 ALA A O 1
ATOM 5736 N N . ASN A 1 750 ? 15.848 -7.969 3.682 1.00 92.06 750 ASN A N 1
ATOM 5737 C CA . ASN A 1 750 ? 16.317 -9.012 4.601 1.00 92.06 750 ASN A CA 1
ATOM 5738 C C . ASN A 1 750 ? 15.238 -9.510 5.585 1.00 92.06 750 ASN A C 1
ATOM 5740 O O . ASN A 1 750 ? 15.514 -10.384 6.398 1.00 92.06 750 ASN A O 1
ATOM 5744 N N . SER A 1 751 ? 14.027 -8.944 5.553 1.00 94.56 751 SER A N 1
ATOM 5745 C CA . SER A 1 751 ? 12.873 -9.477 6.294 1.00 94.56 751 SER A CA 1
ATOM 5746 C C . SER A 1 751 ? 12.094 -10.542 5.512 1.00 94.56 751 SER A C 1
ATOM 5748 O O . SER A 1 751 ? 11.135 -11.113 6.028 1.00 94.56 751 SER A O 1
ATOM 5750 N N . ALA A 1 752 ? 12.461 -10.770 4.247 1.00 94.94 752 ALA A N 1
ATOM 5751 C CA . ALA A 1 752 ? 11.991 -11.909 3.476 1.00 94.94 752 ALA A CA 1
ATOM 5752 C C . ALA A 1 752 ? 12.822 -13.161 3.804 1.00 94.94 752 ALA A C 1
ATOM 5754 O O . ALA A 1 752 ? 13.962 -13.050 4.246 1.00 94.94 752 ALA A O 1
ATOM 5755 N N . ASP A 1 753 ? 12.277 -14.347 3.538 1.00 93.00 753 ASP A N 1
ATOM 5756 C CA . ASP A 1 753 ? 12.973 -15.624 3.746 1.00 93.00 753 ASP A CA 1
ATOM 5757 C C . ASP A 1 753 ? 14.193 -15.793 2.835 1.00 93.00 753 ASP A C 1
ATOM 5759 O O . ASP A 1 753 ? 15.124 -16.525 3.161 1.00 93.00 753 ASP A O 1
ATOM 5763 N N . VAL A 1 754 ? 14.144 -15.166 1.657 1.00 91.75 754 VAL A N 1
ATOM 5764 C CA . VAL A 1 754 ? 15.245 -15.121 0.699 1.00 91.75 754 VAL A CA 1
ATOM 5765 C C . VAL A 1 754 ? 15.353 -13.713 0.142 1.00 91.75 754 VAL A C 1
ATOM 5767 O O . VAL A 1 754 ? 14.367 -13.124 -0.297 1.00 91.75 754 VAL A O 1
ATOM 5770 N N . SER A 1 755 ? 16.561 -13.182 0.083 1.00 93.56 755 SER A N 1
ATOM 5771 C CA . SER A 1 755 ? 16.831 -11.842 -0.412 1.00 93.56 755 SER A CA 1
ATOM 5772 C C . SER A 1 755 ? 18.001 -11.832 -1.393 1.00 93.56 755 SER A C 1
ATOM 5774 O O . SER A 1 755 ? 19.009 -12.510 -1.212 1.00 93.56 755 SER A O 1
ATOM 5776 N N . PHE A 1 756 ? 17.868 -11.054 -2.465 1.00 93.81 756 PHE A N 1
ATOM 5777 C CA . PHE A 1 756 ? 18.913 -10.867 -3.465 1.00 93.81 756 PHE A CA 1
ATOM 5778 C C . PHE A 1 756 ? 19.210 -9.388 -3.645 1.00 93.81 756 PHE A C 1
ATOM 5780 O O . PHE A 1 756 ? 18.303 -8.596 -3.916 1.00 93.81 756 PHE A O 1
ATOM 5787 N N . ASP A 1 757 ? 20.489 -9.034 -3.582 1.00 92.88 757 ASP A N 1
ATOM 5788 C CA . ASP A 1 757 ? 20.959 -7.757 -4.103 1.00 92.88 757 ASP A CA 1
ATOM 5789 C C . ASP A 1 757 ? 21.171 -7.893 -5.616 1.00 92.88 757 ASP A C 1
ATOM 5791 O O . ASP A 1 757 ? 21.912 -8.760 -6.093 1.00 92.88 757 ASP A O 1
ATOM 5795 N N . LEU A 1 758 ? 20.519 -7.029 -6.389 1.00 92.44 758 LEU A N 1
ATOM 5796 C CA . LEU A 1 758 ? 20.689 -6.968 -7.833 1.00 92.44 758 LEU A CA 1
ATOM 5797 C C . LEU A 1 758 ? 21.919 -6.120 -8.160 1.00 92.44 758 LEU A C 1
ATOM 5799 O O . LEU A 1 758 ? 21.942 -4.911 -7.925 1.00 92.44 758 LEU A O 1
ATOM 5803 N N . VAL A 1 759 ? 22.946 -6.760 -8.711 1.00 89.50 759 VAL A N 1
ATOM 5804 C CA . VAL A 1 759 ? 24.266 -6.161 -8.922 1.00 89.50 759 VAL A CA 1
ATOM 5805 C C . VAL A 1 759 ? 24.527 -5.985 -10.412 1.00 89.50 759 VAL A C 1
ATOM 5807 O O . VAL A 1 759 ? 24.327 -6.892 -11.220 1.00 89.50 759 VAL A O 1
ATOM 5810 N N . ILE A 1 760 ? 25.029 -4.813 -10.794 1.00 81.88 760 ILE A N 1
ATOM 5811 C CA . ILE A 1 760 ? 25.638 -4.641 -12.115 1.00 81.88 760 ILE A CA 1
ATOM 5812 C C . ILE A 1 760 ? 27.094 -5.091 -12.016 1.00 81.88 760 ILE A C 1
ATOM 5814 O O . ILE A 1 760 ? 27.791 -4.585 -11.133 1.00 81.88 760 ILE A O 1
ATOM 5818 N N . PRO A 1 761 ? 27.565 -5.990 -12.901 1.00 78.31 761 PRO A N 1
ATOM 5819 C CA . PRO A 1 761 ? 28.954 -6.431 -12.919 1.00 78.31 761 PRO A CA 1
ATOM 5820 C C . PRO A 1 761 ? 29.931 -5.250 -12.844 1.00 78.31 761 PRO A C 1
ATOM 5822 O O . PRO A 1 761 ? 29.760 -4.239 -13.536 1.00 78.31 761 PRO A O 1
ATOM 5825 N N . SER A 1 762 ? 30.950 -5.360 -11.992 1.00 75.00 762 SER A N 1
ATOM 5826 C CA . SER A 1 762 ? 31.921 -4.287 -11.752 1.00 75.00 762 SER A CA 1
ATOM 5827 C C . SER A 1 762 ? 32.702 -3.916 -13.015 1.00 75.00 762 SER A C 1
ATOM 5829 O O . SER A 1 762 ? 33.114 -2.768 -13.156 1.00 75.00 762 SER A O 1
ATOM 5831 N N . GLU A 1 763 ? 32.819 -4.832 -13.981 1.00 72.38 763 GLU A N 1
ATOM 5832 C CA . GLU A 1 763 ? 33.423 -4.581 -15.292 1.00 72.38 763 GLU A CA 1
ATOM 5833 C C . GLU A 1 763 ? 32.674 -3.506 -16.091 1.00 72.38 763 GLU A C 1
ATOM 5835 O O . GLU A 1 763 ? 33.274 -2.835 -16.932 1.00 72.38 763 GLU A O 1
ATOM 5840 N N . LEU A 1 764 ? 31.372 -3.324 -15.834 1.00 66.19 764 LEU A N 1
ATOM 5841 C CA . LEU A 1 764 ? 30.600 -2.203 -16.372 1.00 66.19 764 LEU A CA 1
ATOM 5842 C C . LEU A 1 764 ? 30.783 -0.941 -15.519 1.00 66.19 764 LEU A C 1
ATOM 5844 O O . LEU A 1 764 ? 30.778 0.154 -16.066 1.00 66.19 764 LEU A O 1
ATOM 5848 N N . GLN A 1 765 ? 30.984 -1.072 -14.204 1.00 63.78 765 GLN A N 1
ATOM 5849 C CA . GLN A 1 765 ? 31.121 0.063 -13.282 1.00 63.78 765 GLN A CA 1
ATOM 5850 C C . GLN A 1 765 ? 32.500 0.742 -13.294 1.00 63.78 765 GLN A C 1
ATOM 5852 O O . GLN A 1 765 ? 32.624 1.844 -12.758 1.00 63.78 765 GLN A O 1
ATOM 5857 N N . GLU A 1 766 ? 33.540 0.147 -13.889 1.00 67.44 766 GLU A N 1
ATOM 5858 C CA . GLU A 1 766 ? 34.855 0.788 -14.034 1.00 67.44 766 GLU A CA 1
ATOM 5859 C C . GLU A 1 766 ? 34.796 1.989 -15.008 1.00 67.44 766 GLU A C 1
ATOM 5861 O O . GLU A 1 766 ? 35.232 1.940 -16.160 1.00 67.44 766 GLU A O 1
ATOM 5866 N N . GLN A 1 767 ? 34.295 3.121 -14.501 1.00 53.91 767 GLN A N 1
ATOM 5867 C CA . GLN A 1 767 ? 34.094 4.412 -15.181 1.00 53.91 767 GLN A CA 1
ATOM 5868 C C . GLN A 1 767 ? 35.366 5.018 -15.805 1.00 53.91 767 GLN A C 1
ATOM 5870 O O . GLN A 1 767 ? 35.288 5.989 -16.555 1.00 53.91 767 GLN A O 1
ATOM 5875 N N . ASN A 1 768 ? 36.538 4.448 -15.524 1.00 52.41 768 ASN A N 1
ATOM 5876 C CA . ASN A 1 768 ? 37.836 4.950 -15.963 1.00 52.41 768 ASN A CA 1
ATOM 5877 C C . ASN A 1 768 ? 38.511 4.076 -17.018 1.00 52.41 768 ASN A C 1
ATOM 5879 O O . ASN A 1 768 ? 39.717 4.206 -17.208 1.00 52.41 768 ASN A O 1
ATOM 5883 N N . ASN A 1 769 ? 37.781 3.210 -17.723 1.00 58.44 769 ASN A N 1
ATOM 5884 C CA . ASN A 1 769 ? 38.346 2.553 -18.893 1.00 58.44 769 ASN A CA 1
ATOM 5885 C C . ASN A 1 769 ? 38.256 3.493 -20.121 1.00 58.44 769 ASN A C 1
ATOM 5887 O O . ASN A 1 769 ? 37.197 3.580 -20.748 1.00 58.44 769 ASN A O 1
ATOM 5891 N N . PRO A 1 770 ? 39.346 4.193 -20.521 1.00 61.00 770 PRO A N 1
ATOM 5892 C CA . PRO A 1 770 ? 39.327 5.113 -21.663 1.00 61.00 770 PRO A CA 1
ATOM 5893 C C . PRO A 1 770 ? 39.102 4.399 -23.005 1.00 61.00 770 PRO A C 1
ATOM 5895 O O . PRO A 1 770 ? 39.012 5.058 -24.040 1.00 61.00 770 PRO A O 1
ATOM 5898 N N . PHE A 1 771 ? 39.043 3.064 -23.005 1.00 62.19 771 PHE A N 1
ATOM 5899 C CA . PHE A 1 771 ? 38.826 2.239 -24.185 1.00 62.19 771 PHE A CA 1
ATOM 5900 C C . PHE A 1 771 ? 37.363 1.832 -24.395 1.00 62.19 771 PHE A C 1
ATOM 5902 O O . PHE A 1 771 ? 37.086 1.140 -25.376 1.00 62.19 771 PHE A O 1
ATOM 5909 N N . LEU A 1 772 ? 36.423 2.257 -23.537 1.00 64.31 772 LEU A N 1
ATOM 5910 C CA . LEU A 1 772 ? 35.000 2.055 -23.814 1.00 64.31 772 LEU A CA 1
ATOM 5911 C C . LEU A 1 772 ? 34.615 2.824 -25.082 1.00 64.31 772 LEU A C 1
ATOM 5913 O O . LEU A 1 772 ? 34.738 4.049 -25.160 1.00 64.31 772 LEU A O 1
ATOM 5917 N N . ILE A 1 773 ? 34.144 2.102 -26.098 1.00 74.00 773 ILE A N 1
ATOM 5918 C CA . ILE A 1 773 ? 33.617 2.736 -27.309 1.00 74.00 773 ILE A CA 1
ATOM 5919 C C . ILE A 1 773 ? 32.365 3.560 -26.949 1.00 74.00 773 ILE A C 1
ATOM 5921 O O . ILE A 1 773 ? 31.656 3.202 -26.006 1.00 74.00 773 ILE A O 1
ATOM 5925 N N . PRO A 1 774 ? 32.037 4.644 -27.680 1.00 73.62 774 PRO A N 1
ATOM 5926 C CA . PRO A 1 774 ? 30.923 5.538 -27.337 1.00 73.62 774 PRO A CA 1
ATOM 5927 C C . PRO A 1 774 ? 29.582 4.839 -27.067 1.00 73.62 774 PRO A C 1
ATOM 5929 O O . PRO A 1 774 ? 28.803 5.303 -26.240 1.00 73.62 774 PRO A O 1
ATOM 5932 N N . THR A 1 775 ? 29.324 3.701 -27.717 1.00 70.19 775 THR A N 1
ATOM 5933 C CA . THR A 1 775 ? 28.137 2.868 -27.480 1.00 70.19 775 THR A CA 1
ATOM 5934 C C . THR A 1 775 ? 28.141 2.177 -26.116 1.00 70.19 775 THR A C 1
ATOM 5936 O O . THR A 1 775 ? 27.094 2.105 -25.486 1.00 70.19 775 THR A O 1
ATOM 5939 N N . GLN A 1 776 ? 29.294 1.714 -25.623 1.00 70.69 776 GLN A N 1
ATOM 5940 C CA . GLN A 1 776 ? 29.418 1.145 -24.276 1.00 70.69 776 GLN A CA 1
ATOM 5941 C C . GLN A 1 776 ? 29.274 2.221 -23.202 1.00 70.69 776 GLN A C 1
ATOM 5943 O O . GLN A 1 776 ? 28.647 1.975 -22.180 1.00 70.69 776 GLN A O 1
ATOM 5948 N N . LYS A 1 777 ? 29.794 3.428 -23.453 1.00 72.75 777 LYS A N 1
ATOM 5949 C CA . LYS A 1 777 ? 29.598 4.558 -22.543 1.00 72.75 777 LYS A CA 1
ATOM 5950 C C . LYS A 1 777 ? 28.128 4.979 -22.473 1.00 72.75 777 LYS A C 1
ATOM 5952 O O . LYS A 1 777 ? 27.613 5.149 -21.382 1.00 72.75 777 LYS A O 1
ATOM 5957 N N . ALA A 1 778 ? 27.436 5.081 -23.609 1.00 71.31 778 ALA A N 1
ATOM 5958 C CA . ALA A 1 778 ? 26.004 5.383 -23.624 1.00 71.31 778 ALA A CA 1
ATOM 5959 C C . ALA A 1 778 ? 25.172 4.293 -22.925 1.00 71.31 778 ALA A C 1
ATOM 5961 O O . ALA A 1 778 ? 24.218 4.617 -22.225 1.00 71.31 778 ALA A O 1
ATOM 5962 N N . LEU A 1 779 ? 25.552 3.018 -23.082 1.00 69.62 779 LEU A N 1
ATOM 5963 C CA . LEU A 1 779 ? 24.947 1.901 -22.355 1.00 69.62 779 LEU A CA 1
ATOM 5964 C C . LEU A 1 779 ? 25.188 2.021 -20.846 1.00 69.62 779 LEU A C 1
ATOM 5966 O O . LEU A 1 779 ? 24.259 1.810 -20.079 1.00 69.62 779 LEU A O 1
ATOM 5970 N N . LEU A 1 780 ? 26.403 2.381 -20.426 1.00 71.44 780 LEU A N 1
ATOM 5971 C CA . LEU A 1 780 ? 26.745 2.569 -19.019 1.00 71.44 780 LEU A CA 1
ATOM 5972 C C . LEU A 1 780 ? 26.031 3.779 -18.413 1.00 71.44 780 LEU A C 1
ATOM 5974 O O . LEU A 1 780 ? 25.437 3.648 -17.354 1.00 71.44 780 LEU A O 1
ATOM 5978 N N . ASP A 1 781 ? 26.033 4.928 -19.088 1.00 74.75 781 ASP A N 1
ATOM 5979 C CA . ASP A 1 781 ? 25.336 6.137 -18.639 1.00 74.75 781 ASP A CA 1
ATOM 5980 C C . ASP A 1 781 ? 23.824 5.869 -18.522 1.00 74.75 781 ASP A C 1
ATOM 5982 O O . ASP A 1 781 ? 23.190 6.277 -17.549 1.00 74.75 781 ASP A O 1
ATOM 5986 N N . ALA A 1 782 ? 23.253 5.120 -19.473 1.00 70.38 782 ALA A N 1
ATOM 5987 C CA . ALA A 1 782 ? 21.864 4.683 -19.419 1.00 70.38 782 ALA A CA 1
ATOM 5988 C C . ALA A 1 782 ? 21.614 3.674 -18.290 1.00 70.38 782 ALA A C 1
ATOM 5990 O O . ALA A 1 782 ? 20.661 3.847 -17.541 1.00 70.38 782 ALA A O 1
ATOM 5991 N N . ALA A 1 783 ? 22.475 2.668 -18.117 1.00 69.12 783 ALA A N 1
ATOM 5992 C CA . ALA A 1 783 ? 22.381 1.698 -17.029 1.00 69.12 783 ALA A CA 1
ATOM 5993 C C . ALA A 1 783 ? 22.538 2.367 -15.657 1.00 69.12 783 ALA A C 1
ATOM 5995 O O . ALA A 1 783 ? 21.843 2.000 -14.722 1.00 69.12 783 ALA A O 1
ATOM 5996 N N . GLN A 1 784 ? 23.390 3.386 -15.530 1.00 71.38 784 GLN A N 1
ATOM 5997 C CA . GLN A 1 784 ? 23.594 4.149 -14.300 1.00 71.38 784 GLN A CA 1
ATOM 5998 C C . GLN A 1 784 ? 22.405 5.072 -14.000 1.00 71.38 784 GLN A C 1
ATOM 6000 O O . GLN A 1 784 ? 21.964 5.157 -12.856 1.00 71.38 784 GLN A O 1
ATOM 6005 N N . ALA A 1 785 ? 21.856 5.746 -15.015 1.00 71.31 785 ALA A N 1
ATOM 6006 C CA . ALA A 1 785 ? 20.600 6.481 -14.872 1.00 71.31 785 ALA A CA 1
ATOM 6007 C C . ALA A 1 785 ? 19.465 5.535 -14.451 1.00 71.31 785 ALA A C 1
ATOM 6009 O O . ALA A 1 785 ? 18.658 5.882 -13.595 1.00 71.31 785 ALA A O 1
ATOM 6010 N N . TYR A 1 786 ? 19.478 4.316 -14.986 1.00 67.00 786 TYR A N 1
ATOM 6011 C CA . TYR A 1 786 ? 18.511 3.270 -14.699 1.00 67.00 786 TYR A CA 1
ATOM 6012 C C . TYR A 1 786 ? 18.712 2.598 -13.329 1.00 67.00 786 TYR A C 1
ATOM 6014 O O . TYR A 1 786 ? 17.735 2.240 -12.688 1.00 67.00 786 TYR A O 1
ATOM 6022 N N . LEU A 1 787 ? 19.941 2.508 -12.810 1.00 66.06 787 LEU A N 1
ATOM 6023 C CA . LEU A 1 787 ? 20.231 2.117 -11.420 1.00 66.06 787 LEU A CA 1
ATOM 6024 C C . LEU A 1 787 ? 19.610 3.081 -10.407 1.00 66.06 787 LEU A C 1
ATOM 6026 O O . LEU A 1 787 ? 19.250 2.698 -9.294 1.00 66.06 787 LEU A O 1
ATOM 6030 N N . ASN A 1 788 ? 19.505 4.349 -10.797 1.00 67.81 788 ASN A N 1
ATOM 6031 C CA . ASN A 1 788 ? 18.809 5.351 -10.006 1.00 67.81 788 ASN A CA 1
ATOM 6032 C C . ASN A 1 788 ? 17.286 5.260 -10.185 1.00 67.81 788 ASN A C 1
ATOM 6034 O O . ASN A 1 788 ? 16.553 5.868 -9.407 1.00 67.81 788 ASN A O 1
ATOM 6038 N N . GLU A 1 789 ? 16.787 4.507 -11.171 1.00 73.62 789 GLU A N 1
ATOM 6039 C CA . GLU A 1 789 ? 15.365 4.210 -11.279 1.00 73.62 789 GLU A CA 1
ATOM 6040 C C . GLU A 1 789 ? 14.995 3.089 -10.311 1.00 73.62 789 GLU A C 1
ATOM 6042 O O . GLU A 1 789 ? 15.482 1.968 -10.386 1.00 73.62 789 GLU A O 1
ATOM 6047 N N . HIS A 1 790 ? 14.024 3.359 -9.451 1.00 78.62 790 HIS A N 1
ATOM 6048 C CA . HIS A 1 790 ? 13.535 2.427 -8.437 1.00 78.62 790 HIS A CA 1
ATOM 6049 C C . HIS A 1 790 ? 12.890 1.136 -9.003 1.00 78.62 790 HIS A C 1
ATOM 6051 O O . HIS A 1 790 ? 12.437 0.296 -8.241 1.00 78.62 790 HIS A O 1
ATOM 6057 N N . GLY A 1 791 ? 12.777 0.965 -10.328 1.00 80.31 791 GLY A N 1
ATOM 6058 C CA . GLY A 1 791 ? 11.859 0.008 -10.966 1.00 80.31 791 GLY A CA 1
ATOM 6059 C C . GLY A 1 791 ? 12.452 -1.271 -11.566 1.00 80.31 791 GLY A C 1
ATOM 6060 O O . GLY A 1 791 ? 11.694 -2.067 -12.116 1.00 80.31 791 GLY A O 1
ATOM 6061 N N . TYR A 1 792 ? 13.767 -1.501 -11.547 1.00 88.94 792 TYR A N 1
ATOM 6062 C CA . TYR A 1 792 ? 14.326 -2.606 -12.345 1.00 88.94 792 TYR A CA 1
ATOM 6063 C C . TYR A 1 792 ? 14.223 -3.989 -11.711 1.00 88.94 792 TYR A C 1
ATOM 6065 O O . TYR A 1 792 ? 14.208 -4.967 -12.464 1.00 88.94 792 TYR A O 1
ATOM 6073 N N . ALA A 1 793 ? 14.031 -4.092 -10.390 1.00 94.50 793 ALA A N 1
ATOM 6074 C CA . ALA A 1 793 ? 13.609 -5.346 -9.756 1.00 94.50 793 ALA A CA 1
ATOM 6075 C C . ALA A 1 793 ? 12.388 -5.964 -10.454 1.00 94.50 793 ALA A C 1
ATOM 6077 O O . ALA A 1 793 ? 12.344 -7.176 -10.650 1.00 94.50 793 ALA A O 1
ATOM 6078 N N . VAL A 1 794 ? 11.442 -5.128 -10.903 1.00 95.88 794 VAL A N 1
ATOM 6079 C CA . VAL A 1 794 ? 10.236 -5.557 -11.627 1.00 95.88 794 VAL A CA 1
ATOM 6080 C C . VAL A 1 794 ? 10.596 -6.263 -12.928 1.00 95.88 794 VAL A C 1
ATOM 6082 O O . VAL A 1 794 ? 10.192 -7.403 -13.147 1.00 95.88 794 VAL A O 1
ATOM 6085 N N . SER A 1 795 ? 11.412 -5.622 -13.768 1.00 94.69 795 SER A N 1
ATOM 6086 C CA . SER A 1 795 ? 11.849 -6.215 -15.038 1.00 94.69 795 SER A CA 1
ATOM 6087 C C . SER A 1 795 ? 12.748 -7.440 -14.846 1.00 94.69 795 SER A C 1
ATOM 6089 O O . SER A 1 795 ? 12.616 -8.413 -15.584 1.00 94.69 795 SER A O 1
ATOM 6091 N N . CYS A 1 796 ? 13.605 -7.430 -13.820 1.00 94.75 796 CYS A N 1
ATOM 6092 C CA . CYS A 1 796 ? 14.445 -8.569 -13.474 1.00 94.75 796 CYS A CA 1
ATOM 6093 C C . CYS A 1 796 ? 13.588 -9.785 -13.115 1.00 94.75 796 CYS A C 1
ATOM 6095 O O . CYS A 1 796 ? 13.805 -10.870 -13.650 1.00 94.75 796 CYS A O 1
ATOM 6097 N N . PHE A 1 797 ? 12.573 -9.603 -12.267 1.00 96.19 797 PHE A N 1
ATOM 6098 C CA . PHE A 1 797 ? 11.662 -10.677 -11.885 1.00 96.19 797 PHE A CA 1
ATOM 6099 C C . PHE A 1 797 ? 10.798 -11.153 -13.062 1.00 96.19 797 PHE A C 1
ATOM 6101 O O . PHE A 1 797 ? 10.658 -12.357 -13.271 1.00 96.19 797 PHE A O 1
ATOM 6108 N N . ALA A 1 798 ? 10.294 -10.236 -13.895 1.00 95.88 798 ALA A N 1
ATOM 6109 C CA . ALA A 1 798 ? 9.574 -10.585 -15.122 1.00 95.88 798 ALA A CA 1
ATOM 6110 C C . ALA A 1 798 ? 10.429 -11.453 -16.065 1.00 95.88 798 ALA A C 1
ATOM 6112 O O . ALA A 1 798 ? 9.946 -12.443 -16.618 1.00 95.88 798 ALA A O 1
ATOM 6113 N N . ASN A 1 799 ? 11.716 -11.131 -16.215 1.00 94.62 799 ASN A N 1
ATOM 6114 C CA . ASN A 1 799 ? 12.644 -11.924 -17.018 1.00 94.62 799 ASN A CA 1
ATOM 6115 C C . ASN A 1 799 ? 13.048 -13.239 -16.345 1.00 94.62 799 ASN A C 1
ATOM 6117 O O . ASN A 1 799 ? 13.170 -14.245 -17.039 1.00 94.62 799 ASN A O 1
ATOM 6121 N N . LEU A 1 800 ? 13.151 -13.280 -15.015 1.00 92.94 800 LEU A N 1
ATOM 6122 C CA . LEU A 1 800 ? 13.352 -14.526 -14.273 1.00 92.94 800 LEU A CA 1
ATOM 6123 C C . LEU A 1 800 ? 12.196 -15.510 -14.506 1.00 92.94 800 LEU A C 1
ATOM 6125 O O . LEU A 1 800 ? 12.435 -16.697 -14.704 1.00 92.94 800 LEU A O 1
ATOM 6129 N N . ILE A 1 801 ? 10.951 -15.022 -14.554 1.00 93.62 801 ILE A N 1
ATOM 6130 C CA . ILE A 1 801 ? 9.768 -15.838 -14.878 1.00 93.62 801 ILE A CA 1
ATOM 6131 C C . ILE A 1 801 ? 9.861 -16.418 -16.296 1.00 93.62 801 ILE A C 1
ATOM 6133 O O . ILE A 1 801 ? 9.493 -17.570 -16.520 1.00 93.62 801 ILE A O 1
ATOM 6137 N N . ARG A 1 802 ? 10.362 -15.639 -17.260 1.00 92.19 802 ARG A N 1
ATOM 6138 C CA . ARG A 1 802 ? 10.522 -16.085 -18.656 1.00 92.19 802 ARG A CA 1
ATOM 6139 C C . ARG A 1 802 ? 11.652 -17.093 -18.829 1.00 92.19 802 ARG A C 1
ATOM 6141 O O . ARG A 1 802 ? 11.521 -17.993 -19.649 1.00 92.19 802 ARG A O 1
ATOM 6148 N N . ALA A 1 803 ? 12.727 -16.941 -18.061 1.00 87.56 803 ALA A N 1
ATOM 6149 C CA . ALA A 1 803 ? 13.917 -17.787 -18.121 1.00 87.56 803 ALA A CA 1
ATOM 6150 C C . ALA A 1 803 ? 13.749 -19.137 -17.395 1.00 87.56 803 ALA A C 1
ATOM 6152 O O . ALA A 1 803 ? 14.707 -19.898 -17.245 1.00 87.56 803 ALA A O 1
ATOM 6153 N N . GLN A 1 804 ? 12.549 -19.464 -16.911 1.00 81.50 804 GLN A N 1
ATOM 6154 C CA . GLN A 1 804 ? 12.335 -20.710 -16.185 1.00 81.50 804 GLN A CA 1
ATOM 6155 C C . GLN A 1 804 ? 12.562 -21.938 -17.056 1.00 81.50 804 GLN A C 1
ATOM 6157 O O . GLN A 1 804 ? 11.980 -22.083 -18.129 1.00 81.50 804 GLN A O 1
ATOM 6162 N N . GLY A 1 805 ? 13.397 -22.846 -16.549 1.00 62.69 805 GLY A N 1
ATOM 6163 C CA . GLY A 1 805 ? 13.860 -24.028 -17.274 1.00 62.69 805 GLY A CA 1
ATOM 6164 C C . GLY A 1 805 ? 15.223 -23.855 -17.949 1.00 62.69 805 GLY A C 1
ATOM 6165 O O . GLY A 1 805 ? 15.751 -24.838 -18.465 1.00 62.69 805 GLY A O 1
ATOM 6166 N N . GLU A 1 806 ? 15.824 -22.661 -17.917 1.00 72.00 806 GLU A N 1
ATOM 6167 C CA . GLU A 1 806 ? 17.216 -22.461 -18.332 1.00 72.00 806 GLU A CA 1
ATOM 6168 C C . GLU A 1 806 ? 18.194 -22.901 -17.224 1.00 72.00 806 GLU A C 1
ATOM 6170 O O . GLU A 1 806 ? 17.984 -22.624 -16.041 1.00 72.00 806 GLU A O 1
ATOM 6175 N N . GLU A 1 807 ? 19.287 -23.585 -17.598 1.00 66.19 807 GLU A N 1
ATOM 6176 C CA . GLU A 1 807 ? 20.230 -24.223 -16.654 1.00 66.19 807 GLU A CA 1
ATOM 6177 C C . GLU A 1 807 ? 20.850 -23.247 -15.629 1.00 66.19 807 GLU A C 1
ATOM 6179 O O . GLU A 1 807 ? 21.242 -23.673 -14.545 1.00 66.19 807 GLU A O 1
ATOM 6184 N N . GLY A 1 808 ? 20.900 -21.941 -15.926 1.00 61.12 808 GLY A N 1
ATOM 6185 C CA . GLY A 1 808 ? 21.472 -20.912 -15.046 1.00 61.12 808 GLY A CA 1
ATOM 6186 C C . GLY A 1 808 ? 20.570 -20.439 -13.897 1.00 61.12 808 GLY A C 1
ATOM 6187 O O . GLY A 1 808 ? 21.083 -19.904 -12.917 1.00 61.12 808 GLY A O 1
ATOM 6188 N N . PHE A 1 809 ? 19.252 -20.659 -13.983 1.00 67.00 809 PHE A N 1
ATOM 6189 C CA . PHE A 1 809 ? 18.266 -20.200 -12.987 1.00 67.00 809 PHE A CA 1
ATOM 6190 C C . PHE A 1 809 ? 17.455 -21.339 -12.376 1.00 67.00 809 PHE A C 1
ATOM 6192 O O . PHE A 1 809 ? 16.468 -21.097 -11.689 1.00 67.00 809 PHE A O 1
ATOM 6199 N N . ALA A 1 810 ? 17.881 -22.589 -12.575 1.00 68.19 810 ALA A N 1
ATOM 6200 C CA . ALA A 1 810 ? 17.179 -23.763 -12.061 1.00 68.19 810 ALA A CA 1
ATOM 6201 C C . ALA A 1 810 ? 16.986 -23.749 -10.529 1.00 68.19 810 ALA A C 1
ATOM 6203 O O . ALA A 1 810 ? 16.046 -24.363 -10.036 1.00 68.19 810 ALA A O 1
ATOM 6204 N N . ALA A 1 811 ? 17.848 -23.037 -9.790 1.00 64.56 811 ALA A N 1
ATOM 6205 C CA . ALA A 1 811 ? 17.738 -22.856 -8.340 1.00 64.56 811 ALA A CA 1
ATOM 6206 C C . ALA A 1 811 ? 16.662 -21.837 -7.912 1.00 64.56 811 ALA A C 1
ATOM 6208 O O . ALA A 1 811 ? 16.266 -21.827 -6.751 1.00 64.56 811 ALA A O 1
ATOM 6209 N N . LEU A 1 812 ? 16.195 -20.984 -8.831 1.00 74.31 812 LEU A N 1
ATOM 6210 C CA . LEU A 1 812 ? 15.135 -20.001 -8.604 1.00 74.31 812 LEU A CA 1
ATOM 6211 C C . LEU A 1 812 ? 13.917 -20.375 -9.434 1.00 74.31 812 LEU A C 1
ATOM 6213 O O . LEU A 1 812 ? 13.610 -19.773 -10.465 1.00 74.31 812 LEU A O 1
ATOM 6217 N N . ASN A 1 813 ? 13.215 -21.399 -8.973 1.00 80.62 813 ASN A N 1
ATOM 6218 C CA . ASN A 1 813 ? 12.004 -21.843 -9.623 1.00 80.62 813 ASN A CA 1
ATOM 6219 C C . ASN A 1 813 ? 10.788 -21.195 -8.955 1.00 80.62 813 ASN A C 1
ATOM 6221 O O . ASN A 1 813 ? 10.567 -21.359 -7.757 1.00 80.62 813 ASN A O 1
ATOM 6225 N N . ILE A 1 814 ? 9.953 -20.486 -9.721 1.00 83.81 814 ILE A N 1
ATOM 6226 C CA . ILE A 1 814 ? 8.702 -19.943 -9.162 1.00 83.81 814 ILE A CA 1
ATOM 6227 C C . ILE A 1 814 ? 7.813 -21.065 -8.641 1.00 83.81 814 ILE A C 1
ATOM 6229 O O . ILE A 1 814 ? 7.036 -20.803 -7.742 1.00 83.81 814 ILE A O 1
ATOM 6233 N N . THR A 1 815 ? 7.924 -22.307 -9.134 1.00 84.56 815 THR A N 1
ATOM 6234 C CA . THR A 1 815 ? 7.131 -23.408 -8.570 1.00 84.56 815 THR A CA 1
ATOM 6235 C C . THR A 1 815 ? 7.448 -23.649 -7.097 1.00 84.56 815 THR A C 1
ATOM 6237 O O . THR A 1 815 ? 6.568 -24.094 -6.367 1.00 84.56 815 THR A O 1
ATOM 6240 N N . ASP A 1 816 ? 8.661 -23.316 -6.647 1.00 80.94 816 ASP A N 1
ATOM 6241 C CA . ASP A 1 816 ? 9.054 -23.435 -5.242 1.00 80.94 816 ASP A CA 1
ATOM 6242 C C . ASP A 1 816 ? 8.373 -22.338 -4.411 1.00 80.94 816 ASP A C 1
ATOM 6244 O O . ASP A 1 816 ? 7.740 -22.636 -3.397 1.00 80.94 816 ASP A O 1
ATOM 6248 N N . LEU A 1 817 ? 8.365 -21.092 -4.908 1.00 79.81 817 LEU A N 1
ATOM 6249 C CA . LEU A 1 817 ? 7.529 -20.014 -4.357 1.00 79.81 817 LEU A CA 1
ATOM 6250 C C . LEU A 1 817 ? 6.052 -20.423 -4.306 1.00 79.81 817 LEU A C 1
ATOM 6252 O O . LEU A 1 817 ? 5.366 -20.216 -3.307 1.00 79.81 817 LEU A O 1
ATOM 6256 N N . GLU A 1 818 ? 5.553 -21.058 -5.366 1.00 82.31 818 GLU A N 1
ATOM 6257 C CA . GLU A 1 818 ? 4.161 -21.481 -5.444 1.00 82.31 818 GLU A CA 1
ATOM 6258 C C . GLU A 1 818 ? 3.811 -22.606 -4.477 1.00 82.31 818 GLU A C 1
ATOM 6260 O O . GLU A 1 818 ? 2.662 -22.668 -4.036 1.00 82.31 818 GLU A O 1
ATOM 6265 N N . ALA A 1 819 ? 4.765 -23.475 -4.154 1.00 82.38 819 ALA A N 1
ATOM 6266 C CA . ALA A 1 819 ? 4.620 -24.504 -3.133 1.00 82.38 819 ALA A CA 1
ATOM 6267 C C . ALA A 1 819 ? 4.816 -23.944 -1.709 1.00 82.38 819 ALA A C 1
ATOM 6269 O O . ALA A 1 819 ? 4.453 -24.602 -0.724 1.00 82.38 819 ALA A O 1
ATOM 6270 N N . GLY A 1 820 ? 5.347 -22.720 -1.587 1.00 74.75 820 GLY A N 1
ATOM 6271 C CA . GLY A 1 820 ? 5.764 -22.133 -0.312 1.00 74.75 820 GLY A CA 1
ATOM 6272 C C . GLY A 1 820 ? 6.934 -22.902 0.277 1.00 74.75 820 GLY A C 1
ATOM 6273 O O . GLY A 1 820 ? 6.967 -23.168 1.475 1.00 74.75 820 GLY A O 1
ATOM 6274 N N . THR A 1 821 ? 7.826 -23.365 -0.592 1.00 81.19 821 THR A N 1
ATOM 6275 C CA . THR A 1 821 ? 9.077 -24.009 -0.222 1.00 81.19 821 THR A CA 1
ATOM 6276 C C . THR A 1 821 ? 10.201 -23.038 -0.504 1.00 81.19 821 THR A C 1
ATOM 6278 O O . THR A 1 821 ? 10.274 -22.463 -1.591 1.00 81.19 821 THR A O 1
ATOM 6281 N N . LEU A 1 822 ? 11.092 -22.872 0.466 1.00 74.25 822 LEU A N 1
ATOM 6282 C CA . LEU A 1 822 ? 12.306 -22.108 0.246 1.00 74.25 822 LEU A CA 1
ATOM 6283 C C . LEU A 1 822 ? 13.232 -22.886 -0.696 1.00 74.25 822 LEU A C 1
ATOM 6285 O O . LEU A 1 822 ? 13.292 -24.120 -0.615 1.00 74.25 822 LEU A O 1
ATOM 6289 N N . PRO A 1 823 ? 13.958 -22.196 -1.588 1.00 69.75 823 PRO A N 1
ATOM 6290 C CA . PRO A 1 823 ? 15.027 -22.831 -2.337 1.00 69.75 823 PRO A CA 1
ATOM 6291 C C . PRO A 1 823 ? 16.052 -23.397 -1.340 1.00 69.75 823 PRO A C 1
ATOM 6293 O O . PRO A 1 823 ? 16.249 -22.849 -0.256 1.00 69.75 823 PRO A O 1
ATOM 6296 N N . ALA A 1 824 ? 16.694 -24.516 -1.682 1.00 64.06 824 ALA A N 1
ATOM 6297 C CA . ALA A 1 824 ? 17.690 -25.177 -0.831 1.00 64.06 824 ALA A CA 1
ATOM 6298 C C . ALA A 1 824 ? 19.020 -24.395 -0.808 1.00 64.06 824 ALA A C 1
ATOM 6300 O O . ALA A 1 824 ? 20.062 -24.899 -1.226 1.00 64.06 824 ALA A O 1
ATOM 6301 N N . ILE A 1 825 ? 18.959 -23.142 -0.370 1.00 66.62 825 ILE A N 1
ATOM 6302 C CA . ILE A 1 825 ? 20.068 -22.202 -0.291 1.00 66.62 825 ILE A CA 1
ATOM 6303 C C . ILE A 1 825 ? 20.512 -22.132 1.174 1.00 66.62 825 ILE A C 1
ATOM 6305 O O . ILE A 1 825 ? 19.670 -21.93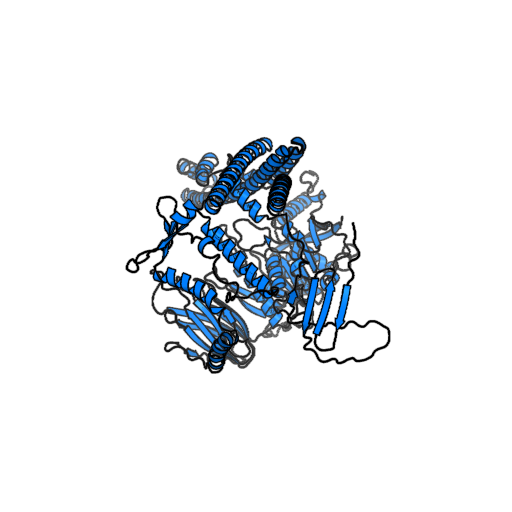1 2.049 1.00 66.62 825 ILE A O 1
ATOM 6309 N N . PRO A 1 826 ? 21.804 -22.331 1.486 1.00 62.12 826 PRO A N 1
ATOM 6310 C CA . PRO A 1 826 ? 22.312 -22.065 2.824 1.00 62.12 826 PRO A CA 1
ATOM 6311 C C . PRO A 1 826 ? 22.230 -20.556 3.102 1.00 62.12 826 PRO A C 1
ATOM 6313 O O . PRO A 1 826 ? 22.997 -19.781 2.543 1.00 62.12 826 PRO A O 1
ATOM 6316 N N . LEU A 1 827 ? 21.274 -20.147 3.939 1.00 59.53 827 LEU A N 1
ATOM 6317 C CA . LEU A 1 827 ? 21.065 -18.746 4.316 1.00 59.53 827 LEU A CA 1
ATOM 6318 C C . LEU A 1 827 ? 22.099 -18.327 5.375 1.00 59.53 827 LEU A C 1
ATOM 6320 O O . LEU A 1 827 ? 22.288 -19.030 6.374 1.00 59.53 827 LEU A O 1
ATOM 6324 N N . ASN A 1 828 ? 22.751 -17.180 5.175 1.00 57.06 828 ASN A N 1
ATOM 6325 C CA . ASN A 1 828 ? 23.587 -16.537 6.191 1.00 57.06 828 ASN A CA 1
ATOM 6326 C C . ASN A 1 828 ? 22.755 -15.457 6.887 1.00 57.06 828 ASN A C 1
ATOM 6328 O O . ASN A 1 828 ? 22.285 -14.524 6.249 1.00 57.06 828 ASN A O 1
ATOM 6332 N N . ALA A 1 829 ? 22.585 -15.555 8.205 1.00 52.66 829 ALA A N 1
ATOM 6333 C CA . ALA A 1 829 ? 21.792 -14.579 8.946 1.00 52.66 829 ALA A CA 1
ATOM 6334 C C . ALA A 1 829 ? 22.441 -13.178 8.911 1.00 52.66 829 ALA A C 1
ATOM 6336 O O . ALA A 1 829 ? 23.496 -12.980 9.515 1.00 52.66 829 ALA A O 1
ATOM 6337 N N . GLY A 1 830 ? 21.785 -12.207 8.263 1.00 53.75 830 GLY A N 1
ATOM 6338 C CA . GLY A 1 830 ? 22.069 -10.770 8.407 1.00 53.75 830 GLY A CA 1
ATOM 6339 C C . GLY A 1 830 ? 22.435 -10.003 7.129 1.00 53.75 830 GLY A C 1
ATOM 6340 O O . GLY A 1 830 ? 22.263 -8.785 7.118 1.00 53.75 830 GLY A O 1
ATOM 6341 N N . ASP A 1 831 ? 22.849 -10.687 6.062 1.00 64.31 831 ASP A N 1
ATOM 6342 C CA . ASP A 1 831 ? 23.176 -10.100 4.752 1.00 64.31 831 ASP A CA 1
ATOM 6343 C C . ASP A 1 831 ? 22.223 -10.624 3.666 1.00 64.31 831 ASP A C 1
ATOM 6345 O O . ASP A 1 831 ? 21.472 -11.564 3.913 1.00 64.31 831 ASP A O 1
ATOM 6349 N N . ALA A 1 832 ? 22.238 -10.017 2.471 1.00 64.44 832 ALA A N 1
ATOM 6350 C CA . ALA A 1 832 ? 21.511 -10.580 1.335 1.00 64.44 832 ALA A CA 1
ATOM 6351 C C . ALA A 1 832 ? 21.971 -12.026 1.084 1.00 64.44 832 ALA A C 1
ATOM 6353 O O . ALA A 1 832 ? 23.173 -12.303 1.046 1.00 64.44 832 ALA A O 1
ATOM 6354 N N . ASP A 1 833 ? 21.025 -12.937 0.860 1.00 79.19 833 ASP A N 1
ATOM 6355 C CA . ASP A 1 833 ? 21.310 -14.367 0.675 1.00 79.19 833 ASP A CA 1
ATOM 6356 C C . ASP A 1 833 ? 22.056 -14.664 -0.633 1.00 79.19 833 ASP A C 1
ATOM 6358 O O . ASP A 1 833 ? 22.600 -15.753 -0.825 1.00 79.19 833 ASP A O 1
ATOM 6362 N N . GLY A 1 834 ? 22.112 -13.692 -1.545 1.00 86.44 834 GLY A N 1
ATOM 6363 C CA . GLY A 1 834 ? 22.952 -13.753 -2.728 1.00 86.44 834 GLY A CA 1
ATOM 6364 C C . GLY A 1 834 ? 22.979 -12.465 -3.541 1.00 86.44 834 GLY A C 1
ATOM 6365 O O . GLY A 1 834 ? 22.241 -11.506 -3.303 1.00 86.44 834 GLY A O 1
ATOM 6366 N N . HIS A 1 835 ? 23.824 -12.481 -4.567 1.00 90.25 835 HIS A N 1
ATOM 6367 C CA . HIS A 1 835 ? 23.905 -11.434 -5.575 1.00 90.25 835 HIS A CA 1
ATOM 6368 C C . HIS A 1 835 ? 23.401 -11.964 -6.913 1.00 90.25 835 HIS A C 1
ATOM 6370 O O . HIS A 1 835 ? 23.861 -12.998 -7.407 1.00 90.25 835 HIS A O 1
ATOM 6376 N N . MET A 1 836 ? 22.473 -11.240 -7.531 1.00 90.94 836 MET A N 1
ATOM 6377 C CA . MET A 1 836 ? 22.011 -11.533 -8.883 1.00 90.94 836 MET A CA 1
ATOM 6378 C C . MET A 1 836 ? 22.613 -10.516 -9.843 1.00 90.94 836 MET A C 1
ATOM 6380 O O . MET A 1 836 ? 22.291 -9.329 -9.796 1.00 90.94 836 MET A O 1
ATOM 6384 N N . PHE A 1 837 ? 23.495 -10.985 -10.718 1.00 90.12 837 PHE A N 1
ATOM 6385 C CA . PHE A 1 837 ? 24.135 -10.138 -11.712 1.00 90.12 837 PHE A CA 1
ATOM 6386 C C . PHE A 1 837 ? 23.211 -9.916 -12.899 1.00 90.12 837 PHE A C 1
ATOM 6388 O O . PHE A 1 837 ? 22.611 -10.866 -13.411 1.00 90.12 837 PHE A O 1
ATOM 6395 N N . LEU A 1 838 ? 23.129 -8.667 -13.343 1.00 89.44 838 LEU A N 1
ATOM 6396 C CA . LEU A 1 838 ? 22.214 -8.237 -14.393 1.00 89.44 838 LEU A CA 1
ATOM 6397 C C . LEU A 1 838 ? 22.942 -7.900 -15.700 1.00 89.44 838 LEU A C 1
ATOM 6399 O O . LEU A 1 838 ? 24.015 -7.297 -15.688 1.00 89.44 838 LEU A O 1
ATOM 6403 N N . ASP A 1 839 ? 22.301 -8.222 -16.821 1.00 88.62 839 ASP A N 1
ATOM 6404 C CA . ASP A 1 839 ? 22.487 -7.553 -18.110 1.00 88.62 839 ASP A CA 1
ATOM 6405 C C . ASP A 1 839 ? 21.299 -6.600 -18.364 1.00 88.62 839 ASP A C 1
ATOM 6407 O O . ASP A 1 839 ? 20.274 -6.663 -17.681 1.00 88.62 839 ASP A O 1
ATOM 6411 N N . PHE A 1 840 ? 21.418 -5.707 -19.352 1.00 85.94 840 PHE A N 1
ATOM 6412 C CA . PHE A 1 840 ? 20.358 -4.754 -19.699 1.00 85.94 840 PHE A CA 1
ATOM 6413 C C . PHE A 1 840 ? 20.036 -4.789 -21.185 1.00 85.94 840 PHE A C 1
ATOM 6415 O O . PHE A 1 840 ? 20.934 -4.788 -22.030 1.00 85.94 840 PHE A O 1
ATOM 6422 N N . VAL A 1 841 ? 18.744 -4.765 -21.501 1.00 89.19 841 VAL A N 1
ATOM 6423 C CA . VAL A 1 841 ? 18.246 -4.679 -22.877 1.00 89.19 841 VAL A CA 1
ATOM 6424 C C . VAL A 1 841 ? 17.274 -3.519 -23.012 1.00 89.19 841 VAL A C 1
ATOM 6426 O O . VAL A 1 841 ? 16.483 -3.247 -22.114 1.00 89.19 841 VAL A O 1
ATOM 6429 N N . GLN A 1 842 ? 17.344 -2.808 -24.132 1.00 86.62 842 GLN A N 1
ATOM 6430 C CA . GLN A 1 842 ? 16.421 -1.721 -24.429 1.00 86.62 842 GLN A CA 1
ATOM 6431 C C . GLN A 1 842 ? 15.168 -2.293 -25.095 1.00 86.62 842 GLN A C 1
ATOM 6433 O O . GLN A 1 842 ? 15.269 -3.057 -26.057 1.00 86.62 842 GLN A O 1
ATOM 6438 N N . VAL A 1 843 ? 13.996 -1.908 -24.600 1.00 87.88 843 VAL A N 1
ATOM 6439 C CA . VAL A 1 843 ? 12.695 -2.328 -25.120 1.00 87.88 843 VAL A CA 1
ATOM 6440 C C . VAL A 1 843 ? 11.884 -1.097 -25.489 1.00 87.88 843 VAL A C 1
ATOM 6442 O O . VAL A 1 843 ? 11.901 -0.090 -24.785 1.00 87.88 843 VAL A O 1
ATOM 6445 N N . THR A 1 844 ? 11.189 -1.171 -26.620 1.00 86.12 844 THR A N 1
ATOM 6446 C CA . THR A 1 844 ? 10.275 -0.127 -27.081 1.00 86.12 844 THR A CA 1
ATOM 6447 C C . THR A 1 844 ? 8.876 -0.712 -27.172 1.00 86.12 844 THR A C 1
ATOM 6449 O O . THR A 1 844 ? 8.666 -1.706 -27.869 1.00 86.12 844 THR A O 1
ATOM 6452 N N . ASP A 1 845 ? 7.929 -0.079 -26.493 1.00 86.50 845 ASP A N 1
ATOM 6453 C CA . ASP A 1 845 ? 6.505 -0.391 -26.564 1.00 86.50 845 ASP A CA 1
ATOM 6454 C C . ASP A 1 845 ? 5.679 0.887 -26.799 1.00 86.50 845 ASP A C 1
ATOM 6456 O O . ASP A 1 845 ? 6.213 1.940 -27.159 1.00 86.50 845 ASP A O 1
ATOM 6460 N N . GLU A 1 846 ? 4.361 0.792 -26.642 1.00 82.81 846 GLU A N 1
ATOM 6461 C CA . GLU A 1 846 ? 3.421 1.899 -26.850 1.00 82.81 846 GLU A CA 1
ATOM 6462 C C . GLU A 1 846 ? 3.599 3.075 -25.876 1.00 82.81 846 GLU A C 1
ATOM 6464 O O . GLU A 1 846 ? 3.177 4.191 -26.177 1.00 82.81 846 GLU A O 1
ATOM 6469 N N . THR A 1 847 ? 4.252 2.853 -24.735 1.00 82.75 847 THR A N 1
ATOM 6470 C CA . THR A 1 847 ? 4.520 3.883 -23.721 1.00 82.75 847 THR A CA 1
ATOM 6471 C C . THR A 1 847 ? 5.855 4.599 -23.941 1.00 82.75 847 THR A C 1
ATOM 6473 O O . THR A 1 847 ? 6.086 5.662 -23.365 1.00 82.75 847 THR A O 1
ATOM 6476 N N . GLY A 1 848 ? 6.728 4.051 -24.792 1.00 87.06 848 GLY A N 1
ATOM 6477 C CA . GLY A 1 848 ? 8.033 4.617 -25.108 1.00 87.06 848 GLY A CA 1
ATOM 6478 C C . GLY A 1 848 ? 9.151 3.582 -25.090 1.00 87.06 848 GLY A C 1
ATOM 6479 O O . GLY A 1 848 ? 8.933 2.378 -25.184 1.00 87.06 848 GLY A O 1
ATOM 6480 N N . THR A 1 849 ? 10.387 4.072 -25.017 1.00 84.81 849 THR A N 1
ATOM 6481 C CA . THR A 1 849 ? 11.578 3.222 -24.929 1.00 84.81 849 THR A CA 1
ATOM 6482 C C . THR A 1 849 ? 12.129 3.240 -23.513 1.00 84.81 849 THR A C 1
ATOM 6484 O O . THR A 1 849 ? 12.370 4.314 -22.967 1.00 84.81 849 THR A O 1
ATOM 6487 N N . TRP A 1 850 ? 12.361 2.063 -22.943 1.00 86.69 850 TRP A N 1
ATOM 6488 C CA . TRP A 1 850 ? 12.831 1.873 -21.575 1.00 86.69 850 TRP A CA 1
ATOM 6489 C C . TRP A 1 850 ? 13.792 0.677 -21.493 1.00 86.69 850 TRP A C 1
ATOM 6491 O O . TRP A 1 850 ? 13.911 -0.106 -22.435 1.00 86.69 850 TRP A O 1
ATOM 6501 N N . TRP A 1 851 ? 14.538 0.555 -20.397 1.00 85.69 851 TRP A N 1
ATOM 6502 C CA . TRP A 1 851 ? 15.496 -0.539 -20.200 1.00 85.69 851 TRP A CA 1
ATOM 6503 C C . TRP A 1 851 ? 14.890 -1.658 -19.361 1.00 85.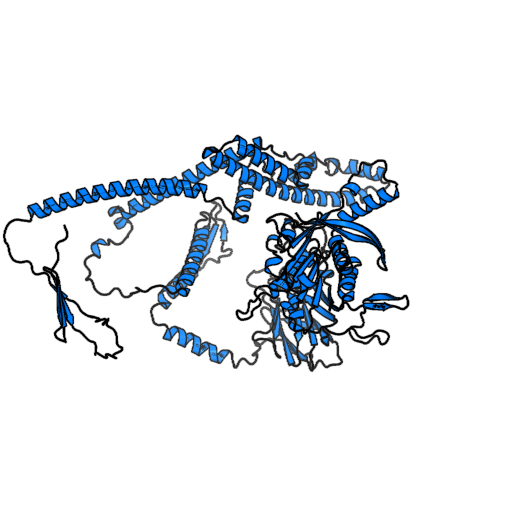69 851 TRP A C 1
ATOM 6505 O O . TRP A 1 851 ? 14.142 -1.400 -18.427 1.00 85.69 851 TRP A O 1
ATOM 6515 N N . GLN A 1 852 ? 15.231 -2.904 -19.658 1.00 90.88 852 GLN A N 1
ATOM 6516 C CA . GLN A 1 852 ? 14.883 -4.075 -18.860 1.00 90.88 852 GLN A CA 1
ATOM 6517 C C . GLN A 1 852 ? 16.148 -4.675 -18.260 1.00 90.88 852 GLN A C 1
ATOM 6519 O O . GLN A 1 852 ? 17.115 -4.919 -18.982 1.00 90.88 852 GLN A O 1
ATOM 6524 N N . ALA A 1 853 ? 16.119 -4.947 -16.957 1.00 91.50 853 ALA A N 1
ATOM 6525 C CA . ALA A 1 853 ? 17.105 -5.799 -16.312 1.00 91.50 853 ALA A CA 1
ATOM 6526 C C . ALA A 1 853 ? 16.822 -7.262 -16.666 1.00 91.50 853 ALA A C 1
ATOM 6528 O O . ALA A 1 853 ? 15.698 -7.747 -16.514 1.00 91.50 853 ALA A O 1
ATOM 6529 N N . VAL A 1 854 ? 17.847 -7.963 -17.133 1.00 91.75 854 VAL A N 1
ATOM 6530 C CA . VAL A 1 854 ? 17.811 -9.386 -17.460 1.00 91.75 854 VAL A CA 1
ATOM 6531 C C . VAL A 1 854 ? 18.751 -10.093 -16.492 1.00 91.75 854 VAL A C 1
ATOM 6533 O O . VAL A 1 854 ? 19.934 -9.745 -16.450 1.00 91.75 854 VAL A O 1
ATOM 6536 N N . PRO A 1 855 ? 18.271 -11.057 -15.694 1.00 90.94 855 PRO A N 1
ATOM 6537 C CA . PRO A 1 855 ? 19.155 -11.799 -14.816 1.00 90.94 855 PRO A CA 1
ATOM 6538 C C . PRO A 1 855 ? 20.144 -12.601 -15.672 1.00 90.94 855 PRO A C 1
ATOM 6540 O O . PRO A 1 855 ? 19.758 -13.239 -16.651 1.00 90.94 855 PRO A O 1
ATOM 6543 N N . LYS A 1 856 ? 21.429 -12.561 -15.313 1.00 89.50 856 LYS A N 1
ATOM 6544 C CA . LYS A 1 856 ? 22.514 -13.227 -16.049 1.00 89.50 856 LYS A CA 1
ATOM 6545 C C . LYS A 1 856 ? 23.104 -14.401 -15.282 1.00 89.50 856 LYS A C 1
ATOM 6547 O O . LYS A 1 856 ? 23.187 -15.509 -15.802 1.00 89.50 856 LYS A O 1
ATOM 6552 N N . THR A 1 857 ? 23.525 -14.151 -14.047 1.00 86.00 857 THR A N 1
ATOM 6553 C CA . THR A 1 857 ? 24.118 -15.163 -13.168 1.00 86.00 857 THR A CA 1
ATOM 6554 C C . THR A 1 857 ? 23.693 -14.914 -11.734 1.00 86.00 857 THR A C 1
ATOM 6556 O O . THR A 1 857 ? 23.643 -13.768 -11.290 1.00 86.00 857 THR A O 1
ATOM 6559 N N . LEU A 1 858 ? 23.432 -15.993 -11.004 1.00 85.06 858 LEU A N 1
ATOM 6560 C CA . LEU A 1 858 ? 23.160 -15.962 -9.574 1.00 85.06 858 LEU A CA 1
ATOM 6561 C C . LEU A 1 858 ? 24.402 -16.429 -8.811 1.00 85.06 858 LEU A C 1
ATOM 6563 O O . LEU A 1 858 ? 24.918 -17.514 -9.080 1.00 85.06 858 LEU A O 1
ATOM 6567 N N . GLN A 1 859 ? 24.868 -15.621 -7.864 1.00 84.75 859 GLN A N 1
ATOM 6568 C CA . GLN A 1 859 ? 25.929 -15.982 -6.933 1.00 84.75 859 GLN A CA 1
ATOM 6569 C C . GLN A 1 859 ? 25.341 -16.108 -5.530 1.00 84.75 859 GLN A C 1
ATOM 6571 O O . GLN A 1 859 ? 24.821 -15.142 -4.977 1.00 84.75 859 GLN A O 1
ATOM 6576 N N . ILE A 1 860 ? 25.457 -17.306 -4.972 1.00 81.56 860 ILE A N 1
ATOM 6577 C CA . ILE A 1 860 ? 25.084 -17.639 -3.598 1.00 81.56 860 ILE A CA 1
ATOM 6578 C C . ILE A 1 860 ? 26.399 -17.853 -2.819 1.00 81.56 860 ILE A C 1
ATOM 6580 O O . ILE A 1 860 ? 27.321 -18.426 -3.412 1.00 81.56 860 ILE A O 1
ATOM 6584 N N . PRO A 1 861 ? 26.522 -17.364 -1.570 1.00 70.12 861 PRO A N 1
ATOM 6585 C CA . PRO A 1 861 ? 27.713 -17.514 -0.728 1.00 70.12 861 PRO A CA 1
ATOM 6586 C C . PRO A 1 861 ? 28.225 -18.948 -0.539 1.00 70.12 861 PRO A C 1
ATOM 6588 O O . PRO A 1 861 ? 27.404 -19.896 -0.516 1.00 70.12 861 PRO A O 1
#

Foldseek 3Di:
DDDDWDWDWDDPPFKIWIDTHQKIKMAGFDDDDDDDDDDDDDDDDDTDGPDIDIDGDDDDDDDDPPVVVVVVVVVVVVVVVVVVVVVVVVVVVVVVVVVVVVVLPPPPPPVVVLQVQLLVLQCVFPLNDDLVCLVVLCCVLVVCLDPVNVQVNLVVVCVVVVHDSVVSSVVSVVVVVVSSVLLVLLNVLVSRLNSNLLSLLLVLLVVVVVVDDNVVSLVVSQVSLVVSVVPPSVVVNVSSVRDRDDSVSSNVRSNVSNVVVVVVVVVVVVVVVVVVVVVVCCVPPPVNCVVVPNPPCVVVVPDDDDDDPDDDDDDDDPVRVVVVVVVVVVVVVVVVVVPPPQEEEDEDEPPDDCPDQFDRPVPSHTYRYDHPVRVVVVVVVVVCVVCVVRDDPVVVCCVVVVPPPVVPPPPPPPFDVDAAEAEPEEDEDVDFDWDWDKFWAWAQHKYKYKYFYPFKKFKKKKFFFDAQWQKKKFKDWDPAPVRGDIFRAGDRWIGMDTDTGGTTMMMIMMGTPHDPPPPDGDHTIDITTMIITIGHDFQQKGKYWFIHNVGRDIFIKIKHWQDWDQDPVRDTDGDPQQVVPPVVDDHDHHDDQVAAEEEEEEAAQDFCPDPLNNLLQVLQVVVVHTYMYMGRNVLSYDPDDPARRSLSCLLRLLLVVLNSCVVSPHAQLRYEYEAAASRLSSVQSVLVNRADPPVDDPCQARHAEYEYQLHFDPSPPRHPNPCVPRQRRRRHLFYAYERQAPRGDQVNRLSGPAYEDEDEPVVLVPPPPPPQDPVSVVVSVQVVVVNNPSRQSSLQVSQLSVCPPPPQNVQPHVVCSSNSHHRPQDADPPGHQWYFYWDKDWDQDPVGIHIYTYGDHIGGD